Protein AF-0000000084531327 (afdb_homodimer)

Secondary structure (DSSP, 8-state):
--HHHHHHHTTSHHHHHHHSTTHHHHHHHHIIIIIIS---SEEHHHHHHHHHHHHHHHHHHHTSS--S-HHHHHHHHHHTTSEEEE--TT-SS-EEEE-HHHHHHHHHHHT-SPPS----HHHHHHHHHHHHHHHHHT---HHHHHHHHHHHHHHHHHHHHHHHTT---PPPHHHHHHHHHHHHHHHHHHHHHHHHHHHHHHHHHHHHHHHHHHS-THHHHHHHHHHHHTTHHHHSHHHHHHHHHHHHHH-HHHHHHHHHHHHHHHT-GGGTT---GGGGGHHHHHHHHHHHHHHHHHHHHHHHHHHHHHHHHHHHHHHHHHHHHHHHHHHHHTT------------------TT----------------------SS---HHHHSTT----HHHHHHHHHHHHHHSTTSEEEHHHHHHHS--SSTHHHHHHHTT---TTEEEEEEEEEEEEEEEE-SSSSSEEEEEEEEEEEEE--TT---------/--HHHHHHHTTSHHHHHHHSTTHHHHHHHHIIIIIIS---SEEHHHHHHHHHHHHHHHHHHHTSS--S-HHHHHHHHHHTTSEEEE--TT-SS-EEEE-HHHHHHHHHHHT-SPPS----HHHHHHHHHHHHHHHHHT---HHHHHHHHHHHHHHHHHHHHHHHTT---PPPHHHHHHHHHHHHHHHHHHHHHHHHHHHHHHHHHHHHHHHHHHS-THHHHHHHHHHHHTTHHHHSHHHHHHHHHHHHHH-HHHHHHHHHHHHHHHT-GGGTT---GGGGGHHHHHHHHHHHHHHHHHHHHHHHHHHHHHHHHHHHHHHHHHHHHHHHHHHHHTT-TT---------------TT----------------------S----HHHHSTT----HHHHHHHHHHHHHHSTTSEEEHHHHHHHS--SSTHHHHHHHTT---TTEEEEEEEEEEEEEEEE-SSSSSEEEEEEEEEEEEE--TT---------

Nearest PDB structures (foldseek):
  8bfn-assembly1_E  TM=5.600E-01  e=1.030E-15  Escherichia coli
  8q72-assembly1_J  TM=2.441E-01  e=1.029E-10  E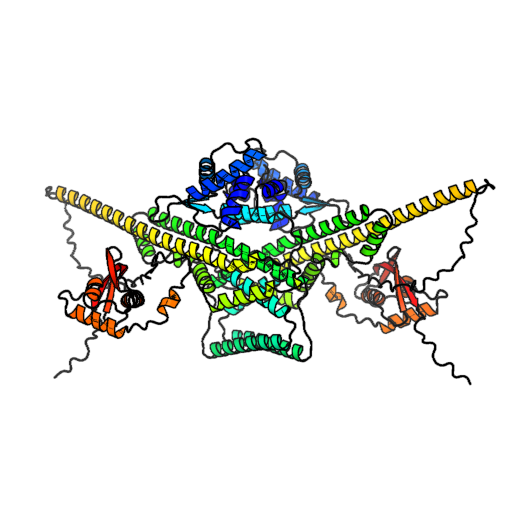scherichia coli
  8f7n-assembly1_A-2  TM=2.019E-01  e=2.346E+00  Sinorhizobium meliloti
  4nqi-assembly2_C  TM=2.384E-01  e=5.103E+00  Dictyostelium discoideum
  8bfn-assembly1_E  TM=5.600E-01  e=4.086E-15  Escherichia coli

Radius of gyration: 39.46 Å; Cα contacts (8 Å, |Δi|>4): 956; chains: 2; bounding box: 82×157×94 Å

pLDDT: mean 77.84, std 19.78, range [22.08, 97.62]

Structure (mmCIF, N/CA/C/O backbone):
data_AF-0000000084531327-model_v1
#
loop_
_entity.id
_entity.type
_entity.pdbx_description
1 polymer 'DUF3375 domain-containing protein'
#
loop_
_atom_site.group_PDB
_atom_site.id
_atom_site.type_symbol
_atom_site.label_atom_id
_atom_site.label_alt_id
_atom_site.label_comp_id
_atom_site.label_asym_id
_atom_site.label_entity_id
_atom_site.label_seq_id
_atom_site.pdbx_PDB_ins_code
_atom_site.Cartn_x
_atom_site.Cartn_y
_atom_site.Cartn_z
_atom_site.occupancy
_atom_site.B_iso_or_equiv
_atom_site.auth_seq_id
_atom_site.auth_comp_id
_atom_site.auth_asym_id
_atom_site.auth_atom_id
_atom_site.pdbx_PDB_model_num
ATOM 1 N N . MET A 1 1 ? 8.891 6.297 -15.859 1 76.38 1 MET A N 1
ATOM 2 C CA . MET A 1 1 ? 9.969 7.07 -15.242 1 76.38 1 MET A CA 1
ATOM 3 C C . MET A 1 1 ? 11.234 7.016 -16.109 1 76.38 1 MET A C 1
ATOM 5 O O . MET A 1 1 ? 11.672 5.938 -16.5 1 76.38 1 MET A O 1
ATOM 9 N N . GLU A 1 2 ? 11.664 8.133 -16.453 1 86 2 GLU A N 1
ATOM 10 C CA . GLU A 1 2 ? 12.82 8.258 -17.344 1 86 2 GLU A CA 1
ATOM 11 C C . GLU A 1 2 ? 14.125 8.25 -16.547 1 86 2 GLU A C 1
ATOM 13 O O . GLU A 1 2 ? 14.125 8.445 -15.336 1 86 2 GLU A O 1
ATOM 18 N N . PHE A 1 3 ? 15.148 8.008 -17.281 1 89.81 3 PHE A N 1
ATOM 19 C CA . PHE A 1 3 ? 16.484 7.902 -16.703 1 89.81 3 PHE A CA 1
ATOM 20 C C . PHE A 1 3 ? 16.797 9.125 -15.852 1 89.81 3 PHE A C 1
ATOM 22 O O . PHE A 1 3 ? 17.25 8.992 -14.711 1 89.81 3 PHE A O 1
ATOM 29 N N . ASP A 1 4 ? 16.469 10.25 -16.297 1 89.19 4 ASP A N 1
ATOM 30 C CA . ASP A 1 4 ? 16.797 11.492 -15.602 1 89.19 4 ASP A CA 1
ATOM 31 C C . ASP A 1 4 ? 15.969 11.648 -14.328 1 89.19 4 ASP A C 1
ATOM 33 O O . ASP A 1 4 ? 16.453 12.18 -13.328 1 89.19 4 ASP A O 1
ATOM 37 N N . ASP A 1 5 ? 14.742 11.242 -14.398 1 90.56 5 ASP A N 1
ATOM 38 C CA . ASP A 1 5 ? 13.883 11.289 -13.219 1 90.56 5 ASP A CA 1
ATOM 39 C C . ASP A 1 5 ? 14.445 10.422 -12.094 1 90.56 5 ASP A C 1
ATOM 41 O O . ASP A 1 5 ? 14.477 10.844 -10.938 1 90.56 5 ASP A O 1
ATOM 45 N N . VAL A 1 6 ? 14.922 9.297 -12.492 1 93.62 6 VAL A N 1
ATOM 46 C CA . VAL A 1 6 ? 15.438 8.352 -11.5 1 93.62 6 VAL A CA 1
ATOM 47 C C . VAL A 1 6 ? 16.75 8.875 -10.93 1 93.62 6 VAL A C 1
ATOM 49 O O . VAL A 1 6 ? 17 8.773 -9.727 1 93.62 6 VAL A O 1
ATOM 52 N N . THR A 1 7 ? 17.578 9.438 -11.797 1 92 7 THR A N 1
ATOM 53 C CA . THR A 1 7 ? 18.859 9.977 -11.367 1 92 7 THR A CA 1
ATOM 54 C C . THR A 1 7 ? 18.656 11.109 -10.359 1 92 7 THR A C 1
ATOM 56 O O . THR A 1 7 ? 19.438 11.25 -9.414 1 92 7 THR A O 1
ATOM 59 N N . GLY A 1 8 ? 17.641 11.852 -10.578 1 91.81 8 GLY A N 1
ATOM 60 C CA . GLY A 1 8 ? 17.328 12.945 -9.672 1 91.81 8 GLY A CA 1
ATOM 61 C C . GLY A 1 8 ? 16.891 12.469 -8.297 1 91.81 8 GLY A C 1
ATOM 62 O O . GLY A 1 8 ? 17 13.211 -7.316 1 91.81 8 GLY A O 1
ATOM 63 N N . LEU A 1 9 ? 16.453 11.242 -8.211 1 94.44 9 LEU A N 1
ATOM 64 C CA . LEU A 1 9 ? 15.93 10.711 -6.961 1 94.44 9 LEU A CA 1
ATOM 65 C C . LEU A 1 9 ? 17.031 10.016 -6.16 1 94.44 9 LEU A C 1
ATOM 67 O O . LEU A 1 9 ? 16.812 9.633 -5.008 1 94.44 9 LEU A O 1
ATOM 71 N N . LEU A 1 10 ? 18.219 9.898 -6.715 1 93.19 10 LEU A N 1
ATOM 72 C CA . LEU A 1 10 ? 19.328 9.203 -6.055 1 93.19 10 LEU A CA 1
ATOM 73 C C . LEU A 1 10 ? 19.719 9.914 -4.758 1 93.19 10 LEU A C 1
ATOM 75 O O . LEU A 1 10 ? 20.156 9.273 -3.807 1 93.19 10 LEU A O 1
ATOM 79 N N . ASP A 1 11 ? 19.422 11.172 -4.758 1 92.75 11 ASP A N 1
ATOM 80 C CA . ASP A 1 11 ? 19.828 11.961 -3.6 1 92.75 11 ASP A CA 1
ATOM 81 C C . ASP A 1 11 ? 18.719 12 -2.545 1 92.75 11 ASP A C 1
ATOM 83 O O . ASP A 1 11 ? 18.906 12.57 -1.468 1 92.75 11 ASP A O 1
ATOM 87 N N . HIS A 1 12 ? 17.672 11.414 -2.867 1 94.88 12 HIS A N 1
ATOM 88 C CA . HIS A 1 12 ? 16.609 11.328 -1.863 1 94.88 12 HIS A CA 1
ATOM 89 C C . HIS A 1 12 ? 17.109 10.625 -0.603 1 94.88 12 HIS A C 1
ATOM 91 O O . HIS A 1 12 ? 17.766 9.586 -0.685 1 94.88 12 HIS A O 1
ATOM 97 N N . PRO A 1 13 ? 16.812 11.148 0.53 1 95.69 13 PRO A N 1
ATOM 98 C CA . PRO A 1 13 ? 17.344 10.594 1.776 1 95.69 13 PRO A CA 1
ATOM 99 C C . PRO A 1 13 ? 17.016 9.109 1.951 1 95.69 13 PRO A C 1
ATOM 101 O O . PRO A 1 13 ? 17.828 8.344 2.469 1 95.69 13 PRO A O 1
ATOM 104 N N . ALA A 1 14 ? 15.828 8.688 1.579 1 96.88 14 ALA A N 1
ATOM 105 C CA . ALA A 1 14 ? 15.461 7.277 1.707 1 96.88 14 ALA A CA 1
ATOM 106 C C . ALA A 1 14 ? 16.359 6.395 0.855 1 96.88 14 ALA A C 1
ATOM 108 O O . ALA A 1 14 ? 16.781 5.312 1.29 1 96.88 14 ALA A O 1
ATOM 109 N N . TRP A 1 15 ? 16.594 6.832 -0.364 1 97.25 15 TRP A N 1
ATOM 110 C CA . TRP A 1 15 ? 17.453 6.059 -1.254 1 97.25 15 TRP A CA 1
ATOM 111 C C . TRP A 1 15 ? 18.891 6.066 -0.76 1 97.25 15 TRP A C 1
ATOM 113 O O . TRP A 1 15 ? 19.578 5.039 -0.796 1 97.25 15 TRP A O 1
ATOM 123 N N . ARG A 1 16 ? 19.406 7.188 -0.309 1 96.88 16 ARG A N 1
ATOM 124 C CA . ARG A 1 16 ? 20.734 7.289 0.263 1 96.88 16 ARG A CA 1
ATOM 125 C C . ARG A 1 16 ? 20.906 6.332 1.439 1 96.88 16 ARG A C 1
ATOM 127 O O . ARG A 1 16 ? 21.984 5.773 1.646 1 96.88 16 ARG A O 1
ATOM 134 N N . LEU A 1 17 ? 19.828 6.18 2.146 1 97.5 17 LEU A N 1
ATOM 135 C CA . LEU A 1 17 ? 19.859 5.266 3.283 1 97.5 17 LEU A CA 1
ATOM 136 C C . LEU A 1 17 ? 20.109 3.834 2.818 1 97.5 17 LEU A C 1
ATOM 138 O O . LEU A 1 17 ? 20.922 3.119 3.395 1 97.5 17 LEU A O 1
ATOM 142 N N . LEU A 1 18 ? 19.391 3.43 1.79 1 96.81 18 LEU A N 1
ATOM 143 C CA . LEU A 1 18 ? 19.5 2.057 1.31 1 96.81 18 LEU A CA 1
ATOM 144 C C . LEU A 1 18 ? 20.859 1.805 0.689 1 96.81 18 LEU A C 1
ATOM 146 O O . LEU A 1 18 ? 21.281 0.655 0.555 1 96.81 18 LEU A O 1
ATOM 150 N N . ARG A 1 19 ? 21.547 2.887 0.298 1 96.12 19 ARG A N 1
ATOM 151 C CA . ARG A 1 19 ? 22.875 2.76 -0.316 1 96.12 19 ARG A CA 1
ATOM 152 C C . ARG A 1 19 ? 23.969 2.949 0.717 1 96.12 19 ARG A C 1
ATOM 154 O O . ARG A 1 19 ? 25.156 2.744 0.418 1 96.12 19 ARG A O 1
ATOM 161 N N . ALA A 1 20 ? 23.625 3.328 1.898 1 95.06 20 ALA A N 1
ATOM 162 C CA . ALA A 1 20 ? 24.609 3.598 2.941 1 95.06 20 ALA A CA 1
ATOM 163 C C . ALA A 1 20 ? 25.297 2.312 3.395 1 95.06 20 ALA A C 1
ATOM 165 O O . ALA A 1 20 ? 24.688 1.242 3.395 1 95.06 20 ALA A O 1
ATOM 166 N N . GLU A 1 21 ? 26.453 2.436 3.789 1 90.62 21 GLU A N 1
ATOM 167 C CA . GLU A 1 21 ? 27.234 1.297 4.262 1 90.62 21 GLU A CA 1
ATOM 168 C C . GLU A 1 21 ? 26.656 0.738 5.562 1 90.62 21 GLU A C 1
ATOM 170 O O . GLU A 1 21 ? 26.641 -0.479 5.762 1 90.62 21 GLU A O 1
ATOM 175 N N . ASN A 1 22 ? 26.219 1.607 6.383 1 92.31 22 ASN A N 1
ATOM 176 C CA . ASN A 1 22 ? 25.688 1.163 7.668 1 92.31 22 ASN A CA 1
ATOM 177 C C . ASN A 1 22 ? 24.172 1.08 7.641 1 92.31 22 ASN A C 1
ATOM 179 O O . ASN A 1 22 ? 23.516 1.268 8.672 1 92.31 22 ASN A O 1
ATOM 183 N N . ALA A 1 23 ? 23.562 0.833 6.469 1 95.5 23 ALA A N 1
ATOM 184 C CA . ALA A 1 23 ? 22.125 0.764 6.289 1 95.5 23 ALA A CA 1
ATOM 185 C C . ALA A 1 23 ? 21.5 -0.25 7.246 1 95.5 23 ALA A C 1
ATOM 187 O O . ALA A 1 23 ? 20.484 0.033 7.883 1 95.5 23 ALA A O 1
ATOM 188 N N . PRO A 1 24 ? 22.156 -1.394 7.457 1 95.12 24 PRO A N 1
ATOM 189 C CA . PRO A 1 24 ? 21.531 -2.379 8.344 1 95.12 24 PRO A CA 1
ATOM 190 C C . PRO A 1 24 ? 21.422 -1.889 9.789 1 95.12 24 PRO A C 1
ATOM 192 O O . PRO A 1 24 ? 20.438 -2.17 10.469 1 95.12 24 PRO A O 1
ATOM 195 N N . LEU A 1 25 ? 22.422 -1.139 10.219 1 95.06 25 LEU A N 1
ATOM 196 C CA . LEU A 1 25 ? 22.406 -0.606 11.57 1 95.06 25 LEU A CA 1
ATOM 197 C C . LEU A 1 25 ? 21.281 0.412 11.734 1 95.06 25 LEU A C 1
ATOM 199 O O . LEU A 1 25 ? 20.5 0.342 12.688 1 95.06 25 LEU A O 1
ATOM 203 N N . VAL A 1 26 ? 21.203 1.354 10.812 1 96.56 26 VAL A N 1
ATOM 204 C CA . VAL A 1 26 ? 20.188 2.406 10.867 1 96.56 26 VAL A CA 1
ATOM 205 C C . VAL A 1 26 ? 18.797 1.787 10.789 1 96.56 26 VAL A C 1
ATOM 207 O O . VAL A 1 26 ? 17.922 2.104 11.602 1 96.56 26 VAL A O 1
ATOM 210 N N . LEU A 1 27 ? 18.562 0.899 9.82 1 97 27 LEU A N 1
ATOM 211 C CA . LEU A 1 27 ? 17.266 0.291 9.586 1 97 27 LEU A CA 1
ATOM 212 C C . LEU A 1 27 ? 16.875 -0.635 10.734 1 97 27 LEU A C 1
ATOM 214 O O . LEU A 1 27 ? 15.711 -0.694 11.133 1 97 27 LEU A O 1
ATOM 218 N N . GLY A 1 28 ? 17.859 -1.334 11.227 1 95.5 28 GLY A N 1
ATOM 219 C CA . GLY A 1 28 ? 17.578 -2.219 12.344 1 95.5 28 GLY A CA 1
ATOM 220 C C . GLY A 1 28 ? 17.219 -1.477 13.617 1 95.5 28 GLY A C 1
ATOM 221 O O . GLY A 1 28 ? 16.219 -1.779 14.266 1 95.5 28 GLY A O 1
ATOM 222 N N . PHE A 1 29 ? 18.031 -0.466 13.992 1 96.19 29 PHE A N 1
ATOM 223 C CA . PHE A 1 29 ? 17.859 0.251 15.25 1 96.19 29 PHE A CA 1
ATOM 224 C C . PHE A 1 29 ? 16.672 1.198 15.18 1 96.19 29 PHE A C 1
ATOM 226 O O . PHE A 1 29 ? 15.75 1.109 15.992 1 96.19 29 PHE A O 1
ATOM 233 N N . CYS A 1 30 ? 16.672 2.117 14.148 1 95.81 30 CYS A N 1
ATOM 234 C CA . CYS A 1 30 ? 15.602 3.104 14.016 1 95.81 30 CYS A CA 1
ATOM 235 C C . CYS A 1 30 ? 14.281 2.436 13.656 1 95.81 30 CYS A C 1
ATOM 237 O O . CYS A 1 30 ? 13.211 2.906 14.055 1 95.81 30 CYS A O 1
ATOM 239 N N . GLY A 1 31 ? 14.352 1.384 12.836 1 93.56 31 GLY A N 1
ATOM 240 C CA . GLY A 1 31 ? 13.148 0.635 12.516 1 93.56 31 GLY A CA 1
ATOM 241 C C . GLY A 1 31 ? 12.477 0.034 13.734 1 93.56 31 GLY A C 1
ATOM 242 O O . GLY A 1 31 ? 11.25 0.073 13.859 1 93.56 31 GLY A O 1
ATOM 243 N N . THR A 1 32 ? 13.258 -0.436 14.602 1 92.94 32 THR A N 1
ATOM 244 C CA . THR A 1 32 ? 12.719 -1.034 15.812 1 92.94 32 THR A CA 1
ATOM 245 C C . THR A 1 32 ? 12.133 0.037 16.734 1 92.94 32 THR A C 1
ATOM 247 O O . THR A 1 32 ? 11.008 -0.101 17.219 1 92.94 32 THR A O 1
ATOM 250 N N . VAL A 1 33 ? 12.844 1.111 16.906 1 93.25 33 VAL A N 1
ATOM 251 C CA . VAL A 1 33 ? 12.469 2.141 17.875 1 93.25 33 VAL A CA 1
ATOM 252 C C . VAL A 1 33 ? 11.289 2.943 17.328 1 93.25 33 VAL A C 1
ATOM 254 O O . VAL A 1 33 ? 10.258 3.062 18 1 93.25 33 VAL A O 1
ATOM 257 N N . PHE A 1 34 ? 11.352 3.406 16.141 1 91.69 34 PHE A N 1
ATOM 258 C CA . PHE A 1 34 ? 10.414 4.414 15.672 1 91.69 34 PHE A CA 1
ATOM 259 C C . PHE A 1 34 ? 9.273 3.771 14.898 1 91.69 34 PHE A C 1
ATOM 261 O O . PHE A 1 34 ? 8.211 4.371 14.734 1 91.69 34 PHE A O 1
ATOM 268 N N . VAL A 1 35 ? 9.422 2.576 14.367 1 86.31 35 VAL A N 1
ATOM 269 C CA . VAL A 1 35 ? 8.383 1.982 13.531 1 86.31 35 VAL A CA 1
ATOM 270 C C . VAL A 1 35 ? 7.711 0.833 14.281 1 86.31 35 VAL A C 1
ATOM 272 O O . VAL A 1 35 ? 6.5 0.854 14.508 1 86.31 35 VAL A O 1
ATOM 275 N N . ASP A 1 36 ? 8.531 -0.085 14.75 1 84.62 36 ASP A N 1
ATOM 276 C CA . ASP A 1 36 ? 7.953 -1.239 15.438 1 84.62 36 ASP A CA 1
ATOM 277 C C . ASP A 1 36 ? 7.332 -0.834 16.766 1 84.62 36 ASP A C 1
ATOM 279 O O . ASP A 1 36 ? 6.195 -1.201 17.078 1 84.62 36 ASP A O 1
ATOM 283 N N . GLU A 1 37 ? 8.102 -0.091 17.5 1 86.69 37 GLU A N 1
ATOM 284 C CA . GLU A 1 37 ? 7.605 0.364 18.797 1 86.69 37 GLU A CA 1
ATOM 285 C C . GLU A 1 37 ? 6.75 1.617 18.641 1 86.69 37 GLU A C 1
ATOM 287 O O . GLU A 1 37 ? 6.004 1.975 19.562 1 86.69 37 GLU A O 1
ATOM 292 N N . ASN A 1 38 ? 6.855 2.268 17.469 1 83.38 38 ASN A N 1
ATOM 293 C CA . ASN A 1 38 ? 6.074 3.443 17.094 1 83.38 38 ASN A CA 1
ATOM 294 C C . ASN A 1 38 ? 6.254 4.574 18.109 1 83.38 38 ASN A C 1
ATOM 296 O O . ASN A 1 38 ? 5.293 5.266 18.438 1 83.38 38 ASN A O 1
ATOM 300 N N . VAL A 1 39 ? 7.445 4.699 18.656 1 86 39 VAL A N 1
ATOM 301 C CA . VAL A 1 39 ? 7.73 5.773 19.594 1 86 39 VAL A CA 1
ATOM 302 C C . VAL A 1 39 ? 7.973 7.078 18.844 1 86 39 VAL A C 1
ATOM 304 O O . VAL A 1 39 ? 8.625 7.078 17.797 1 86 39 VAL A O 1
ATOM 307 N N . ARG A 1 40 ? 7.406 8.109 19.375 1 86.31 40 ARG A N 1
ATOM 308 C CA . ARG A 1 40 ? 7.574 9.43 18.766 1 86.31 40 ARG A CA 1
ATOM 309 C C . ARG A 1 40 ? 8.242 10.391 19.75 1 86.31 40 ARG A C 1
ATOM 311 O O . ARG A 1 40 ? 7.988 10.336 20.953 1 86.31 40 ARG A O 1
ATOM 318 N N . GLY A 1 41 ? 9.133 11.195 19.297 1 88.12 41 GLY A N 1
ATOM 319 C CA . GLY A 1 41 ? 9.797 12.188 20.125 1 88.12 41 GLY A CA 1
ATOM 320 C C . GLY A 1 41 ? 10.617 11.57 21.25 1 88.12 41 GLY A C 1
ATOM 321 O O . GLY A 1 41 ? 10.391 11.859 22.422 1 88.12 41 GLY A O 1
ATOM 322 N N . VAL A 1 42 ? 11.594 10.789 20.906 1 93.38 42 VAL A N 1
ATOM 323 C CA . VAL A 1 42 ? 12.438 10.117 21.891 1 93.38 42 VAL A CA 1
ATOM 324 C C . VAL A 1 42 ? 13.523 11.07 22.391 1 93.38 42 VAL A C 1
ATOM 326 O O . VAL A 1 42 ? 14.281 11.625 21.578 1 93.38 42 VAL A O 1
ATOM 329 N N . PRO A 1 43 ? 13.57 11.242 23.734 1 95.31 43 PRO A N 1
ATOM 330 C CA . PRO A 1 43 ? 14.641 12.094 24.266 1 95.31 43 PRO A CA 1
ATOM 331 C C . PRO A 1 43 ? 16.031 11.602 23.875 1 95.31 43 PRO A C 1
ATOM 333 O O . PRO A 1 43 ? 16.266 10.391 23.828 1 95.31 43 PRO A O 1
ATOM 336 N N . GLU A 1 44 ? 16.93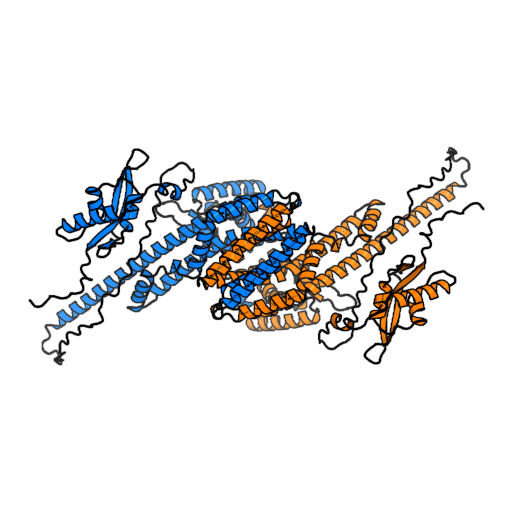8 12.539 23.641 1 96 44 GLU A N 1
ATOM 337 C CA . GLU A 1 44 ? 18.281 12.242 23.156 1 96 44 GLU A CA 1
ATOM 338 C C . GLU A 1 44 ? 19 11.273 24.094 1 96 44 GLU A C 1
ATOM 340 O O . GLU A 1 44 ? 19.625 10.32 23.641 1 96 44 GLU A O 1
ATOM 345 N N . ASN A 1 45 ? 18.922 11.492 25.375 1 95 45 ASN A N 1
ATOM 346 C CA . ASN A 1 45 ? 19.625 10.656 26.328 1 95 45 ASN A CA 1
ATOM 347 C C . ASN A 1 45 ? 19.156 9.203 26.266 1 95 45 ASN A C 1
ATOM 349 O O . ASN A 1 45 ? 19.969 8.281 26.375 1 95 45 ASN A O 1
ATOM 353 N N . VAL A 1 46 ? 17.875 9.047 26.109 1 96.19 46 VAL A N 1
ATOM 354 C CA . VAL A 1 46 ? 17.297 7.711 26.031 1 96.19 46 VAL A CA 1
ATOM 355 C C . VAL A 1 46 ? 17.75 7.02 24.75 1 96.19 46 VAL A C 1
ATOM 357 O O . VAL A 1 46 ? 18.125 5.848 24.766 1 96.19 46 VAL A O 1
ATOM 360 N N . LEU A 1 47 ? 17.719 7.734 23.656 1 96.94 47 LEU A N 1
ATOM 361 C CA . LEU A 1 47 ? 18.078 7.172 22.359 1 96.94 47 LEU A CA 1
ATOM 362 C C . LEU A 1 47 ? 19.562 6.82 22.312 1 96.94 47 LEU A C 1
ATOM 364 O O . LEU A 1 47 ? 19.953 5.785 21.766 1 96.94 47 LEU A O 1
ATOM 368 N N . VAL A 1 48 ? 20.406 7.688 22.891 1 97 48 VAL A N 1
ATOM 369 C CA . VAL A 1 48 ? 21.844 7.449 22.953 1 97 48 VAL A CA 1
ATOM 370 C C . VAL A 1 48 ? 22.125 6.195 23.766 1 97 48 VAL A C 1
ATOM 372 O O . VAL A 1 48 ? 22.953 5.367 23.375 1 97 48 VAL A O 1
ATOM 375 N N . SER A 1 49 ? 21.453 6.086 24.875 1 96.69 49 SER A N 1
ATOM 376 C CA . SER A 1 49 ? 21.656 4.93 25.75 1 96.69 49 SER A CA 1
ATOM 377 C C . SER A 1 49 ? 21.25 3.637 25.047 1 96.69 49 SER A C 1
ATOM 379 O O . SER A 1 49 ? 21.953 2.629 25.141 1 96.69 49 SER A O 1
ATOM 381 N N . ARG A 1 50 ? 20.141 3.688 24.375 1 96.19 50 ARG A N 1
ATOM 382 C CA . ARG A 1 50 ? 19.672 2.506 23.672 1 96.19 50 ARG A CA 1
ATOM 383 C C . ARG A 1 50 ? 20.625 2.125 22.531 1 96.19 50 ARG A C 1
ATOM 385 O O . ARG A 1 50 ? 20.875 0.941 22.312 1 96.19 50 ARG A O 1
ATOM 392 N N . LEU A 1 51 ? 21.047 3.104 21.812 1 96.62 51 LEU A N 1
ATOM 393 C CA . LEU A 1 51 ? 21.969 2.836 20.719 1 96.62 51 LEU A CA 1
ATOM 394 C C . LEU A 1 51 ? 23.312 2.314 21.234 1 96.62 51 LEU A C 1
ATOM 396 O O . LEU A 1 51 ? 23.922 1.441 20.609 1 96.62 51 LEU A O 1
ATOM 400 N N . ASP A 1 52 ? 23.75 2.838 22.359 1 95.88 52 ASP A N 1
ATOM 401 C CA . ASP A 1 52 ? 24.984 2.375 22.984 1 95.88 52 ASP A CA 1
ATOM 402 C C . ASP A 1 52 ? 24.906 0.888 23.328 1 95.88 52 ASP A C 1
ATOM 404 O O . ASP A 1 52 ? 25.875 0.151 23.125 1 95.88 52 ASP A O 1
ATOM 408 N N . ASP A 1 53 ? 23.812 0.532 23.828 1 94.62 53 ASP A N 1
ATOM 409 C CA . ASP A 1 53 ? 23.609 -0.872 24.172 1 94.62 53 ASP A CA 1
ATOM 410 C C . ASP A 1 53 ? 23.688 -1.757 22.938 1 94.62 53 ASP A C 1
ATOM 412 O O . ASP A 1 53 ? 24.312 -2.818 22.969 1 94.62 53 ASP A O 1
ATOM 416 N N . GLN A 1 54 ? 23.047 -1.324 21.891 1 93.19 54 GLN A N 1
ATOM 417 C CA . GLN A 1 54 ? 23.047 -2.105 20.656 1 93.19 54 GLN A CA 1
ATOM 418 C C . GLN A 1 54 ? 24.438 -2.168 20.047 1 93.19 54 GLN A C 1
ATOM 420 O O . GLN A 1 54 ? 24.859 -3.213 19.531 1 93.19 54 GLN A O 1
ATOM 425 N N . LEU A 1 55 ? 25.125 -1.014 20.047 1 94.56 55 LEU A N 1
ATOM 426 C CA . LEU A 1 55 ? 26.469 -0.971 19.5 1 94.56 55 LEU A CA 1
ATOM 427 C C . LEU A 1 55 ? 27.406 -1.885 20.297 1 94.56 55 LEU A C 1
ATOM 429 O O . LEU A 1 55 ? 28.281 -2.535 19.719 1 94.56 55 LEU A O 1
ATOM 433 N N . TYR A 1 56 ? 27.188 -1.893 21.578 1 92.94 56 TYR A N 1
ATOM 434 C CA . TYR A 1 56 ? 28 -2.766 22.422 1 92.94 56 TYR A CA 1
ATOM 435 C C . TYR A 1 56 ? 27.812 -4.227 22.031 1 92.94 56 TYR A C 1
ATOM 437 O O . TYR A 1 56 ? 28.781 -4.961 21.859 1 92.94 56 TYR A O 1
ATOM 445 N N . ASP A 1 57 ? 26.625 -4.625 21.891 1 91.25 57 ASP A N 1
ATOM 446 C CA . ASP A 1 57 ? 26.297 -6 21.516 1 91.25 57 ASP A CA 1
ATOM 447 C C . ASP A 1 57 ? 26.875 -6.355 20.156 1 91.25 57 ASP A C 1
ATOM 449 O O . ASP A 1 57 ? 27.406 -7.453 19.969 1 91.25 57 ASP A O 1
ATOM 453 N N . LEU A 1 58 ? 26.719 -5.488 19.188 1 91.81 58 LEU A N 1
ATOM 454 C CA . LEU A 1 58 ? 27.188 -5.73 17.828 1 91.81 58 LEU A CA 1
ATOM 455 C C . LEU A 1 58 ? 28.719 -5.785 17.781 1 91.81 58 LEU A C 1
ATOM 457 O O . LEU A 1 58 ? 29.297 -6.59 17.047 1 91.81 58 LEU A O 1
ATOM 461 N N . ASN A 1 59 ? 29.344 -4.891 18.578 1 91.31 59 ASN A N 1
ATOM 462 C CA . ASN A 1 59 ? 30.812 -4.84 18.594 1 91.31 59 ASN A CA 1
ATOM 463 C C . ASN A 1 59 ? 31.406 -6.047 19.312 1 91.31 59 ASN A C 1
ATOM 465 O O . ASN A 1 59 ? 32.5 -6.477 19 1 91.31 59 ASN A O 1
ATOM 469 N N . GLU A 1 60 ? 30.719 -6.551 20.203 1 88.56 60 GLU A N 1
ATOM 470 C CA . GLU A 1 60 ? 31.156 -7.77 20.875 1 88.56 60 GLU A CA 1
ATOM 471 C C . GLU A 1 60 ? 31.125 -8.961 19.938 1 88.56 60 GLU A C 1
ATOM 473 O O . GLU A 1 60 ? 32.031 -9.812 19.969 1 88.56 60 GLU A O 1
ATOM 478 N N . ARG A 1 61 ? 30.172 -8.945 19.125 1 86.44 61 ARG A N 1
ATOM 479 C CA . ARG A 1 61 ? 30 -10.062 18.188 1 86.44 61 ARG A CA 1
ATOM 480 C C . ARG A 1 61 ? 30.922 -9.898 16.984 1 86.44 61 ARG A C 1
ATOM 482 O O . ARG A 1 61 ? 31.391 -10.891 16.406 1 86.44 61 ARG A O 1
ATOM 489 N N . GLY A 1 62 ? 31.078 -8.719 16.312 1 76.12 62 GLY A N 1
ATOM 490 C CA . GLY A 1 62 ? 31.688 -8.508 15.016 1 76.12 62 GLY A CA 1
ATOM 491 C C . GLY A 1 62 ? 33 -7.754 15.078 1 76.12 62 GLY A C 1
ATOM 492 O O . GLY A 1 62 ? 33.438 -7.176 14.086 1 76.12 62 GLY A O 1
ATOM 493 N N . MET A 1 63 ? 33.781 -7.77 16.172 1 68.81 63 MET A N 1
ATOM 494 C CA . MET A 1 63 ? 35.125 -7.254 16.281 1 68.81 63 MET A CA 1
ATOM 495 C C . MET A 1 63 ? 35.156 -5.75 16.031 1 68.81 63 MET A C 1
ATOM 497 O O . MET A 1 63 ? 35.969 -5.27 15.227 1 68.81 63 MET A O 1
ATOM 501 N N . GLY A 1 64 ? 34.312 -5.152 16.469 1 75.19 64 GLY A N 1
ATOM 502 C CA . GLY A 1 64 ? 34.438 -3.701 16.438 1 75.19 64 GLY A CA 1
ATOM 503 C C . GLY A 1 64 ? 33.969 -3.086 15.133 1 75.19 64 GLY A C 1
ATOM 504 O O . GLY A 1 64 ? 34.625 -2.172 14.609 1 75.19 64 GLY A O 1
ATOM 505 N N . SER A 1 65 ? 32.969 -3.453 14.477 1 83.5 65 SER A N 1
ATOM 506 C CA . SER A 1 65 ? 32.438 -3.021 13.18 1 83.5 65 SER A CA 1
ATOM 507 C C . SER A 1 65 ? 31.891 -1.604 13.25 1 83.5 65 SER A C 1
ATOM 509 O O . SER A 1 65 ? 31.875 -0.884 12.25 1 83.5 65 SER A O 1
ATOM 511 N N . PHE A 1 66 ? 31.531 -1.189 14.492 1 92 66 PHE A N 1
ATOM 512 C CA . PHE A 1 66 ? 30.953 0.133 14.688 1 92 66 PHE A CA 1
ATOM 513 C C . PHE A 1 66 ? 31.656 0.874 15.812 1 92 66 PHE A C 1
ATOM 515 O O . PHE A 1 66 ? 31.125 0.98 16.922 1 92 66 PHE A O 1
ATOM 522 N N . PRO A 1 67 ? 32.75 1.491 15.5 1 90.56 67 PRO A N 1
ATOM 523 C CA . PRO A 1 67 ? 33.656 2.039 16.531 1 90.56 67 PRO A CA 1
ATOM 524 C C . PRO A 1 67 ? 33.188 3.414 17.016 1 90.56 67 PRO A C 1
ATOM 526 O O . PRO A 1 67 ? 33.625 3.859 18.078 1 90.56 67 PRO A O 1
ATOM 529 N N . ARG A 1 68 ? 32.406 4.113 16.359 1 93.44 68 ARG A N 1
ATOM 530 C CA . ARG A 1 68 ? 32.031 5.469 16.75 1 93.44 68 ARG A CA 1
ATOM 531 C C . ARG A 1 68 ? 31.047 5.457 17.891 1 93.44 68 ARG A C 1
ATOM 533 O O . ARG A 1 68 ? 30.297 4.488 18.078 1 93.44 68 ARG A O 1
ATOM 540 N N . PRO A 1 69 ? 31.109 6.547 18.703 1 94.31 69 PRO A N 1
ATOM 541 C CA . PRO A 1 69 ? 30.094 6.629 19.766 1 94.31 69 PRO A CA 1
ATOM 542 C C . PRO A 1 69 ? 28.688 6.809 19.234 1 94.31 69 PRO A C 1
ATOM 544 O O . PRO A 1 69 ? 28.5 7.293 18.109 1 94.31 69 PRO A O 1
ATOM 547 N N . ALA A 1 70 ? 27.703 6.441 20.016 1 96.5 70 ALA A N 1
ATOM 548 C CA . ALA A 1 70 ? 26.281 6.488 19.641 1 96.5 70 ALA A CA 1
ATOM 549 C C . ALA A 1 70 ? 25.875 7.891 19.203 1 96.5 70 ALA A C 1
ATOM 551 O O . ALA A 1 70 ? 25.156 8.055 18.219 1 96.5 70 ALA A O 1
ATOM 552 N N . ALA A 1 71 ? 26.344 8.875 19.875 1 95.19 71 ALA A N 1
ATOM 553 C CA . ALA A 1 71 ? 25.984 10.266 19.578 1 95.19 71 ALA A CA 1
ATOM 554 C C . ALA A 1 71 ? 26.453 10.664 18.188 1 95.19 71 ALA A C 1
ATOM 556 O O . ALA A 1 71 ? 25.797 11.445 17.5 1 95.19 71 ALA A O 1
ATOM 557 N N . ALA A 1 72 ? 27.531 10.188 17.797 1 95.44 72 ALA A N 1
ATOM 558 C CA . ALA A 1 72 ? 28.078 10.492 16.469 1 95.44 72 ALA A CA 1
ATOM 559 C C . ALA A 1 72 ? 27.203 9.906 15.367 1 95.44 72 ALA A C 1
ATOM 561 O O . ALA A 1 72 ? 27 10.531 14.32 1 95.44 72 ALA A O 1
ATOM 562 N N . TYR A 1 73 ? 26.734 8.734 15.609 1 96.38 73 TYR A N 1
ATOM 563 C CA . TYR A 1 73 ? 25.844 8.117 14.648 1 96.38 73 TYR A CA 1
ATOM 564 C C . TYR A 1 73 ? 24.531 8.891 14.539 1 96.38 73 TYR A C 1
ATOM 566 O O . TYR A 1 73 ? 24.031 9.125 13.43 1 96.38 73 TYR A O 1
ATOM 574 N N . LEU A 1 74 ? 24.031 9.281 15.648 1 96.94 74 LEU A N 1
ATOM 575 C CA . LEU A 1 74 ? 22.781 10.031 15.648 1 96.94 74 LEU A CA 1
ATOM 576 C C . LEU A 1 74 ? 22.922 11.344 14.898 1 96.94 74 LEU A C 1
ATOM 578 O O . LEU A 1 74 ? 22.016 11.766 14.172 1 96.94 74 LEU A O 1
ATOM 582 N N . THR A 1 75 ? 24.062 11.977 15.086 1 95.69 75 THR A N 1
ATOM 583 C CA . THR A 1 75 ? 24.344 13.219 14.367 1 95.69 75 THR A CA 1
ATOM 584 C C . THR A 1 75 ? 24.422 12.961 12.867 1 95.69 75 THR A C 1
ATOM 586 O O . THR A 1 75 ? 23.875 13.727 12.07 1 95.69 75 THR A O 1
ATOM 589 N N . GLU A 1 76 ? 25.047 11.93 12.516 1 95.88 76 GLU A N 1
ATOM 590 C CA . GLU A 1 76 ? 25.156 11.555 11.109 1 95.88 76 GLU A CA 1
ATOM 591 C C . GLU A 1 76 ? 23.797 11.25 10.5 1 95.88 76 GLU A C 1
ATOM 593 O O . GLU A 1 76 ? 23.5 11.68 9.383 1 95.88 76 GLU A O 1
ATOM 598 N N . TRP A 1 77 ? 22.984 10.523 11.219 1 97.62 77 TRP A N 1
ATOM 599 C CA . TRP A 1 77 ? 21.656 10.117 10.734 1 97.62 77 TRP A CA 1
ATOM 600 C C . TRP A 1 77 ? 20.734 11.328 10.609 1 97.62 77 TRP A C 1
ATOM 602 O O . TRP A 1 77 ? 19.891 11.367 9.719 1 97.62 77 TRP A O 1
ATOM 612 N N . THR A 1 78 ? 20.953 12.289 11.492 1 96.44 78 THR A N 1
ATOM 613 C CA . THR A 1 78 ? 20.188 13.531 11.422 1 96.44 78 THR A CA 1
ATOM 614 C C . THR A 1 78 ? 20.609 14.359 10.219 1 96.44 78 THR A C 1
ATOM 616 O O . THR A 1 78 ? 19.766 14.875 9.484 1 96.44 78 THR A O 1
ATOM 619 N N . ASN A 1 79 ? 21.906 14.43 9.984 1 94.94 79 ASN A N 1
ATOM 620 C CA . ASN A 1 79 ? 22.422 15.203 8.867 1 94.94 79 ASN A CA 1
ATOM 621 C C . ASN A 1 79 ? 22.047 14.57 7.527 1 94.94 79 ASN A C 1
ATOM 623 O O . ASN A 1 79 ? 21.922 15.273 6.523 1 94.94 79 ASN A O 1
ATOM 627 N N . SER A 1 80 ? 21.859 13.297 7.582 1 95.56 80 SER A N 1
ATOM 628 C CA . SER A 1 80 ? 21.516 12.578 6.359 1 95.56 80 SER A CA 1
ATOM 629 C C . SER A 1 80 ? 20.016 12.633 6.086 1 95.56 80 SER A C 1
ATOM 631 O O . SER A 1 80 ? 19.547 12.141 5.059 1 95.56 80 SER A O 1
ATOM 633 N N . GLY A 1 81 ? 19.25 13.156 6.984 1 94.38 81 GLY A N 1
ATOM 634 C CA . GLY A 1 81 ? 17.812 13.344 6.777 1 94.38 81 GLY A CA 1
ATOM 635 C C . GLY A 1 81 ? 16.984 12.141 7.195 1 94.38 81 GLY A C 1
ATOM 636 O O . GLY A 1 81 ? 15.836 12.008 6.793 1 94.38 81 GLY A O 1
ATOM 637 N N . TRP A 1 82 ? 17.531 11.258 7.988 1 96.88 82 TRP A N 1
ATOM 638 C CA . TRP A 1 82 ? 16.828 10.055 8.406 1 96.88 82 TRP A CA 1
ATOM 639 C C . TRP A 1 82 ? 16.156 10.258 9.766 1 96.88 82 TRP A C 1
ATOM 641 O O . TRP A 1 82 ? 15.141 9.633 10.07 1 96.88 82 TRP A O 1
ATOM 651 N N . LEU A 1 83 ? 16.734 11.156 10.547 1 96.44 83 LEU A N 1
ATOM 652 C CA . LEU A 1 83 ? 16.188 11.547 11.844 1 96.44 83 LEU A CA 1
ATOM 653 C C . LEU A 1 83 ? 15.984 13.055 11.914 1 96.44 83 LEU A C 1
ATOM 655 O O . LEU A 1 83 ? 16.656 13.812 11.211 1 96.44 83 LEU A O 1
ATOM 659 N N . ARG A 1 84 ? 15.023 13.406 12.625 1 93.44 84 ARG A N 1
ATOM 660 C CA . ARG A 1 84 ? 14.789 14.82 12.922 1 93.44 84 ARG A CA 1
ATOM 661 C C . ARG A 1 84 ? 15.07 15.117 14.391 1 93.44 84 ARG A C 1
ATOM 663 O O . ARG A 1 84 ? 14.586 14.414 15.281 1 93.44 84 ARG A O 1
ATOM 670 N N . LYS A 1 85 ? 15.906 16.062 14.562 1 93.62 85 LYS A N 1
ATOM 671 C CA . LYS A 1 85 ? 16.219 16.562 15.898 1 93.62 85 LYS A CA 1
ATOM 672 C C . LYS A 1 85 ? 15.516 17.875 16.188 1 93.62 85 LYS A C 1
ATOM 674 O O . LYS A 1 85 ? 15.547 18.797 15.359 1 93.62 85 LYS A O 1
ATOM 679 N N . TYR A 1 86 ? 14.82 17.906 17.25 1 87.31 86 TYR A N 1
ATOM 680 C CA . TYR A 1 86 ? 14.117 19.141 17.594 1 87.31 86 TYR A CA 1
ATOM 681 C C . TYR A 1 86 ? 14.016 19.312 19.094 1 87.31 86 TYR A C 1
ATOM 683 O O . TYR A 1 86 ? 14.281 18.375 19.859 1 87.31 86 TYR A O 1
ATOM 691 N N . TYR A 1 87 ? 13.727 20.516 19.5 1 87.38 87 TYR A N 1
ATOM 692 C CA . TYR A 1 87 ? 13.555 20.844 20.906 1 87.38 87 TYR A CA 1
ATOM 693 C C . TYR A 1 87 ? 12.094 21.141 21.219 1 87.38 87 TYR A C 1
ATOM 695 O O . TYR A 1 87 ? 11.555 22.172 20.797 1 87.38 87 TYR A O 1
ATOM 703 N N . PRO A 1 88 ? 11.461 20.125 21.891 1 82.88 88 PRO A N 1
ATOM 704 C CA . PRO A 1 88 ? 10.078 20.438 22.281 1 82.88 88 PRO A CA 1
ATOM 705 C C . PRO A 1 88 ? 9.969 21.703 23.125 1 82.88 88 PRO A C 1
ATOM 707 O O . PRO A 1 88 ? 10.938 22.109 23.75 1 82.88 88 PRO A O 1
ATOM 710 N N . PRO A 1 89 ? 8.734 22.281 23.078 1 76.44 89 PRO A N 1
ATOM 711 C CA . PRO A 1 89 ? 8.586 23.5 23.875 1 76.44 89 PRO A CA 1
ATOM 712 C C . PRO A 1 89 ? 8.867 23.281 25.359 1 76.44 89 PRO A C 1
ATOM 714 O O . PRO A 1 89 ? 8.445 22.266 25.922 1 76.44 89 PRO A O 1
ATOM 717 N N . ASP A 1 90 ? 9.617 24.047 25.953 1 78 90 ASP A N 1
ATOM 718 C CA . ASP A 1 90 ? 9.883 24.141 27.391 1 78 90 ASP A CA 1
ATOM 719 C C . ASP A 1 90 ? 10.82 23.016 27.844 1 78 90 ASP A C 1
ATOM 721 O O . ASP A 1 90 ? 10.812 22.641 29.016 1 78 90 ASP A O 1
ATOM 725 N N . GLU A 1 91 ? 11.328 22.359 26.828 1 81.06 91 GLU A N 1
ATOM 726 C CA . GLU A 1 91 ? 12.297 21.328 27.188 1 81.06 91 GLU A CA 1
ATOM 727 C C . GLU A 1 91 ? 13.703 21.703 26.734 1 81.06 91 GLU A C 1
ATOM 729 O O . GLU A 1 91 ? 13.883 22.25 25.656 1 81.06 91 GLU A O 1
ATOM 734 N N . ASP A 1 92 ? 14.672 21.422 27.594 1 87.19 92 ASP A N 1
ATOM 735 C CA . ASP A 1 92 ? 16.062 21.75 27.281 1 87.19 92 ASP A CA 1
ATOM 736 C C . ASP A 1 92 ? 16.75 20.594 26.562 1 87.19 92 ASP A C 1
ATOM 738 O O . ASP A 1 92 ? 17.828 20.75 26 1 87.19 92 ASP A O 1
ATOM 742 N N . GLU A 1 93 ? 16.031 19.5 26.578 1 91.69 93 GLU A N 1
ATOM 743 C CA . GLU A 1 93 ? 16.625 18.328 25.938 1 91.69 93 GLU A CA 1
ATOM 744 C C . GLU A 1 93 ? 16.062 18.125 24.531 1 91.69 93 GLU A C 1
ATOM 746 O O . GLU A 1 93 ? 14.867 18.297 24.312 1 91.69 93 GLU A O 1
ATOM 751 N N . ALA A 1 94 ? 16.969 17.766 23.641 1 93.31 94 ALA A N 1
ATOM 752 C CA . ALA A 1 94 ? 16.547 17.516 22.25 1 93.31 94 ALA A CA 1
ATOM 753 C C . ALA A 1 94 ? 15.82 16.188 22.125 1 93.31 94 ALA A C 1
ATOM 755 O O . ALA A 1 94 ? 16.109 15.25 22.875 1 93.31 94 ALA A O 1
ATOM 756 N N . HIS A 1 95 ? 14.898 16.125 21.297 1 94.06 95 HIS A N 1
ATOM 757 C CA . HIS A 1 95 ? 14.164 14.906 20.984 1 94.06 95 HIS A CA 1
ATOM 758 C C . HIS A 1 95 ? 14.391 14.484 19.531 1 94.06 95 HIS A C 1
ATOM 760 O O . HIS A 1 95 ? 14.703 15.32 18.688 1 94.06 95 HIS A O 1
ATOM 766 N N . PHE A 1 96 ? 14.352 13.18 19.312 1 95.38 96 PHE A N 1
ATOM 767 C CA . PHE A 1 96 ? 14.539 12.633 17.984 1 95.38 96 PHE A CA 1
ATOM 768 C C . PHE A 1 96 ? 13.266 11.961 17.484 1 95.38 96 PHE A C 1
ATOM 770 O O . PHE A 1 96 ? 12.523 11.367 18.266 1 95.38 96 PHE A O 1
ATOM 777 N N . ASP A 1 97 ? 13.031 12.078 16.203 1 93.06 97 ASP A N 1
ATOM 778 C CA . ASP A 1 97 ? 11.93 11.375 15.547 1 93.06 97 ASP A CA 1
ATOM 779 C C . ASP A 1 97 ? 12.352 10.875 14.164 1 93.06 97 ASP A C 1
ATOM 781 O O . ASP A 1 97 ? 13.289 11.398 13.57 1 93.06 97 ASP A O 1
ATOM 785 N N . ALA A 1 98 ? 11.641 9.891 13.742 1 93.94 98 ALA A N 1
ATOM 786 C CA . ALA A 1 98 ? 11.883 9.367 12.406 1 93.94 98 ALA A CA 1
ATOM 787 C C . ALA A 1 98 ? 11.328 10.305 11.336 1 93.94 98 ALA A C 1
ATOM 789 O O . ALA A 1 98 ? 10.281 10.922 11.531 1 93.94 98 ALA A O 1
ATOM 790 N N . THR A 1 99 ? 12.031 10.453 10.297 1 92.81 99 THR A N 1
ATOM 791 C CA . THR A 1 99 ? 11.523 11.18 9.141 1 92.81 99 THR A CA 1
ATOM 792 C C . THR A 1 99 ? 10.68 10.273 8.258 1 92.81 99 THR A C 1
ATOM 794 O O . THR A 1 99 ? 10.68 9.047 8.43 1 92.81 99 THR A O 1
ATOM 797 N N . SER A 1 100 ? 9.922 10.891 7.309 1 91.25 100 SER A N 1
ATOM 798 C CA . SER A 1 100 ? 9.156 10.117 6.34 1 91.25 100 SER A CA 1
ATOM 799 C C . SER A 1 100 ? 10.07 9.281 5.449 1 91.25 100 SER A C 1
ATOM 801 O O . SER A 1 100 ? 9.695 8.188 5.02 1 91.25 100 SER A O 1
ATOM 803 N N . ALA A 1 101 ? 11.266 9.75 5.211 1 93.81 101 ALA A N 1
ATOM 804 C CA . ALA A 1 101 ? 12.227 9.023 4.391 1 93.81 101 ALA A CA 1
ATOM 805 C C . ALA A 1 101 ? 12.664 7.73 5.07 1 93.81 101 ALA A C 1
ATOM 807 O O . ALA A 1 101 ? 12.734 6.68 4.43 1 93.81 101 ALA A O 1
ATOM 808 N N . LEU A 1 102 ? 12.938 7.84 6.359 1 94.69 102 LEU A N 1
ATOM 809 C CA . LEU A 1 102 ? 13.305 6.648 7.117 1 94.69 102 LEU A CA 1
ATOM 810 C C . LEU A 1 102 ? 12.18 5.629 7.105 1 94.69 102 LEU A C 1
ATOM 812 O O . LEU A 1 102 ? 12.414 4.43 6.926 1 94.69 102 LEU A O 1
ATOM 816 N N . GLU A 1 103 ? 11.023 6.109 7.297 1 91.62 103 GLU A N 1
ATOM 817 C CA . GLU A 1 103 ? 9.852 5.23 7.305 1 91.62 103 GLU A CA 1
ATOM 818 C C . GLU A 1 103 ? 9.688 4.52 5.965 1 91.62 103 GLU A C 1
ATOM 820 O O . GLU A 1 103 ? 9.359 3.332 5.922 1 91.62 103 GLU A O 1
ATOM 825 N N . LYS A 1 104 ? 9.828 5.223 4.895 1 93.25 104 LYS A N 1
ATOM 826 C CA . LYS A 1 104 ? 9.711 4.648 3.559 1 93.25 104 LYS A CA 1
ATOM 827 C C . LYS A 1 104 ? 10.742 3.543 3.344 1 93.25 104 LYS A C 1
ATOM 829 O O . LYS A 1 104 ? 10.43 2.492 2.783 1 93.25 104 LYS A O 1
ATOM 834 N N . ALA A 1 105 ? 11.953 3.787 3.801 1 95.88 105 ALA A N 1
ATOM 835 C CA . ALA A 1 105 ? 13.023 2.811 3.641 1 95.88 105 ALA A CA 1
ATOM 836 C C . ALA A 1 105 ? 12.766 1.564 4.48 1 95.88 105 ALA A C 1
ATOM 838 O O . ALA A 1 105 ? 12.914 0.439 3.998 1 95.88 105 ALA A O 1
ATOM 839 N N . VAL A 1 106 ? 12.336 1.771 5.727 1 94.62 106 VAL A N 1
ATOM 840 C CA . VAL A 1 106 ? 12.078 0.656 6.633 1 94.62 106 VAL A CA 1
ATOM 841 C C . VAL A 1 106 ? 10.93 -0.193 6.09 1 94.62 106 VAL A C 1
ATOM 843 O O . VAL A 1 106 ? 11.016 -1.423 6.07 1 94.62 106 VAL A O 1
ATOM 846 N N . ALA A 1 107 ? 9.906 0.46 5.66 1 92.44 107 ALA A N 1
ATOM 847 C CA . ALA A 1 107 ? 8.734 -0.242 5.141 1 92.44 107 ALA A CA 1
ATOM 848 C C . ALA A 1 107 ? 9.102 -1.075 3.912 1 92.44 107 ALA A C 1
ATOM 850 O O . ALA A 1 107 ? 8.609 -2.195 3.75 1 92.44 107 ALA A O 1
ATOM 851 N N . TRP A 1 108 ? 9.922 -0.518 3.088 1 95.06 108 TRP A N 1
ATOM 852 C CA . TRP A 1 108 ? 10.312 -1.218 1.868 1 95.06 108 TRP A CA 1
ATOM 853 C C . TRP A 1 108 ? 11.125 -2.465 2.191 1 95.06 108 TRP A C 1
ATOM 855 O O . TRP A 1 108 ? 10.867 -3.541 1.648 1 95.06 108 TRP A O 1
ATOM 865 N N . VAL A 1 109 ? 12.055 -2.35 3.09 1 95.56 109 VAL A N 1
ATOM 866 C CA . VAL A 1 109 ? 12.93 -3.465 3.447 1 95.56 109 VAL A CA 1
ATOM 867 C C . VAL A 1 109 ? 12.117 -4.559 4.137 1 95.56 109 VAL A C 1
ATOM 869 O O . VAL A 1 109 ? 12.336 -5.746 3.896 1 95.56 109 VAL A O 1
ATOM 872 N N . ARG A 1 110 ? 11.188 -4.148 4.918 1 90.75 110 ARG A N 1
ATOM 873 C CA . ARG A 1 110 ? 10.32 -5.102 5.605 1 90.75 110 ARG A CA 1
ATOM 874 C C . ARG A 1 110 ? 9.453 -5.867 4.609 1 90.75 110 ARG A C 1
ATOM 876 O O . ARG A 1 110 ? 9.039 -6.996 4.879 1 90.75 110 ARG A O 1
ATOM 883 N N . GLY A 1 111 ? 9.18 -5.25 3.469 1 89.75 111 GLY A N 1
ATOM 884 C CA . GLY A 1 111 ? 8.32 -5.848 2.459 1 89.75 111 GLY A CA 1
ATOM 885 C C . GLY A 1 111 ? 9.078 -6.703 1.463 1 89.75 111 GLY A C 1
ATOM 886 O O . GLY A 1 111 ? 8.484 -7.293 0.561 1 89.75 111 GLY A O 1
ATOM 887 N N . LEU A 1 112 ? 10.398 -6.891 1.613 1 92.06 112 LEU A N 1
ATOM 888 C CA . LEU A 1 112 ? 11.219 -7.602 0.642 1 92.06 112 LEU A CA 1
ATOM 889 C C . LEU A 1 112 ? 10.977 -9.102 0.715 1 92.06 112 LEU A C 1
ATOM 891 O O . LEU A 1 112 ? 10.875 -9.773 -0.316 1 92.06 112 LEU A O 1
ATOM 895 N N . PRO A 1 113 ? 10.852 -9.664 1.909 1 86 113 PRO A N 1
ATOM 896 C CA . PRO A 1 11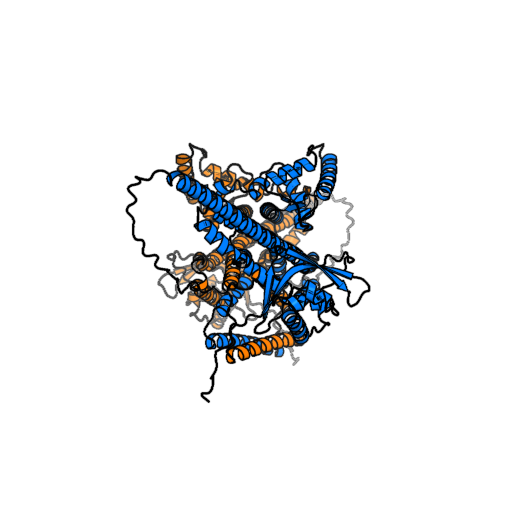3 ? 10.609 -11.109 1.941 1 86 113 PRO A CA 1
ATOM 897 C C . PRO A 1 113 ? 9.32 -11.508 1.22 1 86 113 PRO A C 1
ATOM 899 O O . PRO A 1 113 ? 8.344 -10.758 1.244 1 86 113 PRO A O 1
ATOM 902 N N . ALA A 1 114 ? 9.406 -12.609 0.582 1 78.88 114 ALA A N 1
ATOM 903 C CA . ALA A 1 114 ? 8.273 -13.078 -0.21 1 78.88 114 ALA A CA 1
ATOM 904 C C . ALA A 1 114 ? 7.074 -13.391 0.679 1 78.88 114 ALA A C 1
ATOM 906 O O . ALA A 1 114 ? 7.23 -13.938 1.773 1 78.88 114 ALA A O 1
ATOM 907 N N . ARG A 1 115 ? 5.969 -12.891 0.222 1 80.25 115 ARG A N 1
ATOM 908 C CA . ARG A 1 115 ? 4.715 -13.25 0.873 1 80.25 115 ARG A CA 1
ATOM 909 C C . ARG A 1 115 ? 4.188 -14.578 0.345 1 80.25 115 ARG A C 1
ATOM 911 O O . ARG A 1 115 ? 4.172 -14.812 -0.865 1 80.25 115 ARG A O 1
ATOM 918 N N . SER A 1 116 ? 3.914 -15.398 1.261 1 76.94 116 SER A N 1
ATOM 919 C CA . SER A 1 116 ? 3.471 -16.734 0.868 1 76.94 116 SER A CA 1
ATOM 920 C C . SER A 1 116 ? 2.115 -16.688 0.172 1 76.94 116 SER A C 1
ATOM 922 O O . SER A 1 116 ? 1.762 -17.594 -0.577 1 76.94 116 SER A O 1
ATOM 924 N N . PHE A 1 117 ? 1.423 -15.664 0.439 1 84.5 117 PHE A N 1
ATOM 925 C CA . PHE A 1 117 ? 0.086 -15.539 -0.128 1 84.5 117 PHE A CA 1
ATOM 926 C C . PHE A 1 117 ? -0.237 -14.086 -0.437 1 84.5 117 PHE A C 1
ATOM 928 O O . PHE A 1 117 ? 0.092 -13.188 0.346 1 84.5 117 PHE A O 1
ATOM 935 N N . ILE A 1 118 ? -0.69 -13.867 -1.66 1 86.81 118 ILE A N 1
ATOM 936 C CA . ILE A 1 118 ? -1.113 -12.531 -2.076 1 86.81 118 ILE A CA 1
ATOM 937 C C . ILE A 1 118 ? -2.604 -12.547 -2.404 1 86.81 118 ILE A C 1
ATOM 939 O O . ILE A 1 118 ? -3.043 -13.266 -3.305 1 86.81 118 ILE A O 1
ATOM 943 N N . GLY A 1 119 ? -3.354 -11.75 -1.654 1 84.38 119 GLY A N 1
ATOM 944 C CA . GLY A 1 119 ? -4.773 -11.602 -1.926 1 84.38 119 GLY A CA 1
ATOM 945 C C . GLY A 1 119 ? -5.066 -10.547 -2.98 1 84.38 119 GLY A C 1
ATOM 946 O O . GLY A 1 119 ? -4.621 -9.406 -2.869 1 84.38 119 GLY A O 1
ATOM 947 N N . THR A 1 120 ? -5.797 -10.875 -4.043 1 84.62 120 THR A N 1
ATOM 948 C CA . THR A 1 120 ? -6.055 -9.953 -5.145 1 84.62 120 THR A CA 1
ATOM 949 C C . THR A 1 120 ? -7.539 -9.617 -5.23 1 84.62 120 THR A C 1
ATOM 951 O O . THR A 1 120 ? -7.91 -8.508 -5.641 1 84.62 120 THR A O 1
ATOM 954 N N . GLU A 1 121 ? -8.414 -10.469 -4.793 1 86.94 121 GLU A N 1
ATOM 955 C CA . GLU A 1 121 ? -9.852 -10.273 -4.945 1 86.94 121 GLU A CA 1
ATOM 956 C C . GLU A 1 121 ? -10.352 -9.141 -4.059 1 86.94 121 GLU A C 1
ATOM 958 O O . GLU A 1 121 ? -11.172 -8.328 -4.48 1 86.94 121 GLU A O 1
ATOM 963 N N . SER A 1 122 ? -9.859 -9.148 -2.875 1 88.75 122 SER A N 1
ATOM 964 C CA . SER A 1 122 ? -10.297 -8.141 -1.921 1 88.75 122 SER A CA 1
ATOM 965 C C . SER A 1 122 ? -9.93 -6.734 -2.393 1 88.75 122 SER A C 1
ATOM 967 O O . SER A 1 122 ? -10.68 -5.781 -2.168 1 88.75 122 SER A O 1
ATOM 969 N N . ARG A 1 123 ? -8.789 -6.598 -3.023 1 91.56 123 ARG A N 1
ATOM 970 C CA . ARG A 1 123 ? -8.359 -5.301 -3.529 1 91.56 123 ARG A CA 1
ATOM 971 C C . ARG A 1 123 ? -9.305 -4.797 -4.621 1 91.56 123 ARG A C 1
ATOM 973 O O . ARG A 1 123 ? -9.648 -3.615 -4.652 1 91.56 123 ARG A O 1
ATOM 980 N N . LEU A 1 124 ? -9.656 -5.738 -5.508 1 92.19 124 LEU A N 1
ATOM 981 C CA . LEU A 1 124 ? -10.594 -5.367 -6.559 1 92.19 124 LEU A CA 1
ATOM 982 C C . LEU A 1 124 ? -11.93 -4.938 -5.965 1 92.19 124 LEU A C 1
ATOM 984 O O . LEU A 1 124 ? -12.516 -3.939 -6.391 1 92.19 124 LEU A O 1
ATOM 988 N N . SER A 1 125 ? -12.375 -5.656 -5.016 1 91.88 125 SER A N 1
ATOM 989 C CA . SER A 1 125 ? -13.625 -5.32 -4.344 1 91.88 125 SER A CA 1
ATOM 990 C C . SER A 1 125 ? -13.539 -3.957 -3.668 1 91.88 125 SER A C 1
ATOM 992 O O . SER A 1 125 ? -14.516 -3.203 -3.656 1 91.88 125 SER A O 1
ATOM 994 N N . THR A 1 126 ? -12.422 -3.693 -3.096 1 93.88 126 THR A N 1
ATOM 995 C CA . THR A 1 126 ? -12.195 -2.406 -2.445 1 93.88 126 THR A CA 1
ATOM 996 C C . THR A 1 126 ? -12.258 -1.269 -3.459 1 93.88 126 THR A C 1
ATOM 998 O O . THR A 1 126 ? -12.859 -0.224 -3.189 1 93.88 126 THR A O 1
ATOM 1001 N N . ILE A 1 127 ? -11.648 -1.479 -4.602 1 95.44 127 ILE A N 1
ATOM 1002 C CA . ILE A 1 127 ? -11.656 -0.47 -5.652 1 95.44 127 ILE A CA 1
ATOM 1003 C C . ILE A 1 127 ? -13.094 -0.178 -6.074 1 95.44 127 ILE A C 1
ATOM 1005 O O . ILE A 1 127 ? -13.508 0.982 -6.145 1 95.44 127 ILE A O 1
ATOM 1009 N N . VAL A 1 128 ? -13.867 -1.191 -6.309 1 94.25 128 VAL A N 1
ATOM 1010 C CA . VAL A 1 128 ? -15.25 -1.039 -6.754 1 94.25 128 VAL A CA 1
ATOM 1011 C C . VAL A 1 128 ? -16.062 -0.33 -5.672 1 94.25 128 VAL A C 1
ATOM 1013 O O . VAL A 1 128 ? -16.859 0.562 -5.973 1 94.25 128 VAL A O 1
ATOM 1016 N N . ALA A 1 129 ? -15.844 -0.699 -4.453 1 94 129 ALA A N 1
ATOM 1017 C CA . ALA A 1 129 ? -16.547 -0.085 -3.338 1 94 129 ALA A CA 1
ATOM 1018 C C . ALA A 1 129 ? -16.25 1.408 -3.248 1 94 129 ALA A C 1
ATOM 1020 O O . ALA A 1 129 ? -17.156 2.219 -3.025 1 94 129 ALA A O 1
ATOM 1021 N N . LEU A 1 130 ? -15 1.755 -3.381 1 96.06 130 LEU A N 1
ATOM 1022 C CA . LEU A 1 130 ? -14.594 3.154 -3.32 1 96.06 130 LEU A CA 1
ATOM 1023 C C . LEU A 1 130 ? -15.203 3.947 -4.473 1 96.06 130 LEU A C 1
ATOM 1025 O O . LEU A 1 130 ? -15.656 5.074 -4.285 1 96.06 130 LEU A O 1
ATOM 1029 N N . LEU A 1 131 ? -15.211 3.32 -5.656 1 96.12 131 LEU A N 1
ATOM 1030 C CA . LEU A 1 131 ? -15.805 3.984 -6.809 1 96.12 131 LEU A CA 1
ATOM 1031 C C . LEU A 1 131 ? -17.297 4.203 -6.598 1 96.12 131 LEU A C 1
ATOM 1033 O O . LEU A 1 131 ? -17.828 5.266 -6.938 1 96.12 131 LEU A O 1
ATOM 1037 N N . ARG A 1 132 ? -17.969 3.248 -6.051 1 94.5 132 ARG A N 1
ATOM 1038 C CA . ARG A 1 132 ? -19.375 3.373 -5.742 1 94.5 132 ARG A CA 1
ATOM 1039 C C . ARG A 1 132 ? -19.625 4.512 -4.758 1 94.5 132 ARG A C 1
ATOM 1041 O O . ARG A 1 132 ? -20.578 5.285 -4.918 1 94.5 132 ARG A O 1
ATOM 1048 N N . GLN A 1 133 ? -18.812 4.617 -3.77 1 93.5 133 GLN A N 1
ATOM 1049 C CA . GLN A 1 133 ? -18.922 5.68 -2.777 1 93.5 133 GLN A CA 1
ATOM 1050 C C . GLN A 1 133 ? -18.781 7.055 -3.424 1 93.5 133 GLN A C 1
ATOM 1052 O O . GLN A 1 133 ? -19.516 7.984 -3.092 1 93.5 133 GLN A O 1
ATOM 1057 N N . MET A 1 134 ? -17.844 7.129 -4.297 1 94.62 134 MET A N 1
ATOM 1058 C CA . MET A 1 134 ? -17.578 8.406 -4.953 1 94.62 134 MET A CA 1
ATOM 1059 C C . MET A 1 134 ? -18.75 8.797 -5.848 1 94.62 134 MET A C 1
ATOM 1061 O O . MET A 1 134 ? -19.188 9.953 -5.836 1 94.62 134 MET A O 1
ATOM 1065 N N . THR A 1 135 ? -19.281 7.832 -6.621 1 93.5 135 THR A N 1
ATOM 1066 C CA . THR A 1 135 ? -20.391 8.109 -7.527 1 93.5 135 THR A CA 1
ATOM 1067 C C . THR A 1 135 ? -21.656 8.445 -6.75 1 93.5 135 THR A C 1
ATOM 1069 O O . THR A 1 135 ? -22.375 9.375 -7.105 1 93.5 135 THR A O 1
ATOM 1072 N N . PHE A 1 136 ? -21.859 7.711 -5.703 1 91.88 136 PHE A N 1
ATOM 1073 C CA . PHE A 1 136 ? -23.031 7.969 -4.863 1 91.88 136 PHE A CA 1
ATOM 1074 C C . PHE A 1 136 ? -22.875 9.289 -4.125 1 91.88 136 PHE A C 1
ATOM 1076 O O . PHE A 1 136 ? -23.828 10.078 -4.059 1 91.88 136 PHE A O 1
ATOM 1083 N N . GLY A 1 137 ? -21.75 9.555 -3.594 1 91 137 GLY A N 1
ATOM 1084 C CA . GLY A 1 137 ? -21.5 10.734 -2.777 1 91 137 GLY A CA 1
ATOM 1085 C C . GLY A 1 137 ? -21.5 12.023 -3.574 1 91 137 GLY A C 1
ATOM 1086 O O . GLY A 1 137 ? -21.656 13.109 -3.006 1 91 137 GLY A O 1
ATOM 1087 N N . THR A 1 138 ? -21.344 11.875 -4.863 1 91.31 138 THR A N 1
ATOM 1088 C CA . THR A 1 138 ? -21.297 13.086 -5.684 1 91.31 138 THR A CA 1
ATOM 1089 C C . THR A 1 138 ? -22.578 13.242 -6.488 1 91.31 138 THR A C 1
ATOM 1091 O O . THR A 1 138 ? -22.75 14.219 -7.219 1 91.31 138 THR A O 1
ATOM 1094 N N . GLU A 1 139 ? -23.5 12.289 -6.312 1 90 139 GLU A N 1
ATOM 1095 C CA . GLU A 1 139 ? -24.797 12.383 -6.98 1 90 139 GLU A CA 1
ATOM 1096 C C . GLU A 1 139 ? -25.641 13.5 -6.379 1 90 139 GLU A C 1
ATOM 1098 O O . GLU A 1 139 ? -25.969 13.461 -5.195 1 90 139 GLU A O 1
ATOM 1103 N N . THR A 1 140 ? -26.016 14.445 -7.262 1 87.5 140 THR A N 1
ATOM 1104 C CA . THR A 1 140 ? -26.734 15.617 -6.773 1 87.5 140 THR A CA 1
ATOM 1105 C C . THR A 1 140 ? -28.234 15.438 -6.961 1 87.5 140 THR A C 1
ATOM 1107 O O . THR A 1 140 ? -29.031 16.125 -6.309 1 87.5 140 THR A O 1
ATOM 1110 N N . ASP A 1 141 ? -28.656 14.5 -7.777 1 89.56 141 ASP A N 1
ATOM 1111 C CA . ASP A 1 141 ? -30.078 14.25 -8.016 1 89.56 141 ASP A CA 1
ATOM 1112 C C . ASP A 1 141 ? -30.672 13.344 -6.934 1 89.56 141 ASP A C 1
ATOM 1114 O O . ASP A 1 141 ? -30.312 12.172 -6.84 1 89.56 141 ASP A O 1
ATOM 1118 N N . PRO A 1 142 ? -31.641 13.805 -6.137 1 89.75 142 PRO A N 1
ATOM 1119 C CA . PRO A 1 142 ? -32.219 13.023 -5.039 1 89.75 142 PRO A CA 1
ATOM 1120 C C . PRO A 1 142 ? -32.938 11.766 -5.523 1 89.75 142 PRO A C 1
ATOM 1122 O O . PRO A 1 142 ? -32.875 10.719 -4.871 1 89.75 142 PRO A O 1
ATOM 1125 N N . GLN A 1 143 ? -33.562 11.906 -6.629 1 91.5 143 GLN A N 1
ATOM 1126 C CA . GLN A 1 143 ? -34.312 10.742 -7.129 1 91.5 143 GLN A CA 1
ATOM 1127 C C . GLN A 1 143 ? -33.344 9.633 -7.539 1 91.5 143 GLN A C 1
ATOM 1129 O O . GLN A 1 143 ? -33.594 8.453 -7.305 1 91.5 143 GLN A O 1
ATOM 1134 N N . ALA A 1 144 ? -32.281 10.07 -8.172 1 92.44 144 ALA A N 1
ATOM 1135 C CA . ALA A 1 144 ? -31.266 9.078 -8.547 1 92.44 144 ALA A CA 1
ATOM 1136 C C . ALA A 1 144 ? -30.672 8.414 -7.309 1 92.44 144 ALA A C 1
ATOM 1138 O O . ALA A 1 144 ? -30.391 7.215 -7.324 1 92.44 144 ALA A O 1
ATOM 1139 N N . ARG A 1 145 ? -30.5 9.141 -6.242 1 93 145 ARG A N 1
ATOM 1140 C CA . ARG A 1 145 ? -29.969 8.609 -4.984 1 93 145 ARG A CA 1
ATOM 1141 C C . ARG A 1 145 ? -30.953 7.633 -4.348 1 93 145 ARG A C 1
ATOM 1143 O O . ARG A 1 145 ? -30.562 6.566 -3.873 1 93 145 ARG A O 1
ATOM 1150 N N . ILE A 1 146 ? -32.156 8.023 -4.41 1 94.19 146 ILE A N 1
ATOM 1151 C CA . ILE A 1 146 ? -33.188 7.176 -3.822 1 94.19 146 ILE A CA 1
ATOM 1152 C C . ILE A 1 146 ? -33.281 5.863 -4.598 1 94.19 146 ILE A C 1
ATOM 1154 O O . ILE A 1 146 ? -33.438 4.793 -4 1 94.19 146 ILE A O 1
ATOM 1158 N N . ASP A 1 147 ? -33.219 5.973 -5.883 1 94.19 147 ASP A N 1
ATOM 1159 C CA . ASP A 1 147 ? -33.281 4.777 -6.715 1 94.19 147 ASP A CA 1
ATOM 1160 C C . ASP A 1 147 ? -32.125 3.818 -6.398 1 94.19 147 ASP A C 1
ATOM 1162 O O . ASP A 1 147 ? -32.344 2.604 -6.34 1 94.19 147 ASP A O 1
ATOM 1166 N N . LYS A 1 148 ? -30.969 4.406 -6.254 1 91.94 148 LYS A N 1
ATOM 1167 C CA . LYS A 1 148 ? -29.812 3.582 -5.91 1 91.94 148 LYS A CA 1
ATOM 1168 C C . LYS A 1 148 ? -30 2.916 -4.551 1 91.94 148 LYS A C 1
ATOM 1170 O O . LYS A 1 148 ? -29.656 1.746 -4.375 1 91.94 148 LYS A O 1
ATOM 1175 N N . LEU A 1 149 ? -30.5 3.602 -3.551 1 94.56 149 LEU A N 1
ATOM 1176 C CA . LEU A 1 149 ? -30.734 3.072 -2.211 1 94.56 149 LEU A CA 1
ATOM 1177 C C . LEU A 1 149 ? -31.812 1.994 -2.232 1 94.56 149 LEU A C 1
ATOM 1179 O O . LEU A 1 149 ? -31.703 0.996 -1.515 1 94.56 149 LEU A O 1
ATOM 1183 N N . ARG A 1 150 ? -32.781 2.176 -3.088 1 94.94 150 ARG A N 1
ATOM 1184 C CA . ARG A 1 150 ? -33.844 1.184 -3.207 1 94.94 150 ARG A CA 1
ATOM 1185 C C . ARG A 1 150 ? -33.312 -0.108 -3.826 1 94.94 150 ARG A C 1
ATOM 1187 O O . ARG A 1 150 ? -33.719 -1.202 -3.436 1 94.94 150 ARG A O 1
ATOM 1194 N N . ARG A 1 151 ? -32.469 0.113 -4.801 1 93.5 151 ARG A N 1
ATOM 1195 C CA . ARG A 1 151 ? -31.844 -1.076 -5.387 1 93.5 151 ARG A CA 1
ATOM 1196 C C . ARG A 1 151 ? -31.047 -1.845 -4.344 1 93.5 151 ARG A C 1
ATOM 1198 O O . ARG A 1 151 ? -31.062 -3.078 -4.328 1 93.5 151 ARG A O 1
ATOM 1205 N N . GLU A 1 152 ? -30.375 -1.106 -3.545 1 92.94 152 GLU A N 1
ATOM 1206 C CA . GLU A 1 152 ? -29.609 -1.737 -2.477 1 92.94 152 GLU A CA 1
ATOM 1207 C C . GLU A 1 152 ? -30.531 -2.43 -1.473 1 92.94 152 GLU A C 1
ATOM 1209 O O . GLU A 1 152 ? -30.219 -3.521 -0.99 1 92.94 152 GLU A O 1
ATOM 1214 N N . ARG A 1 153 ? -31.609 -1.79 -1.173 1 95 153 ARG A N 1
ATOM 1215 C CA . ARG A 1 153 ? -32.594 -2.369 -0.274 1 95 153 ARG A CA 1
ATOM 1216 C C . ARG A 1 153 ? -33.156 -3.668 -0.841 1 95 153 ARG A C 1
ATOM 1218 O O . ARG A 1 153 ? -33.312 -4.652 -0.115 1 95 153 ARG A O 1
ATOM 1225 N N . ASP A 1 154 ? -33.406 -3.68 -2.104 1 94.88 154 ASP A N 1
ATOM 1226 C CA . ASP A 1 154 ? -33.938 -4.863 -2.771 1 94.88 154 ASP A CA 1
ATOM 1227 C C . ASP A 1 154 ? -32.938 -6.016 -2.727 1 94.88 154 ASP A C 1
ATOM 1229 O O . ASP A 1 154 ? -33.344 -7.172 -2.555 1 94.88 154 ASP A O 1
ATOM 1233 N N . ARG A 1 155 ? -31.734 -5.648 -2.949 1 92.5 155 ARG A N 1
ATOM 1234 C CA . ARG A 1 155 ? -30.688 -6.664 -2.875 1 92.5 155 ARG A CA 1
ATOM 1235 C C . ARG A 1 155 ? -30.625 -7.289 -1.485 1 92.5 155 ARG A C 1
ATOM 1237 O O . ARG A 1 155 ? -30.469 -8.5 -1.352 1 92.5 155 ARG A O 1
ATOM 1244 N N . ILE A 1 156 ? -30.734 -6.48 -0.444 1 94.81 156 ILE A N 1
ATOM 1245 C CA . ILE A 1 156 ? -30.734 -6.965 0.933 1 94.81 156 ILE A CA 1
ATOM 1246 C C . ILE A 1 156 ? -31.938 -7.879 1.164 1 94.81 156 ILE A C 1
ATOM 1248 O O . ILE A 1 156 ? -31.797 -8.938 1.776 1 94.81 156 ILE A O 1
ATOM 1252 N N . ASP A 1 157 ? -33.062 -7.512 0.599 1 94.12 157 ASP A N 1
ATOM 1253 C CA . ASP A 1 157 ? -34.281 -8.32 0.736 1 94.12 157 ASP A CA 1
ATOM 1254 C C . ASP A 1 157 ? -34.125 -9.664 0.033 1 94.12 157 ASP A C 1
ATOM 1256 O O . ASP A 1 157 ? -34.625 -10.688 0.527 1 94.12 157 ASP A O 1
ATOM 1260 N N . GLU A 1 158 ? -33.5 -9.609 -1.021 1 93.81 158 GLU A N 1
ATOM 1261 C CA . GLU A 1 158 ? -33.219 -10.859 -1.727 1 93.81 158 GLU A CA 1
ATOM 1262 C C . GLU A 1 158 ? -32.312 -11.773 -0.91 1 93.81 158 GLU A C 1
ATOM 1264 O O . GLU A 1 158 ? -32.531 -12.992 -0.874 1 93.81 158 GLU A O 1
ATOM 1269 N N . GLN A 1 159 ? -31.344 -11.18 -0.335 1 92.25 159 GLN A N 1
ATOM 1270 C CA . GLN A 1 159 ? -30.438 -11.953 0.498 1 92.25 159 GLN A CA 1
ATOM 1271 C C . GLN A 1 159 ? -31.156 -12.547 1.703 1 92.25 159 GLN A C 1
ATOM 1273 O O . GLN A 1 159 ? -30.891 -13.688 2.092 1 92.25 159 GLN A O 1
ATOM 1278 N N . ILE A 1 160 ? -32.031 -11.797 2.305 1 93.81 160 ILE A N 1
ATOM 1279 C CA . ILE A 1 160 ? -32.812 -12.273 3.451 1 93.81 160 ILE A CA 1
ATOM 1280 C C . ILE A 1 160 ? -33.688 -13.438 3.029 1 93.81 160 ILE A C 1
ATOM 1282 O O . ILE A 1 160 ? -33.812 -14.438 3.744 1 93.81 160 ILE A O 1
ATOM 1286 N N . ALA A 1 161 ? -34.25 -13.352 1.861 1 94 161 ALA A N 1
ATOM 1287 C CA . ALA A 1 161 ? -35.094 -14.422 1.333 1 94 161 ALA A CA 1
ATOM 1288 C C . ALA A 1 161 ? -34.281 -15.695 1.105 1 94 161 ALA A C 1
ATOM 1290 O O . ALA A 1 161 ? -34.781 -16.797 1.38 1 94 161 ALA A O 1
ATOM 1291 N N . GLN A 1 162 ? -33.125 -15.492 0.585 1 92.25 162 GLN A N 1
ATOM 1292 C CA . GLN A 1 162 ? -32.281 -16.641 0.348 1 92.25 162 GLN A CA 1
ATOM 1293 C C . GLN A 1 162 ? -31.875 -17.328 1.659 1 92.25 162 GLN A C 1
ATOM 1295 O O . GLN A 1 162 ? -31.844 -18.562 1.74 1 92.25 162 GLN A O 1
ATOM 1300 N N . LEU A 1 163 ? -31.594 -16.531 2.662 1 91.5 163 LEU A N 1
ATOM 1301 C CA . LEU A 1 163 ? -31.234 -17.078 3.973 1 91.5 163 LEU A CA 1
ATOM 1302 C C . LEU A 1 163 ? -32.406 -17.812 4.594 1 91.5 163 LEU A C 1
ATOM 1304 O O . LEU A 1 163 ? -32.219 -18.859 5.211 1 91.5 163 LEU A O 1
ATOM 1308 N N . LEU A 1 164 ? -33.562 -17.281 4.41 1 92.19 164 LEU A N 1
ATOM 1309 C CA . LEU A 1 164 ? -34.75 -17.906 4.941 1 92.19 164 LEU A CA 1
ATOM 1310 C C . LEU A 1 164 ? -35.062 -19.203 4.207 1 92.19 164 LEU A C 1
ATOM 1312 O O . LEU A 1 164 ? -35.656 -20.125 4.781 1 92.19 164 LEU A O 1
ATOM 1316 N N . ALA A 1 165 ? -34.594 -19.344 2.992 1 92.19 165 ALA A N 1
ATOM 1317 C CA . ALA A 1 165 ? -34.75 -20.562 2.205 1 92.19 165 ALA A CA 1
ATOM 1318 C C . ALA A 1 165 ? -33.656 -21.562 2.537 1 92.19 165 ALA A C 1
ATOM 1320 O O . ALA A 1 165 ? -33.688 -22.703 2.039 1 92.19 165 ALA A O 1
ATOM 1321 N N . GLY A 1 166 ? -32.688 -21.156 3.334 1 87.31 166 GLY A N 1
ATOM 1322 C CA . GLY A 1 166 ? -31.672 -22.062 3.82 1 87.31 166 GLY A CA 1
ATOM 1323 C C . GLY A 1 166 ? -30.359 -21.953 3.045 1 87.31 166 GLY A C 1
ATOM 1324 O O . GLY A 1 166 ? -29.438 -22.75 3.256 1 87.31 166 GLY A O 1
ATOM 1325 N N . GLU A 1 167 ? -30.328 -21.031 2.178 1 87.56 167 GLU A N 1
ATOM 1326 C CA . GLU A 1 167 ? -29.109 -20.828 1.406 1 87.56 167 GLU A CA 1
ATOM 1327 C C . GLU A 1 167 ? -28.141 -19.891 2.123 1 87.56 167 GLU A C 1
ATOM 1329 O O . GLU A 1 167 ? -28.438 -18.703 2.283 1 87.56 167 GLU A O 1
ATOM 1334 N N . VAL A 1 168 ? -27.031 -20.531 2.67 1 83.19 168 VAL A N 1
ATOM 1335 C CA . VAL A 1 168 ? -26.047 -19.703 3.365 1 83.19 168 VAL A CA 1
ATOM 1336 C C . VAL A 1 168 ? -24.734 -19.672 2.576 1 83.19 168 VAL A C 1
ATOM 1338 O O . VAL A 1 168 ? -24.172 -20.719 2.273 1 83.19 168 VAL A O 1
ATOM 1341 N N . ASP A 1 169 ? -24.391 -18.531 2.146 1 84.81 169 ASP A N 1
ATOM 1342 C CA . ASP A 1 169 ? -23.125 -18.344 1.433 1 84.81 169 ASP A CA 1
ATOM 1343 C C . ASP A 1 169 ? -22.031 -17.859 2.377 1 84.81 169 ASP A C 1
ATOM 1345 O O . ASP A 1 169 ? -22 -16.688 2.762 1 84.81 169 ASP A O 1
ATOM 1349 N N . LEU A 1 170 ? -21.078 -18.797 2.699 1 87.94 170 LEU A N 1
ATOM 1350 C CA . LEU A 1 170 ? -20 -18.453 3.617 1 87.94 170 LEU A CA 1
ATOM 1351 C C . LEU A 1 170 ? -18.734 -18.078 2.85 1 87.94 170 LEU A C 1
ATOM 1353 O O . LEU A 1 170 ? -18.531 -18.531 1.724 1 87.94 170 LEU A O 1
ATOM 1357 N N . LEU A 1 171 ? -18 -17.234 3.455 1 89.69 171 LEU A N 1
ATOM 1358 C CA . LEU A 1 171 ? -16.703 -16.859 2.9 1 89.69 171 LEU A CA 1
ATOM 1359 C C . LEU A 1 171 ? -15.742 -18.047 2.947 1 89.69 171 LEU A C 1
ATOM 1361 O O . LEU A 1 171 ? -15.617 -18.703 3.977 1 89.69 171 LEU A O 1
ATOM 1365 N N . SER A 1 172 ? -15.141 -18.297 1.84 1 89.25 172 SER A N 1
ATOM 1366 C CA . SER A 1 172 ? -14.141 -19.359 1.824 1 89.25 172 SER A CA 1
ATOM 1367 C C . SER A 1 172 ? -12.938 -19 2.68 1 89.25 172 SER A C 1
ATOM 1369 O O . SER A 1 172 ? -12.664 -17.812 2.908 1 89.25 172 SER A O 1
ATOM 1371 N N . PRO A 1 173 ? -12.266 -19.984 3.18 1 87.5 173 PRO A N 1
ATOM 1372 C CA . PRO A 1 173 ? -11.07 -19.703 3.971 1 87.5 173 PRO A CA 1
ATOM 1373 C C . PRO A 1 173 ? -10.055 -18.844 3.221 1 87.5 173 PRO A C 1
ATOM 1375 O O . PRO A 1 173 ? -9.406 -17.984 3.818 1 87.5 173 PRO A O 1
ATOM 1378 N N . VAL A 1 174 ? -9.938 -19.031 1.952 1 88.56 174 VAL A N 1
ATOM 1379 C CA . VAL A 1 174 ? -8.992 -18.281 1.139 1 88.56 174 VAL A CA 1
ATOM 1380 C C . VAL A 1 174 ? -9.461 -16.828 1.018 1 88.56 174 VAL A C 1
ATOM 1382 O O . VAL A 1 174 ? -8.648 -15.898 1.072 1 88.56 174 VAL A O 1
ATOM 1385 N N . ALA A 1 175 ? -10.734 -16.703 0.855 1 91.69 175 ALA A N 1
ATOM 1386 C CA . ALA A 1 175 ? -11.289 -15.359 0.779 1 91.69 175 ALA A CA 1
ATOM 1387 C C . ALA A 1 175 ? -11.109 -14.617 2.102 1 91.69 175 ALA A C 1
ATOM 1389 O O . ALA A 1 175 ? -10.875 -13.406 2.117 1 91.69 175 ALA A O 1
ATOM 1390 N N . LEU A 1 176 ? -11.297 -15.359 3.16 1 92.62 176 LEU A N 1
ATOM 1391 C CA . LEU A 1 176 ? -11.102 -14.781 4.484 1 92.62 176 LEU A CA 1
ATOM 1392 C C . LEU A 1 176 ? -9.648 -14.352 4.68 1 92.62 176 LEU A C 1
ATOM 1394 O O . LEU A 1 176 ? -9.391 -13.25 5.172 1 92.62 176 LEU A O 1
ATOM 1398 N N . LEU A 1 177 ? -8.773 -15.227 4.266 1 90.31 177 LEU A N 1
ATOM 1399 C CA . LEU A 1 177 ? -7.352 -14.922 4.375 1 90.31 177 LEU A CA 1
ATOM 1400 C C . LEU A 1 177 ? -6.988 -13.703 3.537 1 90.31 177 LEU A C 1
ATOM 1402 O O . LEU A 1 177 ? -6.184 -12.867 3.961 1 90.31 177 LEU A O 1
ATOM 1406 N N . ASP A 1 178 ? -7.539 -13.602 2.43 1 91.94 178 ASP A N 1
ATOM 1407 C CA . ASP A 1 178 ? -7.324 -12.484 1.516 1 91.94 178 ASP A CA 1
ATOM 1408 C C . ASP A 1 178 ? -7.727 -11.156 2.166 1 91.94 178 ASP A C 1
ATOM 1410 O O . ASP A 1 178 ? -6.957 -10.195 2.146 1 91.94 178 ASP A O 1
ATOM 1414 N N . ARG A 1 179 ? -8.852 -11.156 2.699 1 94 179 ARG A N 1
ATOM 1415 C CA . ARG A 1 179 ? -9.367 -9.945 3.33 1 94 179 ARG A CA 1
ATOM 1416 C C . ARG A 1 179 ? -8.562 -9.594 4.574 1 94 179 ARG A C 1
ATOM 1418 O O . ARG A 1 179 ? -8.281 -8.422 4.828 1 94 179 ARG A O 1
ATOM 1425 N N . TYR A 1 180 ? -8.219 -10.633 5.312 1 93.75 180 TYR A N 1
ATOM 1426 C CA . TYR A 1 180 ? -7.434 -10.414 6.527 1 93.75 180 TYR A CA 1
ATOM 1427 C C . TYR A 1 180 ? -6.086 -9.789 6.203 1 93.75 180 TYR A C 1
ATOM 1429 O O . TYR A 1 180 ? -5.656 -8.844 6.875 1 93.75 180 TYR A O 1
ATOM 1437 N N . GLN A 1 181 ? -5.465 -10.25 5.219 1 90.81 181 GLN A N 1
ATOM 1438 C CA . GLN A 1 181 ? -4.176 -9.711 4.801 1 90.81 181 GLN A CA 1
ATOM 1439 C C . GLN A 1 181 ? -4.309 -8.266 4.332 1 90.81 181 GLN A C 1
ATOM 1441 O O . GLN A 1 181 ? -3.434 -7.441 4.594 1 90.81 181 GLN A O 1
ATOM 1446 N N . GLN A 1 182 ? -5.344 -7.992 3.633 1 92.88 182 GLN A N 1
ATOM 1447 C CA . GLN A 1 182 ? -5.566 -6.621 3.182 1 92.88 182 GLN A CA 1
ATOM 1448 C C . GLN A 1 182 ? -5.777 -5.68 4.363 1 92.88 182 GLN A C 1
ATOM 1450 O O . GLN A 1 182 ? -5.289 -4.547 4.352 1 92.88 182 GLN A O 1
ATOM 1455 N N . VAL A 1 183 ? -6.492 -6.145 5.352 1 94.69 183 VAL A N 1
ATOM 1456 C CA . VAL A 1 183 ? -6.703 -5.348 6.555 1 94.69 183 VAL A CA 1
ATOM 1457 C C . VAL A 1 183 ? -5.363 -5.059 7.227 1 94.69 183 VAL A C 1
ATOM 1459 O O . VAL A 1 183 ? -5.078 -3.914 7.586 1 94.69 183 VAL A O 1
ATOM 1462 N N . GLU A 1 184 ? -4.566 -6.066 7.344 1 91.88 184 GLU A N 1
ATOM 1463 C CA . GLU A 1 184 ? -3.27 -5.926 8 1 91.88 184 GLU A CA 1
ATOM 1464 C C . GLU A 1 184 ? -2.379 -4.938 7.254 1 91.88 184 GLU A C 1
ATOM 1466 O O . GLU A 1 184 ? -1.787 -4.043 7.867 1 91.88 184 GLU A O 1
ATOM 1471 N N . ASN A 1 185 ? -2.314 -5.059 5.961 1 90.44 185 ASN A N 1
ATOM 1472 C CA . ASN A 1 185 ? -1.477 -4.184 5.148 1 90.44 185 ASN A CA 1
ATOM 1473 C C . ASN A 1 185 ? -1.955 -2.736 5.199 1 90.44 185 ASN A C 1
ATOM 1475 O O . ASN A 1 185 ? -1.149 -1.817 5.355 1 90.44 185 ASN A O 1
ATOM 1479 N N . THR A 1 186 ? -3.23 -2.574 5.07 1 93.5 186 THR A N 1
ATOM 1480 C CA . THR A 1 186 ? -3.799 -1.231 5.078 1 93.5 186 THR A CA 1
ATOM 1481 C C . THR A 1 186 ? -3.613 -0.573 6.441 1 93.5 186 THR A C 1
ATOM 1483 O O . THR A 1 186 ? -3.385 0.635 6.527 1 93.5 186 THR A O 1
ATOM 1486 N N . ALA A 1 187 ? -3.729 -1.375 7.461 1 93.38 187 ALA A N 1
ATOM 1487 C CA . ALA A 1 187 ? -3.576 -0.856 8.82 1 93.38 187 ALA A CA 1
ATOM 1488 C C . ALA A 1 187 ? -2.156 -0.351 9.055 1 93.38 187 ALA A C 1
ATOM 1490 O O . ALA A 1 187 ? -1.962 0.724 9.633 1 93.38 187 ALA A O 1
ATOM 1491 N N . VAL A 1 188 ? -1.214 -1.065 8.641 1 88.19 188 VAL A N 1
ATOM 1492 C CA . VAL A 1 188 ? 0.184 -0.682 8.805 1 88.19 188 VAL A CA 1
ATOM 1493 C C . VAL A 1 188 ? 0.493 0.534 7.938 1 88.19 188 VAL A C 1
ATOM 1495 O O . VAL A 1 188 ? 1.227 1.434 8.352 1 88.19 188 VAL A O 1
ATOM 1498 N N . GLU A 1 189 ? -0.064 0.552 6.773 1 89 189 GLU A N 1
ATOM 1499 C CA . GLU A 1 189 ? 0.122 1.688 5.875 1 89 189 GLU A CA 1
ATOM 1500 C C . GLU A 1 189 ? -0.438 2.971 6.48 1 89 189 GLU A C 1
ATOM 1502 O O . GLU A 1 189 ? 0.143 4.047 6.32 1 89 189 GLU A O 1
ATOM 1507 N N . LEU A 1 190 ? -1.55 2.807 7.113 1 91.31 190 LEU A N 1
ATOM 1508 C CA . LEU A 1 190 ? -2.172 3.965 7.746 1 91.31 190 LEU A CA 1
ATOM 1509 C C . LEU A 1 190 ? -1.263 4.551 8.82 1 91.31 190 LEU A C 1
ATOM 1511 O O . LEU A 1 190 ? -1.184 5.773 8.977 1 91.31 190 LEU A O 1
ATOM 1515 N N . LEU A 1 191 ? -0.603 3.723 9.539 1 87.62 191 LEU A N 1
ATOM 1516 C CA . LEU A 1 191 ? 0.335 4.184 10.555 1 87.62 191 LEU A CA 1
ATOM 1517 C C . LEU A 1 191 ? 1.472 4.98 9.922 1 87.62 191 LEU A C 1
ATOM 1519 O O . LEU A 1 191 ? 1.919 5.984 10.484 1 87.62 191 LEU A O 1
ATOM 1523 N N . ARG A 1 192 ? 1.906 4.586 8.797 1 86.62 192 ARG A N 1
ATOM 1524 C CA . ARG A 1 192 ? 2.98 5.262 8.078 1 86.62 192 ARG A CA 1
ATOM 1525 C C . ARG A 1 192 ? 2.52 6.617 7.547 1 86.62 192 ARG A C 1
ATOM 1527 O O . ARG A 1 192 ? 3.305 7.562 7.484 1 86.62 192 ARG A O 1
ATOM 1534 N N . ASP A 1 193 ? 1.316 6.711 7.223 1 88.69 193 ASP A N 1
ATOM 1535 C CA . ASP A 1 193 ? 0.755 7.914 6.625 1 88.69 193 ASP A CA 1
ATOM 1536 C C . ASP A 1 193 ? 0.834 9.094 7.586 1 88.69 193 ASP A C 1
ATOM 1538 O O . ASP A 1 193 ? 0.981 10.242 7.16 1 88.69 193 ASP A O 1
ATOM 1542 N N . PHE A 1 194 ? 0.812 8.844 8.859 1 90.5 194 PHE A N 1
ATOM 1543 C CA . PHE A 1 194 ? 0.845 9.93 9.828 1 90.5 194 PHE A CA 1
ATOM 1544 C C . PHE A 1 194 ? 2.139 10.727 9.711 1 90.5 194 PHE A C 1
ATOM 1546 O O . PHE A 1 194 ? 2.121 11.961 9.742 1 90.5 194 PHE A O 1
ATOM 1553 N N . ARG A 1 195 ? 3.217 10.008 9.57 1 87.94 195 ARG A N 1
ATOM 1554 C CA . ARG A 1 195 ? 4.5 10.688 9.445 1 87.94 195 ARG A CA 1
ATOM 1555 C C . ARG A 1 195 ? 4.59 11.461 8.133 1 87.94 195 ARG A C 1
ATOM 1557 O O . ARG A 1 195 ? 5.199 12.531 8.07 1 87.94 195 ARG A O 1
ATOM 1564 N N . GLU A 1 196 ? 4.016 10.891 7.16 1 89.75 196 GLU A N 1
ATOM 1565 C CA . GLU A 1 196 ? 4.008 11.578 5.871 1 89.75 196 GLU A CA 1
ATOM 1566 C C . GLU A 1 196 ? 3.117 12.82 5.914 1 89.75 196 GLU A C 1
ATOM 1568 O O . GLU A 1 196 ? 3.438 13.836 5.301 1 89.75 196 GLU A O 1
ATOM 1573 N N . VAL A 1 197 ? 1.979 12.719 6.559 1 90.81 197 VAL A N 1
ATOM 1574 C CA . VAL A 1 197 ? 1.091 13.867 6.73 1 90.81 197 VAL A CA 1
ATOM 1575 C C . VAL A 1 197 ? 1.818 14.977 7.484 1 90.81 197 VAL A C 1
ATOM 1577 O O . VAL A 1 197 ? 1.752 16.141 7.094 1 90.81 197 VAL A O 1
ATOM 1580 N N . GLU A 1 198 ? 2.533 14.625 8.523 1 89.19 198 GLU A N 1
ATOM 1581 C CA . GLU A 1 198 ? 3.303 15.609 9.273 1 89.19 198 GLU A CA 1
ATOM 1582 C C . GLU A 1 198 ? 4.344 16.297 8.391 1 89.19 198 GLU A C 1
ATOM 1584 O O . GLU A 1 198 ? 4.527 17.516 8.461 1 89.19 198 GLU A O 1
ATOM 1589 N N . ALA A 1 199 ? 4.969 15.492 7.621 1 87.88 199 ALA A N 1
ATOM 1590 C CA . ALA A 1 199 ? 5.977 16.031 6.715 1 87.88 199 ALA A CA 1
ATOM 1591 C C . ALA A 1 199 ? 5.355 17.016 5.723 1 87.88 199 ALA A C 1
ATOM 1593 O O . ALA A 1 199 ? 5.945 18.062 5.422 1 87.88 199 ALA A O 1
ATOM 1594 N N . ASN A 1 200 ? 4.219 16.688 5.219 1 89 200 ASN A N 1
ATOM 1595 C CA . ASN A 1 200 ? 3.51 17.562 4.285 1 89 200 ASN A CA 1
ATOM 1596 C C . ASN A 1 200 ? 3.123 18.891 4.938 1 89 200 ASN A C 1
ATOM 1598 O O . ASN A 1 200 ? 3.229 19.938 4.316 1 89 200 ASN A O 1
ATOM 1602 N N . LEU A 1 201 ? 2.678 18.781 6.109 1 88.88 201 LEU A N 1
ATOM 1603 C CA . LEU A 1 201 ? 2.254 19.984 6.82 1 88.88 201 LEU A CA 1
ATOM 1604 C C . LEU A 1 201 ? 3.451 20.859 7.148 1 88.88 201 LEU A C 1
ATOM 1606 O O . LEU A 1 201 ? 3.355 22.094 7.078 1 88.88 201 LEU A O 1
ATOM 1610 N N . ARG A 1 202 ? 4.555 20.266 7.48 1 88.19 202 ARG A N 1
ATOM 1611 C CA . ARG A 1 202 ? 5.777 21.031 7.719 1 88.19 202 ARG A CA 1
ATOM 1612 C C . ARG A 1 202 ? 6.254 21.703 6.441 1 88.19 202 ARG A C 1
ATOM 1614 O O . ARG A 1 202 ? 6.719 22.844 6.477 1 88.19 202 ARG A O 1
ATOM 1621 N N . GLU A 1 203 ? 6.156 20.953 5.41 1 87.5 203 GLU A N 1
ATOM 1622 C CA . GLU A 1 203 ? 6.527 21.531 4.125 1 87.5 203 GLU A CA 1
ATOM 1623 C C . GLU A 1 203 ? 5.617 22.703 3.76 1 87.5 203 GLU A C 1
ATOM 1625 O O . GLU A 1 203 ? 6.07 23.703 3.199 1 87.5 203 GLU A O 1
ATOM 1630 N N . LEU A 1 204 ? 4.371 22.547 3.986 1 86.88 204 LEU A N 1
ATOM 1631 C CA . LEU A 1 204 ? 3.42 23.625 3.754 1 86.88 204 LEU A CA 1
ATOM 1632 C C . LEU A 1 204 ? 3.775 24.859 4.59 1 86.88 204 LEU A C 1
ATOM 1634 O O . LEU A 1 204 ? 3.758 25.984 4.09 1 86.88 204 LEU A O 1
ATOM 1638 N N . ASP A 1 205 ? 4.078 24.625 5.812 1 86.81 205 ASP A N 1
ATOM 1639 C CA . ASP A 1 205 ? 4.504 25.703 6.699 1 86.81 205 ASP A CA 1
ATOM 1640 C C . ASP A 1 205 ? 5.727 26.438 6.137 1 86.81 205 ASP A C 1
ATOM 1642 O O . ASP A 1 205 ? 5.77 27.672 6.113 1 86.81 205 ASP A O 1
ATOM 1646 N N . ARG A 1 206 ? 6.711 25.688 5.699 1 86.38 206 ARG A N 1
ATOM 1647 C CA . ARG A 1 206 ? 7.93 26.266 5.133 1 86.38 206 ARG A CA 1
ATOM 1648 C C . ARG A 1 206 ? 7.621 27.094 3.893 1 86.38 206 ARG A C 1
ATOM 1650 O O . ARG A 1 206 ? 8.164 28.188 3.725 1 86.38 206 ARG A O 1
ATOM 1657 N N . ARG A 1 207 ? 6.801 26.578 3.078 1 84.81 207 ARG A N 1
ATOM 1658 C CA . ARG A 1 207 ? 6.441 27.281 1.851 1 84.81 207 ARG A CA 1
ATOM 1659 C C . ARG A 1 207 ? 5.707 28.578 2.158 1 84.81 207 ARG A C 1
ATOM 1661 O O . ARG A 1 207 ? 5.953 29.609 1.519 1 84.81 207 ARG A O 1
ATOM 1668 N N . LEU A 1 208 ? 4.82 28.531 3.035 1 84.5 208 LEU A N 1
ATOM 1669 C CA . LEU A 1 208 ? 4.066 29.719 3.418 1 84.5 208 LEU A CA 1
ATOM 1670 C C . LEU A 1 208 ? 4.988 30.781 3.994 1 84.5 208 LEU A C 1
ATOM 1672 O O . LEU A 1 208 ? 4.855 31.969 3.674 1 84.5 208 LEU A O 1
ATOM 1676 N N . ARG A 1 209 ? 5.934 30.359 4.758 1 83.06 209 ARG A N 1
ATOM 1677 C CA . ARG A 1 209 ? 6.895 31.297 5.332 1 83.06 209 ARG A CA 1
ATOM 1678 C C . ARG A 1 209 ? 7.777 31.906 4.25 1 83.06 209 ARG A C 1
ATOM 1680 O O . ARG A 1 209 ? 8.062 33.125 4.277 1 83.06 209 ARG A O 1
ATOM 1687 N N . GLN A 1 210 ? 8.148 31.047 3.391 1 83.38 210 GLN A N 1
ATOM 1688 C CA . GLN A 1 210 ? 8.984 31.531 2.291 1 83.38 210 GLN A CA 1
ATOM 1689 C C . GLN A 1 210 ? 8.227 32.5 1.411 1 83.38 210 GLN A C 1
ATOM 1691 O O . GLN A 1 210 ? 8.789 33.5 0.952 1 83.38 210 GLN A O 1
ATOM 1696 N N . ASP A 1 211 ? 7.02 32.219 1.155 1 81.94 211 ASP A N 1
ATOM 1697 C CA . ASP A 1 211 ? 6.191 33.094 0.34 1 81.94 211 ASP A CA 1
ATOM 1698 C C . ASP A 1 211 ? 6.047 34.469 0.991 1 81.94 211 ASP A C 1
ATOM 1700 O O . ASP A 1 211 ? 6.09 35.469 0.307 1 81.94 211 ASP A O 1
ATOM 1704 N N . VAL A 1 212 ? 5.926 34.531 2.232 1 80.19 212 VAL A N 1
ATOM 1705 C CA . VAL A 1 212 ? 5.773 35.781 2.967 1 80.19 212 VAL A CA 1
ATOM 1706 C C . VAL A 1 212 ? 7.109 36.5 3.014 1 80.19 212 VAL A C 1
ATOM 1708 O O . VAL A 1 212 ? 7.156 37.75 2.861 1 80.19 212 VAL A O 1
ATOM 1711 N N . ALA A 1 213 ? 8.172 35.75 3.182 1 79.25 213 ALA A N 1
ATOM 1712 C CA . ALA A 1 213 ? 9.5 36.344 3.299 1 79.25 213 ALA A CA 1
ATOM 1713 C C . ALA A 1 213 ? 9.969 36.906 1.959 1 79.25 213 ALA A C 1
ATOM 1715 O O . ALA A 1 213 ? 10.688 37.906 1.916 1 79.25 213 ALA A O 1
ATOM 1716 N N . THR A 1 214 ? 9.578 36.219 0.923 1 78.06 214 THR A N 1
ATOM 1717 C CA . THR A 1 214 ? 10.055 36.625 -0.393 1 78.06 214 THR A CA 1
ATOM 1718 C C . THR A 1 214 ? 9.164 37.719 -0.983 1 78.06 214 THR A C 1
ATOM 1720 O O . THR A 1 214 ? 9.562 38.406 -1.921 1 78.06 214 THR A O 1
ATOM 1723 N N . ALA A 1 215 ? 7.953 37.688 -0.506 1 71.25 215 ALA A N 1
ATOM 1724 C CA . ALA A 1 215 ? 7.047 38.719 -1.016 1 71.25 215 ALA A CA 1
ATOM 1725 C C . ALA A 1 215 ? 7.547 40.125 -0.675 1 71.25 215 ALA A C 1
ATOM 1727 O O . ALA A 1 215 ? 7.977 40.375 0.452 1 71.25 215 ALA A O 1
ATOM 1728 N N . GLU A 1 216 ? 7.906 40.906 -1.638 1 63.84 216 GLU A N 1
ATOM 1729 C CA . GLU A 1 216 ? 8.477 42.25 -1.513 1 63.84 216 GLU A CA 1
ATOM 1730 C C . GLU A 1 216 ? 7.418 43.281 -1.095 1 63.84 216 GLU A C 1
ATOM 1732 O O . GLU A 1 216 ? 6.285 43.219 -1.579 1 63.84 216 GLU A O 1
ATOM 1737 N N . GLY A 1 217 ? 7.809 44.188 -0.214 1 59.44 217 GLY A N 1
ATOM 1738 C CA . GLY A 1 217 ? 7.078 45.375 0.163 1 59.44 217 GLY A CA 1
ATOM 1739 C C . GLY A 1 217 ? 5.727 45.094 0.788 1 59.44 217 GLY A C 1
ATOM 1740 O O . GLY A 1 217 ? 5.621 44.25 1.688 1 59.44 217 GLY A O 1
ATOM 1741 N N . SER A 1 218 ? 4.621 45.688 0.183 1 61.03 218 SER A N 1
ATOM 1742 C CA . SER A 1 218 ? 3.242 45.688 0.661 1 61.03 218 SER A CA 1
ATOM 1743 C C . SER A 1 218 ? 2.574 44.344 0.395 1 61.03 218 SER A C 1
ATOM 1745 O O . SER A 1 218 ? 1.673 43.938 1.13 1 61.03 218 SER A O 1
ATOM 1747 N N . LYS A 1 219 ? 3.148 43.562 -0.472 1 63.31 219 LYS A N 1
ATOM 1748 C CA . LYS A 1 219 ? 2.525 42.312 -0.829 1 63.31 219 LYS A CA 1
ATOM 1749 C C . LYS A 1 219 ? 2.766 41.25 0.249 1 63.31 219 LYS A C 1
ATOM 1751 O O . LYS A 1 219 ? 1.884 40.438 0.539 1 63.31 219 LYS A O 1
ATOM 1756 N N . GLY A 1 220 ? 3.906 41.312 0.797 1 63.19 220 GLY A N 1
ATOM 1757 C CA . GLY A 1 220 ? 4.199 40.375 1.872 1 63.19 220 GLY A CA 1
ATOM 1758 C C . GLY A 1 220 ? 3.33 40.594 3.098 1 63.19 220 GLY A C 1
ATOM 1759 O O . GLY A 1 220 ? 2.904 39.625 3.734 1 63.19 220 GLY A O 1
ATOM 1760 N N . GLU A 1 221 ? 3.01 41.812 3.229 1 65.12 221 GLU A N 1
ATOM 1761 C CA . GLU A 1 221 ? 2.156 42.156 4.359 1 65.12 221 GLU A CA 1
ATOM 1762 C C . GLU A 1 221 ? 0.724 41.688 4.141 1 65.12 221 GLU A C 1
ATOM 1764 O O . GLU A 1 221 ? 0.088 41.188 5.059 1 65.12 221 GLU A O 1
ATOM 1769 N N . LEU A 1 222 ? 0.406 41.875 2.922 1 62.56 222 LEU A N 1
ATOM 1770 C CA . LEU A 1 222 ? -0.946 41.438 2.576 1 62.56 222 LEU A CA 1
ATOM 1771 C C . LEU A 1 222 ? -1.079 39.938 2.678 1 62.56 222 LEU A C 1
ATOM 1773 O O . LEU A 1 222 ? -2.082 39.438 3.184 1 62.56 222 LEU A O 1
ATOM 1777 N N . LEU A 1 223 ? -0.002 39.406 2.344 1 69.69 223 LEU A N 1
ATOM 1778 C CA . LEU A 1 223 ? -0.029 37.938 2.395 1 69.69 223 LEU A CA 1
ATOM 1779 C C . LEU A 1 223 ? 0.011 37.438 3.836 1 69.69 223 LEU A C 1
ATOM 1781 O O . LEU A 1 223 ? -0.701 36.5 4.191 1 69.69 223 LEU A O 1
ATOM 1785 N N . ALA A 1 224 ? 0.775 38.125 4.543 1 69.75 224 ALA A N 1
ATOM 1786 C CA . ALA A 1 224 ? 0.877 37.75 5.953 1 69.75 224 ALA A CA 1
ATOM 1787 C C . ALA A 1 224 ? -0.451 37.969 6.672 1 69.75 224 ALA A C 1
ATOM 1789 O O . ALA A 1 224 ? -0.884 37.125 7.449 1 69.75 224 ALA A O 1
ATOM 1790 N N . SER A 1 225 ? -1.065 39.094 6.297 1 64.94 225 SER A N 1
ATOM 1791 C CA . SER A 1 225 ? -2.359 39.375 6.898 1 64.94 225 SER A CA 1
ATOM 1792 C C . SER A 1 225 ? -3.42 38.375 6.457 1 64.94 225 SER A C 1
ATOM 1794 O O . SER A 1 225 ? -4.238 37.938 7.266 1 64.94 225 SER A O 1
ATOM 1796 N N . PHE A 1 226 ? -3.242 38.062 5.246 1 66.88 226 PHE A N 1
ATOM 1797 C CA . PHE A 1 226 ? -4.176 37.094 4.688 1 66.88 226 PHE A CA 1
ATOM 1798 C C . PHE A 1 226 ? -4.008 35.719 5.359 1 66.88 226 PHE A C 1
ATOM 1800 O O . PHE A 1 226 ? -4.996 35.062 5.68 1 66.88 226 PHE A O 1
ATOM 1807 N N . LEU A 1 227 ? -2.854 35.438 5.613 1 72.69 227 LEU A N 1
ATOM 1808 C CA . LEU A 1 227 ? -2.537 34.125 6.164 1 72.69 227 LEU A CA 1
ATOM 1809 C C . LEU A 1 227 ? -2.855 34.062 7.652 1 72.69 227 LEU A C 1
ATOM 1811 O O . LEU A 1 227 ? -3.203 33.031 8.18 1 72.69 227 LEU A O 1
ATOM 1815 N N . MET A 1 228 ? -2.756 35.219 8.266 1 66.12 228 MET A N 1
ATOM 1816 C CA . MET A 1 228 ? -3.008 35.312 9.703 1 66.12 228 MET A CA 1
ATOM 1817 C C . MET A 1 228 ? -4.48 35.062 10.008 1 66.12 228 MET A C 1
ATOM 1819 O O . MET A 1 228 ? -4.805 34.438 11.031 1 66.12 228 MET A O 1
ATOM 1823 N N . ASP A 1 229 ? -5.211 35.438 9.102 1 59.72 229 ASP A N 1
ATOM 1824 C CA . ASP A 1 229 ? -6.652 35.344 9.312 1 59.72 229 ASP A CA 1
ATOM 1825 C C . ASP A 1 229 ? -7.164 33.938 8.992 1 59.72 229 ASP A C 1
ATOM 1827 O O . ASP A 1 229 ? -8.258 33.531 9.414 1 59.72 229 ASP A O 1
ATOM 1831 N N . ARG A 1 230 ? -6.238 33.312 8.398 1 65.56 230 ARG A N 1
ATOM 1832 C CA . ARG A 1 230 ? -6.723 32 7.93 1 65.56 230 ARG A CA 1
ATOM 1833 C C . ARG A 1 230 ? -5.938 30.875 8.57 1 65.56 230 ARG A C 1
ATOM 1835 O O . ARG A 1 230 ? -4.777 31.047 8.945 1 65.56 230 ARG A O 1
ATOM 1842 N N . GLU A 1 231 ? -6.633 29.906 9.109 1 75.69 231 GLU A N 1
ATOM 1843 C CA . GLU A 1 231 ? -5.984 28.672 9.547 1 75.69 231 GLU A CA 1
ATOM 1844 C C . GLU A 1 231 ? -5.492 27.859 8.359 1 75.69 231 GLU A C 1
ATOM 1846 O O . GLU A 1 231 ? -5.988 26.75 8.109 1 75.69 231 GLU A O 1
ATOM 1851 N N . MET A 1 232 ? -4.453 28.484 7.68 1 77.25 232 MET A N 1
ATOM 1852 C CA . MET A 1 232 ? -4.047 27.984 6.367 1 77.25 232 MET A CA 1
ATOM 1853 C C . MET A 1 232 ? -3.621 26.531 6.449 1 77.25 232 MET A C 1
ATOM 1855 O O . MET A 1 232 ? -3.863 25.75 5.52 1 77.25 232 MET A O 1
ATOM 1859 N N . ILE A 1 233 ? -3.033 26.219 7.508 1 81.69 233 ILE A N 1
ATOM 1860 C CA . ILE A 1 233 ? -2.574 24.844 7.641 1 81.69 233 ILE A CA 1
ATOM 1861 C C . ILE A 1 233 ? -3.773 23.922 7.832 1 81.69 233 ILE A C 1
ATOM 1863 O O . ILE A 1 233 ? -3.928 22.938 7.109 1 81.69 233 ILE A O 1
ATOM 1867 N N . ALA A 1 234 ? -4.68 24.328 8.703 1 81.19 234 ALA A N 1
ATOM 1868 C CA . ALA A 1 234 ? -5.855 23.516 8.992 1 81.19 234 ALA A CA 1
ATOM 1869 C C . ALA A 1 234 ? -6.812 23.5 7.805 1 81.19 234 ALA A C 1
ATOM 1871 O O . ALA A 1 234 ? -7.496 22.5 7.57 1 81.19 234 ALA A O 1
ATOM 1872 N N . GLU A 1 235 ? -6.738 24.516 7.031 1 83.38 235 GLU A N 1
ATOM 1873 C CA . GLU A 1 235 ? -7.695 24.656 5.938 1 83.38 235 GLU A CA 1
ATOM 1874 C C . GLU A 1 235 ? -7.129 24.094 4.637 1 83.38 235 GLU A C 1
ATOM 1876 O O . GLU A 1 235 ? -7.84 24 3.631 1 83.38 235 GLU A O 1
ATOM 1881 N N . SER A 1 236 ? -5.898 23.766 4.73 1 86.56 236 SER A N 1
ATOM 1882 C CA . SER A 1 236 ? -5.344 23.094 3.561 1 86.56 236 SER A CA 1
ATOM 1883 C C . SER A 1 236 ? -6.043 21.75 3.303 1 86.56 236 SER A C 1
ATOM 1885 O O . SER A 1 236 ? -6.723 21.219 4.184 1 86.56 236 SER A O 1
ATOM 1887 N N . ASP A 1 237 ? -5.969 21.219 2.129 1 85 237 ASP A N 1
ATOM 1888 C CA . ASP A 1 237 ? -6.559 19.922 1.817 1 85 237 ASP A CA 1
ATOM 1889 C C . ASP A 1 237 ? -6.074 18.844 2.791 1 85 237 ASP A C 1
ATOM 1891 O O . ASP A 1 237 ? -6.871 18.047 3.301 1 85 237 ASP A O 1
ATOM 1895 N N . GLN A 1 238 ? -4.77 18.922 3.041 1 88.44 238 GLN A N 1
ATOM 1896 C CA . GLN A 1 238 ? -4.184 17.938 3.953 1 88.44 238 GLN A CA 1
ATOM 1897 C C . GLN A 1 238 ? -4.723 18.125 5.371 1 88.44 238 GLN A C 1
ATOM 1899 O O . GLN A 1 238 ? -5.051 17.141 6.043 1 88.44 238 GLN A O 1
ATOM 1904 N N . GLY A 1 239 ? -4.754 19.344 5.785 1 87.81 239 GLY A N 1
ATOM 1905 C CA . GLY A 1 239 ? -5.27 19.609 7.117 1 87.81 239 GLY A CA 1
ATOM 1906 C C . GLY A 1 239 ? -6.719 19.203 7.293 1 87.81 239 GLY A C 1
ATOM 1907 O O . GLY A 1 239 ? -7.07 18.562 8.281 1 87.81 239 GLY A O 1
ATOM 1908 N N . ARG A 1 240 ? -7.543 19.438 6.328 1 88.12 240 ARG A N 1
ATOM 1909 C CA . ARG A 1 240 ? -8.961 19.094 6.371 1 88.12 240 ARG A CA 1
ATOM 1910 C C . ARG A 1 240 ? -9.156 17.594 6.34 1 88.12 240 ARG A C 1
ATOM 1912 O O . ARG A 1 240 ? -10.016 17.047 7.055 1 88.12 240 ARG A O 1
ATOM 1919 N N . SER A 1 241 ? -8.453 17 5.484 1 88.5 241 SER A N 1
ATOM 1920 C CA . SER A 1 241 ? -8.539 15.547 5.402 1 88.5 241 SER A CA 1
ATOM 1921 C C . SER A 1 241 ? -8.133 14.891 6.723 1 88.5 241 SER A C 1
ATOM 1923 O O . SER A 1 241 ? -8.797 13.961 7.184 1 88.5 241 SER A O 1
ATOM 1925 N N . PHE A 1 242 ? -7.051 15.391 7.281 1 91.12 242 PHE A N 1
ATOM 1926 C CA . PHE A 1 242 ? -6.578 14.82 8.539 1 91.12 242 PHE A CA 1
ATOM 1927 C C . PHE A 1 242 ? -7.586 15.062 9.656 1 91.12 242 PHE A C 1
ATOM 1929 O O . PHE A 1 242 ? -7.828 14.18 10.484 1 91.12 242 PHE A O 1
ATOM 1936 N N . GLN A 1 243 ? -8.141 16.234 9.68 1 89.12 243 GLN A N 1
ATOM 1937 C CA . GLN A 1 243 ? -9.133 16.547 10.703 1 89.12 243 GLN A CA 1
ATOM 1938 C C . GLN A 1 243 ? -10.344 15.625 10.594 1 89.12 243 GLN A C 1
ATOM 1940 O O . GLN A 1 243 ? -10.875 15.164 11.609 1 89.12 243 GLN A O 1
ATOM 1945 N N . ALA A 1 244 ? -10.766 15.367 9.391 1 88.44 244 ALA A N 1
ATOM 1946 C CA . ALA A 1 244 ? -11.883 14.453 9.172 1 88.44 244 ALA A CA 1
ATOM 1947 C C . ALA A 1 244 ? -11.547 13.047 9.664 1 88.44 244 ALA A C 1
ATOM 1949 O O . ALA A 1 244 ? -12.375 12.398 10.305 1 88.44 244 ALA A O 1
ATOM 1950 N N . PHE A 1 245 ? -10.383 12.68 9.359 1 92.44 245 PHE A N 1
ATOM 1951 C CA . PHE A 1 245 ? -9.898 11.383 9.828 1 92.44 245 PHE A CA 1
ATOM 1952 C C . PHE A 1 245 ? -9.852 11.344 11.352 1 92.44 245 PHE A C 1
ATOM 1954 O O . PHE A 1 245 ? -10.273 10.367 11.969 1 92.44 245 PHE A O 1
ATOM 1961 N N . PHE A 1 246 ? -9.258 12.406 11.867 1 89.88 246 PHE A N 1
ATOM 1962 C CA . PHE A 1 246 ? -9.109 12.484 13.312 1 89.88 246 PHE A CA 1
ATOM 1963 C C . PHE A 1 246 ? -10.461 12.422 14.008 1 89.88 246 PHE A C 1
ATOM 1965 O O . PHE A 1 246 ? -10.633 11.695 14.984 1 89.88 246 PHE A O 1
ATOM 1972 N N . ASP A 1 247 ? -11.414 13.055 13.461 1 88.38 247 ASP A N 1
ATOM 1973 C CA . ASP A 1 247 ? -12.773 13.047 13.992 1 88.38 247 ASP A CA 1
ATOM 1974 C C . ASP A 1 247 ? -13.391 11.648 13.898 1 88.38 247 ASP A C 1
ATOM 1976 O O . ASP A 1 247 ? -14.094 11.211 14.805 1 88.38 247 ASP A O 1
ATOM 1980 N N . HIS A 1 248 ? -13.102 11.062 12.828 1 86.94 248 HIS A N 1
ATOM 1981 C CA . HIS A 1 248 ? -13.586 9.703 12.609 1 86.94 248 HIS A CA 1
ATOM 1982 C C . HIS A 1 248 ? -12.977 8.734 13.617 1 86.94 248 HIS A C 1
ATOM 1984 O O . HIS A 1 248 ? -13.672 7.867 14.148 1 86.94 248 HIS A O 1
ATOM 1990 N N . LEU A 1 249 ? -11.742 8.883 13.867 1 89.38 249 LEU A N 1
ATOM 1991 C CA . LEU A 1 249 ? -11 7.992 14.758 1 89.38 249 LEU A CA 1
ATOM 1992 C C . LEU A 1 249 ? -11.438 8.188 16.203 1 89.38 249 LEU A C 1
ATOM 1994 O O . LEU A 1 249 ? -11.453 7.238 16.984 1 89.38 249 LEU A O 1
ATOM 1998 N N . LEU A 1 250 ? -11.82 9.398 16.578 1 87.31 250 LEU A N 1
ATOM 1999 C CA . LEU A 1 250 ? -12.133 9.727 17.953 1 87.31 250 LEU A CA 1
ATOM 2000 C C . LEU A 1 250 ? -13.602 9.453 18.266 1 87.31 250 LEU A C 1
ATOM 2002 O O . LEU A 1 250 ? -14.008 9.445 19.422 1 87.31 250 LEU A O 1
ATOM 2006 N N . SER A 1 251 ? -14.383 9.125 17.266 1 89.12 251 SER A N 1
ATOM 2007 C CA . SER A 1 251 ? -15.789 8.812 17.5 1 89.12 251 SER A CA 1
ATOM 2008 C C . SER A 1 251 ? -15.945 7.566 18.359 1 89.12 251 SER A C 1
ATOM 2010 O O . SER A 1 251 ? -15.492 6.484 17.984 1 89.12 251 SER A O 1
ATOM 2012 N N . PRO A 1 252 ? -16.609 7.668 19.516 1 88.81 252 PRO A N 1
ATOM 2013 C CA . PRO A 1 252 ? -16.734 6.516 20.406 1 88.81 252 PRO A CA 1
ATOM 2014 C C . PRO A 1 252 ? -17.453 5.336 19.75 1 88.81 252 PRO A C 1
ATOM 2016 O O . PRO A 1 252 ? -17.047 4.188 19.938 1 88.81 252 PRO A O 1
ATOM 2019 N N . GLN A 1 253 ? -18.516 5.637 19.031 1 89.38 253 GLN A N 1
ATOM 2020 C CA . GLN A 1 253 ? -19.25 4.582 18.344 1 89.38 253 GLN A CA 1
ATOM 2021 C C . GLN A 1 253 ? -18.359 3.834 17.359 1 89.38 253 GLN A C 1
ATOM 2023 O O . GLN A 1 253 ? -18.406 2.605 17.266 1 89.38 253 GLN A O 1
ATOM 2028 N N . ARG A 1 254 ? -17.578 4.574 16.688 1 87.69 254 ARG A N 1
ATOM 2029 C CA . ARG A 1 254 ? -16.703 3.973 15.68 1 87.69 254 ARG A CA 1
ATOM 2030 C C . ARG A 1 254 ? -15.578 3.182 16.328 1 87.69 254 ARG A C 1
ATOM 2032 O O . ARG A 1 254 ? -15.195 2.121 15.844 1 87.69 254 ARG A O 1
ATOM 2039 N N . GLN A 1 255 ? -15.086 3.67 17.438 1 89.81 255 GLN A N 1
ATOM 2040 C CA . GLN A 1 255 ? -14.039 2.965 18.172 1 89.81 255 GLN A CA 1
ATOM 2041 C C . GLN A 1 255 ? -14.555 1.643 18.734 1 89.81 255 GLN A C 1
ATOM 2043 O O . GLN A 1 255 ? -13.859 0.626 18.688 1 89.81 255 GLN A O 1
ATOM 2048 N N . GLU A 1 256 ? -15.727 1.741 19.234 1 91.31 256 GLU A N 1
ATOM 2049 C CA . GLU A 1 256 ? -16.328 0.529 19.797 1 91.31 256 GLU A CA 1
ATOM 2050 C C . GLU A 1 256 ? -16.578 -0.503 18.703 1 91.31 256 GLU A C 1
ATOM 2052 O O . GLU A 1 256 ? -16.344 -1.697 18.891 1 91.31 256 GLU A O 1
ATOM 2057 N N . GLU A 1 257 ? -17.047 -0.04 17.625 1 92.12 257 GLU A N 1
ATOM 2058 C CA . GLU A 1 257 ? -17.297 -0.942 16.5 1 92.12 257 GLU A CA 1
ATOM 2059 C C . GLU A 1 257 ? -15.992 -1.585 16.016 1 92.12 257 GLU A C 1
ATOM 2061 O O . GLU A 1 257 ? -15.945 -2.795 15.781 1 92.12 257 GLU A O 1
ATOM 2066 N N . LEU A 1 258 ? -15 -0.786 15.844 1 93.69 258 LEU A N 1
ATOM 2067 C CA . LEU A 1 258 ? -13.711 -1.277 15.367 1 93.69 258 LEU A CA 1
ATOM 2068 C C . LEU A 1 258 ? -13.133 -2.312 16.328 1 93.69 258 LEU A C 1
ATOM 2070 O O . LEU A 1 258 ? -12.664 -3.367 15.898 1 93.69 258 LEU A O 1
ATOM 2074 N N . ARG A 1 259 ? -13.188 -2.012 17.609 1 91.75 259 ARG A N 1
ATOM 2075 C CA . ARG A 1 259 ? -12.688 -2.938 18.609 1 91.75 259 ARG A CA 1
ATOM 2076 C C . ARG A 1 259 ? -13.453 -4.258 18.578 1 91.75 259 ARG A C 1
ATOM 2078 O O . ARG A 1 259 ? -12.852 -5.332 18.656 1 91.75 259 ARG A O 1
ATOM 2085 N N . GLY A 1 260 ? -14.75 -4.141 18.516 1 94.06 260 GLY A N 1
ATOM 2086 C CA . GLY A 1 260 ? -15.578 -5.336 18.438 1 94.06 260 GLY A CA 1
ATOM 2087 C C . GLY A 1 260 ? -15.281 -6.18 17.203 1 94.06 260 GLY A C 1
ATOM 2088 O O . GLY A 1 260 ? -15.18 -7.406 17.297 1 94.06 260 GLY A O 1
ATOM 2089 N N . LEU A 1 261 ? -15.133 -5.539 16.078 1 95.19 261 LEU A N 1
ATOM 2090 C CA . LEU A 1 261 ? -14.852 -6.234 14.836 1 95.19 261 LEU A CA 1
ATOM 2091 C C . LEU A 1 261 ? -13.492 -6.922 14.891 1 95.19 261 LEU A C 1
ATOM 2093 O O . LEU A 1 261 ? -13.352 -8.07 14.469 1 95.19 261 LEU A O 1
ATOM 2097 N N . LEU A 1 262 ? -12.5 -6.254 15.406 1 94.62 262 LEU A N 1
ATOM 2098 C CA . LEU A 1 262 ? -11.156 -6.809 15.5 1 94.62 262 LEU A CA 1
ATOM 2099 C C . LEU A 1 262 ? -11.133 -8.016 16.438 1 94.62 262 LEU A C 1
ATOM 2101 O O . LEU A 1 262 ? -10.484 -9.023 16.125 1 94.62 262 LEU A O 1
ATOM 2105 N N . GLU A 1 263 ? -11.844 -7.93 17.5 1 92.62 263 GLU A N 1
ATOM 2106 C CA . GLU A 1 263 ? -11.906 -9.039 18.453 1 92.62 263 GLU A CA 1
ATOM 2107 C C . GLU A 1 263 ? -12.586 -10.258 17.812 1 92.62 263 GLU A C 1
ATOM 2109 O O . GLU A 1 263 ? -12.141 -11.391 18 1 92.62 263 GLU A O 1
ATOM 2114 N N . GLN A 1 264 ? -13.641 -10.016 17.156 1 92.88 264 GLN A N 1
ATOM 2115 C CA . GLN A 1 264 ? -14.367 -11.102 16.5 1 92.88 264 GLN A CA 1
ATOM 2116 C C . GLN A 1 264 ? -13.5 -11.797 15.461 1 92.88 264 GLN A C 1
ATOM 2118 O O . GLN A 1 264 ? -13.477 -13.031 15.383 1 92.88 264 GLN A O 1
ATOM 2123 N N . VAL A 1 265 ? -12.797 -11.031 14.68 1 92.88 265 VAL A N 1
ATOM 2124 C CA . VAL A 1 265 ? -11.961 -11.578 13.617 1 92.88 265 VAL A CA 1
ATOM 2125 C C . VAL A 1 265 ? -10.789 -12.352 14.227 1 92.88 265 VAL A C 1
ATOM 2127 O O . VAL A 1 265 ? -10.367 -13.383 13.703 1 92.88 265 VAL A O 1
ATOM 2130 N N . HIS A 1 266 ? -10.266 -11.805 15.305 1 90.06 266 HIS A N 1
ATOM 2131 C CA . HIS A 1 266 ? -9.133 -12.453 15.969 1 90.06 266 HIS A CA 1
ATOM 2132 C C . HIS A 1 266 ? -9.516 -13.828 16.5 1 90.06 266 HIS A C 1
ATOM 2134 O O . HIS A 1 266 ? -8.664 -14.711 16.609 1 90.06 266 HIS A O 1
ATOM 2140 N N . GLN A 1 267 ? -10.75 -14.047 16.734 1 87.94 267 GLN A N 1
ATOM 2141 C CA . GLN A 1 267 ? -11.211 -15.289 17.344 1 87.94 267 GLN A CA 1
ATOM 2142 C C . GLN A 1 267 ? -11.648 -16.297 16.281 1 87.94 267 GLN A C 1
ATOM 2144 O O . GLN A 1 267 ? -11.984 -17.438 16.594 1 87.94 267 GLN A O 1
ATOM 2149 N N . LEU A 1 268 ? -11.531 -15.898 15.07 1 90.44 268 LEU A N 1
ATOM 2150 C CA . LEU A 1 268 ? -11.961 -16.812 14.008 1 90.44 268 LEU A CA 1
ATOM 2151 C C . LEU A 1 268 ? -11 -17.984 13.891 1 90.44 268 LEU A C 1
ATOM 2153 O O . LEU A 1 268 ? -9.812 -17.797 13.625 1 90.44 268 LEU A O 1
ATOM 2157 N N . PRO A 1 269 ? -11.461 -19.156 14.055 1 84.12 269 PRO A N 1
ATOM 2158 C CA . PRO A 1 269 ? -10.609 -20.344 13.977 1 84.12 269 PRO A CA 1
ATOM 2159 C C . PRO A 1 269 ? -10.055 -20.578 12.578 1 84.12 269 PRO A C 1
ATOM 2161 O O . PRO A 1 269 ? -8.984 -21.188 12.43 1 84.12 269 PRO A O 1
ATOM 2164 N N . GLN A 1 270 ? -10.812 -20.094 11.602 1 84.06 270 GLN A N 1
ATOM 2165 C CA . GLN A 1 270 ? -10.406 -20.297 10.219 1 84.06 270 GLN A CA 1
ATOM 2166 C C . GLN A 1 270 ? -9.055 -19.656 9.938 1 84.06 270 GLN A C 1
ATOM 2168 O O . GLN A 1 270 ? -8.383 -20 8.953 1 84.06 270 GLN A O 1
ATOM 2173 N N . LEU A 1 271 ? -8.633 -18.781 10.695 1 86.06 271 LEU A N 1
ATOM 2174 C CA . LEU A 1 271 ? -7.352 -18.094 10.484 1 86.06 271 LEU A CA 1
ATOM 2175 C C . LEU A 1 271 ? -6.219 -18.875 11.156 1 86.06 271 LEU A C 1
ATOM 2177 O O . LEU A 1 271 ? -5.043 -18.609 10.883 1 86.06 271 LEU A O 1
ATOM 2181 N N . GLY A 1 272 ? -6.527 -20.047 11.672 1 68.88 272 GLY A N 1
ATOM 2182 C CA . GLY A 1 272 ? -5.621 -21.094 12.117 1 68.88 272 GLY A CA 1
ATOM 2183 C C . GLY A 1 272 ? -4.332 -20.547 12.711 1 68.88 272 GLY A C 1
ATOM 2184 O O . GLY A 1 272 ? -3.252 -21.078 12.445 1 68.88 272 GLY A O 1
ATOM 2185 N N . GLY A 1 273 ? -4.305 -19.625 13.336 1 72.56 273 GLY A N 1
ATOM 2186 C CA . GLY A 1 273 ? -3.049 -19.172 13.914 1 72.56 273 GLY A CA 1
ATOM 2187 C C . GLY A 1 273 ? -2.375 -18.078 13.102 1 72.56 273 GLY A C 1
ATOM 2188 O O . GLY A 1 273 ? -1.351 -17.531 13.516 1 72.56 273 GLY A O 1
ATOM 2189 N N . ARG A 1 274 ? -2.852 -17.797 12.031 1 76.94 274 ARG A N 1
ATOM 2190 C CA . ARG A 1 274 ? -2.266 -16.781 11.172 1 76.94 274 ARG A CA 1
ATOM 2191 C C . ARG A 1 274 ? -2.666 -15.383 11.633 1 76.94 274 ARG A C 1
ATOM 2193 O O . ARG A 1 274 ? -2.164 -14.383 11.109 1 76.94 274 ARG A O 1
ATOM 2200 N N . ALA A 1 275 ? -3.449 -15.383 12.617 1 78.69 275 ALA A N 1
ATOM 2201 C CA . ALA A 1 275 ? -3.908 -14.078 13.078 1 78.69 275 ALA A CA 1
ATOM 2202 C C . ALA A 1 275 ? -2.805 -13.344 13.836 1 78.69 275 ALA A C 1
ATOM 2204 O O . ALA A 1 275 ? -2.107 -13.945 14.664 1 78.69 275 ALA A O 1
ATOM 2205 N N . ASN A 1 276 ? -2.51 -12.156 13.453 1 82.12 276 ASN A N 1
ATOM 2206 C CA . ASN A 1 276 ? -1.523 -11.273 14.07 1 82.12 276 ASN A CA 1
ATOM 2207 C C . ASN A 1 276 ? -2.102 -10.547 15.281 1 82.12 276 ASN A C 1
ATOM 2209 O O . ASN A 1 276 ? -2.92 -9.641 15.133 1 82.12 276 ASN A O 1
ATOM 2213 N N . ARG A 1 277 ? -1.718 -10.898 16.453 1 81.38 277 ARG A N 1
ATOM 2214 C CA . ARG A 1 277 ? -2.229 -10.305 17.688 1 81.38 277 ARG A CA 1
ATOM 2215 C C . ARG A 1 277 ? -1.919 -8.812 17.75 1 81.38 277 ARG A C 1
ATOM 2217 O O . ARG A 1 277 ? -2.615 -8.062 18.438 1 81.38 277 ARG A O 1
ATOM 2224 N N . ASN A 1 278 ? -0.953 -8.414 17.031 1 84.5 278 ASN A N 1
ATOM 2225 C CA . ASN A 1 278 ? -0.584 -7 17.031 1 84.5 278 ASN A CA 1
ATOM 2226 C C . ASN A 1 278 ? -1.674 -6.141 16.391 1 84.5 278 ASN A C 1
ATOM 2228 O O . ASN A 1 278 ? -1.729 -4.93 16.625 1 84.5 278 ASN A O 1
ATOM 2232 N N . LEU A 1 279 ? -2.523 -6.766 15.602 1 89.19 279 LEU A N 1
ATOM 2233 C CA . LEU A 1 279 ? -3.596 -6.027 14.945 1 89.19 279 LEU A CA 1
ATOM 2234 C C . LEU A 1 279 ? -4.613 -5.523 15.961 1 89.19 279 LEU A C 1
ATOM 2236 O O . LEU A 1 279 ? -5.305 -4.531 15.719 1 89.19 279 LEU A O 1
ATOM 2240 N N . LEU A 1 280 ? -4.691 -6.191 17.109 1 89.25 280 LEU A N 1
ATOM 2241 C CA . LEU A 1 280 ? -5.637 -5.797 18.156 1 89.25 280 LEU A CA 1
ATOM 2242 C C . LEU A 1 280 ? -5.199 -4.492 18.812 1 89.25 280 LEU A C 1
ATOM 2244 O O . LEU A 1 280 ? -6.031 -3.754 19.344 1 89.25 280 LEU A O 1
ATOM 2248 N N . LYS A 1 281 ? -3.936 -4.148 18.703 1 88.62 281 LYS A N 1
ATOM 2249 C CA . LYS A 1 281 ? -3.393 -2.967 19.359 1 88.62 281 LYS A CA 1
ATOM 2250 C C . LYS A 1 281 ? -3.236 -1.808 18.375 1 88.62 281 LYS A C 1
ATOM 2252 O O . LYS A 1 281 ? -2.896 -0.691 18.781 1 88.62 281 LYS A O 1
ATOM 2257 N N . ILE A 1 282 ? -3.57 -2.004 17.172 1 89.5 282 ILE A N 1
ATOM 2258 C CA . ILE A 1 282 ? -3.24 -1.044 16.125 1 89.5 282 ILE A CA 1
ATOM 2259 C C . ILE A 1 282 ? -4.113 0.2 16.281 1 89.5 282 ILE A C 1
ATOM 2261 O O . ILE A 1 282 ? -3.678 1.312 15.977 1 89.5 282 ILE A O 1
ATOM 2265 N N . PRO A 1 283 ? -5.395 0.046 16.781 1 90.44 283 PRO A N 1
ATOM 2266 C CA . PRO A 1 283 ? -6.195 1.257 16.969 1 90.44 283 PRO A CA 1
ATOM 2267 C C . PRO A 1 283 ? -5.578 2.213 17.984 1 90.44 283 PRO A C 1
ATOM 2269 O O . PRO A 1 283 ? -5.637 3.432 17.812 1 90.44 283 PRO A O 1
ATOM 2272 N N . PHE A 1 284 ? -4.969 1.654 18.938 1 88 284 PHE A N 1
ATOM 2273 C CA . PHE A 1 284 ? -4.297 2.48 19.938 1 88 284 PHE A CA 1
ATOM 2274 C C . PHE A 1 284 ? -3.08 3.176 19.328 1 88 284 PHE A C 1
ATOM 2276 O O . PHE A 1 284 ? -2.816 4.34 19.625 1 88 284 PHE A O 1
ATOM 2283 N N . ALA A 1 285 ? -2.383 2.43 18.516 1 88.5 285 ALA A N 1
ATOM 2284 C CA . ALA A 1 285 ? -1.231 3.012 17.844 1 88.5 285 ALA A CA 1
ATOM 2285 C C . ALA A 1 285 ? -1.658 4.148 16.906 1 88.5 285 ALA A C 1
ATOM 2287 O O . ALA A 1 285 ? -0.967 5.164 16.812 1 88.5 285 ALA A O 1
ATOM 2288 N N . TRP A 1 286 ? -2.822 3.982 16.266 1 92.12 286 TRP A N 1
ATOM 2289 C CA . TRP A 1 286 ? -3.357 5.035 15.406 1 92.12 286 TRP A CA 1
ATOM 2290 C C . TRP A 1 286 ? -3.684 6.285 16.219 1 92.12 286 TRP A C 1
ATOM 2292 O O . TRP A 1 286 ? -3.393 7.406 15.789 1 92.12 286 TRP A O 1
ATOM 2302 N N . LEU A 1 287 ? -4.254 6.066 17.359 1 89.75 287 LEU A N 1
ATOM 2303 C CA . LEU A 1 287 ? -4.652 7.184 18.203 1 89.75 287 LEU A CA 1
ATOM 2304 C C . LEU A 1 287 ? -3.436 7.965 18.688 1 89.75 287 LEU A C 1
ATOM 2306 O O . LEU A 1 287 ? -3.441 9.195 18.688 1 89.75 287 LEU A O 1
ATOM 2310 N N . GLU A 1 288 ? -2.443 7.23 19.031 1 87.81 288 GLU A N 1
ATOM 2311 C CA . GLU A 1 288 ? -1.208 7.867 19.469 1 87.81 288 GLU A CA 1
ATOM 2312 C C . GLU A 1 288 ? -0.562 8.664 18.344 1 87.81 288 GLU A C 1
ATOM 2314 O O . GLU A 1 288 ? -0.119 9.797 18.547 1 87.81 288 GLU A O 1
ATOM 2319 N N . ALA A 1 289 ? -0.504 8.07 17.234 1 89.44 289 ALA A N 1
ATOM 2320 C CA . ALA A 1 289 ? 0.076 8.742 16.078 1 89.44 289 ALA A CA 1
ATOM 2321 C C . ALA A 1 289 ? -0.756 9.953 15.672 1 89.44 289 ALA A C 1
ATOM 2323 O O . ALA A 1 289 ? -0.209 11 15.312 1 89.44 289 ALA A O 1
ATOM 2324 N N . ALA A 1 290 ? -2.066 9.812 15.734 1 91.25 290 ALA A N 1
ATOM 2325 C CA . ALA A 1 290 ? -2.971 10.898 15.375 1 91.25 290 ALA A CA 1
ATOM 2326 C C . ALA A 1 290 ? -2.828 12.07 16.344 1 91.25 290 ALA A C 1
ATOM 2328 O O . ALA A 1 290 ? -2.855 13.234 15.922 1 91.25 290 ALA A O 1
ATOM 2329 N N . GLU A 1 291 ? -2.664 11.742 17.562 1 88.75 291 GLU A N 1
ATOM 2330 C CA . GLU A 1 291 ? -2.479 12.781 18.562 1 88.75 291 GLU A CA 1
ATOM 2331 C C . GLU A 1 291 ? -1.164 13.523 18.359 1 88.75 291 GLU A C 1
ATOM 2333 O O . GLU A 1 291 ? -1.11 14.75 18.5 1 88.75 291 GLU A O 1
ATOM 2338 N N . SER A 1 292 ? -0.205 12.797 18.078 1 86.75 292 SER A N 1
ATOM 2339 C CA . SER A 1 292 ? 1.089 13.406 17.797 1 86.75 292 SER A CA 1
ATOM 2340 C C . SER A 1 292 ? 1.005 14.328 16.594 1 86.75 292 SER A C 1
ATOM 2342 O O . SER A 1 292 ? 1.577 15.422 16.594 1 86.75 292 SER A O 1
ATOM 2344 N N . THR A 1 293 ? 0.35 13.906 15.594 1 89.38 293 THR A N 1
ATOM 2345 C CA . THR A 1 293 ? 0.182 14.727 14.398 1 89.38 293 THR A CA 1
ATOM 2346 C C . THR A 1 293 ? -0.643 15.969 14.703 1 89.38 293 THR A C 1
ATOM 2348 O O . THR A 1 293 ? -0.338 17.062 14.211 1 89.38 293 THR A O 1
ATOM 2351 N N . GLN A 1 294 ? -1.676 15.781 15.492 1 88.81 294 GLN A N 1
ATOM 2352 C CA . GLN A 1 294 ? -2.494 16.922 15.898 1 88.81 294 GLN A CA 1
ATOM 2353 C C . GLN A 1 294 ? -1.673 17.938 16.672 1 88.81 294 GLN A C 1
ATOM 2355 O O . GLN A 1 294 ? -1.856 19.141 16.516 1 88.81 294 GLN A O 1
ATOM 2360 N N . ASP A 1 295 ? -0.807 17.453 17.484 1 87.12 295 ASP A N 1
ATOM 2361 C CA . ASP A 1 295 ? 0.091 18.328 18.234 1 87.12 295 ASP A CA 1
ATOM 2362 C C . ASP A 1 295 ? 1.029 19.094 17.297 1 87.12 295 ASP A C 1
ATOM 2364 O O . ASP A 1 295 ? 1.314 20.266 17.516 1 87.12 295 ASP A O 1
ATOM 2368 N N . THR A 1 296 ? 1.464 18.406 16.375 1 86.06 296 THR A N 1
ATOM 2369 C CA . THR A 1 296 ? 2.326 19.047 15.391 1 86.06 296 THR A CA 1
ATOM 2370 C C . THR A 1 296 ? 1.573 20.141 14.641 1 86.06 296 THR A C 1
ATOM 2372 O O . THR A 1 296 ? 2.113 21.234 14.406 1 86.06 296 THR A O 1
ATOM 2375 N N . VAL A 1 297 ? 0.355 19.875 14.242 1 86.12 297 VAL A N 1
ATOM 2376 C CA . VAL A 1 297 ? -0.463 20.859 13.555 1 86.12 297 VAL A CA 1
ATOM 2377 C C . VAL A 1 297 ? -0.627 22.094 14.438 1 86.12 297 VAL A C 1
ATOM 2379 O O . VAL A 1 297 ? -0.49 23.234 13.961 1 86.12 297 VAL A O 1
ATOM 2382 N N . ARG A 1 298 ? -0.877 21.891 15.672 1 84.81 298 ARG A N 1
ATOM 2383 C CA . ARG A 1 298 ? -1.044 22.984 16.625 1 84.81 298 ARG A CA 1
ATOM 2384 C C . ARG A 1 298 ? 0.237 23.797 16.75 1 84.81 298 ARG A C 1
ATOM 2386 O O . ARG A 1 298 ? 0.196 25.031 16.734 1 84.81 298 ARG A O 1
ATOM 2393 N N . GLN A 1 299 ? 1.305 23.125 16.844 1 85.44 299 GLN A N 1
ATOM 2394 C CA . GLN A 1 299 ? 2.6 23.781 16.984 1 85.44 299 GLN A CA 1
ATOM 2395 C C . GLN A 1 299 ? 2.939 24.578 15.727 1 85.44 299 GLN A C 1
ATOM 2397 O O . GLN A 1 299 ? 3.418 25.719 15.82 1 85.44 299 GLN A O 1
ATOM 2402 N N . LEU A 1 300 ? 2.73 24 14.594 1 86.56 300 LEU A N 1
ATOM 2403 C CA . LEU A 1 300 ? 3.027 24.688 13.336 1 86.56 300 LEU A CA 1
ATOM 2404 C C . LEU A 1 300 ? 2.139 25.906 13.156 1 86.56 300 LEU A C 1
ATOM 2406 O O . LEU A 1 300 ? 2.594 26.938 12.664 1 86.56 300 LEU A O 1
ATOM 2410 N N . THR A 1 301 ? 0.915 25.75 13.555 1 84.44 301 THR A N 1
ATOM 2411 C CA . THR A 1 301 ? -0.019 26.859 13.445 1 84.44 301 THR A CA 1
ATOM 2412 C C . THR A 1 301 ? 0.411 28.016 14.344 1 84.44 301 THR A C 1
ATOM 2414 O O . THR A 1 301 ? 0.389 29.172 13.93 1 84.44 301 THR A O 1
ATOM 2417 N N . GLU A 1 302 ? 0.827 27.672 15.508 1 83.12 302 GLU A N 1
ATOM 2418 C CA . GLU A 1 302 ? 1.293 28.688 16.453 1 83.12 302 GLU A CA 1
ATOM 2419 C C . GLU A 1 302 ? 2.58 29.344 15.961 1 83.12 302 GLU A C 1
ATOM 2421 O O . GLU A 1 302 ? 2.738 30.562 16.062 1 83.12 302 GLU A O 1
ATOM 2426 N N . GLN A 1 303 ? 3.447 28.578 15.484 1 83.19 303 GLN A N 1
ATOM 2427 C CA . GLN A 1 303 ? 4.715 29.078 14.977 1 83.19 303 GLN A CA 1
ATOM 2428 C C . GLN A 1 303 ? 4.496 30 13.773 1 83.19 303 GLN A C 1
ATOM 2430 O O . GLN A 1 303 ? 5.164 31.031 13.641 1 83.19 303 GLN A O 1
ATOM 2435 N N . LEU A 1 304 ? 3.648 29.625 12.93 1 85.25 304 LEU A N 1
ATOM 2436 C CA . LEU A 1 304 ? 3.357 30.453 11.766 1 85.25 304 LEU A CA 1
ATOM 2437 C C . LEU A 1 304 ? 2.73 31.781 12.188 1 85.25 304 LEU A C 1
ATOM 2439 O O . LEU A 1 304 ? 3.068 32.812 11.641 1 85.25 304 LEU A O 1
ATOM 2443 N N . ARG A 1 305 ? 1.86 31.672 13.102 1 81.56 305 ARG A N 1
ATOM 2444 C CA . ARG A 1 305 ? 1.235 32.875 13.609 1 81.56 305 ARG A CA 1
ATOM 2445 C C . ARG A 1 305 ? 2.275 33.812 14.219 1 81.56 305 ARG A C 1
ATOM 2447 O O . ARG A 1 305 ? 2.23 35.031 13.992 1 81.56 305 ARG A O 1
ATOM 2454 N N . ARG A 1 306 ? 3.154 33.312 14.961 1 82.12 306 ARG A N 1
ATOM 2455 C CA . ARG A 1 306 ? 4.219 34.094 15.562 1 82.12 306 ARG A CA 1
ATOM 2456 C C . ARG A 1 306 ? 5.117 34.719 14.5 1 82.12 306 ARG A C 1
ATOM 2458 O O . ARG A 1 306 ? 5.508 35.875 14.602 1 82.12 306 ARG A O 1
ATOM 2465 N N . PHE A 1 307 ? 5.461 34.031 13.555 1 84 307 PHE A N 1
ATOM 2466 C CA . PHE A 1 307 ? 6.289 34.5 12.453 1 84 307 PHE A CA 1
ATOM 2467 C C . PHE A 1 307 ? 5.609 35.656 11.719 1 84 307 PHE A C 1
ATOM 2469 O O . PHE A 1 307 ? 6.246 36.656 11.391 1 84 307 PHE A O 1
ATOM 2476 N N . LEU A 1 308 ? 4.344 35.406 11.461 1 80.62 308 LEU A N 1
ATOM 2477 C CA . LEU A 1 308 ? 3.598 36.406 10.734 1 80.62 308 LEU A CA 1
ATOM 2478 C C . LEU A 1 308 ? 3.459 37.688 11.562 1 80.62 308 LEU A C 1
ATOM 2480 O O . LEU A 1 308 ? 3.549 38.812 11.031 1 80.62 308 LEU A O 1
ATOM 2484 N N . ALA A 1 309 ? 3.295 37.531 12.836 1 77.12 309 ALA A N 1
ATOM 2485 C CA . ALA A 1 309 ? 3.223 38.656 13.734 1 77.12 309 ALA A CA 1
ATOM 2486 C C . ALA A 1 309 ? 4.559 39.406 13.789 1 77.12 309 ALA A C 1
ATOM 2488 O O . ALA A 1 309 ? 4.594 40.625 13.758 1 77.12 309 ALA A O 1
ATOM 2489 N N . ASP A 1 310 ? 5.605 38.656 13.859 1 77.75 310 ASP A N 1
ATOM 2490 C CA . ASP A 1 310 ? 6.938 39.219 13.914 1 77.75 310 ASP A CA 1
ATOM 2491 C C . ASP A 1 310 ? 7.289 39.906 12.594 1 77.75 310 ASP A C 1
ATOM 2493 O O . ASP A 1 310 ? 7.926 40.969 12.594 1 77.75 310 ASP A O 1
ATOM 2497 N N . HIS A 1 311 ? 6.922 39.312 11.609 1 74.44 311 HIS A N 1
ATOM 2498 C CA . HIS A 1 311 ? 7.16 39.875 10.297 1 74.44 311 HIS A CA 1
ATOM 2499 C C . HIS A 1 311 ? 6.391 41.188 10.125 1 74.44 311 HIS A C 1
ATOM 2501 O O . HIS A 1 311 ? 6.898 42.156 9.523 1 74.44 311 HIS A O 1
ATOM 2507 N N . GLY A 1 312 ? 5.211 41.188 10.555 1 70.44 312 GLY A N 1
ATOM 2508 C CA . GLY A 1 312 ? 4.43 42.406 10.523 1 70.44 312 GLY A CA 1
ATOM 2509 C C . GLY A 1 312 ? 5.031 43.531 11.359 1 70.44 312 GLY A C 1
ATOM 2510 O O . GLY A 1 312 ? 5.043 44.688 10.938 1 70.44 312 GLY A O 1
ATOM 2511 N N . ARG A 1 313 ? 5.668 43.219 12.414 1 67.94 313 ARG A N 1
ATOM 2512 C CA . ARG A 1 313 ? 6.289 44.219 13.297 1 67.94 313 ARG A CA 1
ATOM 2513 C C . ARG A 1 313 ? 7.566 44.75 12.672 1 67.94 313 ARG A C 1
ATOM 2515 O O . ARG A 1 313 ? 7.836 45.969 12.766 1 67.94 313 ARG A O 1
ATOM 2522 N N . GLU A 1 314 ? 8.25 43.906 12.117 1 68.44 314 GLU A N 1
ATOM 2523 C CA . GLU A 1 314 ? 9.492 44.344 11.477 1 68.44 314 GLU A CA 1
ATOM 2524 C C . GLU A 1 314 ? 9.211 45.281 10.305 1 68.44 314 GLU A C 1
ATOM 2526 O O . GLU A 1 314 ? 9.922 46.281 10.109 1 68.44 314 GLU A O 1
ATOM 2531 N N . GLU A 1 315 ? 8.203 44.906 9.68 1 65.88 315 GLU A N 1
ATOM 2532 C CA . GLU A 1 315 ? 7.824 45.781 8.57 1 65.88 315 GLU A CA 1
ATOM 2533 C C . GLU A 1 315 ? 7.293 47.125 9.07 1 65.88 315 GLU A C 1
ATOM 2535 O O . GLU A 1 315 ? 7.59 48.156 8.492 1 65.88 315 GLU A O 1
ATOM 2540 N N . ASP A 1 316 ? 6.531 47 10.109 1 61.75 316 ASP A N 1
ATOM 2541 C CA . ASP A 1 316 ? 6.039 48.219 10.719 1 61.75 316 ASP A CA 1
ATOM 2542 C C . ASP A 1 316 ? 7.195 49.094 11.188 1 61.75 316 ASP A C 1
ATOM 2544 O O . ASP A 1 316 ? 7.172 50.312 10.984 1 61.75 316 ASP A O 1
ATOM 2548 N N . ARG A 1 317 ? 8.156 48.5 11.688 1 64.5 317 ARG A N 1
ATOM 2549 C CA . ARG A 1 317 ? 9.32 49.25 12.141 1 64.5 317 ARG A CA 1
ATOM 2550 C C . ARG A 1 317 ? 10.078 49.844 10.961 1 64.5 317 ARG A C 1
ATOM 2552 O O . ARG A 1 317 ? 10.539 51 11.039 1 64.5 317 ARG A O 1
ATOM 2559 N N . ARG A 1 318 ? 10.094 49.125 9.945 1 64.62 318 ARG A N 1
ATOM 2560 C CA . ARG A 1 318 ? 10.766 49.625 8.75 1 64.62 318 ARG A CA 1
ATOM 2561 C C . ARG A 1 318 ? 10 50.812 8.156 1 64.62 318 ARG A C 1
ATOM 2563 O O . ARG A 1 318 ? 10.609 51.781 7.734 1 64.62 318 ARG A O 1
ATOM 2570 N N . VAL A 1 319 ? 8.781 50.688 8.125 1 62.91 319 VAL A N 1
ATOM 2571 C CA . VAL A 1 319 ? 7.949 51.781 7.617 1 62.91 319 VAL A CA 1
ATOM 2572 C C . VAL A 1 319 ? 8.109 53 8.508 1 62.91 319 VAL A C 1
ATOM 2574 O O . VAL A 1 319 ? 8.25 54.125 8 1 62.91 319 VAL A O 1
ATOM 2577 N N . VAL A 1 320 ? 8.164 52.781 9.797 1 59.28 320 VAL A N 1
ATOM 2578 C CA . VAL A 1 320 ? 8.336 53.906 10.727 1 59.28 320 VAL A CA 1
ATOM 2579 C C . VAL A 1 320 ? 9.711 54.531 10.531 1 59.28 320 VAL A C 1
ATOM 2581 O O . VAL A 1 320 ? 9.836 55.75 10.516 1 59.28 320 VAL A O 1
ATOM 2584 N N . ALA A 1 321 ? 10.625 53.688 10.273 1 63.59 321 ALA A N 1
ATOM 2585 C CA . ALA A 1 321 ? 11.977 54.188 10.055 1 63.59 321 ALA A CA 1
ATOM 2586 C C . ALA A 1 321 ? 12.055 54.969 8.734 1 63.59 321 ALA A C 1
ATOM 2588 O O . ALA A 1 321 ? 12.695 56.031 8.656 1 63.59 321 ALA A O 1
ATOM 2589 N N . LEU A 1 322 ? 11.375 54.469 7.785 1 63.94 322 LEU A N 1
ATOM 2590 C CA . LEU A 1 322 ? 11.344 55.156 6.496 1 63.94 322 LEU A CA 1
ATOM 2591 C C . LEU A 1 322 ? 10.594 56.469 6.598 1 63.94 322 LEU A C 1
ATOM 2593 O O . LEU A 1 322 ? 11.031 57.469 6.039 1 63.94 322 LEU A O 1
ATOM 2597 N N . VAL A 1 323 ? 9.523 56.531 7.305 1 61.34 323 VAL A N 1
ATOM 2598 C CA . VAL A 1 323 ? 8.75 57.75 7.52 1 61.34 323 VAL A CA 1
ATOM 2599 C C . VAL A 1 323 ? 9.594 58.75 8.297 1 61.34 323 VAL A C 1
ATOM 2601 O O . VAL A 1 323 ? 9.625 59.938 7.953 1 61.34 323 VAL A O 1
ATOM 2604 N N . ARG A 1 324 ? 10.344 58.312 9.188 1 62.22 324 ARG A N 1
ATOM 2605 C CA . ARG A 1 324 ? 11.219 59.188 9.961 1 62.22 324 ARG A CA 1
ATOM 2606 C C . ARG A 1 324 ? 12.344 59.75 9.094 1 62.22 324 ARG A C 1
ATOM 2608 O O . ARG A 1 324 ? 12.711 60.906 9.211 1 62.22 324 ARG A O 1
ATOM 2615 N N . SER A 1 325 ? 12.742 58.906 8.258 1 67.38 325 SER A N 1
ATOM 2616 C CA . SER A 1 325 ? 13.781 59.344 7.344 1 67.38 325 SER A CA 1
ATOM 2617 C C . SER A 1 325 ? 13.258 60.406 6.379 1 67.38 325 SER A C 1
ATOM 2619 O O . SER A 1 325 ? 13.93 61.406 6.121 1 67.38 325 SER A O 1
ATOM 2621 N N . VAL A 1 326 ? 12.102 60.188 5.891 1 63.69 326 VAL A N 1
ATOM 2622 C CA . VAL A 1 326 ? 11.477 61.156 4.996 1 63.69 326 VAL A CA 1
ATOM 2623 C C . VAL A 1 326 ? 11.188 62.469 5.754 1 63.69 326 VAL A C 1
ATOM 2625 O O . VAL A 1 326 ? 11.445 63.562 5.246 1 63.69 326 VAL A O 1
ATOM 2628 N N . GLN A 1 327 ? 10.727 62.281 6.934 1 61.72 327 GLN A N 1
ATOM 2629 C CA . GLN A 1 327 ? 10.422 63.469 7.75 1 61.72 327 GLN A CA 1
ATOM 2630 C C . GLN A 1 327 ? 11.688 64.25 8.078 1 61.72 327 GLN A C 1
ATOM 2632 O O . GLN A 1 327 ? 11.68 65.5 8.07 1 61.72 327 GLN A O 1
ATOM 2637 N N . ARG A 1 328 ? 12.703 63.594 8.234 1 64.62 328 ARG A N 1
ATOM 2638 C CA . ARG A 1 328 ? 13.992 64.25 8.477 1 64.62 328 ARG A CA 1
ATOM 2639 C C . ARG A 1 328 ? 14.469 65 7.234 1 64.62 328 ARG A C 1
ATOM 2641 O O . ARG A 1 328 ? 14.977 66.125 7.336 1 64.62 328 ARG A O 1
ATOM 2648 N N . HIS A 1 329 ? 14.195 64.438 6.137 1 68.12 329 HIS A N 1
ATOM 2649 C CA . HIS A 1 329 ? 14.586 65.125 4.895 1 68.12 329 HIS A CA 1
ATOM 2650 C C . HIS A 1 329 ? 13.719 66.312 4.613 1 68.12 329 HIS A C 1
ATOM 2652 O O . HIS A 1 329 ? 14.219 67.375 4.176 1 68.12 329 HIS A O 1
ATOM 2658 N N . VAL A 1 330 ? 12.523 66.188 4.887 1 63.12 330 VAL A N 1
ATOM 2659 C CA . VAL A 1 330 ? 11.594 67.25 4.684 1 63.12 330 VAL A CA 1
ATOM 2660 C C . VAL A 1 330 ? 11.906 68.375 5.66 1 63.12 330 VAL A C 1
ATOM 2662 O O . VAL A 1 330 ? 11.898 69.562 5.285 1 63.12 330 VAL A O 1
ATOM 2665 N N . ALA A 1 331 ? 12.234 68.125 6.773 1 62.34 331 ALA A N 1
ATOM 2666 C CA . ALA A 1 331 ? 12.594 69.125 7.789 1 62.34 331 ALA A CA 1
ATOM 2667 C C . ALA A 1 331 ? 13.891 69.812 7.43 1 62.34 331 ALA A C 1
ATOM 2669 O O . ALA A 1 331 ? 14.031 71 7.664 1 62.34 331 ALA A O 1
ATOM 2670 N N . ALA A 1 332 ? 14.719 69.188 6.793 1 64.75 332 ALA A N 1
ATOM 2671 C CA . ALA A 1 332 ? 15.984 69.75 6.371 1 64.75 332 ALA A CA 1
ATOM 2672 C C . ALA A 1 332 ? 15.781 70.688 5.207 1 64.75 332 ALA A C 1
ATOM 2674 O O . ALA A 1 332 ? 16.531 71.688 5.051 1 64.75 332 ALA A O 1
ATOM 2675 N N . LEU A 1 333 ? 14.781 70.5 4.43 1 57.41 333 LEU A N 1
ATOM 2676 C CA . LEU A 1 333 ? 14.484 71.375 3.295 1 57.41 333 LEU A CA 1
ATOM 2677 C C . LEU A 1 333 ? 13.688 72.562 3.738 1 57.41 333 LEU A C 1
ATOM 2679 O O . LEU A 1 333 ? 13.555 73.562 2.986 1 57.41 333 LEU A O 1
ATOM 2683 N N . ASP A 1 334 ? 13.062 72.625 4.777 1 56.69 334 ASP A N 1
ATOM 2684 C CA . ASP A 1 334 ? 12.234 73.688 5.234 1 56.69 334 ASP A CA 1
ATOM 2685 C C . ASP A 1 334 ? 13.047 75 5.316 1 56.69 334 ASP A C 1
ATOM 2687 O O . ASP A 1 334 ? 12.484 76.125 5.328 1 56.69 334 ASP A O 1
ATOM 2691 N N . GLY A 1 335 ? 14.391 75.062 5.449 1 52.19 335 GLY A N 1
ATOM 2692 C CA . GLY A 1 335 ? 15.109 76.312 5.379 1 52.19 335 GLY A CA 1
ATOM 2693 C C . GLY A 1 335 ? 15.242 76.875 3.965 1 52.19 335 GLY A C 1
ATOM 2694 O O . GLY A 1 335 ? 15.766 77.938 3.758 1 52.19 335 GLY A O 1
ATOM 2695 N N . ARG A 1 336 ? 15.289 76 2.904 1 52.12 336 ARG A N 1
ATOM 2696 C CA . ARG A 1 336 ? 15.523 76.625 1.582 1 52.12 336 ARG A CA 1
ATOM 2697 C C . ARG A 1 336 ? 14.227 77.125 0.977 1 52.12 336 ARG A C 1
ATOM 2699 O O . ARG A 1 336 ? 13.25 76.375 0.845 1 52.12 336 ARG A O 1
ATOM 2706 N N . SER A 1 337 ? 13.883 78.438 1.181 1 48.69 337 SER A N 1
ATOM 2707 C CA . SER A 1 337 ? 12.766 79.25 0.695 1 48.69 337 SER A CA 1
ATOM 2708 C C . SER A 1 337 ? 12.469 79 -0.771 1 48.69 337 SER A C 1
ATOM 2710 O O . SER A 1 337 ? 11.336 79.125 -1.227 1 48.69 337 SER A O 1
ATOM 2712 N N . ASP A 1 338 ? 13.555 79.188 -1.696 1 46.56 338 ASP A N 1
ATOM 2713 C CA . ASP A 1 338 ? 13.344 79.312 -3.135 1 46.56 338 ASP A CA 1
ATOM 2714 C C . ASP A 1 338 ? 12.898 78 -3.742 1 46.56 338 ASP A C 1
ATOM 2716 O O . ASP A 1 338 ? 13.258 77.625 -4.879 1 46.56 338 ASP A O 1
ATOM 2720 N N . LEU A 1 339 ? 12.5 77.062 -2.957 1 45.94 339 LEU A N 1
ATOM 2721 C CA . LEU A 1 339 ? 12.18 75.812 -3.609 1 45.94 339 LEU A CA 1
ATOM 2722 C C . LEU A 1 339 ? 10.992 75.938 -4.547 1 45.94 339 LEU A C 1
ATOM 2724 O O . LEU A 1 339 ? 10.008 76.625 -4.199 1 45.94 339 LEU A O 1
ATOM 2728 N N . PRO A 1 340 ? 11.219 76.125 -5.941 1 47.44 340 PRO A N 1
ATOM 2729 C CA . PRO A 1 340 ? 10.102 76.375 -6.867 1 47.44 340 PRO A CA 1
ATOM 2730 C C . PRO A 1 340 ? 8.867 75.562 -6.488 1 47.44 340 PRO A C 1
ATOM 2732 O O . PRO A 1 340 ? 8.906 74.312 -6.473 1 47.44 340 PRO A O 1
ATOM 2735 N N . GLY A 1 341 ? 8.43 75.562 -5.289 1 42.28 341 GLY A N 1
ATOM 2736 C CA . GLY A 1 341 ? 7.348 74.688 -4.895 1 42.28 341 GLY A CA 1
ATOM 2737 C C . GLY A 1 341 ? 6.039 75 -5.598 1 42.28 341 GLY A C 1
ATOM 2738 O O . GLY A 1 341 ? 5.734 76.188 -5.867 1 42.28 341 GLY A O 1
ATOM 2739 N N . ILE A 1 342 ? 5.848 74.438 -6.844 1 39.38 342 ILE A N 1
ATOM 2740 C CA . ILE A 1 342 ? 4.496 74.625 -7.379 1 39.38 342 ILE A CA 1
ATOM 2741 C C . ILE A 1 342 ? 3.477 74.375 -6.266 1 39.38 342 ILE A C 1
ATOM 2743 O O . ILE A 1 342 ? 3.596 73.375 -5.512 1 39.38 342 ILE A O 1
ATOM 2747 N N . GLU A 1 343 ? 3.02 75.438 -5.691 1 39.09 343 GLU A N 1
ATOM 2748 C CA . GLU A 1 343 ? 1.888 75.375 -4.773 1 39.09 343 GLU A CA 1
ATOM 2749 C C . GLU A 1 343 ? 0.764 74.5 -5.379 1 39.09 343 GLU A C 1
ATOM 2751 O O . GLU A 1 343 ? 0.249 74.812 -6.449 1 39.09 343 GLU A O 1
ATOM 2756 N N . LEU A 1 344 ? 0.949 73.25 -5.539 1 36.59 344 LEU A N 1
ATOM 2757 C CA . LEU A 1 344 ? -0.225 72.5 -5.934 1 36.59 344 LEU A CA 1
ATOM 2758 C C . LEU A 1 344 ? -1.36 72.688 -4.934 1 36.59 344 LEU A C 1
ATOM 2760 O O . LEU A 1 344 ? -1.158 72.5 -3.727 1 36.59 344 LEU A O 1
ATOM 2764 N N . GLU A 1 345 ? -2.211 73.625 -5.109 1 35.81 345 GLU A N 1
ATOM 2765 C CA . GLU A 1 345 ? -3.469 73.688 -4.375 1 35.81 345 GLU A CA 1
ATOM 2766 C C . GLU A 1 345 ? -4.094 72.312 -4.191 1 35.81 345 GLU A C 1
ATOM 2768 O O . GLU A 1 345 ? -4.629 71.75 -5.141 1 35.81 345 GLU A O 1
ATOM 2773 N N . VAL A 1 346 ? -3.395 71.5 -3.666 1 36.88 346 VAL A N 1
ATOM 2774 C CA . VAL A 1 346 ? -4.039 70.188 -3.49 1 36.88 346 VAL A CA 1
ATOM 2775 C C . VAL A 1 346 ? -5.352 70.375 -2.73 1 36.88 346 VAL A C 1
ATOM 2777 O O . VAL A 1 346 ? -5.359 70.875 -1.597 1 36.88 346 VAL A O 1
ATOM 2780 N N . PRO A 1 347 ? -6.438 70.688 -3.369 1 33.41 347 PRO A N 1
ATOM 2781 C CA . PRO A 1 347 ? -7.691 70.625 -2.613 1 33.41 347 PRO A CA 1
ATOM 2782 C C . PRO A 1 347 ? -7.742 69.438 -1.63 1 33.41 347 PRO A C 1
ATOM 2784 O O . PRO A 1 347 ? -7.184 68.375 -1.901 1 33.41 347 PRO A O 1
ATOM 2787 N N . GLN A 1 348 ? -7.523 69.688 -0.388 1 35.09 348 GLN A N 1
ATOM 2788 C CA . GLN A 1 348 ? -7.727 68.688 0.691 1 35.09 348 GLN A CA 1
ATOM 2789 C C . GLN A 1 348 ? -9.031 67.938 0.506 1 35.09 348 GLN A C 1
ATOM 2791 O O . GLN A 1 348 ? -10.109 68.438 0.786 1 35.09 348 GLN A O 1
ATOM 2796 N N . VAL A 1 349 ? -9.32 67.375 -0.653 1 33.09 349 VAL A N 1
ATOM 2797 C CA . VAL A 1 349 ? -10.523 66.562 -0.635 1 33.09 349 VAL A CA 1
ATOM 2798 C C . VAL A 1 349 ? -10.43 65.5 0.491 1 33.09 349 VAL A C 1
ATOM 2800 O O . VAL A 1 349 ? -9.453 64.75 0.581 1 33.09 349 VAL A O 1
ATOM 2803 N N . GLU A 1 350 ? -11 65.812 1.684 1 34.38 350 GLU A N 1
ATOM 2804 C CA . GLU A 1 350 ? -11.281 64.812 2.711 1 34.38 350 GLU A CA 1
ATOM 2805 C C . GLU A 1 350 ? -11.836 63.5 2.096 1 34.38 350 GLU A C 1
ATOM 2807 O O . GLU A 1 350 ? -12.977 63.469 1.643 1 34.38 350 GLU A O 1
ATOM 2812 N N . LEU A 1 351 ? -11.117 62.844 1.276 1 32.19 351 LEU A N 1
ATOM 2813 C CA . LEU A 1 351 ? -11.625 61.562 0.74 1 32.19 351 LEU A CA 1
ATOM 2814 C C . LEU A 1 351 ? -12.047 60.625 1.865 1 32.19 351 LEU A C 1
ATOM 2816 O O . LEU A 1 351 ? -11.211 60.156 2.639 1 32.19 351 LEU A O 1
ATOM 2820 N N . ALA A 1 352 ? -13.141 60.938 2.553 1 32.09 352 ALA A N 1
ATOM 2821 C CA . ALA A 1 352 ? -13.859 59.938 3.342 1 32.09 352 ALA A CA 1
ATOM 2822 C C . ALA A 1 352 ? -14.164 58.688 2.51 1 32.09 352 ALA A C 1
ATOM 2824 O O . ALA A 1 352 ? -14.906 58.75 1.531 1 32.09 352 ALA A O 1
ATOM 2825 N N . LEU A 1 353 ? -13.203 57.906 2.322 1 32.62 353 LEU A N 1
ATOM 2826 C CA . LEU A 1 353 ? -13.594 56.719 1.586 1 32.62 353 LEU A CA 1
ATOM 2827 C C . LEU A 1 353 ? -14.766 56 2.27 1 32.62 353 LEU A C 1
ATOM 2829 O O . LEU A 1 353 ? -14.727 55.75 3.479 1 32.62 353 LEU A O 1
ATOM 2833 N N . PRO A 1 354 ? -15.961 56.156 1.849 1 32.88 354 PRO A N 1
ATOM 2834 C CA . PRO A 1 354 ? -17.141 55.531 2.475 1 32.88 354 PRO A CA 1
ATOM 2835 C C . PRO A 1 354 ? -16.906 54.094 2.873 1 32.88 354 PRO A C 1
ATOM 2837 O O . PRO A 1 354 ? -17.578 53.562 3.771 1 32.88 354 PRO A O 1
ATOM 2840 N N . MET A 1 355 ? -16.281 53.344 1.953 1 32.69 355 MET A N 1
ATOM 2841 C CA . MET A 1 355 ? -16.188 51.906 2.154 1 32.69 355 MET A CA 1
ATOM 2842 C C . MET A 1 355 ? -15.203 51.562 3.279 1 32.69 355 MET A C 1
ATOM 2844 O O . MET A 1 355 ? -14.805 50.406 3.441 1 32.69 355 MET A O 1
ATOM 2848 N N . GLU A 1 356 ? -14.594 52.469 3.918 1 32.84 356 GLU A N 1
ATOM 2849 C CA . GLU A 1 356 ? -13.789 52.125 5.082 1 32.84 356 GLU A CA 1
ATOM 2850 C C . GLU A 1 356 ? -14.625 51.438 6.152 1 32.84 356 GLU A C 1
ATOM 2852 O O . GLU A 1 356 ? -14.719 51.906 7.285 1 32.84 356 GLU A O 1
ATOM 2857 N N . ARG A 1 357 ? -15.82 50.969 5.762 1 29.12 357 ARG A N 1
ATOM 2858 C CA . ARG A 1 357 ? -16.5 50.219 6.809 1 29.12 357 ARG A CA 1
ATOM 2859 C C . ARG A 1 357 ? -15.617 49.125 7.371 1 29.12 357 ARG A C 1
ATOM 2861 O O . ARG A 1 357 ? -14.82 48.5 6.641 1 29.12 357 ARG A O 1
ATOM 2868 N N . ARG A 1 358 ? -15.406 49.125 8.641 1 30.47 358 ARG A N 1
ATOM 2869 C CA . ARG A 1 358 ? -14.688 48.125 9.438 1 30.47 358 ARG A CA 1
ATOM 2870 C C . ARG A 1 358 ? -15.062 46.719 9.016 1 30.47 358 ARG A C 1
ATOM 2872 O O . ARG A 1 358 ? -16.234 46.344 9 1 30.47 358 ARG A O 1
ATOM 2879 N N . LEU A 1 359 ? -14.508 46.25 7.965 1 30.06 359 LEU A N 1
ATOM 2880 C CA . LEU A 1 359 ? -14.727 44.844 7.688 1 30.06 359 LEU A CA 1
ATOM 2881 C C . LEU A 1 359 ? -14.75 44.031 8.977 1 30.06 359 LEU A C 1
ATOM 2883 O O . LEU A 1 359 ? -14.055 44.375 9.945 1 30.06 359 LEU A O 1
ATOM 2887 N N . TYR A 1 360 ? -15.859 43.375 9.266 1 29.73 360 TYR A N 1
ATOM 2888 C CA . TYR A 1 360 ? -16.094 42.375 10.312 1 29.73 360 TYR A CA 1
ATOM 2889 C C . TYR A 1 360 ? -14.867 41.469 10.5 1 29.73 360 TYR A C 1
ATOM 2891 O O . TYR A 1 360 ? -14.398 40.844 9.555 1 29.73 360 TYR A O 1
ATOM 2899 N N . MET A 1 361 ? -13.914 41.906 11.289 1 29.47 361 MET A N 1
ATOM 2900 C CA . MET A 1 361 ? -12.875 40.938 11.664 1 29.47 361 MET A CA 1
ATOM 2901 C C . MET A 1 361 ? -13.484 39.688 12.289 1 29.47 361 MET A C 1
ATOM 2903 O O . MET A 1 361 ? -14.25 39.781 13.25 1 29.47 361 MET A O 1
ATOM 2907 N N . PRO A 1 362 ? -13.617 38.625 11.547 1 28.5 362 PRO A N 1
ATOM 2908 C CA . PRO A 1 362 ? -14.141 37.438 12.211 1 28.5 362 PRO A CA 1
ATOM 2909 C C . PRO A 1 362 ? -13.461 37.156 13.555 1 28.5 362 PRO A C 1
ATOM 2911 O O . PRO A 1 362 ? -12.289 37.5 13.734 1 28.5 362 PRO A O 1
ATOM 2914 N N . VAL A 1 363 ? -14.141 37.125 14.664 1 27.97 363 VAL A N 1
ATOM 2915 C CA . VAL A 1 363 ? -13.781 36.688 16 1 27.97 363 VAL A CA 1
ATOM 2916 C C . VAL A 1 363 ? -13.094 35.312 15.922 1 27.97 363 VAL A C 1
ATOM 2918 O O . VAL A 1 363 ? -13.656 34.375 15.391 1 27.97 363 VAL A O 1
ATOM 2921 N N . GLU A 1 364 ? -11.844 35.344 15.703 1 28.73 364 GLU A N 1
ATOM 2922 C CA . GLU A 1 364 ? -11.094 34.094 15.812 1 28.73 364 GLU A CA 1
ATOM 2923 C C . GLU A 1 364 ? -11.461 33.312 17.078 1 28.73 364 GLU A C 1
ATOM 2925 O O . GLU A 1 364 ? -11.414 33.875 18.188 1 28.73 364 GLU A O 1
ATOM 2930 N N . ARG A 1 365 ? -12.352 32.375 17 1 29.58 365 ARG A N 1
ATOM 2931 C CA . ARG A 1 365 ? -12.656 31.453 18.094 1 29.58 365 ARG A CA 1
ATOM 2932 C C . ARG A 1 365 ? -11.383 30.844 18.672 1 29.58 365 ARG A C 1
ATOM 2934 O O . ARG A 1 365 ? -10.602 30.234 17.938 1 29.58 365 ARG A O 1
ATOM 2941 N N . VAL A 1 366 ? -10.805 31.391 19.594 1 28.48 366 VAL A N 1
ATOM 2942 C CA . VAL A 1 366 ? -9.719 30.812 20.375 1 28.48 366 VAL A CA 1
ATOM 2943 C C . VAL A 1 366 ? -10.18 29.5 21.016 1 28.48 366 VAL A C 1
ATOM 2945 O O . VAL A 1 366 ? -11.141 29.484 21.781 1 28.48 366 VAL A O 1
ATOM 2948 N N . GLU A 1 367 ? -9.992 28.438 20.312 1 28.77 367 GLU A N 1
ATOM 2949 C CA . GLU A 1 367 ? -10.164 27.156 21 1 28.77 367 GLU A CA 1
ATOM 2950 C C . GLU A 1 367 ? -9.164 27.016 22.141 1 28.77 367 GLU A C 1
ATOM 2952 O O . GLU A 1 367 ? -7.961 27.234 21.953 1 28.77 367 GLU A O 1
ATOM 2957 N N . LEU A 1 368 ? -9.594 27.281 23.344 1 26.72 368 LEU A N 1
ATOM 2958 C CA . LEU A 1 368 ? -8.883 27.047 24.594 1 26.72 368 LEU A CA 1
ATOM 2959 C C . LEU A 1 368 ? -8.336 25.625 24.641 1 26.72 368 LEU A C 1
ATOM 2961 O O . LEU A 1 368 ? -9.086 24.672 24.484 1 26.72 368 LEU A O 1
ATOM 2965 N N . ASP A 1 369 ? -7.211 25.422 24.125 1 28.17 369 ASP A N 1
ATOM 2966 C CA . ASP A 1 369 ? -6.559 24.141 24.375 1 28.17 369 ASP A CA 1
ATOM 2967 C C . ASP A 1 369 ? -6.328 23.922 25.859 1 28.17 369 ASP A C 1
ATOM 2969 O O . ASP A 1 369 ? -5.566 24.672 26.5 1 28.17 369 ASP A O 1
ATOM 2973 N N . SER A 1 370 ? -7.289 23.578 26.672 1 28.75 370 SER A N 1
ATOM 2974 C CA . SER A 1 370 ? -7.203 23.203 28.062 1 28.75 370 SER A CA 1
ATOM 2975 C C . SER A 1 370 ? -6.242 22.031 28.266 1 28.75 370 SER A C 1
ATOM 2977 O O . SER A 1 370 ? -6.648 20.875 28.188 1 28.75 370 SER A O 1
ATOM 2979 N N . THR A 1 371 ? -5.156 22 27.672 1 28.41 371 THR A N 1
ATOM 2980 C CA . THR A 1 371 ? -4.336 20.891 28.141 1 28.41 371 THR A CA 1
ATOM 2981 C C . THR A 1 371 ? -3.947 21.078 29.609 1 28.41 371 THR A C 1
ATOM 2983 O O . THR A 1 371 ? -3.135 21.953 29.922 1 28.41 371 THR A O 1
ATOM 2986 N N . ALA A 1 372 ? -4.859 20.984 30.562 1 27.98 372 ALA A N 1
ATOM 2987 C CA . ALA A 1 372 ? -4.473 20.797 31.969 1 27.98 372 ALA A CA 1
ATOM 2988 C C . ALA A 1 372 ? -3.406 19.703 32.094 1 27.98 372 ALA A C 1
ATOM 2990 O O . ALA A 1 372 ? -3.598 18.578 31.641 1 27.98 372 ALA A O 1
ATOM 2991 N N . VAL A 1 373 ? -2.244 20.031 32.156 1 29.91 373 VAL A N 1
ATOM 2992 C CA . VAL A 1 373 ? -1.153 19.141 32.531 1 29.91 373 VAL A CA 1
ATOM 2993 C C . VAL A 1 373 ? -1.424 18.547 33.906 1 29.91 373 VAL A C 1
ATOM 2995 O O . VAL A 1 373 ? -1.277 19.219 34.938 1 29.91 373 VAL A O 1
ATOM 2998 N N . GLU A 1 374 ? -2.604 18.062 34.281 1 29.14 374 GLU A N 1
ATOM 2999 C CA . GLU A 1 374 ? -2.533 17.438 35.625 1 29.14 374 GLU A CA 1
ATOM 3000 C C . GLU A 1 374 ? -1.529 16.297 35.625 1 29.14 374 GLU A C 1
ATOM 3002 O O . GLU A 1 374 ? -1.396 15.562 34.625 1 29.14 374 GLU A O 1
ATOM 3007 N N . ALA A 1 375 ? -0.49 16.422 36.438 1 30.7 375 ALA A N 1
ATOM 3008 C CA . ALA A 1 375 ? 0.416 15.344 36.812 1 30.7 375 ALA A CA 1
ATOM 3009 C C . ALA A 1 375 ? -0.351 14.047 37.094 1 30.7 375 ALA A C 1
ATOM 3011 O O . ALA A 1 375 ? 0.097 13.203 37.875 1 30.7 375 ALA A O 1
ATOM 3012 N N . PHE A 1 376 ? -1.683 13.938 36.531 1 27.56 376 PHE A N 1
ATOM 3013 C CA . PHE A 1 376 ? -2.352 12.75 37.031 1 27.56 376 PHE A CA 1
ATOM 3014 C C . PHE A 1 376 ? -1.609 11.484 36.625 1 27.56 376 PHE A C 1
ATOM 3016 O O . PHE A 1 376 ? -0.862 11.5 35.625 1 27.56 376 PHE A O 1
ATOM 3023 N N . ASP A 1 377 ? -1.513 10.445 37.5 1 30.34 377 ASP A N 1
ATOM 3024 C CA . ASP A 1 377 ? -1.344 9.016 37.25 1 30.34 377 ASP A CA 1
ATOM 3025 C C . ASP A 1 377 ? -1.984 8.594 35.938 1 30.34 377 ASP A C 1
ATOM 3027 O O . ASP A 1 377 ? -2.924 9.234 35.469 1 30.34 377 ASP A O 1
ATOM 3031 N N . ASP A 1 378 ? -1.218 7.766 35.125 1 31.69 378 ASP A N 1
ATOM 3032 C CA . ASP A 1 378 ? -1.289 7.359 33.75 1 31.69 378 ASP A CA 1
ATOM 3033 C C . ASP A 1 378 ? -2.73 7.086 33.312 1 31.69 378 ASP A C 1
ATOM 3035 O O . ASP A 1 378 ? -2.975 6.457 32.281 1 31.69 378 ASP A O 1
ATOM 3039 N N . SER A 1 379 ? -3.66 6.973 34.312 1 31.78 379 SER A N 1
ATOM 3040 C CA . SER A 1 379 ? -4.965 6.555 33.781 1 31.78 379 SER A CA 1
ATOM 3041 C C . SER A 1 379 ? -5.566 7.617 32.875 1 31.78 379 SER A C 1
ATOM 3043 O O . SER A 1 379 ? -5.617 8.797 33.25 1 31.78 379 SER A O 1
ATOM 3045 N N . GLU A 1 380 ? -5.371 7.504 31.672 1 32.66 380 GLU A N 1
ATOM 3046 C CA . GLU A 1 380 ? -5.895 8.305 30.562 1 32.66 380 GLU A CA 1
ATOM 3047 C C . GLU A 1 380 ? -7.305 8.805 30.859 1 32.66 380 GLU A C 1
ATOM 3049 O O . GLU A 1 380 ? -8.281 8.062 30.688 1 32.66 380 GLU A O 1
ATOM 3054 N N . VAL A 1 381 ? -7.484 9.547 32.031 1 32.41 381 VAL A N 1
ATOM 3055 C CA . VAL A 1 381 ? -8.797 10.102 32.344 1 32.41 381 VAL A CA 1
ATOM 3056 C C . VAL A 1 381 ? -9.297 10.953 31.188 1 32.41 381 VAL A C 1
ATOM 3058 O O . VAL A 1 381 ? -8.594 11.852 30.719 1 32.41 381 VAL A O 1
ATOM 3061 N N . ASP A 1 382 ? -10.164 10.398 30.391 1 32.97 382 ASP A N 1
ATOM 3062 C CA . ASP A 1 382 ? -10.977 11.062 29.375 1 32.97 382 ASP A CA 1
ATOM 3063 C C . ASP A 1 382 ? -11.562 12.367 29.906 1 32.97 382 ASP A C 1
ATOM 3065 O O . ASP A 1 382 ? -12.422 12.352 30.797 1 32.97 382 ASP A O 1
ATOM 3069 N N . VAL A 1 383 ? -10.945 13.375 29.891 1 37.78 383 VAL A N 1
ATOM 3070 C CA . VAL A 1 383 ? -11.344 14.703 30.359 1 37.78 383 VAL A CA 1
ATOM 3071 C C . VAL A 1 383 ? -12.727 15.047 29.797 1 37.78 383 VAL A C 1
ATOM 3073 O O . VAL A 1 383 ? -13.477 15.812 30.406 1 37.78 383 VAL A O 1
ATOM 3076 N N . SER A 1 384 ? -12.992 14.484 28.688 1 37.91 384 SER A N 1
ATOM 3077 C CA . SER A 1 384 ? -14.289 14.836 28.125 1 37.91 384 SER A CA 1
ATOM 3078 C C . SER A 1 384 ? -15.43 14.336 29.016 1 37.91 384 SER A C 1
ATOM 3080 O O . SER A 1 384 ? -16.484 14.961 29.078 1 37.91 384 SER A O 1
ATOM 3082 N N . GLU A 1 385 ? -15.242 13.188 29.625 1 40.41 385 GLU A N 1
ATOM 3083 C CA . GLU A 1 385 ? -16.203 12.633 30.578 1 40.41 385 GLU A CA 1
ATOM 3084 C C . GLU A 1 385 ? -16.266 13.484 31.844 1 40.41 385 GLU A C 1
ATOM 3086 O O . GLU A 1 385 ? -17.25 13.422 32.594 1 40.41 385 GLU A O 1
ATOM 3091 N N . LEU A 1 386 ? -15.289 14.18 32.062 1 39.91 386 LEU A N 1
ATOM 3092 C CA . LEU A 1 386 ? -15.242 14.961 33.312 1 39.91 386 LEU A CA 1
ATOM 3093 C C . LEU A 1 386 ? -16.25 16.109 33.25 1 39.91 386 LEU A C 1
ATOM 3095 O O . LEU A 1 386 ? -16.719 16.562 34.312 1 39.91 386 LEU A O 1
ATOM 3099 N N . PHE A 1 387 ? -16.641 16.469 32 1 42.94 387 PHE A N 1
ATOM 3100 C CA . PHE A 1 387 ? -17.531 17.625 31.938 1 42.94 387 PHE A CA 1
ATOM 3101 C C . PHE A 1 387 ? -18.953 17.203 31.609 1 42.94 387 PHE A C 1
ATOM 3103 O O . PHE A 1 387 ? -19.859 18.047 31.516 1 42.94 387 PHE A O 1
ATOM 3110 N N . ALA A 1 388 ? -19.234 16.047 31.312 1 46.16 388 ALA A N 1
ATOM 3111 C CA . ALA A 1 388 ? -20.547 15.578 30.859 1 46.16 388 ALA A CA 1
ATOM 3112 C C . ALA A 1 388 ? -21.594 15.797 31.953 1 46.16 388 ALA A C 1
ATOM 3114 O O . ALA A 1 388 ? -22.797 15.836 31.656 1 46.16 388 ALA A O 1
ATOM 3115 N N . GLY A 1 389 ? -21.203 16.219 33.188 1 51.91 389 GLY A N 1
ATOM 3116 C CA . GLY A 1 389 ? -22.203 16.359 34.219 1 51.91 389 GLY A CA 1
ATOM 3117 C C . GLY A 1 389 ? -22.375 17.781 34.719 1 51.91 389 GLY A C 1
ATOM 3118 O O . GLY A 1 389 ? -23.25 18.062 35.531 1 51.91 389 GLY A O 1
ATOM 3119 N N . VAL A 1 390 ? -21.594 18.672 34.406 1 54.62 390 VAL A N 1
ATOM 3120 C CA . VAL A 1 390 ? -21.719 19.984 35 1 54.62 390 VAL A CA 1
ATOM 3121 C C . VAL A 1 390 ? -22.469 20.922 34.062 1 54.62 390 VAL A C 1
ATOM 3123 O O . VAL A 1 390 ? -22.031 21.156 32.906 1 54.62 390 VAL A O 1
ATOM 3126 N N . HIS A 1 391 ? -23.75 21.203 34.281 1 67.75 391 HIS A N 1
ATOM 3127 C CA . HIS A 1 391 ? -24.562 22.172 33.562 1 67.75 391 HIS A CA 1
ATOM 3128 C C . HIS A 1 391 ? -24.188 23.609 33.938 1 67.75 391 HIS A C 1
ATOM 3130 O O . HIS A 1 391 ? -24.281 23.984 35.094 1 67.75 391 HIS A O 1
ATOM 3136 N N . VAL A 1 392 ? -23.547 24.297 32.969 1 73.5 392 VAL A N 1
ATOM 3137 C CA . VAL A 1 392 ? -23.234 25.703 33.219 1 73.5 392 VAL A CA 1
ATOM 3138 C C . VAL A 1 392 ? -24.344 26.594 32.688 1 73.5 392 VAL A C 1
ATOM 3140 O O . VAL A 1 392 ? -24.734 26.469 31.516 1 73.5 392 VAL A O 1
ATOM 3143 N N . ASP A 1 393 ? -24.969 27.359 33.438 1 78.94 393 ASP A N 1
ATOM 3144 C CA . ASP A 1 393 ? -26 28.328 33.062 1 78.94 393 ASP A CA 1
ATOM 3145 C C . ASP A 1 393 ? -25.391 29.547 32.344 1 78.94 393 ASP A C 1
ATOM 3147 O O . ASP A 1 393 ? -24.906 30.469 33 1 78.94 393 ASP A O 1
ATOM 3151 N N . HIS A 1 394 ? -25.469 29.594 31.125 1 81 394 HIS A N 1
ATOM 3152 C CA . HIS A 1 394 ? -24.891 30.672 30.328 1 81 394 HIS A CA 1
ATOM 3153 C C . HIS A 1 394 ? -25.625 31.984 30.562 1 81 394 HIS A C 1
ATOM 3155 O O . HIS A 1 394 ? -25 33.062 30.562 1 81 394 HIS A O 1
ATOM 3161 N N . GLU A 1 395 ? -26.859 31.891 30.812 1 81.56 395 GLU A N 1
ATOM 3162 C CA . GLU A 1 395 ? -27.641 33.094 31.016 1 81.56 395 GLU A CA 1
ATOM 3163 C C . GLU A 1 395 ? -27.219 33.812 32.312 1 81.56 395 GLU A C 1
ATOM 3165 O O . GLU A 1 395 ? -27.156 35.031 32.344 1 81.56 395 GLU A O 1
ATOM 3170 N N . ALA A 1 396 ? -26.906 33.031 33.25 1 83.94 396 ALA A N 1
ATOM 3171 C CA . ALA A 1 396 ? -26.438 33.625 34.5 1 83.94 396 ALA A CA 1
ATOM 3172 C C . ALA A 1 396 ? -25.062 34.25 34.344 1 83.94 396 ALA A C 1
ATOM 3174 O O . ALA A 1 396 ? -24.781 35.312 34.906 1 83.94 396 ALA A O 1
ATOM 3175 N N . LEU A 1 397 ? -24.281 33.688 33.5 1 84.94 397 LEU A N 1
ATOM 3176 C CA . LEU A 1 397 ? -22.953 34.219 33.25 1 84.94 397 LEU A CA 1
ATOM 3177 C C . LEU A 1 397 ? -23.016 35.531 32.469 1 84.94 397 LEU A C 1
ATOM 3179 O O . LEU A 1 397 ? -22.281 36.469 32.75 1 84.94 397 LEU A O 1
ATOM 3183 N N . VAL A 1 398 ? -23.922 35.531 31.609 1 84.81 398 VAL A N 1
ATOM 3184 C CA . VAL A 1 398 ? -24.125 36.75 30.844 1 84.81 398 VAL A CA 1
ATOM 3185 C C . VAL A 1 398 ? -24.609 37.875 31.75 1 84.81 398 VAL A C 1
ATOM 3187 O O . VAL A 1 398 ? -24.141 39.031 31.656 1 84.81 398 VAL A O 1
ATOM 3190 N N . ALA A 1 399 ? -25.469 37.594 32.562 1 83.19 399 ALA A N 1
ATOM 3191 C CA . ALA A 1 399 ? -26 38.562 33.5 1 83.19 399 ALA A CA 1
ATOM 3192 C C . ALA A 1 399 ? -24.906 39.125 34.406 1 83.19 399 ALA A C 1
ATOM 3194 O O . ALA A 1 399 ? -24.859 40.312 34.688 1 83.19 399 ALA A O 1
ATOM 3195 N N . GLN A 1 400 ? -23.984 38.281 34.75 1 83.94 400 GLN A N 1
ATOM 3196 C CA . GLN A 1 400 ? -22.875 38.688 35.594 1 83.94 400 GLN A CA 1
ATOM 3197 C C . GLN A 1 400 ? -21.906 39.594 34.875 1 83.94 400 GLN A C 1
ATOM 3199 O O . GLN A 1 400 ? -21.469 40.625 35.438 1 83.94 400 GLN A O 1
ATOM 3204 N N . VAL A 1 401 ? -21.719 39.281 33.688 1 86.44 401 VAL A N 1
ATOM 3205 C CA . VAL A 1 401 ? -20.812 40.094 32.875 1 86.44 401 VAL A CA 1
ATOM 3206 C C . VAL A 1 401 ? -21.438 41.438 32.562 1 86.44 401 VAL A C 1
ATOM 3208 O O . VAL A 1 401 ? -20.781 42.469 32.688 1 86.44 401 VAL A O 1
ATOM 3211 N N . LEU A 1 402 ? -22.641 41.375 32.312 1 83.69 402 LEU A N 1
ATOM 3212 C CA . LEU A 1 402 ? -23.359 42.625 32 1 83.69 402 LEU A CA 1
ATOM 3213 C C . LEU A 1 402 ? -23.438 43.531 33.25 1 83.69 402 LEU A C 1
ATOM 3215 O O . LEU A 1 402 ? -23.312 44.75 33.125 1 83.69 402 LEU A O 1
ATOM 3219 N N . GLU A 1 403 ? -23.609 42.969 34.312 1 84.88 403 GLU A N 1
ATOM 3220 C CA . GLU A 1 403 ? -23.625 43.75 35.562 1 84.88 403 GLU A CA 1
ATOM 3221 C C . GLU A 1 403 ? -22.297 44.438 35.812 1 84.88 403 GLU A C 1
ATOM 3223 O O . GLU A 1 403 ? -22.25 45.594 36.219 1 84.88 403 GLU A O 1
ATOM 3228 N N . LEU A 1 404 ? -21.234 43.688 35.406 1 84.25 404 LEU A N 1
ATOM 3229 C CA . LEU A 1 404 ? -19.906 44.281 35.656 1 84.25 404 LEU A CA 1
ATOM 3230 C C . LEU A 1 404 ? -19.578 45.312 34.594 1 84.25 404 LEU A C 1
ATOM 3232 O O . LEU A 1 404 ? -18.922 46.312 34.906 1 84.25 404 LEU A O 1
ATOM 3236 N N . ILE A 1 405 ? -20.062 45.156 33.5 1 83.25 405 ILE A N 1
ATOM 3237 C CA . ILE A 1 405 ? -19.844 46.156 32.438 1 83.25 405 ILE A CA 1
ATOM 3238 C C . ILE A 1 405 ? -20.578 47.438 32.781 1 83.25 405 ILE A C 1
ATOM 3240 O O . ILE A 1 405 ? -20.031 48.531 32.594 1 83.25 405 ILE A O 1
ATOM 3244 N N . GLN A 1 406 ? -21.672 47.25 33.281 1 80.62 406 GLN A N 1
ATOM 3245 C CA . GLN A 1 406 ? -22.484 48.406 33.625 1 80.62 406 GLN A CA 1
ATOM 3246 C C . GLN A 1 406 ? -21.906 49.125 34.844 1 80.62 406 GLN A C 1
ATOM 3248 O O . GLN A 1 406 ? -22.031 50.344 34.938 1 80.62 406 GLN A O 1
ATOM 3253 N N . ALA A 1 407 ? -21.203 48.438 35.625 1 78.88 407 ALA A N 1
ATOM 3254 C CA . ALA A 1 407 ? -20.625 49 36.812 1 78.88 407 ALA A CA 1
ATOM 3255 C C . ALA A 1 407 ? -19.234 49.594 36.531 1 78.88 407 ALA A C 1
ATOM 3257 O O . ALA A 1 407 ? -18.719 50.375 37.344 1 78.88 407 ALA A O 1
ATOM 3258 N N . SER A 1 408 ? -18.672 49.188 35.5 1 76.69 408 SER A N 1
ATOM 3259 C CA . SER A 1 408 ? -17.328 49.656 35.156 1 76.69 408 SER A CA 1
ATOM 3260 C C . SER A 1 408 ? -17.391 50.969 34.406 1 76.69 408 SER A C 1
ATOM 3262 O O . SER A 1 408 ? -18.234 51.156 33.5 1 76.69 408 SER A O 1
ATOM 3264 N N . PRO A 1 409 ? -16.719 51.938 34.75 1 76.06 409 PRO A N 1
ATOM 3265 C CA . PRO A 1 409 ? -16.688 53.219 34.062 1 76.06 409 PRO A CA 1
ATOM 3266 C C . PRO A 1 409 ? -16.219 53.125 32.625 1 76.06 409 PRO A C 1
ATOM 3268 O O . PRO A 1 409 ? -16.578 53.938 31.781 1 76.06 409 PRO A O 1
ATOM 3271 N N . SER A 1 410 ? -15.539 52.125 32.281 1 74.12 410 SER A N 1
ATOM 3272 C CA . SER A 1 410 ? -14.953 51.969 30.969 1 74.12 410 SER A CA 1
ATOM 3273 C C . SER A 1 410 ? -15.875 51.156 30.047 1 74.12 410 SER A C 1
ATOM 3275 O O . SER A 1 410 ? -15.602 51.031 28.844 1 74.12 410 SER A O 1
ATOM 3277 N N . GLY A 1 411 ? -16.906 50.75 30.5 1 75 411 GLY A N 1
ATOM 3278 C CA . GLY A 1 411 ? -17.844 49.938 29.719 1 75 411 GLY A CA 1
ATOM 3279 C C . GLY A 1 411 ? -17.281 48.594 29.281 1 75 411 GLY A C 1
ATOM 3280 O O . GLY A 1 411 ? -17.766 48 28.328 1 75 411 GLY A O 1
ATOM 3281 N N . GLN A 1 412 ? -16.234 48.281 29.859 1 81.75 412 GLN A N 1
ATOM 3282 C CA . GLN A 1 412 ? -15.609 47 29.562 1 81.75 412 GLN A CA 1
ATOM 3283 C C . GLN A 1 412 ? -15.312 46.219 30.828 1 81.75 412 GLN A C 1
ATOM 3285 O O . GLN A 1 412 ? -15.141 46.812 31.906 1 81.75 412 GLN A O 1
ATOM 3290 N N . ALA A 1 413 ? -15.383 44.906 30.734 1 85.19 413 ALA A N 1
ATOM 3291 C CA . ALA A 1 413 ? -15.008 44.062 31.859 1 85.19 413 ALA A CA 1
ATOM 3292 C C . ALA A 1 413 ? -14.008 43 31.422 1 85.19 413 ALA A C 1
ATOM 3294 O O . ALA A 1 413 ? -14.148 42.406 30.344 1 85.19 413 ALA A O 1
ATOM 3295 N N . ASN A 1 414 ? -13.023 42.812 32.25 1 84.5 414 ASN A N 1
ATOM 3296 C CA . ASN A 1 414 ? -12.039 41.781 32 1 84.5 414 ASN A CA 1
ATOM 3297 C C . ASN A 1 414 ? -12.375 40.5 32.781 1 84.5 414 ASN A C 1
ATOM 3299 O O . ASN A 1 414 ? -12.961 40.531 33.844 1 84.5 414 ASN A O 1
ATOM 3303 N N . LEU A 1 415 ? -11.945 39.406 32.219 1 86.25 415 LEU A N 1
ATOM 3304 C CA . LEU A 1 415 ? -12.281 38.125 32.781 1 86.25 415 LEU A CA 1
ATOM 3305 C C . LEU A 1 415 ? -11.734 37.969 34.188 1 86.25 415 LEU A C 1
ATOM 3307 O O . LEU A 1 415 ? -12.438 37.5 35.094 1 86.25 415 LEU A O 1
ATOM 3311 N N . PRO A 1 416 ? -10.57 38.344 34.469 1 81.12 416 PRO A N 1
ATOM 3312 C CA . PRO A 1 416 ? -10.094 38.25 35.844 1 81.12 416 PRO A CA 1
ATOM 3313 C C . PRO A 1 416 ? -10.938 39.031 36.844 1 81.12 416 PRO A C 1
ATOM 3315 O O . PRO A 1 416 ? -11.18 38.594 37.938 1 81.12 416 PRO A O 1
ATOM 3318 N N . THR A 1 417 ? -11.43 40.125 36.312 1 83.69 417 THR A N 1
ATOM 3319 C CA . THR A 1 417 ? -12.289 40.938 37.156 1 83.69 417 THR A CA 1
ATOM 3320 C C . THR A 1 417 ? -13.633 40.25 37.375 1 83.69 417 THR A C 1
ATOM 3322 O O . THR A 1 417 ? -14.188 40.312 38.5 1 83.69 417 THR A O 1
ATOM 3325 N N . VAL A 1 418 ? -14.078 39.594 36.406 1 86.06 418 VAL A N 1
ATOM 3326 C CA . VAL A 1 418 ? -15.352 38.906 36.531 1 86.06 418 VAL A CA 1
ATOM 3327 C C . VAL A 1 418 ? -15.219 37.75 37.5 1 86.06 418 VAL A C 1
ATOM 3329 O O . VAL A 1 418 ? -16.078 37.531 38.344 1 86.06 418 VAL A O 1
ATOM 3332 N N . VAL A 1 419 ? -14.148 37.125 37.469 1 84.94 419 VAL A N 1
ATOM 3333 C CA . VAL A 1 419 ? -13.93 35.938 38.281 1 84.94 419 VAL A CA 1
ATOM 3334 C C . VAL A 1 419 ? -13.625 36.312 39.719 1 84.94 419 VAL A C 1
ATOM 3336 O O . VAL A 1 419 ? -13.945 35.594 40.656 1 84.94 419 VAL A O 1
ATO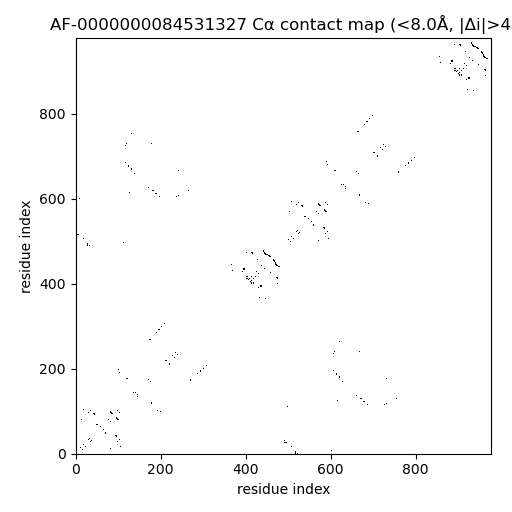M 3339 N N . GLU A 1 420 ? -13.055 37.406 39.812 1 82.5 420 GLU A N 1
ATOM 3340 C CA . GLU A 1 420 ? -12.797 37.938 41.156 1 82.5 420 GLU A CA 1
ATOM 3341 C C . GLU A 1 420 ? -14.102 38.312 41.875 1 82.5 420 GLU A C 1
ATOM 3343 O O . GLU A 1 420 ? -14.25 38.062 43.062 1 82.5 420 GLU A O 1
ATOM 3348 N N . LYS A 1 421 ? -14.945 38.875 41.094 1 84.56 421 LYS A N 1
ATOM 3349 C CA . LYS A 1 421 ? -16.234 39.25 41.688 1 84.56 421 LYS A CA 1
ATOM 3350 C C . LYS A 1 421 ? -17.172 38.062 41.812 1 84.56 421 LYS A C 1
ATOM 3352 O O . LYS A 1 421 ? -17.906 37.938 42.781 1 84.56 421 LYS A O 1
ATOM 3357 N N . TYR A 1 422 ? -17.125 37.25 40.812 1 84.5 422 TYR A N 1
ATOM 3358 C CA . TYR A 1 422 ? -17.922 36.031 40.781 1 84.5 422 TYR A CA 1
ATOM 3359 C C . TYR A 1 422 ? -17.047 34.812 40.625 1 84.5 422 TYR A C 1
ATOM 3361 O O . TYR A 1 422 ? -16.719 34.406 39.5 1 84.5 422 TYR A O 1
ATOM 3369 N N . PRO A 1 423 ? -16.594 34.25 41.688 1 83.81 423 PRO A N 1
ATOM 3370 C CA . PRO A 1 423 ? -15.695 33.094 41.594 1 83.81 423 PRO A CA 1
ATOM 3371 C C . PRO A 1 423 ? -16.328 31.891 40.906 1 83.81 423 PRO A C 1
ATOM 3373 O O . PRO A 1 423 ? -17.547 31.703 40.969 1 83.81 423 PRO A O 1
ATOM 3376 N N . LEU A 1 424 ? -15.523 31.172 40.219 1 82.19 424 LEU A N 1
ATOM 3377 C CA . LEU A 1 424 ? -15.961 30.016 39.438 1 82.19 424 LEU A CA 1
ATOM 3378 C C . LEU A 1 424 ? -16.422 28.891 40.375 1 82.19 424 LEU A C 1
ATOM 3380 O O . LEU A 1 424 ? -15.625 28.344 41.156 1 82.19 424 LEU A O 1
ATOM 3384 N N . THR A 1 425 ? -17.641 28.594 40.281 1 80.38 425 THR A N 1
ATOM 3385 C CA . THR A 1 425 ? -18.203 27.562 41.156 1 80.38 425 THR A CA 1
ATOM 3386 C C . THR A 1 425 ? -18.156 26.203 40.469 1 80.38 425 THR A C 1
ATOM 3388 O O . THR A 1 425 ? -18.125 25.172 41.125 1 80.38 425 THR A O 1
ATOM 3391 N N . LEU A 1 426 ? -18.141 26.297 39.219 1 77.75 426 LEU A N 1
ATOM 3392 C CA . LEU A 1 426 ? -18.141 25.047 38.469 1 77.75 426 LEU A CA 1
ATOM 3393 C C . LEU A 1 426 ? -16.797 24.797 37.812 1 77.75 426 LEU A C 1
ATOM 3395 O O . LEU A 1 426 ? -16.688 23.984 36.875 1 77.75 426 LEU A O 1
ATOM 3399 N N . GLY A 1 427 ? -15.82 25.547 38.312 1 75.69 427 GLY A N 1
ATOM 3400 C CA . GLY A 1 427 ? -14.438 25.344 37.938 1 75.69 427 GLY A CA 1
ATOM 3401 C C . GLY A 1 427 ? -14.172 25.641 36.469 1 75.69 427 GLY A C 1
ATOM 3402 O O . GLY A 1 427 ? -14.664 26.641 35.938 1 75.69 427 GLY A O 1
ATOM 3403 N N . LEU A 1 428 ? -13.531 24.672 35.812 1 75.62 428 LEU A N 1
ATOM 3404 C CA . LEU A 1 428 ? -13.07 24.844 34.438 1 75.62 428 LEU A CA 1
ATOM 3405 C C . LEU A 1 428 ? -14.242 24.906 33.469 1 75.62 428 LEU A C 1
ATOM 3407 O O . LEU A 1 428 ? -14.203 25.656 32.5 1 75.62 428 LEU A O 1
ATOM 3411 N N . ALA A 1 429 ? -15.227 24.219 33.781 1 76.69 429 ALA A N 1
ATOM 3412 C CA . ALA A 1 429 ? -16.391 24.219 32.906 1 76.69 429 ALA A CA 1
ATOM 3413 C C . ALA A 1 429 ? -16.984 25.625 32.781 1 76.69 429 ALA A C 1
ATOM 3415 O O . ALA A 1 429 ? -17.359 26.062 31.703 1 76.69 429 ALA A O 1
ATOM 3416 N N . GLU A 1 430 ? -17 26.297 33.844 1 80.19 430 GLU A N 1
ATOM 3417 C CA . GLU A 1 430 ? -17.516 27.672 33.906 1 80.19 430 GLU A CA 1
ATOM 3418 C C . GLU A 1 430 ? -16.578 28.641 33.219 1 80.19 430 GLU A C 1
ATOM 3420 O O . GLU A 1 430 ? -17.016 29.547 32.5 1 80.19 430 GLU A O 1
ATOM 3425 N N . LEU A 1 431 ? -15.352 28.359 33.375 1 80.25 431 LEU A N 1
ATOM 3426 C CA . LEU A 1 431 ? -14.352 29.203 32.719 1 80.25 431 LEU A CA 1
ATOM 3427 C C . LEU A 1 431 ? -14.469 29.094 31.203 1 80.25 431 LEU A C 1
ATOM 3429 O O . LEU A 1 431 ? -14.453 30.109 30.5 1 80.25 431 LEU A O 1
ATOM 3433 N N . 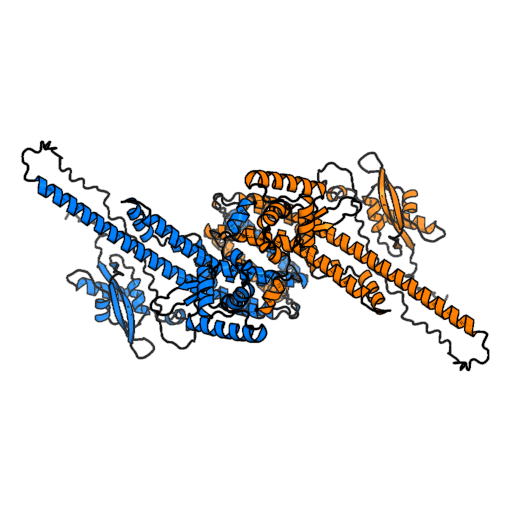LEU A 1 432 ? -14.641 27.953 30.812 1 79.31 432 LEU A N 1
ATOM 3434 C CA . LEU A 1 432 ? -14.766 27.719 29.391 1 79.31 432 LEU A CA 1
ATOM 3435 C C . LEU A 1 432 ? -16.062 28.328 28.844 1 79.31 432 LEU A C 1
ATOM 3437 O O . LEU A 1 432 ? -16.094 28.844 27.719 1 79.31 432 LEU A O 1
ATOM 3441 N N . ALA A 1 433 ? -17.016 28.328 29.625 1 79.62 433 ALA A N 1
ATOM 3442 C CA . ALA A 1 433 ? -18.312 28.906 29.234 1 79.62 433 ALA A CA 1
ATOM 3443 C C . ALA A 1 433 ? -18.203 30.406 29.031 1 79.62 433 ALA A C 1
ATOM 3445 O O . ALA A 1 433 ? -18.844 30.969 28.125 1 79.62 433 ALA A O 1
ATOM 3446 N N . TYR A 1 434 ? -17.375 31.094 29.734 1 81.69 434 TYR A N 1
ATOM 3447 C CA . TYR A 1 434 ? -17.172 32.531 29.594 1 81.69 434 TYR A CA 1
ATOM 3448 C C . TYR A 1 434 ? -16.625 32.875 28.203 1 81.69 434 TYR A C 1
ATOM 3450 O O . TYR A 1 434 ? -16.969 33.906 27.641 1 81.69 434 TYR A O 1
ATOM 3458 N N . PHE A 1 435 ? -15.891 31.891 27.703 1 75.81 435 PHE A N 1
ATOM 3459 C CA . PHE A 1 435 ? -15.258 32.125 26.406 1 75.81 435 PHE A CA 1
ATOM 3460 C C . PHE A 1 435 ? -16.25 31.875 25.266 1 75.81 435 PHE A C 1
ATOM 3462 O O . PHE A 1 435 ? -15.984 32.219 24.109 1 75.81 435 PHE A O 1
ATOM 3469 N N . GLN A 1 436 ? -17.375 31.422 25.703 1 74.25 436 GLN A N 1
ATOM 3470 C CA . GLN A 1 436 ? -18.359 31.031 24.703 1 74.25 436 GLN A CA 1
ATOM 3471 C C . GLN A 1 436 ? -19.641 31.828 24.859 1 74.25 436 GLN A C 1
ATOM 3473 O O . GLN A 1 436 ? -20.688 31.453 24.312 1 74.25 436 GLN A O 1
ATOM 3478 N N . LEU A 1 437 ? -19.562 32.781 25.469 1 77 437 LEU A N 1
ATOM 3479 C CA . LEU A 1 437 ? -20.766 33.594 25.672 1 77 437 LEU A CA 1
ATOM 3480 C C . LEU A 1 437 ? -21.188 34.25 24.375 1 77 437 LEU A C 1
ATOM 3482 O O . LEU A 1 437 ? -20.359 34.844 23.672 1 77 437 LEU A O 1
ATOM 3486 N N . ASP A 1 438 ? -22.422 33.969 23.969 1 71.88 438 ASP A N 1
ATOM 3487 C CA . ASP A 1 438 ? -23 34.531 22.766 1 71.88 438 ASP A CA 1
ATOM 3488 C C . ASP A 1 438 ? -24.281 35.312 23.094 1 71.88 438 ASP A C 1
ATOM 3490 O O . ASP A 1 438 ? -25.344 34.688 23.297 1 71.88 438 ASP A O 1
ATOM 3494 N N . GLN A 1 439 ? -24.094 36.5 23.484 1 71.19 439 GLN A N 1
ATOM 3495 C CA . GLN A 1 439 ? -25.234 37.375 23.719 1 71.19 439 GLN A CA 1
ATOM 3496 C C . GLN A 1 439 ? -25.234 38.562 22.781 1 71.19 439 GLN A C 1
ATOM 3498 O O . GLN A 1 439 ? -24.188 39.156 22.516 1 71.19 439 GLN A O 1
ATOM 3503 N N . VAL A 1 440 ? -26.438 38.781 22.297 1 73.75 440 VAL A N 1
ATOM 3504 C CA . VAL A 1 440 ? -26.641 39.906 21.391 1 73.75 440 VAL A CA 1
ATOM 3505 C C . VAL A 1 440 ? -26.234 41.219 22.094 1 73.75 440 VAL A C 1
ATOM 3507 O O . VAL A 1 440 ? -26.672 41.469 23.219 1 73.75 440 VAL A O 1
ATOM 3510 N N . GLY A 1 441 ? -25.281 41.969 21.609 1 71.56 441 GLY A N 1
ATOM 3511 C CA . GLY A 1 441 ? -24.844 43.219 22.156 1 71.56 441 GLY A CA 1
ATOM 3512 C C . GLY A 1 441 ? -23.594 43.094 23.016 1 71.56 441 GLY A C 1
ATOM 3513 O O . GLY A 1 441 ? -23.031 44.094 23.453 1 71.56 441 GLY A O 1
ATOM 3514 N N . LEU A 1 442 ? -23.156 41.844 23.219 1 77.94 442 LEU A N 1
ATOM 3515 C CA . LEU A 1 442 ? -21.938 41.594 23.984 1 77.94 442 LEU A CA 1
ATOM 3516 C C . LEU A 1 442 ? -20.844 41 23.109 1 77.94 442 LEU A C 1
ATOM 3518 O O . LEU A 1 442 ? -21.031 39.969 22.484 1 77.94 442 LEU A O 1
ATOM 3522 N N . ASP A 1 443 ? -19.828 41.812 23.062 1 77.62 443 ASP A N 1
ATOM 3523 C CA . ASP A 1 443 ? -18.672 41.312 22.297 1 77.62 443 ASP A CA 1
ATOM 3524 C C . ASP A 1 443 ? -17.547 40.844 23.219 1 77.62 443 ASP A C 1
ATOM 3526 O O . ASP A 1 443 ? -17.281 41.469 24.25 1 77.62 443 ASP A O 1
ATOM 3530 N N . ILE A 1 444 ? -16.938 39.781 22.891 1 77.88 444 ILE A N 1
ATOM 3531 C CA . ILE A 1 444 ? -15.789 39.25 23.609 1 77.88 444 ILE A CA 1
ATOM 3532 C C . ILE A 1 444 ? -14.516 39.531 22.812 1 77.88 444 ILE A C 1
ATOM 3534 O O . ILE A 1 444 ? -14.391 39.094 21.656 1 77.88 444 ILE A O 1
ATOM 3538 N N . VAL A 1 445 ? -13.703 40.281 23.344 1 75.19 445 VAL A N 1
ATOM 3539 C CA . VAL A 1 445 ? -12.406 40.594 22.75 1 75.19 445 VAL A CA 1
ATOM 3540 C C . VAL A 1 445 ? -11.305 39.812 23.453 1 75.19 445 VAL A C 1
ATOM 3542 O O . VAL A 1 445 ? -11.117 39.938 24.656 1 75.19 445 VAL A O 1
ATOM 3545 N N . ILE A 1 446 ? -10.656 39 22.734 1 69.88 446 ILE A N 1
ATOM 3546 C CA . ILE A 1 446 ? -9.586 38.156 23.281 1 69.88 446 ILE A CA 1
ATOM 3547 C C . ILE A 1 446 ? -8.234 38.688 22.797 1 69.88 446 ILE A C 1
ATOM 3549 O O . ILE A 1 446 ? -8.008 38.812 21.594 1 69.88 446 ILE A O 1
ATOM 3553 N N . ASP A 1 447 ? -7.359 39.062 23.594 1 66.19 447 ASP A N 1
ATOM 3554 C CA . ASP A 1 447 ? -5.984 39.469 23.344 1 66.19 447 ASP A CA 1
ATOM 3555 C C . ASP A 1 447 ? -4.992 38.406 23.797 1 66.19 447 ASP A C 1
ATOM 3557 O O . ASP A 1 447 ? -4.719 38.281 25 1 66.19 447 ASP A O 1
ATOM 3561 N N . PRO A 1 448 ? -4.512 37.719 22.938 1 62.84 448 PRO A N 1
ATOM 3562 C CA . PRO A 1 448 ? -3.619 36.625 23.328 1 62.84 448 PRO A CA 1
ATOM 3563 C C . PRO A 1 448 ? -2.24 37.094 23.766 1 62.84 448 PRO A C 1
ATOM 3565 O O . PRO A 1 448 ? -1.482 36.344 24.391 1 62.84 448 PRO A O 1
ATOM 3568 N N . SER A 1 449 ? -1.945 38.188 23.516 1 65.94 449 SER A N 1
ATOM 3569 C CA . SER A 1 449 ? -0.628 38.719 23.844 1 65.94 449 SER A CA 1
ATOM 3570 C C . SER A 1 449 ? -0.472 38.906 25.344 1 65.94 449 SER A C 1
ATOM 3572 O O . SER A 1 449 ? 0.648 38.969 25.859 1 65.94 449 SER A O 1
ATOM 3574 N N . HIS A 1 450 ? -1.543 38.938 25.969 1 68.56 450 HIS A N 1
ATOM 3575 C CA . HIS A 1 450 ? -1.517 39.094 27.422 1 68.56 450 HIS A CA 1
ATOM 3576 C C . HIS A 1 450 ? -2.256 37.938 28.109 1 68.56 450 HIS A C 1
ATOM 3578 O O . HIS A 1 450 ? -3.369 37.594 27.719 1 68.56 450 HIS A O 1
ATOM 3584 N N . THR A 1 451 ? -1.521 37.281 28.812 1 72.25 451 THR A N 1
ATOM 3585 C CA . THR A 1 451 ? -2.121 36.156 29.516 1 72.25 451 THR A CA 1
ATOM 3586 C C . THR A 1 451 ? -2.287 36.469 31 1 72.25 451 THR A C 1
ATOM 3588 O O . THR A 1 451 ? -1.548 37.312 31.547 1 72.25 451 THR A O 1
ATOM 3591 N N . HIS A 1 452 ? -3.402 35.875 31.516 1 74.12 452 HIS A N 1
ATOM 3592 C CA . HIS A 1 452 ? -3.656 35.969 32.938 1 74.12 452 HIS A CA 1
ATOM 3593 C C . HIS A 1 452 ? -3.824 34.594 33.594 1 74.12 452 HIS A C 1
ATOM 3595 O O . HIS A 1 452 ? -4.391 33.688 33 1 74.12 452 HIS A O 1
ATOM 3601 N N . ASP A 1 453 ? -3.217 34.531 34.719 1 73.94 453 ASP A N 1
ATOM 3602 C CA . ASP A 1 453 ? -3.4 33.312 35.5 1 73.94 453 ASP A CA 1
ATOM 3603 C C . ASP A 1 453 ? -4.645 33.438 36.406 1 73.94 453 ASP A C 1
ATOM 3605 O O . ASP A 1 453 ? -4.797 34.375 37.156 1 73.94 453 ASP A O 1
ATOM 3609 N N . LEU A 1 454 ? -5.512 32.562 36.156 1 75.19 454 LEU A N 1
ATOM 3610 C CA . LEU A 1 454 ? -6.723 32.5 36.969 1 75.19 454 LEU A CA 1
ATOM 3611 C C . LEU A 1 454 ? -6.711 31.297 37.875 1 75.19 454 LEU A C 1
ATOM 3613 O O . LEU A 1 454 ? -6.508 30.172 37.438 1 75.19 454 LEU A O 1
ATOM 3617 N N . VAL A 1 455 ? -6.758 31.547 39.125 1 72.69 455 VAL A N 1
ATOM 3618 C CA . VAL A 1 455 ? -6.82 30.484 40.125 1 72.69 455 VAL A CA 1
ATOM 3619 C C . VAL A 1 455 ? -8.281 30.172 40.469 1 72.69 455 VAL A C 1
ATOM 3621 O O . VAL A 1 455 ? -9.062 31.094 40.75 1 72.69 455 VAL A O 1
ATOM 3624 N N . TYR A 1 456 ? -8.641 28.938 40.188 1 72.81 456 TYR A N 1
ATOM 3625 C CA . TYR A 1 456 ? -10.023 28.609 40.531 1 72.81 456 TYR A CA 1
ATOM 3626 C C . TYR A 1 456 ? -10.07 27.359 41.406 1 72.81 456 TYR A C 1
ATOM 3628 O O . TYR A 1 456 ? -9.125 26.562 41.438 1 72.81 456 TYR A O 1
ATOM 3636 N N . GLU A 1 457 ? -11.164 27.25 42.094 1 71.88 457 GLU A N 1
ATOM 3637 C CA . GLU A 1 457 ? -11.375 26.109 42.969 1 71.88 457 GLU A CA 1
ATOM 3638 C C . GLU A 1 457 ? -11.844 24.875 42.219 1 71.88 457 GLU A C 1
ATOM 3640 O O . GLU A 1 457 ? -12.664 24.984 41.281 1 71.88 457 GLU A O 1
ATOM 3645 N N . ARG A 1 458 ? -11.289 23.812 42.5 1 66.38 458 ARG A N 1
ATOM 3646 C CA . ARG A 1 458 ? -11.688 22.547 41.906 1 66.38 458 ARG A CA 1
ATOM 3647 C C . ARG A 1 458 ? -13.055 22.094 42.406 1 66.38 458 ARG A C 1
ATOM 3649 O O . ARG A 1 458 ? -13.391 22.297 43.562 1 66.38 458 ARG A O 1
ATOM 3656 N N . VAL A 1 459 ? -13.844 21.656 41.562 1 63.62 459 VAL A N 1
ATOM 3657 C CA . VAL A 1 459 ? -15.203 21.281 41.938 1 63.62 459 VAL A CA 1
ATOM 3658 C C . VAL A 1 459 ? -15.172 19.969 42.719 1 63.62 459 VAL A C 1
ATOM 3660 O O . VAL A 1 459 ? -15.906 19.797 43.688 1 63.62 459 VAL A O 1
ATOM 3663 N N . HIS A 1 460 ? -14.555 18.922 42.438 1 58.16 460 HIS A N 1
ATOM 3664 C CA . HIS A 1 460 ? -14.688 17.609 43.062 1 58.16 460 HIS A CA 1
ATOM 3665 C C . HIS A 1 460 ? -13.453 17.266 43.906 1 58.16 460 HIS A C 1
ATOM 3667 O O . HIS A 1 460 ? -13.383 16.188 44.5 1 58.16 460 HIS A O 1
ATOM 3673 N N . SER A 1 461 ? -12.508 18.031 44.031 1 62.59 461 SER A N 1
ATOM 3674 C CA . SER A 1 461 ? -11.328 17.797 44.844 1 62.59 461 SER A CA 1
ATOM 3675 C C . SER A 1 461 ? -10.867 19.078 45.531 1 62.59 461 SER A C 1
ATOM 3677 O O . SER A 1 461 ? -11 20.172 44.969 1 62.59 461 SER A O 1
ATOM 3679 N N . PRO A 1 462 ? -10.555 18.984 46.75 1 66.88 462 PRO A N 1
ATOM 3680 C CA . PRO A 1 462 ? -10.016 20.156 47.438 1 66.88 462 PRO A CA 1
ATOM 3681 C C . PRO A 1 462 ? -8.719 20.672 46.844 1 66.88 462 PRO A C 1
ATOM 3683 O O . PRO A 1 462 ? -7.922 19.875 46.312 1 66.88 462 PRO A O 1
ATOM 3686 N N . GLY A 1 463 ? -8.555 21.953 46.5 1 66.5 463 GLY A N 1
ATOM 3687 C CA . GLY A 1 463 ? -7.367 22.578 45.969 1 66.5 463 GLY A CA 1
ATOM 3688 C C . GLY A 1 463 ? -7.676 23.562 44.844 1 66.5 463 GLY A C 1
ATOM 3689 O O . GLY A 1 463 ? -8.836 23.75 44.469 1 66.5 463 GLY A O 1
ATOM 3690 N N . HIS A 1 464 ? -6.734 24.328 44.5 1 68.06 464 HIS A N 1
ATOM 3691 C CA . HIS A 1 464 ? -6.879 25.344 43.469 1 68.06 464 HIS A CA 1
ATOM 3692 C C . HIS A 1 464 ? -6.133 24.938 42.219 1 68.06 464 HIS A C 1
ATOM 3694 O O . HIS A 1 464 ? -5.125 24.234 42.281 1 68.06 464 HIS A O 1
ATOM 3700 N N . SER A 1 465 ? -6.863 25.094 41.219 1 70.62 465 SER A N 1
ATOM 3701 C CA . SER A 1 465 ? -6.211 24.953 39.906 1 70.62 465 SER A CA 1
ATOM 3702 C C . SER A 1 465 ? -5.977 26.312 39.281 1 70.62 465 SER A C 1
ATOM 3704 O O . SER A 1 465 ? -6.688 27.281 39.562 1 70.62 465 SER A O 1
ATOM 3706 N N . MET A 1 466 ? -4.926 26.438 38.562 1 68.5 466 MET A N 1
ATOM 3707 C CA . MET A 1 466 ? -4.594 27.672 37.875 1 68.5 466 MET A CA 1
ATOM 3708 C C . MET A 1 466 ? -4.691 27.484 36.344 1 68.5 466 MET A C 1
ATOM 3710 O O . MET A 1 466 ? -4.238 26.469 35.812 1 68.5 466 MET A O 1
ATOM 3714 N N . ALA A 1 467 ? -5.371 28.359 35.75 1 73.25 467 ALA A N 1
ATOM 3715 C CA . ALA A 1 467 ? -5.453 28.391 34.281 1 73.25 467 ALA A CA 1
ATOM 3716 C C . ALA A 1 467 ? -4.848 29.672 33.719 1 73.25 467 ALA A C 1
ATOM 3718 O O . ALA A 1 467 ? -5.113 30.766 34.25 1 73.25 467 ALA A O 1
ATOM 3719 N N . THR A 1 468 ? -4.008 29.5 32.781 1 73.94 468 THR A N 1
ATOM 3720 C CA . THR A 1 468 ? -3.51 30.656 32.062 1 73.94 468 THR A CA 1
ATOM 3721 C C . THR A 1 468 ? -4.402 30.969 30.875 1 73.94 468 THR A C 1
ATOM 3723 O O . THR A 1 468 ? -4.555 30.156 29.969 1 73.94 468 THR A O 1
ATOM 3726 N N . VAL A 1 469 ? -4.957 32.094 30.953 1 75.56 469 VAL A N 1
ATOM 3727 C CA . VAL A 1 469 ? -5.93 32.469 29.938 1 75.56 469 VAL A CA 1
ATOM 3728 C C . VAL A 1 469 ? -5.504 33.781 29.266 1 75.56 469 VAL A C 1
ATOM 3730 O O . VAL A 1 469 ? -4.891 34.656 29.906 1 75.56 469 VAL A O 1
ATOM 3733 N N . PRO A 1 470 ? -5.793 33.906 28.016 1 72.94 470 PRO A N 1
ATOM 3734 C CA . PRO A 1 470 ? -5.562 35.188 27.391 1 72.94 470 PRO A CA 1
ATOM 3735 C C . PRO A 1 470 ? -6.449 36.281 27.953 1 72.94 470 PRO A C 1
ATOM 3737 O O . PRO A 1 470 ? -7.453 36 28.609 1 72.94 470 PRO A O 1
ATOM 3740 N N . GLN A 1 471 ? -6.02 37.406 27.719 1 75.94 471 GLN A N 1
ATOM 3741 C CA . GLN A 1 471 ? -6.828 38.531 28.172 1 75.94 471 GLN A CA 1
ATOM 3742 C C . GLN A 1 471 ? -8.156 38.594 27.422 1 75.94 471 GLN A C 1
ATOM 3744 O O . GLN A 1 471 ? -8.172 38.656 26.203 1 75.94 471 GLN A O 1
ATOM 3749 N N . VAL A 1 472 ? -9.188 38.469 28.203 1 81.44 472 VAL A N 1
ATOM 3750 C CA . VAL A 1 472 ? -10.539 38.531 27.656 1 81.44 472 VAL A CA 1
ATOM 3751 C C . VAL A 1 472 ? -11.258 39.75 28.188 1 81.44 472 VAL A C 1
ATOM 3753 O O . VAL A 1 472 ? -11.312 39.969 29.406 1 81.44 472 VAL A O 1
ATOM 3756 N N . THR A 1 473 ? -11.742 40.594 27.234 1 81.12 473 THR A N 1
ATOM 3757 C CA . THR A 1 473 ? -12.508 41.781 27.578 1 81.12 473 THR A CA 1
ATOM 3758 C C . THR A 1 473 ? -13.922 41.688 27 1 81.12 473 THR A C 1
ATOM 3760 O O . THR A 1 473 ? -14.109 41.312 25.844 1 81.12 473 THR A O 1
ATOM 3763 N N . PHE A 1 474 ? -14.797 41.906 27.766 1 85.88 474 PHE A N 1
ATOM 3764 C CA . PHE A 1 474 ? -16.203 41.969 27.375 1 85.88 474 PHE A CA 1
ATOM 3765 C C . PHE A 1 474 ? -16.641 43.406 27.141 1 85.88 474 PHE A C 1
ATOM 3767 O O . PHE A 1 474 ? -16.406 44.281 27.969 1 85.88 474 PHE A O 1
ATOM 3774 N N . VAL A 1 475 ? -17.172 43.656 25.906 1 80.38 475 VAL A N 1
ATOM 3775 C CA . VAL A 1 475 ? -17.562 45 25.547 1 80.38 475 VAL A CA 1
ATOM 3776 C C . VAL A 1 475 ? -19.016 45.031 25.078 1 80.38 475 VAL A C 1
ATOM 3778 O O . VAL A 1 475 ? -19.469 44.094 24.438 1 80.38 475 VAL A O 1
ATOM 3781 N N . LEU A 1 476 ? -19.734 45.969 25.453 1 75.44 476 LEU A N 1
ATOM 3782 C CA . LEU A 1 476 ? -21.094 46.188 24.969 1 75.44 476 LEU A CA 1
ATOM 3783 C C . LEU A 1 476 ? -21.094 46.906 23.641 1 75.44 476 LEU A C 1
ATOM 3785 O O . LEU A 1 476 ? -20.422 47.938 23.469 1 75.44 476 LEU A O 1
ATOM 3789 N N . ASN A 1 477 ? -21.516 46.25 22.469 1 66.31 477 ASN A N 1
ATOM 3790 C CA . ASN A 1 477 ? -21.656 46.906 21.172 1 66.31 477 ASN A CA 1
ATOM 3791 C C . ASN A 1 477 ? -23.031 47.562 21.031 1 66.31 477 ASN A C 1
ATOM 3793 O O . ASN A 1 477 ? -24.062 46.906 21.156 1 66.31 477 ASN A O 1
ATOM 3797 N N . GLU A 1 478 ? -23.234 48.656 21.172 1 52.38 478 GLU A N 1
ATOM 3798 C CA . GLU A 1 478 ? -24.469 49.438 21.016 1 52.38 478 GLU A CA 1
ATOM 3799 C C . GLU A 1 478 ? -24.938 49.438 19.578 1 52.38 478 GLU A C 1
ATOM 3801 O O . GLU A 1 478 ? -25.891 50.125 19.219 1 52.38 478 GLU A O 1
ATOM 3806 N N . GLY A 1 479 ? -24.406 48.781 18.547 1 42.56 479 GLY A N 1
ATOM 3807 C CA . GLY A 1 479 ? -24.875 49.188 17.219 1 42.56 479 GLY A CA 1
ATOM 3808 C C . GLY A 1 479 ? -26.359 48.938 17.016 1 42.56 479 GLY A C 1
ATOM 3809 O O . GLY A 1 479 ? -26.938 49.406 16.031 1 42.56 479 GLY A O 1
ATOM 3810 N N . GLY A 1 480 ? -26.922 47.812 17.25 1 38.12 480 GLY A N 1
ATOM 3811 C CA . GLY A 1 480 ? -28.109 47.531 16.469 1 38.12 480 GLY A CA 1
ATOM 3812 C C . GLY A 1 480 ? -29.297 48.406 16.812 1 38.12 480 GLY A C 1
ATOM 3813 O O . GLY A 1 480 ? -30.438 48.062 16.547 1 38.12 480 GLY A O 1
ATOM 3814 N N . VAL A 1 481 ? -29.109 49.375 17.656 1 33.09 481 VAL A N 1
ATOM 3815 C CA . VAL A 1 481 ? -30.422 49.938 17.922 1 33.09 481 VAL A CA 1
ATOM 3816 C C . VAL A 1 481 ? -30.906 50.688 16.672 1 33.09 481 VAL A C 1
ATOM 3818 O O . VAL A 1 481 ? -30.25 51.594 16.188 1 33.09 481 VAL A O 1
ATOM 3821 N N . THR A 1 482 ? -31.516 49.906 15.734 1 31.78 482 THR A N 1
ATOM 3822 C CA . THR A 1 482 ? -32.375 50.562 14.773 1 31.78 482 THR A CA 1
ATOM 3823 C C . THR A 1 482 ? -33.219 51.656 15.461 1 31.78 482 THR A C 1
ATOM 3825 O O . THR A 1 482 ? -33.75 51.406 16.547 1 31.78 482 THR A O 1
ATOM 3828 N N . ALA A 1 483 ? -32.938 52.969 15.117 1 31.77 483 ALA A N 1
ATOM 3829 C CA . ALA A 1 483 ? -33.75 54.156 15.359 1 31.77 483 ALA A CA 1
ATOM 3830 C C . ALA A 1 483 ? -35.219 53.906 15.07 1 31.77 483 ALA A C 1
ATOM 3832 O O . ALA A 1 483 ? -35.625 53.781 13.914 1 31.77 483 ALA A O 1
ATOM 3833 N N . GLY A 1 484 ? -35.906 53 15.742 1 27.16 484 GLY A N 1
ATOM 3834 C CA . GLY A 1 484 ? -37.344 53.031 15.625 1 27.16 484 GLY A CA 1
ATOM 3835 C C . GLY A 1 484 ? -37.938 54.406 15.719 1 27.16 484 GLY A C 1
ATOM 3836 O O . GLY A 1 484 ? -37.25 55.375 16.078 1 27.16 484 GLY A O 1
ATOM 3837 N N . GLU A 1 485 ? -39.312 54.5 15.719 1 29.69 485 GLU A N 1
ATOM 3838 C CA . GLU A 1 485 ? -40.469 55.344 15.484 1 29.69 485 GLU A CA 1
ATOM 3839 C C . GLU A 1 485 ? -40.625 56.406 16.562 1 29.69 485 GLU A C 1
ATOM 3841 O O . GLU A 1 485 ? -40.906 56.094 17.719 1 29.69 485 GLU A O 1
ATOM 3846 N N . VAL A 1 486 ? -39.656 57.375 16.719 1 26.22 486 VAL A N 1
ATOM 3847 C CA . VAL A 1 486 ? -40.125 58.531 17.5 1 26.22 486 VAL A CA 1
ATOM 3848 C C . VAL A 1 486 ? -41.469 59 16.969 1 26.22 486 VAL A C 1
ATOM 3850 O O . VAL A 1 486 ? -41.594 59.375 15.797 1 26.22 486 VAL A O 1
ATOM 3853 N N . GLU A 1 487 ? -42.625 58.469 17.453 1 24.59 487 GLU A N 1
ATOM 3854 C CA . GLU A 1 487 ? -44 58.938 17.406 1 24.59 487 GLU A CA 1
ATOM 3855 C C . GLU A 1 487 ? -44.094 60.438 17.656 1 24.59 487 GLU A C 1
ATOM 3857 O O . GLU A 1 487 ? -43.5 60.938 18.609 1 24.59 487 GLU A O 1
ATOM 3862 N N . GLN A 1 488 ? -44.25 61.281 16.594 1 24.88 488 GLN A N 1
ATOM 3863 C CA . GLN A 1 488 ? -44.844 62.625 16.578 1 24.88 488 GLN A CA 1
ATOM 3864 C C . GLN A 1 488 ? -46 62.719 17.578 1 24.88 488 GLN A C 1
ATOM 3866 O O . GLN A 1 488 ? -47.031 62.062 17.438 1 24.88 488 GLN A O 1
ATOM 3871 N N . ALA A 1 489 ? -45.625 62.938 18.828 1 22.08 489 ALA A N 1
ATOM 3872 C CA . ALA A 1 489 ? -46.531 63.781 19.578 1 22.08 489 ALA A CA 1
ATOM 3873 C C . ALA A 1 489 ? -46.312 65.25 19.234 1 22.08 489 ALA A C 1
ATOM 3875 O O . ALA A 1 489 ? -45.188 65.75 19.078 1 22.08 489 ALA A O 1
ATOM 3876 N N . MET B 1 1 ? 12.344 -5.371 13.227 1 76.88 1 MET B N 1
ATOM 3877 C CA . MET B 1 1 ? 13.383 -6.012 12.422 1 76.88 1 MET B CA 1
ATOM 3878 C C . MET B 1 1 ? 14.758 -5.789 13.031 1 76.88 1 MET B C 1
ATOM 3880 O O . MET B 1 1 ? 15.125 -4.656 13.352 1 76.88 1 MET B O 1
ATOM 3884 N N . GLU B 1 2 ? 15.391 -6.836 13.289 1 86.12 2 GLU B N 1
ATOM 3885 C CA . GLU B 1 2 ? 16.688 -6.805 13.945 1 86.12 2 GLU B CA 1
ATOM 3886 C C . GLU B 1 2 ? 17.812 -6.645 12.938 1 86.12 2 GLU B C 1
ATOM 3888 O O . GLU B 1 2 ? 17.625 -6.848 11.734 1 86.12 2 GLU B O 1
ATOM 3893 N N . PHE B 1 3 ? 18.922 -6.266 13.461 1 89.88 3 PHE B N 1
ATOM 3894 C CA . PHE B 1 3 ? 20.094 -6 12.648 1 89.88 3 PHE B CA 1
ATOM 3895 C C . PHE B 1 3 ? 20.406 -7.184 11.742 1 89.88 3 PHE B C 1
ATOM 3897 O O . PHE B 1 3 ? 20.625 -7.008 10.539 1 89.88 3 PHE B O 1
ATOM 3904 N N . ASP B 1 4 ? 20.312 -8.328 12.219 1 89.38 4 ASP B N 1
ATOM 3905 C CA . ASP B 1 4 ? 20.656 -9.531 11.469 1 89.38 4 ASP B CA 1
ATOM 3906 C C . ASP B 1 4 ? 19.641 -9.805 10.367 1 89.38 4 ASP B C 1
ATOM 3908 O O . ASP B 1 4 ? 20 -10.289 9.289 1 89.38 4 ASP B O 1
ATOM 3912 N N . ASP B 1 5 ? 18.406 -9.555 10.656 1 90.75 5 ASP B N 1
ATOM 3913 C CA . ASP B 1 5 ? 17.359 -9.727 9.656 1 90.75 5 ASP B CA 1
ATOM 3914 C C . ASP B 1 5 ? 17.594 -8.812 8.461 1 90.75 5 ASP B C 1
ATOM 3916 O O . ASP B 1 5 ? 17.469 -9.242 7.309 1 90.75 5 ASP B O 1
ATOM 3920 N N . VAL B 1 6 ? 17.984 -7.621 8.781 1 93.75 6 VAL B N 1
ATOM 3921 C CA . VAL B 1 6 ? 18.188 -6.633 7.727 1 93.75 6 VAL B CA 1
ATOM 3922 C C . VAL B 1 6 ? 19.438 -6.988 6.914 1 93.75 6 VAL B C 1
ATOM 3924 O O . VAL B 1 6 ? 19.438 -6.875 5.688 1 93.75 6 VAL B O 1
ATOM 3927 N N . THR B 1 7 ? 20.469 -7.438 7.609 1 92.19 7 THR B N 1
ATOM 3928 C CA . THR B 1 7 ? 21.703 -7.812 6.941 1 92.19 7 THR B CA 1
ATOM 3929 C C . THR B 1 7 ? 21.469 -8.977 5.977 1 92.19 7 THR B C 1
ATOM 3931 O O . THR B 1 7 ? 22.078 -9.023 4.902 1 92.19 7 THR B O 1
ATOM 3934 N N . GLY B 1 8 ? 20.609 -9.844 6.367 1 92.06 8 GLY B N 1
ATOM 3935 C CA . GLY B 1 8 ? 20.281 -10.977 5.516 1 92.06 8 GLY B CA 1
ATOM 3936 C C . GLY B 1 8 ? 19.531 -10.578 4.254 1 92.06 8 GLY B C 1
ATOM 3937 O O . GLY B 1 8 ? 19.547 -11.312 3.264 1 92.06 8 GLY B O 1
ATOM 3938 N N . LEU B 1 9 ? 18.953 -9.414 4.27 1 94.56 9 LEU B N 1
ATOM 3939 C CA . LEU B 1 9 ? 18.141 -8.969 3.141 1 94.56 9 LEU B CA 1
ATOM 3940 C C . LEU B 1 9 ? 18.969 -8.148 2.162 1 94.56 9 LEU B C 1
ATOM 3942 O O . LEU B 1 9 ? 18.5 -7.809 1.072 1 94.56 9 LEU B O 1
ATOM 3946 N N . LEU B 1 10 ? 20.219 -7.871 2.482 1 93.31 10 LEU B N 1
ATOM 3947 C CA . LEU B 1 10 ? 21.078 -7.051 1.641 1 93.31 10 LEU B CA 1
ATOM 3948 C C . LEU B 1 10 ? 21.312 -7.723 0.29 1 93.31 10 LEU B C 1
ATOM 3950 O O . LEU B 1 10 ? 21.5 -7.043 -0.721 1 93.31 10 LEU B O 1
ATOM 3954 N N . ASP B 1 11 ? 21.188 -9.008 0.328 1 92.81 11 ASP B N 1
ATOM 3955 C CA . ASP B 1 11 ? 21.484 -9.75 -0.895 1 92.81 11 ASP B CA 1
ATOM 3956 C C . ASP B 1 11 ? 20.219 -9.945 -1.73 1 92.81 11 ASP B C 1
ATOM 3958 O O . ASP B 1 11 ? 20.266 -10.508 -2.828 1 92.81 11 ASP B O 1
ATOM 3962 N N . HIS B 1 12 ? 19.156 -9.5 -1.216 1 94.94 12 HIS B N 1
ATOM 3963 C CA . HIS B 1 12 ? 17.938 -9.562 -2.01 1 94.94 12 HIS B CA 1
ATOM 3964 C C . HIS B 1 12 ? 18.094 -8.82 -3.33 1 94.94 12 HIS B C 1
ATOM 3966 O O . HIS B 1 12 ? 18.625 -7.699 -3.357 1 94.94 12 HIS B O 1
ATOM 3972 N N . PRO B 1 13 ? 17.672 -9.375 -4.395 1 95.75 13 PRO B N 1
ATOM 3973 C CA . PRO B 1 13 ? 17.891 -8.773 -5.711 1 95.75 13 PRO B CA 1
ATOM 3974 C C . PRO B 1 13 ? 17.344 -7.348 -5.801 1 95.75 13 PRO B C 1
ATOM 3976 O O . PRO B 1 13 ? 17.953 -6.488 -6.449 1 95.75 13 PRO B O 1
ATOM 3979 N N . ALA B 1 14 ? 16.203 -7.07 -5.215 1 96.94 14 ALA B N 1
ATOM 3980 C CA . ALA B 1 14 ? 15.648 -5.727 -5.258 1 96.94 14 ALA B CA 1
ATOM 3981 C C . ALA B 1 14 ? 16.578 -4.723 -4.578 1 96.94 14 ALA B C 1
ATOM 3983 O O . ALA B 1 14 ? 16.766 -3.605 -5.066 1 96.94 14 ALA B O 1
ATOM 3984 N N . TRP B 1 15 ? 17.094 -5.117 -3.424 1 97.25 15 TRP B N 1
ATOM 3985 C CA . TRP B 1 15 ? 17.984 -4.23 -2.695 1 97.25 15 TRP B CA 1
ATOM 3986 C C . TRP B 1 15 ? 19.312 -4.059 -3.445 1 97.25 15 TRP B C 1
ATOM 3988 O O . TRP B 1 15 ? 19.844 -2.955 -3.521 1 97.25 15 TRP B O 1
ATOM 3998 N N . ARG B 1 16 ? 19.844 -5.109 -3.996 1 96.94 16 ARG B N 1
ATOM 3999 C CA . ARG B 1 16 ? 21.062 -5.047 -4.805 1 96.94 16 ARG B CA 1
ATOM 4000 C C . ARG B 1 16 ? 20.891 -4.09 -5.98 1 96.94 16 ARG B C 1
ATOM 4002 O O . ARG B 1 16 ? 21.828 -3.404 -6.375 1 96.94 16 ARG B O 1
ATOM 4009 N N . LEU B 1 17 ? 19.688 -4.086 -6.477 1 97.5 17 LEU B N 1
ATOM 4010 C CA . LEU B 1 17 ? 19.406 -3.188 -7.59 1 97.5 17 LEU B CA 1
ATOM 4011 C C . LEU B 1 17 ? 19.547 -1.73 -7.164 1 97.5 17 LEU B C 1
ATOM 4013 O O . LEU B 1 17 ? 20.156 -0.927 -7.875 1 97.5 17 LEU B O 1
ATOM 4017 N N . LEU B 1 18 ? 18.984 -1.408 -6.012 1 96.81 18 LEU B N 1
ATOM 4018 C CA . LEU B 1 18 ? 19 -0.027 -5.543 1 96.81 18 LEU B CA 1
ATOM 4019 C C . LEU B 1 18 ? 20.422 0.404 -5.188 1 96.81 18 LEU B C 1
ATOM 4021 O O . LEU B 1 18 ? 20.719 1.6 -5.129 1 96.81 18 LEU B O 1
ATOM 4025 N N . ARG B 1 19 ? 21.297 -0.578 -4.938 1 96.12 19 ARG B N 1
ATOM 4026 C CA . ARG B 1 19 ? 22.672 -0.279 -4.574 1 96.12 19 ARG B CA 1
ATOM 4027 C C . ARG B 1 19 ? 23.594 -0.344 -5.797 1 96.12 19 ARG B C 1
ATOM 4029 O O . ARG B 1 19 ? 24.766 0.004 -5.715 1 96.12 19 ARG B O 1
ATOM 4036 N N . ALA B 1 20 ? 23.078 -0.776 -6.906 1 95.12 20 ALA B N 1
ATOM 4037 C CA . ALA B 1 20 ? 23.891 -0.935 -8.117 1 95.12 20 ALA B CA 1
ATOM 4038 C C . ALA B 1 20 ? 24.312 0.421 -8.672 1 95.12 20 ALA B C 1
ATOM 4040 O O . ALA B 1 20 ? 23.578 1.407 -8.547 1 95.12 20 ALA B O 1
ATOM 4041 N N . GLU B 1 21 ? 25.375 0.439 -9.273 1 90.56 21 GLU B N 1
ATOM 4042 C CA . GLU B 1 21 ? 25.906 1.659 -9.875 1 90.56 21 GLU B CA 1
ATOM 4043 C C . GLU B 1 21 ? 25.031 2.129 -11.039 1 90.56 21 GLU B C 1
ATOM 4045 O O . GLU B 1 21 ? 24.828 3.33 -11.211 1 90.56 21 GLU B O 1
ATOM 4050 N N . ASN B 1 22 ? 24.562 1.199 -11.773 1 92.31 22 ASN B N 1
ATOM 4051 C CA . ASN B 1 22 ? 23.75 1.558 -12.93 1 92.31 22 ASN B CA 1
ATOM 4052 C C . ASN B 1 22 ? 22.25 1.447 -12.617 1 92.31 22 ASN B C 1
ATOM 4054 O O . ASN B 1 22 ? 21.453 1.173 -13.508 1 92.31 22 ASN B O 1
ATOM 4058 N N . ALA B 1 23 ? 21.859 1.636 -11.344 1 95.5 23 ALA B N 1
ATOM 4059 C CA . ALA B 1 23 ? 20.484 1.522 -10.906 1 95.5 23 ALA B CA 1
ATOM 4060 C C . ALA B 1 23 ? 19.562 2.438 -11.719 1 95.5 23 ALA B C 1
ATOM 4062 O O . ALA B 1 23 ? 18.484 2.02 -12.156 1 95.5 23 ALA B O 1
ATOM 4063 N N . PRO B 1 24 ? 20.016 3.662 -12.039 1 95.12 24 PRO B N 1
ATOM 4064 C CA . PRO B 1 24 ? 19.125 4.547 -12.789 1 95.12 24 PRO B CA 1
ATOM 4065 C C . PRO B 1 24 ? 18.812 4.035 -14.188 1 95.12 24 PRO B C 1
ATOM 4067 O O . PRO B 1 24 ? 17.688 4.176 -14.672 1 95.12 24 PRO B O 1
ATOM 4070 N N . LEU B 1 25 ? 19.812 3.41 -14.805 1 95.06 25 LEU B N 1
ATOM 4071 C CA . LEU B 1 25 ? 19.594 2.863 -16.141 1 95.06 25 LEU B CA 1
ATOM 4072 C C . LEU B 1 25 ? 18.609 1.709 -16.109 1 95.06 25 LEU B C 1
ATOM 4074 O O . LEU B 1 25 ? 17.672 1.67 -16.906 1 95.06 25 LEU B O 1
ATOM 4078 N N . VAL B 1 26 ? 18.828 0.774 -15.203 1 96.62 26 VAL B N 1
ATOM 4079 C CA . VAL B 1 26 ? 17.969 -0.397 -15.086 1 96.62 26 VAL B CA 1
ATOM 4080 C C . VAL B 1 26 ? 16.547 0.039 -14.742 1 96.62 26 VAL B C 1
ATOM 4082 O O . VAL B 1 26 ? 15.586 -0.395 -15.383 1 96.62 26 VAL B O 1
ATOM 4085 N N . LEU B 1 27 ? 16.375 0.902 -13.727 1 96.94 27 LEU B N 1
ATOM 4086 C CA . LEU B 1 27 ? 15.078 1.344 -13.25 1 96.94 27 LEU B CA 1
ATOM 4087 C C . LEU B 1 27 ? 14.375 2.199 -14.305 1 96.94 27 LEU B C 1
ATOM 4089 O O . LEU B 1 27 ? 13.156 2.105 -14.477 1 96.94 27 LEU B O 1
ATOM 4093 N N . GLY B 1 28 ? 15.141 3.012 -14.961 1 95.5 28 GLY B N 1
ATOM 4094 C CA . GLY B 1 28 ? 14.555 3.842 -16 1 95.5 28 GLY B CA 1
ATOM 4095 C C . GLY B 1 28 ? 14.07 3.047 -17.203 1 95.5 28 GLY B C 1
ATOM 4096 O O . GLY B 1 28 ? 12.938 3.213 -17.641 1 95.5 28 GLY B O 1
ATOM 4097 N N . PHE B 1 29 ? 14.938 2.141 -17.719 1 96.31 29 PHE B N 1
ATOM 4098 C CA . PHE B 1 29 ? 14.625 1.393 -18.922 1 96.31 29 PHE B CA 1
ATOM 4099 C C . PHE B 1 29 ? 13.602 0.303 -18.641 1 96.31 29 PHE B C 1
ATOM 4101 O O . PHE B 1 29 ? 12.539 0.265 -19.281 1 96.31 29 PHE B O 1
ATOM 4108 N N . CYS B 1 30 ? 13.891 -0.602 -17.656 1 95.88 30 CYS B N 1
ATOM 4109 C CA . CYS B 1 30 ? 13 -1.715 -17.344 1 95.88 30 CYS B CA 1
ATOM 4110 C C . CYS B 1 30 ? 11.688 -1.217 -16.734 1 95.88 30 CYS B C 1
ATOM 4112 O O . CYS B 1 30 ? 10.633 -1.821 -16.938 1 95.88 30 CYS B O 1
ATOM 4114 N N . GLY B 1 31 ? 11.773 -0.151 -15.93 1 93.5 31 GLY B N 1
ATOM 4115 C CA . GLY B 1 31 ? 10.562 0.442 -15.383 1 93.5 31 GLY B CA 1
ATOM 4116 C C . GLY B 1 31 ? 9.609 0.938 -16.453 1 93.5 31 GLY B C 1
ATOM 4117 O O . GLY B 1 31 ? 8.391 0.742 -16.344 1 93.5 31 GLY B O 1
ATOM 4118 N N . THR B 1 32 ? 10.156 1.504 -17.438 1 92.94 32 THR B N 1
ATOM 4119 C CA . THR B 1 32 ? 9.328 2.014 -18.531 1 92.94 32 THR B CA 1
ATOM 4120 C C . THR B 1 32 ? 8.727 0.865 -19.328 1 92.94 32 THR B C 1
ATOM 4122 O O . THR B 1 32 ? 7.523 0.851 -19.594 1 92.94 32 THR B O 1
ATOM 4125 N N . VAL B 1 33 ? 9.531 -0.111 -19.641 1 93.12 33 VAL B N 1
ATOM 4126 C CA . VAL B 1 33 ? 9.125 -1.192 -20.531 1 93.12 33 VAL B CA 1
ATOM 4127 C C . VAL B 1 33 ? 8.164 -2.133 -19.797 1 93.12 33 VAL B C 1
ATOM 4129 O O . VAL B 1 33 ? 7.059 -2.395 -20.281 1 93.12 33 VAL B O 1
ATOM 4132 N N . PHE B 1 34 ? 8.5 -2.572 -18.656 1 91.69 34 PHE B N 1
ATOM 4133 C CA . PHE B 1 34 ? 7.801 -3.689 -18.031 1 91.69 34 PHE B CA 1
ATOM 4134 C C . PHE B 1 34 ? 6.75 -3.188 -17.047 1 91.69 34 PHE B C 1
ATOM 4136 O O . PHE B 1 34 ? 5.82 -3.918 -16.703 1 91.69 34 PHE B O 1
ATOM 4143 N N . VAL B 1 35 ? 6.836 -1.97 -16.547 1 86.19 35 VAL B N 1
ATOM 4144 C CA . VAL B 1 35 ? 5.898 -1.503 -15.523 1 86.19 35 VAL B CA 1
ATOM 4145 C C . VAL B 1 35 ? 4.965 -0.455 -16.125 1 86.19 35 VAL B C 1
ATOM 4147 O O . VAL B 1 35 ? 3.744 -0.63 -16.125 1 86.19 35 VAL B O 1
ATOM 4150 N N . ASP B 1 36 ? 5.562 0.553 -16.734 1 84.44 36 ASP B N 1
ATOM 4151 C CA . ASP B 1 36 ? 4.73 1.617 -17.281 1 84.44 36 ASP B CA 1
ATOM 4152 C C . ASP B 1 36 ? 3.934 1.122 -18.5 1 84.44 36 ASP B C 1
ATOM 4154 O O . ASP B 1 36 ? 2.723 1.341 -18.578 1 84.44 36 ASP B O 1
ATOM 4158 N N . GLU B 1 37 ? 4.641 0.468 -19.344 1 86.62 37 GLU B N 1
ATOM 4159 C CA . GLU B 1 37 ? 3.982 -0.062 -20.531 1 86.62 37 GLU B CA 1
ATOM 4160 C C . GLU B 1 37 ? 3.33 -1.411 -20.25 1 86.62 37 GLU B C 1
ATOM 4162 O O . GLU B 1 37 ? 2.477 -1.867 -21.016 1 86.62 37 GLU B O 1
ATOM 4167 N N . ASN B 1 38 ? 3.74 -2.025 -19.109 1 83.19 38 ASN B N 1
ATOM 4168 C CA . ASN B 1 38 ? 3.197 -3.285 -18.609 1 83.19 38 ASN B CA 1
ATOM 4169 C C . ASN B 1 38 ? 3.322 -4.395 -19.656 1 83.19 38 ASN B C 1
ATOM 4171 O O . ASN B 1 38 ? 2.406 -5.203 -19.828 1 83.19 38 ASN B O 1
ATOM 4175 N N . VAL B 1 39 ? 4.398 -4.375 -20.406 1 85.75 39 VAL B N 1
ATOM 4176 C CA . VAL B 1 39 ? 4.633 -5.418 -21.406 1 85.75 39 VAL B CA 1
ATOM 4177 C C . VAL B 1 39 ? 5.176 -6.672 -20.719 1 85.75 39 VAL B C 1
ATOM 4179 O O . VAL B 1 39 ? 6 -6.582 -19.797 1 85.75 39 VAL B O 1
ATOM 4182 N N . ARG B 1 40 ? 4.664 -7.785 -21.156 1 86.19 40 ARG B N 1
ATOM 4183 C CA . ARG B 1 40 ? 5.105 -9.07 -20.609 1 86.19 40 ARG B CA 1
ATOM 4184 C C . ARG B 1 40 ? 5.703 -9.945 -21.703 1 86.19 40 ARG B C 1
ATOM 4186 O O . ARG B 1 40 ? 5.234 -9.93 -22.844 1 86.19 40 ARG B O 1
ATOM 4193 N N . GLY B 1 41 ? 6.754 -10.625 -21.438 1 88.06 41 GLY B N 1
ATOM 4194 C CA . GLY B 1 41 ? 7.379 -11.531 -22.375 1 88.06 41 GLY B CA 1
ATOM 4195 C C . GLY B 1 41 ? 7.891 -10.836 -23.625 1 88.06 41 GLY B C 1
ATOM 4196 O O . GLY B 1 41 ? 7.496 -11.172 -24.75 1 88.06 41 GLY B O 1
ATOM 4197 N N . VAL B 1 42 ? 8.797 -9.93 -23.469 1 93.31 42 VAL B N 1
ATOM 4198 C CA . VAL B 1 42 ? 9.352 -9.164 -24.578 1 93.31 42 VAL B CA 1
ATOM 4199 C C . VAL B 1 42 ? 10.438 -9.977 -25.281 1 93.31 42 VAL B C 1
ATOM 4201 O O . VAL B 1 42 ? 11.391 -10.422 -24.641 1 93.31 42 VAL B O 1
ATOM 4204 N N . PRO B 1 43 ? 10.266 -10.156 -26.609 1 95.38 43 PRO B N 1
ATOM 4205 C CA . PRO B 1 43 ? 11.32 -10.875 -27.328 1 95.38 43 PRO B CA 1
ATOM 4206 C C . PRO B 1 43 ? 12.68 -10.203 -27.203 1 95.38 43 PRO B C 1
ATOM 4208 O O . PRO B 1 43 ? 12.766 -8.969 -27.172 1 95.38 43 PRO B O 1
ATOM 4211 N N . GLU B 1 44 ? 13.719 -11.023 -27.156 1 96.06 44 GLU B N 1
ATOM 4212 C CA . GLU B 1 44 ? 15.078 -10.547 -26.922 1 96.06 44 GLU B CA 1
ATOM 4213 C C . GLU B 1 44 ? 15.484 -9.508 -27.969 1 96.06 44 GLU B C 1
ATOM 4215 O O . GLU B 1 44 ? 16.062 -8.477 -27.625 1 96.06 44 GLU B O 1
ATOM 4220 N N . ASN B 1 45 ? 15.203 -9.727 -29.203 1 95.06 45 ASN B N 1
ATOM 4221 C CA . ASN B 1 45 ? 15.602 -8.82 -30.266 1 95.06 45 ASN B CA 1
ATOM 4222 C C . ASN B 1 45 ? 14.977 -7.441 -30.094 1 95.06 45 ASN B C 1
ATOM 4224 O O . ASN B 1 45 ? 15.625 -6.422 -30.344 1 95.06 45 ASN B O 1
ATOM 4228 N N . VAL B 1 46 ? 13.734 -7.449 -29.703 1 96.19 46 VAL B N 1
ATOM 4229 C CA . VAL B 1 46 ? 13.016 -6.195 -29.5 1 96.19 46 VAL B CA 1
ATOM 4230 C C . VAL B 1 46 ? 13.609 -5.441 -28.312 1 96.19 46 VAL B C 1
ATOM 4232 O O . VAL B 1 46 ? 13.828 -4.23 -28.391 1 96.19 46 VAL B O 1
ATOM 4235 N N . LEU B 1 47 ? 13.875 -6.137 -27.234 1 96.94 47 LEU B N 1
ATOM 4236 C CA . LEU B 1 47 ? 14.398 -5.52 -26.031 1 96.94 47 LEU B CA 1
ATOM 4237 C C . LEU B 1 47 ? 15.812 -4.984 -26.25 1 96.94 47 LEU B C 1
ATOM 4239 O O . LEU B 1 47 ? 16.156 -3.904 -25.766 1 96.94 47 LEU B O 1
ATOM 4243 N N . VAL B 1 48 ? 16.625 -5.742 -27 1 97.06 48 VAL B N 1
ATOM 4244 C CA . VAL B 1 48 ? 17.984 -5.328 -27.312 1 97.06 48 VAL B CA 1
ATOM 4245 C C . VAL B 1 48 ? 17.953 -4.059 -28.156 1 97.06 48 VAL B C 1
ATOM 4247 O O . VAL B 1 48 ? 18.734 -3.127 -27.906 1 97.06 48 VAL B O 1
ATOM 4250 N N . SER B 1 49 ? 17.094 -4.043 -29.125 1 96.69 49 SER B N 1
ATOM 4251 C CA . SER B 1 49 ? 16.969 -2.881 -30 1 96.69 49 SER B CA 1
ATOM 4252 C C . SER B 1 49 ? 16.547 -1.642 -29.219 1 96.69 49 SER B C 1
ATOM 4254 O O . SER B 1 49 ? 17.094 -0.554 -29.422 1 96.69 49 SER B O 1
ATOM 4256 N N . ARG B 1 50 ? 15.594 -1.826 -28.359 1 96.19 50 ARG B N 1
ATOM 4257 C CA . ARG B 1 50 ? 15.109 -0.708 -27.562 1 96.19 50 ARG B CA 1
ATOM 4258 C C . ARG B 1 50 ? 16.203 -0.198 -26.609 1 96.19 50 ARG B C 1
ATOM 4260 O O . ARG B 1 50 ? 16.344 1.011 -26.422 1 96.19 50 ARG B O 1
ATOM 4267 N N . LEU B 1 51 ? 16.891 -1.105 -26 1 96.69 51 LEU B N 1
ATOM 4268 C CA . LEU B 1 51 ? 17.953 -0.711 -25.094 1 96.69 51 LEU B CA 1
ATOM 4269 C C . LEU B 1 51 ? 19.094 -0.03 -25.844 1 96.69 51 LEU B C 1
ATOM 4271 O O . LEU B 1 51 ? 19.688 0.921 -25.344 1 96.69 51 LEU B O 1
ATOM 4275 N N . ASP B 1 52 ? 19.375 -0.51 -27.031 1 95.88 52 ASP B N 1
ATOM 4276 C CA . ASP B 1 52 ? 20.406 0.101 -27.859 1 95.88 52 ASP B CA 1
ATOM 4277 C C . ASP B 1 52 ? 20.078 1.562 -28.156 1 95.88 52 ASP B C 1
ATOM 4279 O O . ASP B 1 52 ? 20.969 2.418 -28.141 1 95.88 52 ASP B O 1
ATOM 4283 N N . ASP B 1 53 ? 18.875 1.771 -28.453 1 94.62 53 ASP B N 1
ATOM 4284 C CA . ASP B 1 53 ? 18.438 3.133 -28.734 1 94.62 53 ASP B CA 1
ATOM 4285 C C . ASP B 1 53 ? 18.625 4.035 -27.516 1 94.62 53 ASP B C 1
ATOM 4287 O O . ASP B 1 53 ? 19.094 5.168 -27.656 1 94.62 53 ASP B O 1
ATOM 4291 N N . GLN B 1 54 ? 18.25 3.537 -26.375 1 93.19 54 GLN B N 1
ATOM 4292 C CA . GLN B 1 54 ? 18.375 4.324 -25.156 1 93.19 54 GLN B CA 1
ATOM 4293 C C . GLN B 1 54 ? 19.844 4.57 -24.812 1 93.19 54 GLN B C 1
ATOM 4295 O O . GLN B 1 54 ? 20.203 5.668 -24.375 1 93.19 54 GLN B O 1
ATOM 4300 N N . LEU B 1 55 ? 20.641 3.52 -24.969 1 94.62 55 LEU B N 1
ATOM 4301 C CA . LEU B 1 55 ? 22.062 3.654 -24.672 1 94.62 55 LEU B CA 1
ATOM 4302 C C . LEU B 1 55 ? 22.719 4.668 -25.609 1 94.62 55 LEU B C 1
ATOM 4304 O O . LEU B 1 55 ? 23.594 5.434 -25.203 1 94.62 55 LEU B O 1
ATOM 4308 N N . TYR B 1 56 ? 22.281 4.637 -26.828 1 92.94 56 TYR B N 1
ATOM 4309 C CA . TYR B 1 56 ? 22.797 5.594 -27.797 1 92.94 56 TYR B CA 1
ATOM 4310 C C . TYR B 1 56 ? 22.5 7.023 -27.375 1 92.94 56 TYR B C 1
ATOM 4312 O O . TYR B 1 56 ? 23.391 7.879 -27.375 1 92.94 56 TYR B O 1
ATOM 4320 N N . ASP B 1 57 ? 21.312 7.27 -27 1 91.12 57 ASP B N 1
ATOM 4321 C CA . ASP B 1 57 ? 20.891 8.594 -26.562 1 91.12 57 ASP B CA 1
ATOM 4322 C C . ASP B 1 57 ? 21.656 9.039 -25.328 1 91.12 57 ASP B C 1
ATOM 4324 O O . ASP B 1 57 ? 22.078 10.195 -25.234 1 91.12 57 ASP B O 1
ATOM 4328 N N . LEU B 1 58 ? 21.812 8.172 -24.359 1 91.75 58 LEU B N 1
ATOM 4329 C CA . LEU B 1 58 ? 22.484 8.492 -23.109 1 91.75 58 LEU B CA 1
ATOM 4330 C C . LEU B 1 58 ? 23.984 8.734 -23.359 1 91.75 58 LEU B C 1
ATOM 4332 O O . LEU B 1 58 ? 24.578 9.617 -22.734 1 91.75 58 LEU B O 1
ATOM 4336 N N . ASN B 1 59 ? 24.562 7.918 -24.25 1 91.31 59 ASN B N 1
ATOM 4337 C CA . ASN B 1 59 ? 25.984 8.055 -24.531 1 91.31 59 ASN B CA 1
ATOM 4338 C C . ASN B 1 59 ? 26.281 9.312 -25.344 1 91.31 59 ASN B C 1
ATOM 4340 O O . ASN B 1 59 ? 27.359 9.875 -25.234 1 91.31 59 ASN B O 1
ATOM 4344 N N . GLU B 1 60 ? 25.375 9.703 -26.078 1 88.44 60 GLU B N 1
ATOM 4345 C CA . GLU B 1 60 ? 25.516 10.961 -26.812 1 88.44 60 GLU B CA 1
ATOM 4346 C C . GLU B 1 60 ? 25.516 12.156 -25.859 1 88.44 60 GLU B C 1
ATOM 4348 O O . GLU B 1 60 ? 26.266 13.117 -26.047 1 88.44 60 GLU B O 1
ATOM 4353 N N . ARG B 1 61 ? 24.734 12.031 -24.875 1 86.12 61 ARG B N 1
ATOM 4354 C CA . ARG B 1 61 ? 24.609 13.125 -23.906 1 86.12 61 ARG B CA 1
ATOM 4355 C C . ARG B 1 61 ? 25.75 13.102 -22.891 1 86.12 61 ARG B C 1
ATOM 4357 O O . ARG B 1 61 ? 26.172 14.156 -22.422 1 86.12 61 ARG B O 1
ATOM 4364 N N . GLY B 1 62 ? 26.141 11.961 -22.266 1 75.19 62 GLY B N 1
ATOM 4365 C CA . GLY B 1 62 ? 27 11.867 -21.094 1 75.19 62 GLY B CA 1
ATOM 4366 C C . GLY B 1 62 ? 28.359 11.25 -21.391 1 75.19 62 GLY B C 1
ATOM 4367 O O . GLY B 1 62 ? 29.016 10.742 -20.484 1 75.19 62 GLY B O 1
ATOM 4368 N N . MET B 1 63 ? 28.938 11.352 -22.562 1 67.62 63 MET B N 1
ATOM 4369 C CA . MET B 1 63 ? 30.312 11.008 -22.906 1 67.62 63 MET B CA 1
ATOM 4370 C C . MET B 1 63 ? 30.578 9.516 -22.719 1 67.62 63 MET B C 1
ATOM 4372 O O . MET B 1 63 ? 31.547 9.125 -22.062 1 67.62 63 MET B O 1
ATOM 4376 N N . GLY B 1 64 ? 29.75 8.812 -23.047 1 75.31 64 GLY B N 1
ATOM 4377 C CA . GLY B 1 64 ? 30.062 7.395 -23.078 1 75.31 64 GLY B CA 1
ATOM 4378 C C . GLY B 1 64 ? 29.922 6.727 -21.719 1 75.31 64 GLY B C 1
ATOM 4379 O O . GLY B 1 64 ? 30.766 5.902 -21.344 1 75.31 64 GLY B O 1
ATOM 4380 N N . SER B 1 65 ? 29.016 6.977 -20.875 1 83.62 65 SER B N 1
ATOM 4381 C CA . SER B 1 65 ? 28.797 6.492 -19.516 1 83.62 65 SER B CA 1
ATOM 4382 C C . SER B 1 65 ? 28.422 5.016 -19.516 1 83.62 65 SER B C 1
ATOM 4384 O O . SER B 1 65 ? 28.688 4.309 -18.531 1 83.62 65 SER B O 1
ATOM 4386 N N . PHE B 1 66 ? 27.891 4.555 -20.672 1 92.12 66 PHE B N 1
ATOM 4387 C CA . PHE B 1 66 ? 27.453 3.17 -20.781 1 92.12 66 PHE B CA 1
ATOM 4388 C C . PHE B 1 66 ? 28.031 2.514 -22.016 1 92.12 66 PHE B C 1
ATOM 4390 O O . PHE B 1 66 ? 27.328 2.332 -23.016 1 92.12 66 PHE B O 1
ATOM 4397 N N . PRO B 1 67 ? 29.219 2.037 -21.922 1 90.56 67 PRO B N 1
ATOM 4398 C CA . PRO B 1 67 ? 29.969 1.595 -23.094 1 90.56 67 PRO B CA 1
ATOM 4399 C C . PRO B 1 67 ? 29.625 0.169 -23.516 1 90.56 67 PRO B C 1
ATOM 4401 O O . PRO B 1 67 ? 29.906 -0.231 -24.656 1 90.56 67 PRO B O 1
ATOM 4404 N N . ARG B 1 68 ? 29.078 -0.619 -22.75 1 93.5 68 ARG B N 1
ATOM 4405 C CA . ARG B 1 68 ? 28.812 -2.018 -23.062 1 93.5 68 ARG B CA 1
ATOM 4406 C C . ARG B 1 68 ? 27.625 -2.145 -24.016 1 93.5 68 ARG B C 1
ATOM 4408 O O . ARG B 1 68 ? 26.75 -1.276 -24.031 1 93.5 68 ARG B O 1
ATOM 4415 N N . PRO B 1 69 ? 27.672 -3.221 -24.828 1 94.31 69 PRO B N 1
ATOM 4416 C CA . PRO B 1 69 ? 26.516 -3.441 -25.688 1 94.31 69 PRO B CA 1
ATOM 4417 C C . PRO B 1 69 ? 25.25 -3.791 -24.906 1 94.31 69 PRO B C 1
ATOM 4419 O O . PRO B 1 69 ? 25.344 -4.277 -23.781 1 94.31 69 PRO B O 1
ATOM 4422 N N . ALA B 1 70 ? 24.109 -3.562 -25.5 1 96.56 70 ALA B N 1
ATOM 4423 C CA . ALA B 1 70 ? 22.812 -3.785 -24.875 1 96.56 70 ALA B CA 1
ATOM 4424 C C . ALA B 1 70 ? 22.672 -5.223 -24.391 1 96.56 70 ALA B C 1
ATOM 4426 O O . ALA B 1 70 ? 22.172 -5.469 -23.281 1 96.56 70 ALA B O 1
ATOM 4427 N N . ALA B 1 71 ? 23.125 -6.156 -25.141 1 95.25 71 ALA B N 1
ATOM 4428 C CA . ALA B 1 71 ? 23.016 -7.57 -24.797 1 95.25 71 ALA B CA 1
ATOM 4429 C C . ALA B 1 71 ? 23.766 -7.891 -23.516 1 95.25 71 ALA B C 1
ATOM 4431 O O . ALA B 1 71 ? 23.344 -8.742 -22.734 1 95.25 71 ALA B O 1
ATOM 4432 N N . ALA B 1 72 ? 24.828 -7.273 -23.312 1 95.44 72 ALA B N 1
ATOM 4433 C CA . ALA B 1 72 ? 25.641 -7.488 -22.125 1 95.44 72 ALA B CA 1
ATOM 4434 C C . ALA B 1 72 ? 24.922 -7.004 -20.875 1 95.44 72 ALA B C 1
ATOM 4436 O O . ALA B 1 72 ? 25 -7.641 -19.812 1 95.44 72 ALA B O 1
ATOM 4437 N N . TYR B 1 73 ? 24.281 -5.906 -21.016 1 96.38 73 TYR B N 1
ATOM 4438 C CA . TYR B 1 73 ? 23.5 -5.391 -19.906 1 96.38 73 TYR B CA 1
ATOM 4439 C C . TYR B 1 73 ? 22.344 -6.328 -19.562 1 96.38 73 TYR B C 1
ATOM 4441 O O . TYR B 1 73 ? 22.094 -6.609 -18.391 1 96.38 73 TYR B O 1
ATOM 4449 N N . LEU B 1 74 ? 21.688 -6.793 -20.562 1 96.94 74 LEU B N 1
ATOM 4450 C CA . LEU B 1 74 ? 20.562 -7.691 -20.328 1 96.94 74 LEU B CA 1
ATOM 4451 C C . LEU B 1 74 ? 21.016 -8.969 -19.641 1 96.94 74 LEU B C 1
ATOM 4453 O O . LEU B 1 74 ? 20.312 -9.492 -18.766 1 96.94 74 LEU B O 1
ATOM 4457 N N . THR B 1 75 ? 22.172 -9.453 -20.047 1 95.75 75 THR B N 1
ATOM 4458 C CA . THR B 1 75 ? 22.734 -10.641 -19.406 1 95.75 75 THR B CA 1
ATOM 4459 C C . THR B 1 75 ? 23.062 -10.352 -17.938 1 95.75 75 THR B C 1
ATOM 4461 O O . THR B 1 75 ? 22.766 -11.172 -17.062 1 95.75 75 THR B O 1
ATOM 4464 N N . GLU B 1 76 ? 23.594 -9.242 -17.703 1 95.88 76 GLU B N 1
ATOM 4465 C CA . GLU B 1 76 ? 23.922 -8.836 -16.344 1 95.88 76 GLU B CA 1
ATOM 4466 C C . GLU B 1 76 ? 22.672 -8.703 -15.492 1 95.88 76 GLU B C 1
ATOM 4468 O O . GLU B 1 76 ? 22.641 -9.148 -14.344 1 95.88 76 GLU B O 1
ATOM 4473 N N . TRP B 1 77 ? 21.641 -8.094 -16.031 1 97.56 77 TRP B N 1
ATOM 4474 C CA . TRP B 1 77 ? 20.391 -7.859 -15.312 1 97.56 77 TRP B CA 1
ATOM 4475 C C . TRP B 1 77 ? 19.672 -9.172 -15.031 1 97.56 77 TRP B C 1
ATOM 4477 O O . TRP B 1 77 ? 19.016 -9.312 -14 1 97.56 77 TRP B O 1
ATOM 4487 N N . THR B 1 78 ? 19.844 -10.117 -15.938 1 96.5 78 THR B N 1
ATOM 4488 C CA . THR B 1 78 ? 19.266 -11.438 -15.75 1 96.5 78 THR B CA 1
ATOM 4489 C C . THR B 1 78 ? 20.016 -12.195 -14.648 1 96.5 78 THR B C 1
ATOM 4491 O O . THR B 1 78 ? 19.391 -12.805 -13.773 1 96.5 78 THR B O 1
ATOM 4494 N N . ASN B 1 79 ? 21.312 -12.102 -14.664 1 95.06 79 ASN B N 1
ATOM 4495 C CA . ASN B 1 79 ? 22.141 -12.781 -13.672 1 95.06 79 ASN B CA 1
ATOM 4496 C C . ASN B 1 79 ? 21.938 -12.188 -12.273 1 95.06 79 ASN B C 1
ATOM 4498 O O . ASN B 1 79 ? 22.078 -12.891 -11.273 1 95.06 79 ASN B O 1
ATOM 4502 N N . SER B 1 80 ? 21.578 -10.945 -12.273 1 95.56 80 SER B N 1
ATOM 4503 C CA . SER B 1 80 ? 21.375 -10.258 -11 1 95.56 80 SER B CA 1
ATOM 4504 C C . SER B 1 80 ? 19.969 -10.5 -10.461 1 95.56 80 SER B C 1
ATOM 4506 O O . SER B 1 80 ? 19.641 -10.062 -9.359 1 95.56 80 SER B O 1
ATOM 4508 N N . GLY B 1 81 ? 19.125 -11.133 -11.211 1 94.38 81 GLY B N 1
ATOM 4509 C CA . GLY B 1 81 ? 17.797 -11.5 -10.75 1 94.38 81 GLY B CA 1
ATOM 4510 C C . GLY B 1 81 ? 16.766 -10.414 -10.992 1 94.38 81 GLY B C 1
ATOM 4511 O O . GLY B 1 81 ? 15.688 -10.422 -10.383 1 94.38 81 GLY B O 1
ATOM 4512 N N . TRP B 1 82 ? 17.031 -9.477 -11.867 1 96.88 82 TRP B N 1
ATOM 4513 C CA . TRP B 1 82 ? 16.109 -8.383 -12.133 1 96.88 82 TRP B CA 1
ATOM 4514 C C . TRP B 1 82 ? 15.234 -8.688 -13.352 1 96.88 82 TRP B C 1
ATOM 4516 O O . TRP B 1 82 ? 14.109 -8.188 -13.453 1 96.88 82 TRP B O 1
ATOM 4526 N N . LEU B 1 83 ? 15.766 -9.508 -14.227 1 96.44 83 LEU B N 1
ATOM 4527 C CA . LEU B 1 83 ? 15.039 -9.984 -15.398 1 96.44 83 LEU B CA 1
ATOM 4528 C C . LEU B 1 83 ? 15.023 -11.508 -15.453 1 96.44 83 LEU B C 1
ATOM 4530 O O . LEU B 1 83 ? 15.898 -12.164 -14.891 1 96.44 83 LEU B O 1
ATOM 4534 N N . ARG B 1 84 ? 14.008 -11.984 -15.984 1 93.5 84 ARG B N 1
ATOM 4535 C CA . ARG B 1 84 ? 13.906 -13.414 -16.25 1 93.5 84 ARG B CA 1
ATOM 4536 C C . ARG B 1 84 ? 13.938 -13.695 -17.75 1 93.5 84 ARG B C 1
ATOM 4538 O O . ARG B 1 84 ? 13.219 -13.062 -18.531 1 93.5 84 ARG B O 1
ATOM 4545 N N . LYS B 1 85 ? 14.844 -14.539 -18.078 1 93.62 85 LYS B N 1
ATOM 4546 C CA . LYS B 1 85 ? 14.969 -15 -19.469 1 93.62 85 LYS B CA 1
ATOM 4547 C C . LYS B 1 85 ? 14.398 -16.406 -19.641 1 93.62 85 LYS B C 1
ATOM 4549 O O . LYS B 1 85 ? 14.695 -17.297 -18.844 1 93.62 85 LYS B O 1
ATOM 4554 N N . TYR B 1 86 ? 13.523 -16.531 -20.562 1 87.38 86 TYR B N 1
ATOM 4555 C CA . TYR B 1 86 ? 12.938 -17.844 -20.781 1 87.38 86 TYR B CA 1
ATOM 4556 C C . TYR B 1 86 ? 12.586 -18.047 -22.25 1 87.38 86 TYR B C 1
ATOM 4558 O O . TYR B 1 86 ? 12.586 -17.078 -23.031 1 87.38 86 TYR B O 1
ATOM 4566 N N . TYR B 1 87 ? 12.375 -19.297 -22.594 1 87.5 87 TYR B N 1
ATOM 4567 C CA . TYR B 1 87 ? 11.984 -19.656 -23.953 1 87.5 87 TYR B CA 1
ATOM 4568 C C . TYR B 1 87 ? 10.539 -20.141 -24 1 87.5 87 TYR B C 1
ATOM 4570 O O . TYR B 1 87 ? 10.227 -21.219 -23.5 1 87.5 87 TYR B O 1
ATOM 4578 N N . PRO B 1 88 ? 9.672 -19.219 -24.531 1 83 88 PRO B N 1
ATOM 4579 C CA . PRO B 1 88 ? 8.297 -19.703 -24.656 1 83 88 PRO B CA 1
ATOM 4580 C C . PRO B 1 88 ? 8.195 -20.984 -25.484 1 83 88 PRO B C 1
ATOM 4582 O O . PRO B 1 88 ? 9.07 -21.281 -26.297 1 83 88 PRO B O 1
ATOM 4585 N N . PRO B 1 89 ? 7.082 -21.719 -25.219 1 76.5 89 PRO B N 1
ATOM 4586 C CA . PRO B 1 89 ? 6.941 -22.953 -25.984 1 76.5 89 PRO B CA 1
ATOM 4587 C C . PRO B 1 89 ? 6.91 -22.703 -27.5 1 76.5 89 PRO B C 1
ATOM 4589 O O . PRO B 1 89 ? 6.258 -21.766 -27.953 1 76.5 89 PRO B O 1
ATOM 4592 N N . ASP B 1 90 ? 7.629 -23.375 -28.234 1 78.06 90 ASP B N 1
ATOM 4593 C CA . ASP B 1 90 ? 7.637 -23.438 -29.688 1 78.06 90 ASP B CA 1
ATOM 4594 C C . ASP B 1 90 ? 8.312 -22.219 -30.297 1 78.06 90 ASP B C 1
ATOM 4596 O O . ASP B 1 90 ? 8.047 -21.844 -31.438 1 78.06 90 ASP B O 1
ATOM 4600 N N . GLU B 1 91 ? 8.914 -21.484 -29.391 1 81.38 91 GLU B N 1
ATOM 4601 C CA . GLU B 1 91 ? 9.656 -20.344 -29.906 1 81.38 91 GLU B CA 1
ATOM 4602 C C . GLU B 1 91 ? 11.164 -20.531 -29.719 1 81.38 91 GLU B C 1
ATOM 4604 O O . GLU B 1 91 ? 11.602 -21.031 -28.688 1 81.38 91 GLU B O 1
ATOM 4609 N N . ASP B 1 92 ? 11.914 -20.141 -30.734 1 87.12 92 ASP B N 1
ATOM 4610 C CA . ASP B 1 92 ? 13.367 -20.281 -30.672 1 87.12 92 ASP B CA 1
ATOM 4611 C C . ASP B 1 92 ? 14.016 -19.031 -30.078 1 87.12 92 ASP B C 1
ATOM 4613 O O . ASP B 1 92 ? 15.188 -19.047 -29.719 1 87.12 92 ASP B O 1
ATOM 4617 N N . GLU B 1 93 ? 13.188 -18.047 -29.969 1 91.62 93 GLU B N 1
ATOM 4618 C CA . GLU B 1 93 ? 13.734 -16.797 -29.438 1 91.62 93 GLU B CA 1
ATOM 4619 C C . GLU B 1 93 ? 13.422 -16.656 -27.953 1 91.62 93 GLU B C 1
ATOM 4621 O O . GLU B 1 93 ? 12.312 -16.984 -27.516 1 91.62 93 GLU B O 1
ATOM 4626 N N . ALA B 1 94 ? 14.43 -16.172 -27.219 1 93.25 94 ALA B N 1
ATOM 4627 C CA . ALA B 1 94 ? 14.242 -15.977 -25.797 1 93.25 94 ALA B CA 1
ATOM 4628 C C . ALA B 1 94 ? 13.383 -14.742 -25.516 1 93.25 94 ALA B C 1
ATOM 4630 O O . ALA B 1 94 ? 13.398 -13.781 -26.297 1 93.25 94 ALA B O 1
ATOM 4631 N N . HIS B 1 95 ? 12.625 -14.797 -24.531 1 94.12 95 HIS B N 1
ATOM 4632 C CA . HIS B 1 95 ? 11.812 -13.68 -24.062 1 94.12 95 HIS B CA 1
ATOM 4633 C C . HIS B 1 95 ? 12.25 -13.219 -22.672 1 94.12 95 HIS B C 1
ATOM 4635 O O . HIS B 1 95 ? 12.812 -14 -21.906 1 94.12 95 HIS B O 1
ATOM 4641 N N . PHE B 1 96 ? 12.086 -11.922 -22.453 1 95.38 96 PHE B N 1
ATOM 4642 C CA . PHE B 1 96 ? 12.445 -11.344 -21.156 1 95.38 96 PHE B CA 1
ATOM 4643 C C . PHE B 1 96 ? 11.211 -10.836 -20.438 1 95.38 96 PHE B C 1
ATOM 4645 O O . PHE B 1 96 ? 10.266 -10.359 -21.062 1 95.38 96 PHE B O 1
ATOM 4652 N N . ASP B 1 97 ? 11.227 -10.969 -19.125 1 93.06 97 ASP B N 1
ATOM 4653 C CA . ASP B 1 97 ? 10.188 -10.406 -18.266 1 93.06 97 ASP B CA 1
ATOM 4654 C C . ASP B 1 97 ? 10.789 -9.844 -16.984 1 93.06 97 ASP B C 1
ATOM 4656 O O . ASP B 1 97 ? 11.883 -10.234 -16.578 1 93.06 97 ASP B O 1
ATOM 4660 N N . ALA B 1 98 ? 10.039 -8.945 -16.422 1 93.94 98 ALA B N 1
ATOM 4661 C CA . ALA B 1 98 ? 10.461 -8.375 -15.148 1 93.94 98 ALA B CA 1
ATOM 4662 C C . ALA B 1 98 ? 10.242 -9.367 -14.008 1 93.94 98 ALA B C 1
ATOM 4664 O O . ALA B 1 98 ? 9.258 -10.109 -14.008 1 93.94 98 ALA B O 1
ATOM 4665 N N . THR B 1 99 ? 11.133 -9.398 -13.117 1 92.88 99 THR B N 1
ATOM 4666 C CA . THR B 1 99 ? 10.945 -10.18 -11.891 1 92.88 99 THR B CA 1
ATOM 4667 C C . THR B 1 99 ? 10.172 -9.375 -10.859 1 92.88 99 THR B C 1
ATOM 4669 O O . THR B 1 99 ? 9.984 -8.164 -11.016 1 92.88 99 THR B O 1
ATOM 4672 N N . SER B 1 100 ? 9.695 -10.086 -9.797 1 91.25 100 SER B N 1
ATOM 4673 C CA . SER B 1 100 ? 9.023 -9.398 -8.695 1 91.25 100 SER B CA 1
ATOM 4674 C C . SER B 1 100 ? 9.969 -8.445 -7.977 1 91.25 100 SER B C 1
ATOM 4676 O O . SER B 1 100 ? 9.539 -7.406 -7.473 1 91.25 100 SER B O 1
ATOM 4678 N N . ALA B 1 101 ? 11.234 -8.75 -7.965 1 93.75 101 ALA B N 1
ATOM 4679 C CA . ALA B 1 101 ? 12.234 -7.898 -7.328 1 93.75 101 ALA B CA 1
ATOM 4680 C C . ALA B 1 101 ? 12.367 -6.566 -8.062 1 93.75 101 ALA B C 1
ATOM 4682 O O . ALA B 1 101 ? 12.422 -5.508 -7.43 1 93.75 101 ALA B O 1
ATOM 4683 N N . LEU B 1 102 ? 12.414 -6.652 -9.375 1 94.69 102 LEU B N 1
ATOM 4684 C CA . LEU B 1 102 ? 12.484 -5.434 -10.172 1 94.69 102 LEU B CA 1
ATOM 4685 C C . LEU B 1 102 ? 11.25 -4.562 -9.945 1 94.69 102 LEU B C 1
ATOM 4687 O O . LEU B 1 102 ? 11.367 -3.344 -9.797 1 94.69 102 LEU B O 1
ATOM 4691 N N . GLU B 1 103 ? 10.148 -5.191 -9.922 1 91.69 103 GLU B N 1
ATOM 4692 C CA . GLU B 1 103 ? 8.906 -4.469 -9.703 1 91.69 103 GLU B CA 1
ATOM 4693 C C . GLU B 1 103 ? 8.891 -3.773 -8.352 1 91.69 103 GLU B C 1
ATOM 4695 O O . GLU B 1 103 ? 8.438 -2.635 -8.234 1 91.69 103 GLU B O 1
ATOM 4700 N N . LYS B 1 104 ? 9.32 -4.453 -7.332 1 93.25 104 LYS B N 1
ATOM 4701 C CA . LYS B 1 104 ? 9.375 -3.881 -5.988 1 93.25 104 LYS B CA 1
ATOM 4702 C C . LYS B 1 104 ? 10.281 -2.65 -5.953 1 93.25 104 LYS B C 1
ATOM 4704 O O . LYS B 1 104 ? 9.945 -1.642 -5.332 1 93.25 104 LYS B O 1
ATOM 4709 N N . ALA B 1 105 ? 11.406 -2.732 -6.625 1 95.88 105 ALA B N 1
ATOM 4710 C CA . ALA B 1 105 ? 12.359 -1.627 -6.656 1 95.88 105 ALA B CA 1
ATOM 4711 C C . ALA B 1 105 ? 11.789 -0.433 -7.418 1 95.88 105 ALA B C 1
ATOM 4713 O O . ALA B 1 105 ? 11.891 0.708 -6.957 1 95.88 105 ALA B O 1
ATOM 4714 N N . VAL B 1 106 ? 11.172 -0.709 -8.57 1 94.62 106 VAL B N 1
ATOM 4715 C CA . VAL B 1 106 ? 10.609 0.352 -9.398 1 94.62 106 VAL B CA 1
ATOM 4716 C C . VAL B 1 106 ? 9.484 1.055 -8.641 1 94.62 106 VAL B C 1
ATOM 4718 O O . VAL B 1 106 ? 9.414 2.285 -8.617 1 94.62 106 VAL B O 1
ATOM 4721 N N . ALA B 1 107 ? 8.648 0.275 -8.031 1 92.5 107 ALA B N 1
ATOM 4722 C CA . ALA B 1 107 ? 7.516 0.827 -7.297 1 92.5 107 ALA B CA 1
ATOM 4723 C C . ALA B 1 107 ? 7.988 1.714 -6.148 1 92.5 107 ALA B C 1
ATOM 4725 O O . ALA B 1 107 ? 7.402 2.768 -5.887 1 92.5 107 ALA B O 1
ATOM 4726 N N . TRP B 1 108 ? 9 1.279 -5.496 1 94.88 108 TRP B N 1
ATOM 4727 C CA . TRP B 1 108 ? 9.508 2.039 -4.359 1 94.88 108 TRP B CA 1
ATOM 4728 C C . TRP B 1 108 ? 10.094 3.375 -4.812 1 94.88 108 TRP B C 1
ATOM 4730 O O . TRP B 1 108 ? 9.805 4.418 -4.219 1 94.88 108 TRP B O 1
ATOM 4740 N N . VAL B 1 109 ? 10.852 3.379 -5.867 1 95.56 109 VAL B N 1
ATOM 4741 C CA . VAL B 1 109 ? 11.5 4.59 -6.367 1 95.56 109 VAL B CA 1
ATOM 4742 C C . VAL B 1 109 ? 10.438 5.562 -6.879 1 95.56 109 VAL B C 1
ATOM 4744 O O . VAL B 1 109 ? 10.547 6.773 -6.672 1 95.56 109 VAL B O 1
ATOM 4747 N N . ARG B 1 110 ? 9.445 5.02 -7.48 1 90.75 110 ARG B N 1
ATOM 4748 C CA . ARG B 1 110 ? 8.359 5.852 -7.984 1 90.75 110 ARG B CA 1
ATOM 4749 C C . ARG B 1 110 ? 7.598 6.512 -6.836 1 90.75 110 ARG B C 1
ATOM 4751 O O . ARG B 1 110 ? 7 7.574 -7.012 1 90.75 110 ARG B O 1
ATOM 4758 N N . GLY B 1 111 ? 7.617 5.879 -5.684 1 89.69 111 GLY B N 1
ATOM 4759 C CA . GLY B 1 111 ? 6.891 6.371 -4.523 1 89.69 111 GLY B CA 1
ATOM 4760 C C . GLY B 1 111 ? 7.699 7.336 -3.68 1 89.69 111 GLY B C 1
ATOM 4761 O O . GLY B 1 111 ? 7.207 7.863 -2.68 1 89.69 111 GLY B O 1
ATOM 4762 N N . LEU B 1 112 ? 8.93 7.688 -4.066 1 92.19 112 LEU B N 1
ATOM 4763 C CA . LEU B 1 112 ? 9.82 8.508 -3.258 1 92.19 112 LEU B CA 1
ATOM 4764 C C . LEU B 1 112 ? 9.375 9.969 -3.271 1 92.19 112 LEU B C 1
ATOM 4766 O O . LEU B 1 112 ? 9.375 10.633 -2.232 1 92.19 112 LEU B O 1
ATOM 4770 N N . PRO B 1 113 ? 8.961 10.492 -4.418 1 86 113 PRO B N 1
ATOM 4771 C CA . PRO B 1 113 ? 8.531 11.891 -4.391 1 86 113 PRO B CA 1
ATOM 4772 C C . PRO B 1 113 ? 7.359 12.133 -3.441 1 86 113 PRO B C 1
ATOM 4774 O O . PRO B 1 113 ? 6.496 11.266 -3.289 1 86 113 PRO B O 1
ATOM 4777 N N . ALA B 1 114 ? 7.414 13.242 -2.814 1 78.88 114 ALA B N 1
ATOM 4778 C CA . ALA B 1 114 ? 6.398 13.578 -1.822 1 78.88 114 ALA B CA 1
ATOM 4779 C C . ALA B 1 114 ? 5.023 13.719 -2.471 1 78.88 114 ALA B C 1
ATOM 4781 O O . ALA B 1 114 ? 4.902 14.266 -3.57 1 78.88 114 ALA B O 1
ATOM 4782 N N . ARG B 1 115 ? 4.098 13.086 -1.83 1 80.44 115 ARG B N 1
ATOM 4783 C CA . ARG B 1 115 ? 2.709 13.273 -2.232 1 80.44 115 ARG B CA 1
ATOM 4784 C C . ARG B 1 115 ? 2.125 14.531 -1.601 1 80.44 115 ARG B C 1
ATOM 4786 O O . ARG B 1 115 ? 2.305 14.773 -0.405 1 80.44 115 ARG B O 1
ATOM 4793 N N . SER B 1 116 ? 1.591 15.312 -2.436 1 76.94 116 SER B N 1
ATOM 4794 C CA . SER B 1 116 ? 1.063 16.578 -1.95 1 76.94 116 SER B CA 1
ATOM 4795 C C . SER B 1 116 ? -0.125 16.375 -1.019 1 76.94 116 SER B C 1
ATOM 4797 O O . SER B 1 116 ? -0.445 17.234 -0.204 1 76.94 116 SER B O 1
ATOM 4799 N N . PHE B 1 117 ? -0.723 15.273 -1.174 1 84.69 117 PHE B N 1
ATOM 4800 C CA . PHE B 1 117 ? -1.906 14.984 -0.374 1 84.69 117 PHE B CA 1
ATOM 4801 C C . PHE B 1 117 ? -1.976 13.5 -0.031 1 84.69 117 PHE B C 1
ATOM 4803 O O . PHE B 1 117 ? -1.683 12.648 -0.874 1 84.69 117 PHE B O 1
ATOM 4810 N N . ILE B 1 118 ? -2.172 13.234 1.259 1 87.12 118 ILE B N 1
ATOM 4811 C CA . ILE B 1 118 ? -2.336 11.859 1.726 1 87.12 118 ILE B CA 1
ATOM 4812 C C . ILE B 1 118 ? -3.729 11.688 2.326 1 87.12 118 ILE B C 1
ATOM 4814 O O . ILE B 1 118 ? -4.078 12.352 3.305 1 87.12 118 ILE B O 1
ATOM 4818 N N . GLY B 1 119 ? -4.5 10.797 1.715 1 84.62 119 GLY B N 1
ATOM 4819 C CA . GLY B 1 119 ? -5.812 10.461 2.246 1 84.62 119 GLY B CA 1
ATOM 4820 C C . GLY B 1 119 ? -5.766 9.398 3.326 1 84.62 119 GLY B C 1
ATOM 4821 O O . GLY B 1 119 ? -5.191 8.328 3.127 1 84.62 119 GLY B O 1
ATOM 4822 N N . THR B 1 120 ? -6.328 9.641 4.516 1 84.94 120 THR B N 1
ATOM 4823 C CA . THR B 1 120 ? -6.254 8.703 5.633 1 84.94 120 THR B CA 1
ATOM 4824 C C . THR B 1 120 ? -7.641 8.18 5.988 1 84.94 120 THR B C 1
ATOM 4826 O O . THR B 1 120 ? -7.781 7.043 6.449 1 84.94 120 THR B O 1
ATOM 4829 N N . GLU B 1 121 ? -8.688 8.914 5.73 1 87.12 121 GLU B N 1
ATOM 4830 C CA . GLU B 1 121 ? -10.031 8.531 6.145 1 87.12 121 GLU B CA 1
ATOM 4831 C C . GLU B 1 121 ? -10.539 7.336 5.352 1 87.12 121 GLU B C 1
ATOM 4833 O O . GLU B 1 121 ? -11.156 6.426 5.91 1 87.12 121 GLU B O 1
ATOM 4838 N N . SER B 1 122 ? -10.281 7.395 4.102 1 88.94 122 SER B N 1
ATOM 4839 C CA . SER B 1 122 ? -10.758 6.32 3.236 1 88.94 122 SER B CA 1
ATOM 4840 C C . SER B 1 122 ? -10.133 4.984 3.617 1 88.94 122 SER B C 1
ATOM 4842 O O . SER B 1 122 ? -10.781 3.941 3.529 1 88.94 122 SER B O 1
ATOM 4844 N N . ARG B 1 123 ? -8.883 4.988 4.016 1 91.69 123 ARG B N 1
ATOM 4845 C CA . ARG B 1 123 ? -8.203 3.764 4.418 1 91.69 123 ARG B CA 1
ATOM 4846 C C . ARG B 1 123 ? -8.859 3.158 5.656 1 91.69 123 ARG B C 1
ATOM 4848 O O . ARG B 1 123 ? -9.039 1.943 5.738 1 91.69 123 ARG B O 1
ATOM 4855 N N . LEU B 1 124 ? -9.148 4.066 6.621 1 92.38 124 LEU B N 1
ATOM 4856 C CA . LEU B 1 124 ? -9.828 3.588 7.82 1 92.38 124 LEU B CA 1
ATOM 4857 C C . LEU B 1 124 ? -11.188 2.988 7.48 1 92.38 124 LEU B C 1
ATOM 4859 O O . LEU B 1 124 ? -11.547 1.929 7.996 1 92.38 124 LEU B O 1
ATOM 4863 N N . SER B 1 125 ? -11.891 3.631 6.637 1 91.94 125 SER B N 1
ATOM 4864 C CA . SER B 1 125 ? -13.188 3.131 6.207 1 91.94 125 SER B CA 1
ATOM 4865 C C . SER B 1 125 ? -13.055 1.779 5.512 1 91.94 125 SER B C 1
ATOM 4867 O O . SER B 1 125 ? -13.914 0.908 5.668 1 91.94 125 SER B O 1
ATOM 4869 N N . THR B 1 126 ? -12.039 1.646 4.73 1 94 126 THR B N 1
ATOM 4870 C CA . THR B 1 126 ? -11.781 0.39 4.035 1 94 126 THR B CA 1
ATOM 4871 C C . THR B 1 126 ? -11.516 -0.734 5.031 1 94 126 THR B C 1
ATOM 4873 O O . THR B 1 126 ? -12.008 -1.851 4.863 1 94 126 THR B O 1
ATOM 4876 N N . ILE B 1 127 ? -10.727 -0.425 6.039 1 95.5 127 ILE B N 1
ATOM 4877 C CA . ILE B 1 127 ? -10.414 -1.416 7.062 1 95.5 127 ILE B CA 1
ATOM 4878 C C . ILE B 1 127 ? -11.703 -1.883 7.738 1 95.5 127 ILE B C 1
ATOM 4880 O O . ILE B 1 127 ? -11.945 -3.086 7.863 1 95.5 127 ILE B O 1
ATOM 4884 N N . VAL B 1 128 ? -12.531 -0.972 8.125 1 94.31 128 VAL B N 1
ATOM 4885 C CA . VAL B 1 128 ? -13.781 -1.296 8.812 1 94.31 128 VAL B CA 1
ATOM 4886 C C . VAL B 1 128 ? -14.68 -2.115 7.895 1 94.31 128 VAL B C 1
ATOM 4888 O O . VAL B 1 128 ? -15.289 -3.1 8.328 1 94.31 128 VAL B O 1
ATOM 4891 N N . ALA B 1 129 ? -14.742 -1.741 6.664 1 94 129 ALA B N 1
ATOM 4892 C CA . ALA B 1 129 ? -15.57 -2.455 5.691 1 94 129 ALA B CA 1
ATOM 4893 C C . ALA B 1 129 ? -15.102 -3.898 5.527 1 94 129 ALA B C 1
ATOM 4895 O O . ALA B 1 129 ? -15.914 -4.82 5.465 1 94 129 ALA B O 1
ATOM 4896 N N . LEU B 1 130 ? -13.805 -4.082 5.426 1 96.06 130 LEU B N 1
ATOM 4897 C CA . LEU B 1 130 ? -13.242 -5.418 5.277 1 96.06 130 LEU B CA 1
ATOM 4898 C C . LEU B 1 130 ? -13.523 -6.27 6.512 1 96.06 130 LEU B C 1
ATOM 4900 O O . LEU B 1 130 ? -13.859 -7.449 6.395 1 96.06 130 LEU B O 1
ATOM 4904 N N . LEU B 1 131 ? -13.383 -5.629 7.676 1 96.19 131 LEU B N 1
ATOM 4905 C CA . LEU B 1 131 ? -13.672 -6.352 8.914 1 96.19 131 LEU B CA 1
ATOM 4906 C C . LEU B 1 131 ? -15.133 -6.766 8.977 1 96.19 131 LEU B C 1
ATOM 4908 O O . LEU B 1 131 ? -15.453 -7.879 9.398 1 96.19 131 LEU B O 1
ATOM 4912 N N . ARG B 1 132 ? -16.016 -5.902 8.586 1 94.56 132 ARG B N 1
ATOM 4913 C CA . ARG B 1 132 ? -17.438 -6.215 8.539 1 94.56 132 ARG B CA 1
ATOM 4914 C C . ARG B 1 132 ? -17.703 -7.387 7.602 1 94.56 132 ARG B C 1
ATOM 4916 O O . ARG B 1 132 ? -18.5 -8.273 7.926 1 94.56 132 ARG B O 1
ATOM 4923 N N . GLN B 1 133 ? -17.078 -7.398 6.473 1 93.5 133 GLN B N 1
ATOM 4924 C CA . GLN B 1 133 ? -17.234 -8.484 5.508 1 93.5 133 GLN B CA 1
ATOM 4925 C C . GLN B 1 133 ? -16.797 -9.82 6.098 1 93.5 133 GLN B C 1
ATOM 4927 O O . GLN B 1 133 ? -17.469 -10.836 5.898 1 93.5 133 GLN B O 1
ATOM 4932 N N . MET B 1 134 ? -15.703 -9.758 6.785 1 94.69 134 MET B N 1
ATOM 4933 C CA . MET B 1 134 ? -15.172 -10.984 7.367 1 94.69 134 MET B CA 1
ATOM 4934 C C . MET B 1 134 ? -16.094 -11.508 8.461 1 94.69 134 MET B C 1
ATOM 4936 O O . MET B 1 134 ? -16.375 -12.711 8.516 1 94.69 134 MET B O 1
ATOM 4940 N N . THR B 1 135 ? -16.594 -10.609 9.328 1 93.62 135 THR B N 1
ATOM 4941 C CA . THR B 1 135 ? -17.469 -11.016 10.422 1 93.62 135 THR B CA 1
ATOM 4942 C C . THR B 1 135 ? -18.797 -11.523 9.891 1 93.62 135 THR B C 1
ATOM 4944 O O . THR B 1 135 ? -19.328 -12.539 10.359 1 93.62 135 THR B O 1
ATOM 4947 N N . PHE B 1 136 ? -19.297 -10.844 8.906 1 92.06 136 PHE B N 1
ATOM 4948 C CA . PHE B 1 136 ? -20.547 -11.258 8.289 1 92.06 136 PHE B CA 1
ATOM 4949 C C . PHE B 1 136 ? -20.375 -12.562 7.523 1 92.06 136 PHE B C 1
ATOM 4951 O O . PHE B 1 136 ? -21.203 -13.469 7.621 1 92.06 136 PHE B O 1
ATOM 4958 N N . GLY B 1 137 ? -19.328 -12.68 6.789 1 91.19 137 GLY B N 1
ATOM 4959 C CA . GLY B 1 137 ? -19.078 -13.82 5.926 1 91.19 137 GLY B CA 1
ATOM 4960 C C . GLY B 1 137 ? -18.781 -15.094 6.695 1 91.19 137 GLY B C 1
ATOM 4961 O O . GLY B 1 137 ? -18.891 -16.203 6.152 1 91.19 137 GLY B O 1
ATOM 4962 N N . THR B 1 138 ? -18.406 -14.914 7.93 1 91.5 138 THR B N 1
ATOM 4963 C CA . THR B 1 138 ? -18.047 -16.094 8.711 1 91.5 138 THR B CA 1
ATOM 4964 C C . THR B 1 138 ? -19.141 -16.406 9.734 1 91.5 138 THR B C 1
ATOM 4966 O O . THR B 1 138 ? -19.031 -17.375 10.477 1 91.5 138 THR B O 1
ATOM 4969 N N . GLU B 1 139 ? -20.172 -15.578 9.75 1 90.25 139 GLU B N 1
ATOM 4970 C CA . GLU B 1 139 ? -21.312 -15.828 10.648 1 90.25 139 GLU B CA 1
ATOM 4971 C C . GLU B 1 139 ? -22.094 -17.047 10.203 1 90.25 139 GLU B C 1
ATOM 4973 O O . GLU B 1 139 ? -22.641 -17.078 9.102 1 90.25 139 GLU B O 1
ATOM 4978 N N . THR B 1 140 ? -22.188 -18.031 11.117 1 87.69 140 THR B N 1
ATOM 4979 C CA . THR B 1 140 ? -22.828 -19.281 10.758 1 87.69 140 THR B CA 1
ATOM 4980 C C . THR B 1 140 ? -24.281 -19.312 11.219 1 87.69 140 THR B C 1
ATOM 4982 O O . THR B 1 140 ? -25.078 -20.094 10.719 1 87.69 140 THR B O 1
ATOM 4985 N N . ASP B 1 141 ? -24.656 -18.422 12.117 1 89.62 141 ASP B N 1
ATOM 4986 C CA . ASP B 1 141 ? -26.031 -18.344 12.617 1 89.62 141 ASP B CA 1
ATOM 4987 C C . ASP B 1 141 ? -26.922 -17.547 11.672 1 89.62 141 ASP B C 1
ATOM 4989 O O . ASP B 1 141 ? -26.75 -16.328 11.539 1 89.62 141 ASP B O 1
ATOM 4993 N N . PRO B 1 142 ? -27.953 -18.141 11.055 1 90 142 PRO B N 1
ATOM 4994 C CA . PRO B 1 142 ? -28.812 -17.453 10.094 1 90 142 PRO B CA 1
ATOM 4995 C C . PRO B 1 142 ? -29.594 -16.297 10.719 1 90 142 PRO B C 1
ATOM 4997 O O . PRO B 1 142 ? -29.781 -15.258 10.078 1 90 142 PRO B O 1
ATOM 5000 N N . GLN B 1 143 ? -30 -16.5 11.922 1 91.62 143 GLN B N 1
ATOM 5001 C CA . GLN B 1 143 ? -30.75 -15.43 12.562 1 91.62 143 GLN B CA 1
ATOM 5002 C C . GLN B 1 143 ? -29.875 -14.195 12.797 1 91.62 143 GLN B C 1
ATOM 5004 O O . GLN B 1 143 ? -30.328 -13.062 12.633 1 91.62 143 GLN B O 1
ATOM 5009 N N . ALA B 1 144 ? -28.688 -14.484 13.211 1 92.56 144 ALA B N 1
ATOM 5010 C CA . ALA B 1 144 ? -27.766 -13.375 13.406 1 92.56 144 ALA B CA 1
ATOM 5011 C C . ALA B 1 144 ? -27.5 -12.648 12.094 1 92.56 144 ALA B C 1
ATOM 5013 O O . ALA B 1 144 ? -27.359 -11.422 12.07 1 92.56 144 ALA B O 1
ATOM 5014 N N . ARG B 1 145 ? -27.422 -13.359 11.016 1 93.19 145 ARG B N 1
ATOM 5015 C CA . ARG B 1 145 ? -27.219 -12.781 9.688 1 93.19 145 ARG B CA 1
ATOM 5016 C C . ARG B 1 145 ? -28.422 -11.945 9.258 1 93.19 145 ARG B C 1
ATOM 5018 O O . ARG B 1 145 ? -28.25 -10.844 8.734 1 93.19 145 ARG B O 1
ATOM 5025 N N . ILE B 1 146 ? -29.531 -12.484 9.523 1 94.31 146 ILE B N 1
ATOM 5026 C CA . ILE B 1 146 ? -30.766 -11.781 9.148 1 94.31 146 ILE B CA 1
ATOM 5027 C C . ILE B 1 146 ? -30.875 -10.484 9.945 1 94.31 146 ILE B C 1
ATOM 5029 O O . ILE B 1 146 ? -31.25 -9.445 9.398 1 94.31 146 ILE B O 1
ATOM 5033 N N . ASP B 1 147 ? -30.547 -10.562 11.211 1 94.19 147 ASP B N 1
ATOM 5034 C CA . ASP B 1 147 ? -30.609 -9.375 12.055 1 94.19 147 ASP B CA 1
ATOM 5035 C C . ASP B 1 147 ? -29.672 -8.281 11.547 1 94.19 147 ASP B C 1
ATOM 5037 O O . ASP B 1 147 ? -30.031 -7.105 11.539 1 94.19 147 ASP B O 1
ATOM 5041 N N . LYS B 1 148 ? -28.5 -8.727 11.172 1 92.06 148 LYS B N 1
ATOM 5042 C CA . LYS B 1 148 ? -27.531 -7.766 10.633 1 92.06 148 LYS B CA 1
ATOM 5043 C C . LYS B 1 148 ? -28.047 -7.141 9.336 1 92.06 148 LYS B C 1
ATOM 5045 O O . LYS B 1 148 ? -27.906 -5.938 9.117 1 92.06 148 LYS B O 1
ATOM 5050 N N . LEU B 1 149 ? -28.641 -7.887 8.438 1 94.69 149 LEU B N 1
ATOM 5051 C CA . LEU B 1 149 ? -29.172 -7.41 7.172 1 94.69 149 LEU B CA 1
ATOM 5052 C C . LEU B 1 149 ? -30.359 -6.48 7.406 1 94.69 149 LEU B C 1
ATOM 5054 O O . LEU B 1 149 ? -30.531 -5.484 6.695 1 94.69 149 LEU B O 1
ATOM 5058 N N . ARG B 1 150 ? -31.125 -6.777 8.422 1 94.94 150 ARG B N 1
ATOM 5059 C CA . ARG B 1 150 ? -32.25 -5.93 8.742 1 94.94 150 ARG B CA 1
ATOM 5060 C C . ARG B 1 150 ? -31.812 -4.574 9.273 1 94.94 150 ARG B C 1
ATOM 5062 O O . ARG B 1 150 ? -32.406 -3.549 8.977 1 94.94 150 ARG B O 1
ATOM 5069 N N . ARG B 1 151 ? -30.766 -4.668 10.078 1 93.62 151 ARG B N 1
ATOM 5070 C CA . ARG B 1 151 ? -30.219 -3.402 10.555 1 93.62 151 ARG B CA 1
ATOM 5071 C C . ARG B 1 151 ? -29.719 -2.549 9.391 1 93.62 151 ARG B C 1
ATOM 5073 O O . ARG B 1 151 ? -29.891 -1.328 9.391 1 93.62 151 ARG B O 1
ATOM 5080 N N . GLU B 1 152 ? -29.125 -3.213 8.477 1 92.94 152 GLU B N 1
ATOM 5081 C CA . GLU B 1 152 ? -28.656 -2.502 7.289 1 92.94 152 GLU B CA 1
ATOM 5082 C C . GLU B 1 152 ? -29.828 -1.945 6.48 1 92.94 152 GLU B C 1
ATOM 5084 O O . GLU B 1 152 ? -29.75 -0.83 5.961 1 92.94 152 GLU B O 1
ATOM 5089 N N . ARG B 1 153 ? -30.844 -2.717 6.383 1 95.12 153 ARG B N 1
ATOM 5090 C CA . ARG B 1 153 ? -32.062 -2.283 5.691 1 95.12 153 ARG B CA 1
ATOM 5091 C C . ARG B 1 153 ? -32.656 -1.06 6.367 1 95.12 153 ARG B C 1
ATOM 5093 O O . ARG B 1 153 ? -33.094 -0.113 5.695 1 95.12 153 ARG B O 1
ATOM 5100 N N . ASP B 1 154 ? -32.688 -1.069 7.652 1 94.88 154 ASP B N 1
ATOM 5101 C CA . ASP B 1 154 ? -33.219 0.046 8.422 1 94.88 154 ASP B CA 1
ATOM 5102 C C . ASP B 1 154 ? -32.406 1.314 8.203 1 94.88 154 ASP B C 1
ATOM 5104 O O . ASP B 1 154 ? -32.969 2.412 8.117 1 94.88 154 ASP B O 1
ATOM 5108 N N . ARG B 1 155 ? -31.141 1.113 8.195 1 92.56 155 ARG B N 1
ATOM 5109 C CA . ARG B 1 155 ? -30.266 2.254 7.941 1 92.56 155 ARG B CA 1
ATOM 5110 C C . ARG B 1 155 ? -30.547 2.865 6.574 1 92.56 155 ARG B C 1
ATOM 5112 O O . ARG B 1 155 ? -30.547 4.09 6.426 1 92.56 155 ARG B O 1
ATOM 5119 N N . ILE B 1 156 ? -30.734 2.039 5.555 1 94.81 156 ILE B N 1
ATOM 5120 C CA . ILE B 1 156 ? -31.047 2.504 4.207 1 94.81 156 ILE B CA 1
ATOM 5121 C C . ILE B 1 156 ? -32.375 3.252 4.219 1 94.81 156 ILE B C 1
ATOM 5123 O O . ILE B 1 156 ? -32.5 4.316 3.604 1 94.81 156 ILE B O 1
ATOM 5127 N N . ASP B 1 157 ? -33.344 2.752 4.977 1 94.06 157 ASP B N 1
ATOM 5128 C CA . ASP B 1 157 ? -34.656 3.393 5.074 1 94.06 157 ASP B CA 1
ATOM 5129 C C . ASP B 1 157 ? -34.531 4.758 5.754 1 94.06 157 ASP B C 1
ATOM 5131 O O . ASP B 1 157 ? -35.219 5.703 5.367 1 94.06 157 ASP B O 1
ATOM 5135 N N . GLU B 1 158 ? -33.719 4.797 6.676 1 93.88 158 GLU B N 1
ATOM 5136 C CA . GLU B 1 158 ? -33.5 6.082 7.336 1 93.88 158 GLU B CA 1
ATOM 5137 C C . GLU B 1 158 ? -32.875 7.09 6.375 1 93.88 158 GLU B C 1
ATOM 5139 O O . GLU B 1 158 ? -33.219 8.273 6.387 1 93.88 158 GLU B O 1
ATOM 5144 N N . GLN B 1 159 ? -31.938 6.613 5.621 1 92.25 159 GLN B N 1
ATOM 5145 C CA . GLN B 1 159 ? -31.312 7.488 4.641 1 92.25 159 GLN B CA 1
ATOM 5146 C C . GLN B 1 159 ? -32.312 7.969 3.594 1 92.25 159 GLN B C 1
ATOM 5148 O O . GLN B 1 159 ? -32.281 9.125 3.176 1 92.25 159 GLN B O 1
ATOM 5153 N N . ILE B 1 160 ? -33.188 7.121 3.156 1 93.81 160 ILE B N 1
ATOM 5154 C CA . ILE B 1 160 ? -34.219 7.473 2.178 1 93.81 160 ILE B CA 1
ATOM 5155 C C . ILE B 1 160 ? -35.156 8.523 2.77 1 93.81 160 ILE B C 1
ATOM 5157 O O . ILE B 1 160 ? -35.5 9.492 2.096 1 93.81 160 ILE B O 1
ATOM 5161 N N . ALA B 1 161 ? -35.438 8.383 4.016 1 94 161 ALA B N 1
ATOM 5162 C CA . ALA B 1 161 ? -36.312 9.328 4.703 1 94 161 ALA B CA 1
ATOM 5163 C C . ALA B 1 161 ? -35.656 10.703 4.797 1 94 161 ALA B C 1
ATOM 5165 O O . ALA B 1 161 ? -36.312 11.734 4.629 1 94 161 ALA B O 1
ATOM 5166 N N . GLN B 1 162 ? -34.406 10.648 5.094 1 92.19 162 GLN B N 1
ATOM 5167 C CA . GLN B 1 162 ? -33.656 11.906 5.184 1 92.19 162 GLN B CA 1
ATOM 5168 C C . GLN B 1 162 ? -33.625 12.609 3.83 1 92.19 162 GLN B C 1
ATOM 5170 O O . GLN B 1 162 ? -33.75 13.836 3.758 1 92.19 162 GLN B O 1
ATOM 5175 N N . LEU B 1 163 ? -33.438 11.859 2.785 1 91.44 163 LEU B N 1
ATOM 5176 C CA . LEU B 1 163 ? -33.406 12.422 1.438 1 91.44 163 LEU B CA 1
ATOM 5177 C C . LEU B 1 163 ? -34.75 12.992 1.053 1 91.44 163 LEU B C 1
ATOM 5179 O O . LEU B 1 163 ? -34.844 14.055 0.424 1 91.44 163 LEU B O 1
ATOM 5183 N N . LEU B 1 164 ? -35.75 12.328 1.436 1 92.25 164 LEU B N 1
ATOM 5184 C CA . LEU B 1 164 ? -37.125 12.789 1.144 1 92.25 164 LEU B CA 1
ATOM 5185 C C . LEU B 1 164 ? -37.438 14.047 1.934 1 92.25 164 LEU B C 1
ATOM 5187 O O . LEU B 1 164 ? -38.25 14.875 1.489 1 92.25 164 LEU B O 1
ATOM 5191 N N . ALA B 1 165 ? -36.781 14.242 3.039 1 92.19 165 ALA B N 1
ATOM 5192 C CA . ALA B 1 165 ? -36.938 15.445 3.855 1 92.19 165 ALA B CA 1
ATOM 5193 C C . ALA B 1 165 ? -36.062 16.578 3.342 1 92.19 165 ALA B C 1
ATOM 5195 O O . ALA B 1 165 ? -36.156 17.703 3.846 1 92.19 165 ALA B O 1
ATOM 5196 N N . GLY B 1 166 ? -35.219 16.281 2.375 1 87.38 166 GLY B N 1
ATOM 5197 C CA . GLY B 1 166 ? -34.438 17.312 1.721 1 87.38 166 GLY B CA 1
ATOM 5198 C C . GLY B 1 166 ? -33 17.391 2.244 1 87.38 166 GLY B C 1
ATOM 5199 O O . GLY B 1 166 ? -32.25 18.297 1.879 1 87.38 166 GLY B O 1
ATOM 5200 N N . GLU B 1 167 ? -32.688 16.484 3.074 1 87.56 167 GLU B N 1
ATOM 5201 C CA . GLU B 1 167 ? -31.328 16.453 3.607 1 87.56 167 GLU B CA 1
ATOM 5202 C C . GLU B 1 167 ? -30.406 15.625 2.715 1 87.56 167 GLU B C 1
ATOM 5204 O O . GLU B 1 167 ? -30.578 14.406 2.598 1 87.56 167 GLU B O 1
ATOM 5209 N N . VAL B 1 168 ? -29.5 16.391 1.98 1 83.12 168 VAL B N 1
ATOM 5210 C CA . VAL B 1 168 ? -28.562 15.695 1.105 1 83.12 168 VAL B CA 1
ATOM 5211 C C . VAL B 1 168 ? -27.141 15.844 1.642 1 83.12 168 VAL B C 1
ATOM 5213 O O . VAL B 1 168 ? -26.656 16.969 1.852 1 83.12 168 VAL B O 1
ATOM 5216 N N . ASP B 1 169 ? -26.562 14.766 1.983 1 84.69 169 ASP B N 1
ATOM 5217 C CA . ASP B 1 169 ? -25.188 14.75 2.447 1 84.69 169 ASP B CA 1
ATOM 5218 C C . ASP B 1 169 ? -24.219 14.406 1.31 1 84.69 169 ASP B C 1
ATOM 5220 O O . ASP B 1 169 ? -24.109 13.242 0.915 1 84.69 169 ASP B O 1
ATOM 5224 N N . LEU B 1 170 ? -23.484 15.445 0.824 1 87.75 170 LEU B N 1
ATOM 5225 C CA . LEU B 1 170 ? -22.562 15.242 -0.282 1 87.75 170 LEU B CA 1
ATOM 5226 C C . LEU B 1 170 ? -21.141 15.039 0.232 1 87.75 170 LEU B C 1
ATOM 5228 O O . LEU B 1 170 ? -20.781 15.531 1.306 1 87.75 170 LEU B O 1
ATOM 5232 N N . LEU B 1 171 ? -20.438 14.281 -0.507 1 89.62 171 LEU B N 1
ATOM 5233 C CA . LEU B 1 171 ? -19.016 14.094 -0.208 1 89.62 171 LEU B CA 1
ATOM 5234 C C . LEU B 1 171 ? -18.234 15.383 -0.417 1 89.62 171 LEU B C 1
ATOM 5236 O O . LEU B 1 171 ? -18.391 16.047 -1.444 1 89.62 171 LEU B O 1
ATOM 5240 N N . SER B 1 172 ? -17.469 15.734 0.566 1 89.19 172 SER B N 1
ATOM 5241 C CA . SER B 1 172 ? -16.625 16.922 0.409 1 89.19 172 SER B CA 1
ATOM 5242 C C . SER B 1 172 ? -15.555 16.703 -0.66 1 89.19 172 SER B C 1
ATOM 5244 O O . SER B 1 172 ? -15.188 15.555 -0.949 1 89.19 172 SER B O 1
ATOM 5246 N N . PRO B 1 173 ? -15.133 17.75 -1.265 1 87.44 173 PRO B N 1
ATOM 5247 C CA . PRO B 1 173 ? -14.07 17.625 -2.268 1 87.44 173 PRO B CA 1
ATOM 5248 C C . PRO B 1 173 ? -12.828 16.906 -1.728 1 87.44 173 PRO B C 1
ATOM 5250 O O . PRO B 1 173 ? -12.203 16.125 -2.445 1 87.44 173 PRO B O 1
ATOM 5253 N N . VAL B 1 174 ? -12.523 17.125 -0.505 1 88.56 174 VAL B N 1
ATOM 5254 C CA . VAL B 1 174 ? -11.352 16.516 0.108 1 88.56 174 VAL B CA 1
ATOM 5255 C C . VAL B 1 174 ? -11.594 15.016 0.297 1 88.56 174 VAL B C 1
ATOM 5257 O O . VAL B 1 174 ? -10.695 14.203 0.08 1 88.56 174 VAL B O 1
ATOM 5260 N N . ALA B 1 175 ? -12.789 14.734 0.692 1 91.69 175 ALA B N 1
ATOM 5261 C CA . ALA B 1 175 ? -13.141 13.328 0.851 1 91.69 175 ALA B CA 1
ATOM 5262 C C . ALA B 1 175 ? -13.117 12.602 -0.491 1 91.69 175 ALA B C 1
ATOM 5264 O O . ALA B 1 175 ? -12.734 11.43 -0.565 1 91.69 175 ALA B O 1
ATOM 5265 N N . LEU B 1 176 ? -13.594 13.297 -1.483 1 92.62 176 LEU B N 1
ATOM 5266 C CA . LEU B 1 176 ? -13.57 12.742 -2.832 1 92.62 176 LEU B CA 1
ATOM 5267 C C . LEU B 1 176 ? -12.141 12.492 -3.293 1 92.62 176 LEU B C 1
ATOM 5269 O O . LEU B 1 176 ? -11.836 11.43 -3.836 1 92.62 176 LEU B O 1
ATOM 5273 N N . LEU B 1 177 ? -11.312 13.477 -3.045 1 90.31 177 LEU B N 1
ATOM 5274 C CA . LEU B 1 177 ? -9.906 13.359 -3.418 1 90.31 177 LEU B CA 1
ATOM 5275 C C . LEU B 1 177 ? -9.242 12.211 -2.674 1 90.31 177 LEU B C 1
ATOM 5277 O O . LEU B 1 177 ? -8.438 11.477 -3.248 1 90.31 177 LEU B O 1
ATOM 5281 N N . ASP B 1 178 ? -9.562 12.055 -1.482 1 92 178 ASP B N 1
ATOM 5282 C CA . ASP B 1 178 ? -9.047 10.984 -0.639 1 92 178 ASP B CA 1
ATOM 5283 C C . ASP B 1 178 ? -9.383 9.609 -1.221 1 92 178 ASP B C 1
ATOM 5285 O O . ASP B 1 178 ? -8.508 8.758 -1.358 1 92 178 ASP B O 1
ATOM 5289 N N . ARG B 1 179 ? -10.57 9.453 -1.538 1 94.12 179 ARG B N 1
ATOM 5290 C CA . ARG B 1 179 ? -11.039 8.18 -2.076 1 94.12 179 ARG B CA 1
ATOM 5291 C C . ARG B 1 179 ? -10.438 7.918 -3.453 1 94.12 179 ARG B C 1
ATOM 5293 O O . ARG B 1 179 ? -10.055 6.789 -3.766 1 94.12 179 ARG B O 1
ATOM 5300 N N . TYR B 1 180 ? -10.391 8.984 -4.23 1 93.62 180 TYR B N 1
ATOM 5301 C CA . TYR B 1 180 ? -9.82 8.859 -5.57 1 93.62 180 TYR B CA 1
ATOM 5302 C C . TYR B 1 180 ? -8.367 8.406 -5.512 1 93.62 180 TYR B C 1
ATOM 5304 O O . TYR B 1 180 ? -7.953 7.523 -6.262 1 93.62 180 TYR B O 1
ATOM 5312 N N . GLN B 1 181 ? -7.637 8.961 -4.648 1 90.88 181 GLN B N 1
ATOM 5313 C CA . GLN B 1 181 ? -6.23 8.594 -4.48 1 90.88 181 GLN B CA 1
ATOM 5314 C C . GLN B 1 181 ? -6.09 7.148 -4.016 1 90.88 181 GLN B C 1
ATOM 5316 O O . GLN B 1 181 ? -5.18 6.441 -4.445 1 90.88 181 GLN B O 1
ATOM 5321 N N . GLN B 1 182 ? -6.93 6.75 -3.139 1 92.94 182 GLN B N 1
ATOM 5322 C CA . GLN B 1 182 ? -6.883 5.367 -2.672 1 92.94 182 GLN B CA 1
ATOM 5323 C C . GLN B 1 182 ? -7.184 4.391 -3.807 1 92.94 182 GLN B C 1
ATOM 5325 O O . GLN B 1 182 ? -6.562 3.332 -3.902 1 92.94 182 GLN B O 1
ATOM 5330 N N . VAL B 1 183 ? -8.125 4.75 -4.633 1 94.69 183 VAL B N 1
ATOM 5331 C CA . VAL B 1 183 ? -8.453 3.914 -5.785 1 94.69 183 VAL B CA 1
ATOM 5332 C C . VAL B 1 183 ? -7.234 3.791 -6.695 1 94.69 183 VAL B C 1
ATOM 5334 O O . VAL B 1 183 ? -6.875 2.689 -7.117 1 94.69 183 VAL B O 1
ATOM 5337 N N . GLU B 1 184 ? -6.613 4.898 -6.957 1 91.88 184 GLU B N 1
ATOM 5338 C CA . GLU B 1 184 ? -5.453 4.914 -7.844 1 91.88 184 GLU B CA 1
ATOM 5339 C C . GLU B 1 184 ? -4.32 4.055 -7.285 1 91.88 184 GLU B C 1
ATOM 5341 O O . GLU B 1 184 ? -3.742 3.24 -8.008 1 91.88 184 GLU B O 1
ATOM 5346 N N . ASN B 1 185 ? -4.027 4.203 -6.023 1 90.38 185 ASN B N 1
ATOM 5347 C CA . ASN B 1 185 ? -2.949 3.457 -5.387 1 90.38 185 ASN B CA 1
ATOM 5348 C C . ASN B 1 185 ? -3.238 1.959 -5.367 1 90.38 185 ASN B C 1
ATOM 5350 O O . ASN B 1 185 ? -2.363 1.149 -5.684 1 90.38 185 ASN B O 1
ATOM 5354 N N . THR B 1 186 ? -4.438 1.632 -5.008 1 93.5 186 THR B N 1
ATOM 5355 C CA . THR B 1 186 ? -4.816 0.226 -4.922 1 93.5 186 THR B CA 1
ATOM 5356 C C . THR B 1 186 ? -4.805 -0.421 -6.305 1 93.5 186 THR B C 1
ATOM 5358 O O . THR B 1 186 ? -4.441 -1.591 -6.445 1 93.5 186 THR B O 1
ATOM 5361 N N . ALA B 1 187 ? -5.215 0.347 -7.273 1 93.31 187 ALA B N 1
ATOM 5362 C CA . ALA B 1 187 ? -5.25 -0.165 -8.641 1 93.31 187 ALA B CA 1
ATOM 5363 C C . ALA B 1 187 ? -3.846 -0.487 -9.141 1 93.31 187 ALA B C 1
ATOM 5365 O O . ALA B 1 187 ? -3.623 -1.535 -9.75 1 93.31 187 ALA B O 1
ATOM 5366 N N . VAL B 1 188 ? -2.939 0.354 -8.906 1 88.19 188 VAL B N 1
ATOM 5367 C CA . VAL B 1 188 ? -1.559 0.151 -9.328 1 88.19 188 VAL B CA 1
ATOM 5368 C C . VAL B 1 188 ? -0.941 -1.005 -8.547 1 88.19 188 VAL B C 1
ATOM 5370 O O . VAL B 1 188 ? -0.189 -1.809 -9.102 1 88.19 188 VAL B O 1
ATOM 5373 N N . GLU B 1 189 ? -1.261 -1.085 -7.301 1 88.94 189 GLU B N 1
ATOM 5374 C CA . GLU B 1 189 ? -0.767 -2.176 -6.469 1 88.94 189 GLU B CA 1
ATOM 5375 C C . GLU B 1 189 ? -1.263 -3.527 -6.977 1 88.94 189 GLU B C 1
ATOM 5377 O O . GLU B 1 189 ? -0.529 -4.516 -6.941 1 88.94 189 GLU B O 1
ATOM 5382 N N . LEU B 1 190 ? -2.488 -3.521 -7.383 1 91.38 190 LEU B N 1
ATOM 5383 C CA . LEU B 1 190 ? -3.062 -4.758 -7.902 1 91.38 190 LEU B CA 1
ATOM 5384 C C . LEU B 1 190 ? -2.301 -5.234 -9.133 1 91.38 190 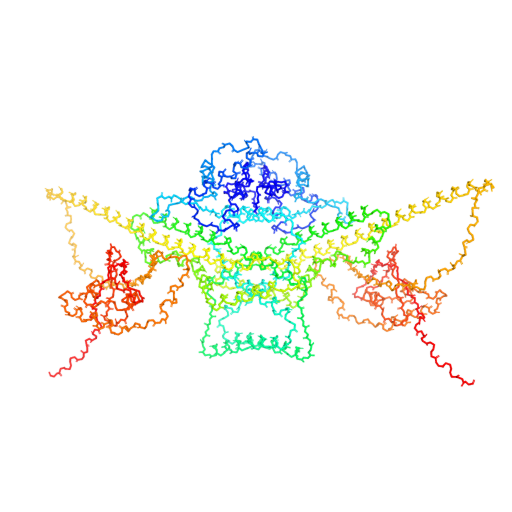LEU B C 1
ATOM 5386 O O . LEU B 1 190 ? -2.092 -6.438 -9.312 1 91.38 190 LEU B O 1
ATOM 5390 N N . LEU B 1 191 ? -1.914 -4.34 -9.953 1 87.56 191 LEU B N 1
ATOM 5391 C CA . LEU B 1 191 ? -1.134 -4.688 -11.133 1 87.56 191 LEU B CA 1
ATOM 5392 C C . LEU B 1 191 ? 0.195 -5.324 -10.742 1 87.56 191 LEU B C 1
ATOM 5394 O O . LEU B 1 191 ? 0.653 -6.27 -11.391 1 87.56 191 LEU B O 1
ATOM 5398 N N . ARG B 1 192 ? 0.783 -4.855 -9.703 1 86.5 192 ARG B N 1
ATOM 5399 C CA . ARG B 1 192 ? 2.053 -5.379 -9.211 1 86.5 192 ARG B CA 1
ATOM 5400 C C . ARG B 1 192 ? 1.878 -6.773 -8.617 1 86.5 192 ARG B C 1
ATOM 5402 O O . ARG B 1 192 ? 2.779 -7.609 -8.719 1 86.5 192 ARG B O 1
ATOM 5409 N N . ASP B 1 193 ? 0.784 -7.031 -8.078 1 88.62 193 ASP B N 1
ATOM 5410 C CA . ASP B 1 193 ? 0.507 -8.289 -7.395 1 88.62 193 ASP B CA 1
ATOM 5411 C C . ASP B 1 193 ? 0.56 -9.469 -8.367 1 88.62 193 ASP B C 1
ATOM 5413 O O . ASP B 1 193 ? 0.931 -10.578 -7.992 1 88.62 193 ASP B O 1
ATOM 5417 N N . PHE B 1 194 ? 0.27 -9.227 -9.617 1 90.44 194 PHE B N 1
ATOM 5418 C CA . PHE B 1 194 ? 0.261 -10.32 -10.586 1 90.44 194 PHE B CA 1
ATOM 5419 C C . PHE B 1 194 ? 1.646 -10.938 -10.719 1 90.44 194 PHE B C 1
ATOM 5421 O O . PHE B 1 194 ? 1.779 -12.164 -10.758 1 90.44 194 PHE B O 1
ATOM 5428 N N . ARG B 1 195 ? 2.631 -10.086 -10.781 1 87.94 195 ARG B N 1
ATOM 5429 C CA . ARG B 1 195 ? 3.99 -10.602 -10.906 1 87.94 195 ARG B CA 1
ATOM 5430 C C . ARG B 1 195 ? 4.418 -11.336 -9.641 1 87.94 195 ARG B C 1
ATOM 5432 O O . ARG B 1 195 ? 5.156 -12.32 -9.703 1 87.94 195 ARG B O 1
ATOM 5439 N N . GLU B 1 196 ? 3.965 -10.836 -8.57 1 89.69 196 GLU B N 1
ATOM 5440 C CA . GLU B 1 196 ? 4.285 -11.5 -7.309 1 89.69 196 GLU B CA 1
ATOM 5441 C C . GLU B 1 196 ? 3.566 -12.844 -7.199 1 89.69 196 GLU B C 1
ATOM 5443 O O . GLU B 1 196 ? 4.121 -13.812 -6.672 1 89.69 196 GLU B O 1
ATOM 5448 N N . VAL B 1 197 ? 2.33 -12.898 -7.617 1 90.88 197 VAL B N 1
ATOM 5449 C CA . VAL B 1 197 ? 1.581 -14.148 -7.633 1 90.88 197 VAL B CA 1
ATOM 5450 C C . VAL B 1 197 ? 2.293 -15.164 -8.523 1 90.88 197 VAL B C 1
ATOM 5452 O O . VAL B 1 197 ? 2.451 -16.328 -8.141 1 90.88 197 VAL B O 1
ATOM 5455 N N . GLU B 1 198 ? 2.744 -14.742 -9.672 1 89.31 198 GLU B N 1
ATOM 5456 C CA . GLU B 1 198 ? 3.479 -15.633 -10.57 1 89.31 198 GLU B CA 1
ATOM 5457 C C . GLU B 1 198 ? 4.746 -16.156 -9.898 1 89.31 198 GLU B C 1
ATOM 5459 O O . GLU B 1 198 ? 5.062 -17.344 -10.016 1 89.31 198 GLU B O 1
ATOM 5464 N N . ALA B 1 199 ? 5.395 -15.289 -9.25 1 87.88 199 ALA B N 1
ATOM 5465 C CA . ALA B 1 199 ? 6.613 -15.688 -8.547 1 87.88 199 ALA B CA 1
ATOM 5466 C C . ALA B 1 199 ? 6.316 -16.719 -7.477 1 87.88 199 ALA B C 1
ATOM 5468 O O . ALA B 1 199 ? 7.074 -17.688 -7.301 1 87.88 199 ALA B O 1
ATOM 5469 N N . ASN B 1 200 ? 5.262 -16.531 -6.758 1 89.06 200 ASN B N 1
ATOM 5470 C CA . ASN B 1 200 ? 4.855 -17.484 -5.723 1 89.06 200 ASN B CA 1
ATOM 5471 C C . ASN B 1 200 ? 4.523 -18.844 -6.309 1 89.06 200 ASN B C 1
ATOM 5473 O O . ASN B 1 200 ? 4.875 -19.875 -5.73 1 89.06 200 ASN B O 1
ATOM 5477 N N . LEU B 1 201 ? 3.854 -18.828 -7.367 1 88.94 201 LEU B N 1
ATOM 5478 C CA . LEU B 1 201 ? 3.465 -20.078 -8.008 1 88.94 201 LEU B CA 1
ATOM 5479 C C . LEU B 1 201 ? 4.684 -20.812 -8.555 1 88.94 201 LEU B C 1
ATOM 5481 O O . LEU B 1 201 ? 4.758 -22.031 -8.484 1 88.94 201 LEU B O 1
ATOM 5485 N N . ARG B 1 202 ? 5.617 -20.078 -9.086 1 88.25 202 ARG B N 1
ATOM 5486 C CA . ARG B 1 202 ? 6.859 -20.672 -9.555 1 88.25 202 ARG B CA 1
ATOM 5487 C C . ARG B 1 202 ? 7.648 -21.281 -8.391 1 88.25 202 ARG B C 1
ATOM 5489 O O . ARG B 1 202 ? 8.242 -22.344 -8.523 1 88.25 202 ARG B O 1
ATOM 5496 N N . GLU B 1 203 ? 7.652 -20.531 -7.355 1 87.56 203 GLU B N 1
ATOM 5497 C CA . GLU B 1 203 ? 8.32 -21.047 -6.164 1 87.56 203 GLU B CA 1
ATOM 5498 C C . GLU B 1 203 ? 7.652 -22.312 -5.652 1 87.56 203 GLU B C 1
ATOM 5500 O O . GLU B 1 203 ? 8.328 -23.234 -5.199 1 87.56 203 GLU B O 1
ATOM 5505 N N . LEU B 1 204 ? 6.375 -22.328 -5.645 1 87 204 LEU B N 1
ATOM 5506 C CA . LEU B 1 204 ? 5.633 -23.516 -5.254 1 87 204 LEU B CA 1
ATOM 5507 C C . LEU B 1 204 ? 5.98 -24.688 -6.16 1 87 204 LEU B C 1
ATOM 5509 O O . LEU B 1 204 ? 6.199 -25.812 -5.676 1 87 204 LEU B O 1
ATOM 5513 N N . ASP B 1 205 ? 6.02 -24.453 -7.414 1 86.94 205 ASP B N 1
ATOM 5514 C CA . ASP B 1 205 ? 6.41 -25.484 -8.375 1 86.94 205 ASP B CA 1
ATOM 5515 C C . ASP B 1 205 ? 7.797 -26.031 -8.055 1 86.94 205 ASP B C 1
ATOM 5517 O O . ASP B 1 205 ? 8 -27.25 -8.062 1 86.94 205 ASP B O 1
ATOM 5521 N N . ARG B 1 206 ? 8.734 -25.172 -7.797 1 86.5 206 ARG B N 1
ATOM 5522 C CA . ARG B 1 206 ? 10.102 -25.562 -7.477 1 86.5 206 ARG B CA 1
ATOM 5523 C C . ARG B 1 206 ? 10.141 -26.422 -6.211 1 86.5 206 ARG B C 1
ATOM 5525 O O . ARG B 1 206 ? 10.836 -27.438 -6.16 1 86.5 206 ARG B O 1
ATOM 5532 N N . ARG B 1 207 ? 9.43 -26 -5.254 1 85.06 207 ARG B N 1
ATOM 5533 C CA . ARG B 1 207 ? 9.398 -26.719 -3.988 1 85.06 207 ARG B CA 1
ATOM 5534 C C . ARG B 1 207 ? 8.797 -28.109 -4.168 1 85.06 207 ARG B C 1
ATOM 5536 O O . ARG B 1 207 ? 9.289 -29.094 -3.6 1 85.06 207 ARG B O 1
ATOM 5543 N N . LEU B 1 208 ? 7.754 -28.188 -4.855 1 84.88 208 LEU B N 1
ATOM 5544 C CA . LEU B 1 208 ? 7.102 -29.469 -5.105 1 84.88 208 LEU B CA 1
ATOM 5545 C C . LEU B 1 208 ? 8.031 -30.406 -5.859 1 84.88 208 LEU B C 1
ATOM 5547 O O . LEU B 1 208 ? 8.117 -31.594 -5.531 1 84.88 208 LEU B O 1
ATOM 5551 N N . ARG B 1 209 ? 8.758 -29.891 -6.777 1 83.38 209 ARG B N 1
ATOM 5552 C CA . ARG B 1 209 ? 9.711 -30.703 -7.531 1 83.38 209 ARG B CA 1
ATOM 5553 C C . ARG B 1 209 ? 10.852 -31.172 -6.641 1 83.38 209 ARG B C 1
ATOM 5555 O O . ARG B 1 209 ? 11.273 -32.344 -6.734 1 83.38 209 ARG B O 1
ATOM 5562 N N . GLN B 1 210 ? 11.266 -30.266 -5.863 1 83.56 210 GLN B N 1
ATOM 5563 C CA . GLN B 1 210 ? 12.344 -30.609 -4.941 1 83.56 210 GLN B CA 1
ATOM 5564 C C . GLN B 1 210 ? 11.898 -31.688 -3.947 1 83.56 210 GLN B C 1
ATOM 5566 O O . GLN B 1 210 ? 12.664 -32.594 -3.611 1 83.56 210 GLN B O 1
ATOM 5571 N N . ASP B 1 211 ? 10.734 -31.531 -3.455 1 82.19 211 ASP B N 1
ATOM 5572 C CA . ASP B 1 211 ? 10.188 -32.5 -2.51 1 82.19 211 ASP B CA 1
ATOM 5573 C C . ASP B 1 211 ? 10.102 -33.906 -3.141 1 82.19 211 ASP B C 1
ATOM 5575 O O . ASP B 1 211 ? 10.406 -34.906 -2.49 1 82.19 211 ASP B O 1
ATOM 5579 N N . VAL B 1 212 ? 9.758 -33.969 -4.332 1 80.38 212 VAL B N 1
ATOM 5580 C CA . VAL B 1 212 ? 9.641 -35.25 -5.047 1 80.38 212 VAL B CA 1
ATOM 5581 C C . VAL B 1 212 ? 11.031 -35.812 -5.344 1 80.38 212 VAL B C 1
ATOM 5583 O O . VAL B 1 212 ? 11.266 -37 -5.219 1 80.38 212 VAL B O 1
ATOM 5586 N N . ALA B 1 213 ? 11.938 -34.906 -5.703 1 79.62 213 ALA B N 1
ATOM 5587 C CA . ALA B 1 213 ? 13.289 -35.344 -6.07 1 79.62 213 ALA B CA 1
ATOM 5588 C C . ALA B 1 213 ? 14.062 -35.812 -4.848 1 79.62 213 ALA B C 1
ATOM 5590 O O . ALA B 1 213 ? 14.906 -36.719 -4.949 1 79.62 213 ALA B O 1
ATOM 5591 N N . THR B 1 214 ? 13.781 -35.156 -3.748 1 78.38 214 THR B N 1
ATOM 5592 C CA . THR B 1 214 ? 14.539 -35.469 -2.549 1 78.38 214 THR B CA 1
ATOM 5593 C C . THR B 1 214 ? 13.922 -36.656 -1.818 1 78.38 214 THR B C 1
ATOM 5595 O O . THR B 1 214 ? 14.578 -37.312 -0.981 1 78.38 214 THR B O 1
ATOM 5598 N N . ALA B 1 215 ? 12.648 -36.812 -2.043 1 72.06 215 ALA B N 1
ATOM 5599 C CA . ALA B 1 215 ? 11.992 -37.938 -1.387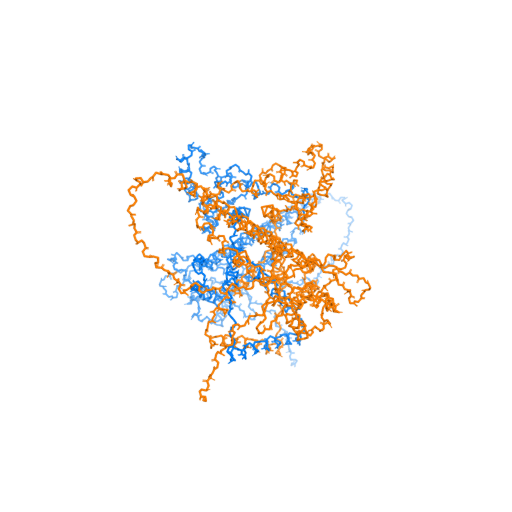 1 72.06 215 ALA B CA 1
ATOM 5600 C C . ALA B 1 215 ? 12.602 -39.25 -1.837 1 72.06 215 ALA B C 1
ATOM 5602 O O . ALA B 1 215 ? 12.836 -39.469 -3.029 1 72.06 215 ALA B O 1
ATOM 5603 N N . GLU B 1 216 ? 13.242 -40 -0.975 1 64.12 216 GLU B N 1
ATOM 5604 C CA . GLU B 1 216 ? 13.945 -41.25 -1.225 1 64.12 216 GLU B CA 1
ATOM 5605 C C . GLU B 1 216 ? 12.969 -42.406 -1.442 1 64.12 216 GLU B C 1
ATOM 5607 O O . GLU B 1 216 ? 11.953 -42.5 -0.751 1 64.12 216 GLU B O 1
ATOM 5612 N N . GLY B 1 217 ? 13.305 -43.25 -2.393 1 59.41 217 GLY B N 1
ATOM 5613 C CA . GLY B 1 217 ? 12.68 -44.562 -2.635 1 59.41 217 GLY B CA 1
ATOM 5614 C C . GLY B 1 217 ? 11.211 -44.438 -2.992 1 59.41 217 GLY B C 1
ATOM 5615 O O . GLY B 1 217 ? 10.828 -43.656 -3.848 1 59.41 217 GLY B O 1
ATOM 5616 N N . SER B 1 218 ? 10.328 -45.188 -2.219 1 61.47 218 SER B N 1
ATOM 5617 C CA . SER B 1 218 ? 8.898 -45.375 -2.432 1 61.47 218 SER B CA 1
ATOM 5618 C C . SER B 1 218 ? 8.117 -44.125 -2.029 1 61.47 218 SER B C 1
ATOM 5620 O O . SER B 1 218 ? 7.055 -43.844 -2.586 1 61.47 218 SER B O 1
ATOM 5622 N N . LYS B 1 219 ? 8.734 -43.281 -1.27 1 63.75 219 LYS B N 1
ATOM 5623 C CA . LYS B 1 219 ? 8.031 -42.094 -0.786 1 63.75 219 LYS B CA 1
ATOM 5624 C C . LYS B 1 219 ? 7.926 -41.031 -1.875 1 63.75 219 LYS B C 1
ATOM 5626 O O . LYS B 1 219 ? 6.906 -40.344 -1.986 1 63.75 219 LYS B O 1
ATOM 5631 N N . GLY B 1 220 ? 8.945 -40.938 -2.633 1 63.34 220 GLY B N 1
ATOM 5632 C CA . GLY B 1 220 ? 8.914 -40 -3.732 1 63.34 220 GLY B CA 1
ATOM 5633 C C . GLY B 1 220 ? 7.871 -40.344 -4.781 1 63.34 220 GLY B C 1
ATOM 5634 O O . GLY B 1 220 ? 7.211 -39.438 -5.316 1 63.34 220 GLY B O 1
ATOM 5635 N N . GLU B 1 221 ? 7.68 -41.594 -4.863 1 65.38 221 GLU B N 1
ATOM 5636 C CA . GLU B 1 221 ? 6.684 -42.062 -5.824 1 65.38 221 GLU B CA 1
ATOM 5637 C C . GLU B 1 221 ? 5.27 -41.781 -5.336 1 65.38 221 GLU B C 1
ATOM 5639 O O . GLU B 1 221 ? 4.41 -41.375 -6.117 1 65.38 221 GLU B O 1
ATOM 5644 N N . LEU B 1 222 ? 5.219 -41.969 -4.09 1 62.91 222 LEU B N 1
ATOM 5645 C CA . LEU B 1 222 ? 3.91 -41.719 -3.496 1 62.91 222 LEU B CA 1
ATOM 5646 C C . LEU B 1 222 ? 3.566 -40.25 -3.547 1 62.91 222 LEU B C 1
ATOM 5648 O O . LEU B 1 222 ? 2.428 -39.875 -3.85 1 62.91 222 LEU B O 1
ATOM 5652 N N . LEU B 1 223 ? 4.598 -39.594 -3.404 1 69.75 223 LEU B N 1
ATOM 5653 C CA . LEU B 1 223 ? 4.371 -38.125 -3.43 1 69.75 223 LEU B CA 1
ATOM 5654 C C . LEU B 1 223 ? 4.078 -37.656 -4.848 1 69.75 223 LEU B C 1
ATOM 5656 O O . LEU B 1 223 ? 3.197 -36.812 -5.051 1 69.75 223 LEU B O 1
ATOM 5660 N N . ALA B 1 224 ? 4.773 -38.25 -5.699 1 70 224 ALA B N 1
ATOM 5661 C CA . ALA B 1 224 ? 4.559 -37.875 -7.098 1 70 224 ALA B CA 1
ATOM 5662 C C . ALA B 1 224 ? 3.158 -38.281 -7.559 1 70 224 ALA B C 1
ATOM 5664 O O . ALA B 1 224 ? 2.48 -37.5 -8.227 1 70 224 ALA B O 1
ATOM 5665 N N . SER B 1 225 ? 2.779 -39.438 -7.086 1 65.31 225 SER B N 1
ATOM 5666 C CA . SER B 1 225 ? 1.443 -39.906 -7.445 1 65.31 225 SER B CA 1
ATOM 5667 C C . SER B 1 225 ? 0.365 -39.031 -6.797 1 65.31 225 SER B C 1
ATOM 5669 O O . SER B 1 225 ? -0.638 -38.719 -7.434 1 65.31 225 SER B O 1
ATOM 5671 N N . PHE B 1 226 ? 0.719 -38.688 -5.633 1 67.06 226 PHE B N 1
ATOM 5672 C CA . PHE B 1 226 ? -0.21 -37.844 -4.898 1 67.06 226 PHE B CA 1
ATOM 5673 C C . PHE B 1 226 ? -0.347 -36.5 -5.574 1 67.06 226 PHE B C 1
ATOM 5675 O O . PHE B 1 226 ? -1.454 -35.969 -5.695 1 67.06 226 PHE B O 1
ATOM 5682 N N . LEU B 1 227 ? 0.706 -36.062 -6.035 1 73.06 227 LEU B N 1
ATOM 5683 C CA . LEU B 1 227 ? 0.739 -34.719 -6.617 1 73.06 227 LEU B CA 1
ATOM 5684 C C . LEU B 1 227 ? 0.143 -34.719 -8.023 1 73.06 227 LEU B C 1
ATOM 5686 O O . LEU B 1 227 ? -0.433 -33.719 -8.461 1 73.06 227 LEU B O 1
ATOM 5690 N N . MET B 1 228 ? 0.26 -35.875 -8.672 1 66.62 228 MET B N 1
ATOM 5691 C CA . MET B 1 228 ? -0.245 -36 -10.031 1 66.62 228 MET B CA 1
ATOM 5692 C C . MET B 1 228 ? -1.769 -35.938 -10.055 1 66.62 228 MET B C 1
ATOM 5694 O O . MET B 1 228 ? -2.357 -35.375 -10.992 1 66.62 228 MET B O 1
ATOM 5698 N N . ASP B 1 229 ? -2.246 -36.375 -9.031 1 60.28 229 ASP B N 1
ATOM 5699 C CA . ASP B 1 229 ? -3.701 -36.469 -8.977 1 60.28 229 ASP B CA 1
ATOM 5700 C C . ASP B 1 229 ? -4.32 -35.156 -8.539 1 60.28 229 ASP B C 1
ATOM 5702 O O . ASP B 1 229 ? -5.516 -34.906 -8.75 1 60.28 229 ASP B O 1
ATOM 5706 N N . ARG B 1 230 ? -3.396 -34.406 -8.109 1 66 230 ARG B N 1
ATOM 5707 C CA . ARG B 1 230 ? -3.947 -33.188 -7.547 1 66 230 ARG B CA 1
ATOM 5708 C C . ARG B 1 230 ? -3.451 -31.953 -8.312 1 66 230 ARG B C 1
ATOM 5710 O O . ARG B 1 230 ? -2.369 -31.984 -8.906 1 66 230 ARG B O 1
ATOM 5717 N N . GLU B 1 231 ? -4.352 -31.109 -8.719 1 76.12 231 GLU B N 1
ATOM 5718 C CA . GLU B 1 231 ? -3.963 -29.812 -9.266 1 76.12 231 GLU B CA 1
ATOM 5719 C C . GLU B 1 231 ? -3.367 -28.906 -8.18 1 76.12 231 GLU B C 1
ATOM 5721 O O . GLU B 1 231 ? -3.945 -27.875 -7.832 1 76.12 231 GLU B O 1
ATOM 5726 N N . MET B 1 232 ? -2.148 -29.391 -7.707 1 77.31 232 MET B N 1
ATOM 5727 C CA . MET B 1 232 ? -1.568 -28.828 -6.492 1 77.31 232 MET B CA 1
ATOM 5728 C C . MET B 1 232 ? -1.355 -27.328 -6.633 1 77.31 232 MET B C 1
ATOM 5730 O O . MET B 1 232 ? -1.521 -26.578 -5.668 1 77.31 232 MET B O 1
ATOM 5734 N N . ILE B 1 233 ? -1.013 -26.953 -7.781 1 81.94 233 ILE B N 1
ATOM 5735 C CA . ILE B 1 233 ? -0.769 -25.531 -7.977 1 81.94 233 ILE B CA 1
ATOM 5736 C C . ILE B 1 233 ? -2.092 -24.766 -7.938 1 81.94 233 ILE B C 1
ATOM 5738 O O . ILE B 1 233 ? -2.232 -23.797 -7.188 1 81.94 233 ILE B O 1
ATOM 5742 N N . ALA B 1 234 ? -3.088 -25.312 -8.625 1 81.44 234 ALA B N 1
ATOM 5743 C CA . ALA B 1 234 ? -4.395 -24.656 -8.688 1 81.44 234 ALA B CA 1
ATOM 5744 C C . ALA B 1 234 ? -5.109 -24.75 -7.34 1 81.44 234 ALA B C 1
ATOM 5746 O O . ALA B 1 234 ? -5.859 -23.828 -6.969 1 81.44 234 ALA B O 1
ATOM 5747 N N . GLU B 1 235 ? -4.758 -25.734 -6.605 1 83.69 235 GLU B N 1
ATOM 5748 C CA . GLU B 1 235 ? -5.473 -25.969 -5.355 1 83.69 235 GLU B CA 1
ATOM 5749 C C . GLU B 1 235 ? -4.754 -25.328 -4.176 1 83.69 235 GLU B C 1
ATOM 5751 O O . GLU B 1 235 ? -5.27 -25.312 -3.059 1 83.69 235 GLU B O 1
ATOM 5756 N N . SER B 1 236 ? -3.619 -24.828 -4.496 1 86.75 236 SER B N 1
ATOM 5757 C CA . SER B 1 236 ? -2.947 -24.078 -3.443 1 86.75 236 SER B CA 1
ATOM 5758 C C . SER B 1 236 ? -3.754 -22.844 -3.045 1 86.75 236 SER B C 1
ATOM 5760 O O . SER B 1 236 ? -4.648 -22.422 -3.777 1 86.75 236 SER B O 1
ATOM 5762 N N . ASP B 1 237 ? -3.531 -22.281 -1.9 1 85.12 237 ASP B N 1
ATOM 5763 C CA . ASP B 1 237 ? -4.215 -21.078 -1.47 1 85.12 237 ASP B CA 1
ATOM 5764 C C . ASP B 1 237 ? -4.059 -19.953 -2.502 1 85.12 237 ASP B C 1
ATOM 5766 O O . ASP B 1 237 ? -5.031 -19.281 -2.846 1 85.12 237 ASP B O 1
ATOM 5770 N N . GLN B 1 238 ? -2.816 -19.875 -2.99 1 88.5 238 GLN B N 1
ATOM 5771 C CA . GLN B 1 238 ? -2.541 -18.844 -3.98 1 88.5 238 GLN B CA 1
ATOM 5772 C C . GLN B 1 238 ? -3.301 -19.094 -5.277 1 88.5 238 GLN B C 1
ATOM 5774 O O . GLN B 1 238 ? -3.869 -18.172 -5.867 1 88.5 238 GLN B O 1
ATOM 5779 N N . GLY B 1 239 ? -3.262 -20.312 -5.691 1 88 239 GLY B N 1
ATOM 5780 C CA . GLY B 1 239 ? -3.975 -20.672 -6.91 1 88 239 GLY B CA 1
ATOM 5781 C C . GLY B 1 239 ? -5.473 -20.438 -6.809 1 88 239 GLY B C 1
ATOM 5782 O O . GLY B 1 239 ? -6.082 -19.859 -7.711 1 88 239 GLY B O 1
ATOM 5783 N N . ARG B 1 240 ? -6.066 -20.766 -5.707 1 88.31 240 ARG B N 1
ATOM 5784 C CA . ARG B 1 240 ? -7.5 -20.609 -5.484 1 88.31 240 ARG B CA 1
ATOM 5785 C C . ARG B 1 240 ? -7.879 -19.141 -5.402 1 88.31 240 ARG B C 1
ATOM 5787 O O . ARG B 1 240 ? -8.906 -18.719 -5.938 1 88.31 240 ARG B O 1
ATOM 5794 N N . SER B 1 241 ? -7.102 -18.453 -4.684 1 88.69 241 SER B N 1
ATOM 5795 C CA . SER B 1 241 ? -7.352 -17.031 -4.57 1 88.69 241 SER B CA 1
ATOM 5796 C C . SER B 1 241 ? -7.285 -16.344 -5.934 1 88.69 241 SER B C 1
ATOM 5798 O O . SER B 1 241 ? -8.133 -15.508 -6.254 1 88.69 241 SER B O 1
ATOM 5800 N N . PHE B 1 242 ? -6.277 -16.703 -6.691 1 91.12 242 PHE B N 1
ATOM 5801 C CA . PHE B 1 242 ? -6.121 -16.094 -8.008 1 91.12 242 PHE B CA 1
ATOM 5802 C C . PHE B 1 242 ? -7.277 -16.484 -8.922 1 91.12 242 PHE B C 1
ATOM 5804 O O . PHE B 1 242 ? -7.777 -15.656 -9.688 1 91.12 242 PHE B O 1
ATOM 5811 N N . GLN B 1 243 ? -7.672 -17.719 -8.859 1 89.25 243 GLN B N 1
ATOM 5812 C CA . GLN B 1 243 ? -8.789 -18.156 -9.688 1 89.25 243 GLN B CA 1
ATOM 5813 C C . GLN B 1 243 ? -10.07 -17.406 -9.344 1 89.25 243 GLN B C 1
ATOM 5815 O O . GLN B 1 243 ? -10.828 -17.031 -10.234 1 89.25 243 GLN B O 1
ATOM 5820 N N . ALA B 1 244 ? -10.281 -17.188 -8.07 1 88.5 244 ALA B N 1
ATOM 5821 C CA . ALA B 1 244 ? -11.445 -16.422 -7.641 1 88.5 244 ALA B CA 1
ATOM 5822 C C . ALA B 1 244 ? -11.391 -14.992 -8.18 1 88.5 244 ALA B C 1
ATOM 5824 O O . ALA B 1 244 ? -12.398 -14.461 -8.648 1 88.5 244 ALA B O 1
ATOM 5825 N N . PHE B 1 245 ? -10.25 -14.484 -8.086 1 92.44 245 PHE B N 1
ATOM 5826 C CA . PHE B 1 245 ? -10.031 -13.148 -8.625 1 92.44 245 PHE B CA 1
ATOM 5827 C C . PHE B 1 245 ? -10.273 -13.125 -10.133 1 92.44 245 PHE B C 1
ATOM 5829 O O . PHE B 1 245 ? -10.922 -12.219 -10.656 1 92.44 245 PHE B O 1
ATOM 5836 N N . PHE B 1 246 ? -9.641 -14.086 -10.773 1 90.12 246 PHE B N 1
ATOM 5837 C CA . PHE B 1 246 ? -9.75 -14.164 -12.219 1 90.12 246 PHE B CA 1
ATOM 5838 C C . PHE B 1 246 ? -11.211 -14.281 -12.648 1 90.12 246 PHE B C 1
ATOM 5840 O O . PHE B 1 246 ? -11.648 -13.594 -13.57 1 90.12 246 PHE B O 1
ATOM 5847 N N . ASP B 1 247 ? -11.961 -15.023 -11.945 1 88.5 247 ASP B N 1
ATOM 5848 C CA . ASP B 1 247 ? -13.383 -15.188 -12.219 1 88.5 247 ASP B CA 1
ATOM 5849 C C . ASP B 1 247 ? -14.141 -13.883 -11.992 1 88.5 247 ASP B C 1
ATOM 5851 O O . ASP B 1 247 ? -15.055 -13.547 -12.758 1 88.5 247 ASP B O 1
ATOM 5855 N N . HIS B 1 248 ? -13.742 -13.25 -10.984 1 87.06 248 HIS B N 1
ATOM 5856 C CA . HIS B 1 248 ? -14.344 -11.961 -10.664 1 87.06 248 HIS B CA 1
ATOM 5857 C C . HIS B 1 248 ? -14.062 -10.938 -11.758 1 87.06 248 HIS B C 1
ATOM 5859 O O . HIS B 1 248 ? -14.945 -10.172 -12.148 1 87.06 248 HIS B O 1
ATOM 5865 N N . LEU B 1 249 ? -12.883 -10.922 -12.234 1 89.5 249 LEU B N 1
ATOM 5866 C CA . LEU B 1 249 ? -12.438 -9.961 -13.242 1 89.5 249 LEU B CA 1
ATOM 5867 C C . LEU B 1 249 ? -13.102 -10.227 -14.586 1 89.5 249 LEU B C 1
ATOM 5869 O O . LEU B 1 249 ? -13.383 -9.297 -15.344 1 89.5 249 LEU B O 1
ATOM 5873 N N . LEU B 1 250 ? -13.406 -11.484 -14.883 1 87.69 250 LEU B N 1
ATOM 5874 C CA . LEU B 1 250 ? -13.93 -11.867 -16.188 1 87.69 250 LEU B CA 1
ATOM 5875 C C . LEU B 1 250 ? -15.445 -11.781 -16.219 1 87.69 250 LEU B C 1
ATOM 5877 O O . LEU B 1 250 ? -16.062 -11.844 -17.281 1 87.69 250 LEU B O 1
ATOM 5881 N N . SER B 1 251 ? -16.062 -11.555 -15.078 1 89.38 251 SER B N 1
ATOM 5882 C CA . SER B 1 251 ? -17.516 -11.43 -15.039 1 89.38 251 SER B CA 1
ATOM 5883 C C . SER B 1 251 ? -17.984 -10.227 -15.844 1 89.38 251 SER B C 1
ATOM 5885 O O . SER B 1 251 ? -17.609 -9.086 -15.555 1 89.38 251 SER B O 1
ATOM 5887 N N . PRO B 1 252 ? -18.828 -10.43 -16.859 1 89.12 252 PRO B N 1
ATOM 5888 C CA . PRO B 1 252 ? -19.266 -9.312 -17.688 1 89.12 252 PRO B CA 1
ATOM 5889 C C . PRO B 1 252 ? -20 -8.227 -16.906 1 89.12 252 PRO B C 1
ATOM 5891 O O . PRO B 1 252 ? -19.781 -7.035 -17.156 1 89.12 252 PRO B O 1
ATOM 5894 N N . GLN B 1 253 ? -20.859 -8.648 -16 1 89.5 253 GLN B N 1
ATOM 5895 C CA . GLN B 1 253 ? -21.578 -7.695 -15.18 1 89.5 253 GLN B CA 1
ATOM 5896 C C . GLN B 1 253 ? -20.625 -6.828 -14.367 1 89.5 253 GLN B C 1
ATOM 5898 O O . GLN B 1 253 ? -20.812 -5.613 -14.258 1 89.5 253 GLN B O 1
ATOM 5903 N N . ARG B 1 254 ? -19.656 -7.445 -13.859 1 87.69 254 ARG B N 1
ATOM 5904 C CA . ARG B 1 254 ? -18.688 -6.727 -13.023 1 87.69 254 ARG B CA 1
ATOM 5905 C C . ARG B 1 254 ? -17.812 -5.805 -13.867 1 87.69 254 ARG B C 1
ATOM 5907 O O . ARG B 1 254 ? -17.484 -4.699 -13.438 1 87.69 254 ARG B O 1
ATOM 5914 N N . GLN B 1 255 ? -17.484 -6.242 -15.055 1 89.94 255 GLN B N 1
ATOM 5915 C CA . GLN B 1 255 ? -16.688 -5.418 -15.961 1 89.94 255 GLN B CA 1
ATOM 5916 C C . GLN B 1 255 ? -17.469 -4.18 -16.391 1 89.94 255 GLN B C 1
ATOM 5918 O O . GLN B 1 255 ? -16.906 -3.08 -16.453 1 89.94 255 GLN B O 1
ATOM 5923 N N . GLU B 1 256 ? -18.688 -4.426 -16.688 1 91.5 256 GLU B N 1
ATOM 5924 C CA . GLU B 1 256 ? -19.531 -3.307 -17.094 1 91.5 256 GLU B CA 1
ATOM 5925 C C . GLU B 1 256 ? -19.703 -2.303 -15.961 1 91.5 256 GLU B C 1
ATOM 5927 O O . GLU B 1 256 ? -19.672 -1.091 -16.188 1 91.5 256 GLU B O 1
ATOM 5932 N N . GLU B 1 257 ? -19.906 -2.822 -14.82 1 92.31 257 GLU B N 1
ATOM 5933 C CA . GLU B 1 257 ? -20.047 -1.944 -13.664 1 92.31 257 GLU B CA 1
ATOM 5934 C C . GLU B 1 257 ? -18.766 -1.134 -13.43 1 92.31 257 GLU B C 1
ATOM 5936 O O . GLU B 1 257 ? -18.844 0.075 -13.195 1 92.31 257 GLU B O 1
ATOM 5941 N N . LEU B 1 258 ? -17.672 -1.795 -13.445 1 93.75 258 LEU B N 1
ATOM 5942 C CA . LEU B 1 258 ? -16.391 -1.137 -13.211 1 93.75 258 LEU B CA 1
ATOM 5943 C C . LEU B 1 258 ? -16.141 -0.049 -14.25 1 93.75 258 LEU B C 1
ATOM 5945 O O . LEU B 1 258 ? -15.734 1.063 -13.906 1 93.75 258 LEU B O 1
ATOM 5949 N N . ARG B 1 259 ? -16.391 -0.367 -15.492 1 91.75 259 ARG B N 1
ATOM 5950 C CA . ARG B 1 259 ? -16.203 0.603 -16.562 1 91.75 259 ARG B CA 1
ATOM 5951 C C . ARG B 1 259 ? -17.109 1.813 -16.375 1 91.75 259 ARG B C 1
ATOM 5953 O O . ARG B 1 259 ? -16.688 2.955 -16.547 1 91.75 259 ARG B O 1
ATOM 5960 N N . GLY B 1 260 ? -18.344 1.535 -16.078 1 94 260 GLY B N 1
ATOM 5961 C CA . GLY B 1 260 ? -19.297 2.613 -15.836 1 94 260 GLY B CA 1
ATOM 5962 C C . GLY B 1 260 ? -18.891 3.504 -14.672 1 94 260 GLY B C 1
ATOM 5963 O O . GLY B 1 260 ? -18.969 4.73 -14.773 1 94 260 GLY B O 1
ATOM 5964 N N . LEU B 1 261 ? -18.453 2.898 -13.602 1 95.25 261 LEU B N 1
ATOM 5965 C CA . LEU B 1 261 ? -18.031 3.641 -12.422 1 95.25 261 LEU B CA 1
ATOM 5966 C C . LEU B 1 261 ? -16.797 4.496 -12.719 1 95.25 261 LEU B C 1
ATOM 5968 O O . LEU B 1 261 ? -16.734 5.66 -12.312 1 95.25 261 LEU B O 1
ATOM 5972 N N . LEU B 1 262 ? -15.859 3.961 -13.422 1 94.69 262 LEU B N 1
ATOM 5973 C CA . LEU B 1 262 ? -14.633 4.684 -13.75 1 94.69 262 LEU B CA 1
ATOM 5974 C C . LEU B 1 262 ? -14.93 5.875 -14.656 1 94.69 262 LEU B C 1
ATOM 5976 O O . LEU B 1 262 ? -14.375 6.957 -14.469 1 94.69 262 LEU B O 1
ATOM 5980 N N . GLU B 1 263 ? -15.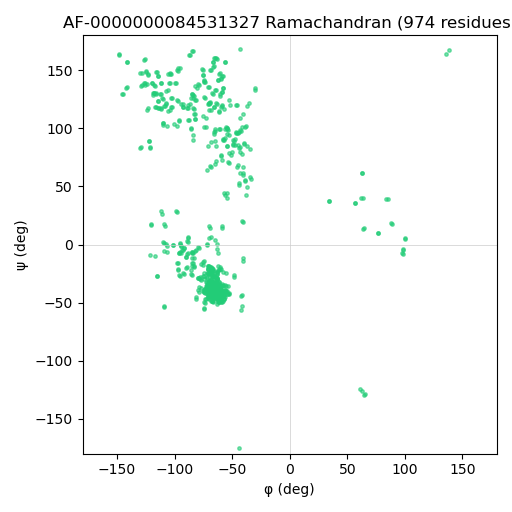82 5.68 -15.57 1 92.62 263 GLU B N 1
ATOM 5981 C CA . GLU B 1 263 ? -16.203 6.766 -16.469 1 92.62 263 GLU B CA 1
ATOM 5982 C C . GLU B 1 263 ? -16.906 7.891 -15.719 1 92.62 263 GLU B C 1
ATOM 5984 O O . GLU B 1 263 ? -16.641 9.07 -15.969 1 92.62 263 GLU B O 1
ATOM 5989 N N . GLN B 1 264 ? -17.766 7.527 -14.875 1 92.88 264 GLN B N 1
ATOM 5990 C CA . GLN B 1 264 ? -18.5 8.516 -14.086 1 92.88 264 GLN B CA 1
ATOM 5991 C C . GLN B 1 264 ? -17.547 9.336 -13.211 1 92.88 264 GLN B C 1
ATOM 5993 O O . GLN B 1 264 ? -17.672 10.555 -13.125 1 92.88 264 GLN B O 1
ATOM 5998 N N . VAL B 1 265 ? -16.609 8.68 -12.586 1 92.88 265 VAL B N 1
ATOM 5999 C CA . VAL B 1 265 ? -15.672 9.344 -11.688 1 92.88 265 VAL B CA 1
ATOM 6000 C C . VAL B 1 265 ? -14.742 10.25 -12.492 1 92.88 265 VAL B C 1
ATOM 6002 O O . VAL B 1 265 ? -14.367 11.328 -12.039 1 92.88 265 VAL B O 1
ATOM 6005 N N . HIS B 1 266 ? -14.367 9.758 -13.656 1 90 266 HIS B N 1
ATOM 6006 C CA . HIS B 1 266 ? -13.469 10.531 -14.508 1 90 266 HIS B CA 1
ATOM 6007 C C . HIS B 1 266 ? -14.117 11.844 -14.938 1 90 266 HIS B C 1
ATOM 6009 O O . HIS B 1 266 ? -13.414 12.828 -15.195 1 90 266 HIS B O 1
ATOM 6015 N N . GLN B 1 267 ? -15.391 11.898 -14.938 1 87.88 267 GLN B N 1
ATOM 6016 C CA . GLN B 1 267 ? -16.109 13.07 -15.438 1 87.88 267 GLN B CA 1
ATOM 6017 C C . GLN B 1 267 ? -16.469 14.016 -14.289 1 87.88 267 GLN B C 1
ATOM 6019 O O . GLN B 1 267 ? -17.016 15.102 -14.523 1 87.88 267 GLN B O 1
ATOM 6024 N N . LEU B 1 268 ? -16.078 13.648 -13.133 1 90.25 268 LEU B N 1
ATOM 6025 C CA . LEU B 1 268 ? -16.422 14.508 -12 1 90.25 268 LEU B CA 1
ATOM 6026 C C . LEU B 1 268 ? -15.625 15.805 -12.047 1 90.25 268 LEU B C 1
ATOM 6028 O O . LEU B 1 268 ? -14.391 15.781 -12.008 1 90.25 268 LEU B O 1
ATOM 6032 N N . PRO B 1 269 ? -16.266 16.891 -12.109 1 84 269 PRO B N 1
ATOM 6033 C CA . PRO B 1 269 ? -15.586 18.188 -12.172 1 84 269 PRO B CA 1
ATOM 6034 C C . PRO B 1 269 ? -14.805 18.516 -10.898 1 84 269 PRO B C 1
ATOM 6036 O O . PRO B 1 269 ? -13.82 19.25 -10.945 1 84 269 PRO B O 1
ATOM 6039 N N . GLN B 1 270 ? -15.297 17.938 -9.805 1 83.88 270 GLN B N 1
ATOM 6040 C CA . GLN B 1 270 ? -14.664 18.219 -8.516 1 83.88 270 GLN B CA 1
ATOM 6041 C C . GLN B 1 270 ? -13.211 17.75 -8.5 1 83.88 270 GLN B C 1
ATOM 6043 O O . GLN B 1 270 ? -12.43 18.203 -7.66 1 83.88 270 GLN B O 1
ATOM 6048 N N . LEU B 1 271 ? -12.828 16.922 -9.344 1 85.94 271 LEU B N 1
ATOM 6049 C CA . LEU B 1 271 ? -11.461 16.422 -9.391 1 85.94 271 LEU B CA 1
ATOM 6050 C C . LEU B 1 271 ? -10.578 17.328 -10.25 1 85.94 271 LEU B C 1
ATOM 6052 O O . LEU B 1 271 ? -9.352 17.234 -10.203 1 85.94 271 LEU B O 1
ATOM 6056 N N . GLY B 1 272 ? -11.125 18.438 -10.695 1 68.62 272 GLY B N 1
ATOM 6057 C CA . GLY B 1 272 ? -10.461 19.594 -11.289 1 68.62 272 GLY B CA 1
ATOM 6058 C C . GLY B 1 272 ? -9.242 19.219 -12.109 1 68.62 272 GLY B C 1
ATOM 6059 O O . GLY B 1 272 ? -8.211 19.891 -12.031 1 68.62 272 GLY B O 1
ATOM 6060 N N . GLY B 1 273 ? -9.211 18.281 -12.75 1 72.25 273 GLY B N 1
ATOM 6061 C CA . GLY B 1 273 ? -8.031 18 -13.547 1 72.25 273 GLY B CA 1
ATOM 6062 C C . GLY B 1 273 ? -7.086 17.016 -12.883 1 72.25 273 GLY B C 1
ATOM 6063 O O . GLY B 1 273 ? -6.094 16.594 -13.484 1 72.25 273 GLY B O 1
ATOM 6064 N N . ARG B 1 274 ? -7.32 16.703 -11.75 1 76.81 274 ARG B N 1
ATOM 6065 C CA . ARG B 1 274 ? -6.461 15.773 -11.023 1 76.81 274 ARG B CA 1
ATOM 6066 C C . ARG B 1 274 ? -6.754 14.328 -11.422 1 76.81 274 ARG B C 1
ATOM 6068 O O . ARG B 1 274 ? -6.043 13.406 -11.008 1 76.81 274 ARG B O 1
ATOM 6075 N N . ALA B 1 275 ? -7.703 14.219 -12.242 1 78.56 275 ALA B N 1
ATOM 6076 C CA . ALA B 1 275 ? -8.07 12.859 -12.633 1 78.56 275 ALA B CA 1
ATOM 6077 C C . ALA B 1 275 ? -7.035 12.266 -13.586 1 78.56 275 ALA B C 1
ATOM 6079 O O . ALA B 1 275 ? -6.59 12.938 -14.523 1 78.56 275 ALA B O 1
ATOM 6080 N N . ASN B 1 276 ? -6.52 11.133 -13.273 1 82.06 276 ASN B N 1
ATOM 6081 C CA . ASN B 1 276 ? -5.559 10.375 -14.07 1 82.06 276 ASN B CA 1
ATOM 6082 C C . ASN B 1 276 ? -6.254 9.562 -15.164 1 82.06 276 ASN B C 1
ATOM 6084 O O . ASN B 1 276 ? -6.906 8.555 -14.867 1 82.06 276 ASN B O 1
ATOM 6088 N N . ARG B 1 277 ? -6.137 9.938 -16.375 1 81.5 277 ARG B N 1
ATOM 6089 C CA . ARG B 1 277 ? -6.789 9.273 -17.5 1 81.5 277 ARG B CA 1
ATOM 6090 C C . ARG B 1 277 ? -6.305 7.836 -17.641 1 81.5 277 ARG B C 1
ATOM 6092 O O . ARG B 1 277 ? -7.012 6.988 -18.188 1 81.5 277 ARG B O 1
ATOM 6099 N N . ASN B 1 278 ? -5.18 7.566 -17.125 1 84.38 278 ASN B N 1
ATOM 6100 C CA . ASN B 1 278 ? -4.637 6.215 -17.203 1 84.38 278 ASN B CA 1
ATOM 6101 C C . ASN B 1 278 ? -5.469 5.23 -16.391 1 84.38 278 ASN B C 1
ATOM 6103 O O . ASN B 1 278 ? -5.414 4.02 -16.625 1 84.38 278 ASN B O 1
ATOM 6107 N N . LEU B 1 279 ? -6.227 5.738 -15.445 1 89.19 279 LEU B N 1
ATOM 6108 C CA . LEU B 1 279 ? -7.055 4.879 -14.602 1 89.19 279 LEU B CA 1
ATOM 6109 C C . LEU B 1 279 ? -8.172 4.238 -15.422 1 89.19 279 LEU B C 1
ATOM 6111 O O . LEU B 1 279 ? -8.672 3.166 -15.062 1 89.19 279 LEU B O 1
ATOM 6115 N N . LEU B 1 280 ? -8.555 4.883 -16.531 1 89.19 280 LEU B N 1
ATOM 6116 C CA . LEU B 1 280 ? -9.617 4.359 -17.375 1 89.19 280 LEU B CA 1
ATOM 6117 C C . LEU B 1 280 ? -9.148 3.113 -18.125 1 89.19 280 LEU B C 1
ATOM 6119 O O . LEU B 1 280 ? -9.961 2.268 -18.5 1 89.19 280 LEU B O 1
ATOM 6123 N N . LYS B 1 281 ? -7.848 2.928 -18.266 1 88.62 281 LYS B N 1
ATOM 6124 C CA . LYS B 1 281 ? -7.289 1.815 -19.031 1 88.62 281 LYS B CA 1
ATOM 6125 C C . LYS B 1 281 ? -6.805 0.701 -18.109 1 88.62 281 LYS B C 1
ATOM 6127 O O . LYS B 1 281 ? -6.406 -0.368 -18.562 1 88.62 281 LYS B O 1
ATOM 6132 N N . ILE B 1 282 ? -6.93 0.871 -16.859 1 89.5 282 ILE B N 1
ATOM 6133 C CA . ILE B 1 282 ? -6.289 -0.025 -15.898 1 89.5 282 ILE B CA 1
ATOM 6134 C C . ILE B 1 282 ? -7.008 -1.372 -15.891 1 89.5 282 ILE B C 1
ATOM 6136 O O . ILE B 1 282 ? -6.383 -2.416 -15.68 1 89.5 282 ILE B O 1
ATOM 6140 N N . PRO B 1 283 ? -8.359 -1.393 -16.141 1 90.5 283 PRO B N 1
ATOM 6141 C CA . PRO B 1 283 ? -9.016 -2.699 -16.203 1 90.5 283 PRO B CA 1
ATOM 6142 C C . PRO B 1 283 ? -8.484 -3.58 -17.328 1 90.5 283 PRO B C 1
ATOM 6144 O O . PRO B 1 283 ? -8.352 -4.797 -17.156 1 90.5 283 PRO B O 1
ATOM 6147 N N . PHE B 1 284 ? -8.141 -2.963 -18.359 1 88.06 284 PHE B N 1
ATOM 6148 C CA . PHE B 1 284 ? -7.57 -3.707 -19.484 1 88.06 284 PHE B CA 1
ATOM 6149 C C . PHE B 1 284 ? -6.184 -4.234 -19.125 1 88.06 284 PHE B C 1
ATOM 6151 O O . PHE B 1 284 ? -5.832 -5.359 -19.484 1 88.06 284 PHE B O 1
ATOM 6158 N N . ALA B 1 285 ? -5.449 -3.396 -18.453 1 88.25 285 ALA B N 1
ATOM 6159 C CA . ALA B 1 285 ? -4.129 -3.818 -18 1 88.25 285 ALA B CA 1
ATOM 6160 C C . ALA B 1 285 ? -4.227 -4.988 -17.031 1 88.25 285 ALA B C 1
ATOM 6162 O O . ALA B 1 285 ? -3.406 -5.906 -17.062 1 88.25 285 ALA B O 1
ATOM 6163 N N . TRP B 1 286 ? -5.258 -4.973 -16.156 1 92.06 286 TRP B N 1
ATOM 6164 C CA . TRP B 1 286 ? -5.484 -6.078 -15.234 1 92.06 286 TRP B CA 1
ATOM 6165 C C . TRP B 1 286 ? -5.793 -7.367 -15.992 1 92.06 286 TRP B C 1
ATOM 6167 O O . TRP B 1 286 ? -5.289 -8.438 -15.641 1 92.06 286 TRP B O 1
ATOM 6177 N N . LEU B 1 287 ? -6.59 -7.234 -17 1 89.94 287 LEU B N 1
ATOM 6178 C CA . LEU B 1 287 ? -6.992 -8.406 -17.766 1 89.94 287 LEU B CA 1
ATOM 6179 C C . LEU B 1 287 ? -5.797 -9.031 -18.484 1 89.94 287 LEU B C 1
ATOM 6181 O O . LEU B 1 287 ? -5.645 -10.25 -18.5 1 89.94 287 LEU B O 1
ATOM 6185 N N . GLU B 1 288 ? -4.996 -8.188 -19 1 87.88 288 GLU B N 1
ATOM 6186 C CA . GLU B 1 288 ? -3.793 -8.664 -19.672 1 87.88 288 GLU B CA 1
ATOM 6187 C C . GLU B 1 288 ? -2.852 -9.359 -18.688 1 87.88 288 GLU B C 1
ATOM 6189 O O . GLU B 1 288 ? -2.312 -10.43 -19 1 87.88 288 GLU B O 1
ATOM 6194 N N . ALA B 1 289 ? -2.656 -8.742 -17.594 1 89.38 289 ALA B N 1
ATOM 6195 C CA . ALA B 1 289 ? -1.79 -9.312 -16.578 1 89.38 289 ALA B CA 1
ATOM 6196 C C . ALA B 1 289 ? -2.371 -10.617 -16.031 1 89.38 289 ALA B C 1
ATOM 6198 O O . ALA B 1 289 ? -1.637 -11.586 -15.805 1 89.38 289 ALA B O 1
ATOM 6199 N N . ALA B 1 290 ? -3.68 -10.648 -15.859 1 91.25 290 ALA B N 1
ATOM 6200 C CA . ALA B 1 290 ? -4.355 -11.844 -15.352 1 91.25 290 ALA B CA 1
ATOM 6201 C C . ALA B 1 290 ? -4.246 -13 -16.344 1 91.25 290 ALA B C 1
ATOM 6203 O O . ALA B 1 290 ? -4.043 -14.148 -15.945 1 91.25 290 ALA B O 1
ATOM 6204 N N . GLU B 1 291 ? -4.359 -12.664 -17.562 1 88.94 291 GLU B N 1
ATOM 6205 C CA . GLU B 1 291 ? -4.234 -13.688 -18.594 1 88.94 291 GLU B CA 1
ATOM 6206 C C . GLU B 1 291 ? -2.818 -14.258 -18.641 1 88.94 291 GLU B C 1
ATOM 6208 O O . GLU B 1 291 ? -2.635 -15.461 -18.812 1 88.94 291 GLU B O 1
ATOM 6213 N N . SER B 1 292 ? -1.926 -13.406 -18.547 1 86.69 292 SER B N 1
ATOM 6214 C CA . SER B 1 292 ? -0.535 -13.844 -18.516 1 86.69 292 SER B CA 1
ATOM 6215 C C . SER B 1 292 ? -0.273 -14.758 -17.328 1 86.69 292 SER B C 1
ATOM 6217 O O . SER B 1 292 ? 0.422 -15.766 -17.453 1 86.69 292 SER B O 1
ATOM 6219 N N . THR B 1 293 ? -0.777 -14.406 -16.219 1 89.44 293 THR B N 1
ATOM 6220 C CA . THR B 1 293 ? -0.615 -15.227 -15.016 1 89.44 293 THR B CA 1
ATOM 6221 C C . THR B 1 293 ? -1.315 -16.578 -15.188 1 89.44 293 THR B C 1
ATOM 6223 O O . THR B 1 293 ? -0.789 -17.609 -14.773 1 89.44 293 THR B O 1
ATOM 6226 N N . GLN B 1 294 ? -2.492 -16.531 -15.766 1 88.88 294 GLN B N 1
ATOM 6227 C CA . GLN B 1 294 ? -3.219 -17.766 -16.016 1 88.88 294 GLN B CA 1
ATOM 6228 C C . GLN B 1 294 ? -2.43 -18.688 -16.953 1 88.88 294 GLN B C 1
ATOM 6230 O O . GLN B 1 294 ? -2.422 -19.906 -16.766 1 88.88 294 GLN B O 1
ATOM 6235 N N . ASP B 1 295 ? -1.803 -18.109 -17.906 1 87.31 295 ASP B N 1
ATOM 6236 C CA . ASP B 1 295 ? -0.952 -18.875 -18.812 1 87.31 295 ASP B CA 1
ATOM 6237 C C . ASP B 1 295 ? 0.231 -19.484 -18.078 1 87.31 295 ASP B C 1
ATOM 6239 O O . ASP B 1 295 ? 0.619 -20.625 -18.359 1 87.31 295 ASP B O 1
ATOM 6243 N N . THR B 1 296 ? 0.744 -18.75 -17.25 1 86 296 THR B N 1
ATOM 6244 C CA . THR B 1 296 ? 1.848 -19.266 -16.438 1 86 296 THR B CA 1
ATOM 6245 C C . THR B 1 296 ? 1.391 -20.438 -15.586 1 86 296 THR B C 1
ATOM 6247 O O . THR B 1 296 ? 2.1 -21.438 -15.461 1 86 296 THR B O 1
ATOM 6250 N N . VAL B 1 297 ? 0.242 -20.312 -14.953 1 86.38 297 VAL B N 1
ATOM 6251 C CA . VAL B 1 297 ? -0.302 -21.391 -14.141 1 86.38 297 VAL B CA 1
ATOM 6252 C C . VAL B 1 297 ? -0.467 -22.656 -14.992 1 86.38 297 VAL B C 1
ATOM 6254 O O . VAL B 1 297 ? -0.104 -23.75 -14.57 1 86.38 297 VAL B O 1
ATOM 6257 N N . ARG B 1 298 ? -0.968 -22.484 -16.156 1 85.19 298 ARG B N 1
ATOM 6258 C CA . ARG B 1 298 ? -1.164 -23.609 -17.078 1 85.19 298 ARG B CA 1
ATOM 6259 C C . ARG B 1 298 ? 0.167 -24.266 -17.438 1 85.19 298 ARG B C 1
ATOM 6261 O O . ARG B 1 298 ? 0.288 -25.484 -17.422 1 85.19 298 ARG B O 1
ATOM 6268 N N . GLN B 1 299 ? 1.098 -23.453 -17.719 1 85.5 299 GLN B N 1
ATOM 6269 C CA . GLN B 1 299 ? 2.42 -23.938 -18.094 1 85.5 299 GLN B CA 1
ATOM 6270 C C . GLN B 1 299 ? 3.082 -24.688 -16.938 1 85.5 299 GLN B C 1
ATOM 6272 O O . GLN B 1 299 ? 3.676 -25.75 -17.141 1 85.5 299 GLN B O 1
ATOM 6277 N N . LEU B 1 300 ? 3.012 -24.109 -15.789 1 86.62 300 LEU B N 1
ATOM 6278 C CA . LEU B 1 300 ? 3.619 -24.734 -14.617 1 86.62 300 LEU B CA 1
ATOM 6279 C C . LEU B 1 300 ? 2.941 -26.062 -14.289 1 86.62 300 LEU B C 1
ATOM 6281 O O . LEU B 1 300 ? 3.607 -27.031 -13.898 1 86.62 300 LEU B O 1
ATOM 6285 N N . THR B 1 301 ? 1.664 -26.062 -14.445 1 84.69 301 THR B N 1
ATOM 6286 C CA . THR B 1 301 ? 0.916 -27.281 -14.18 1 84.69 301 THR B CA 1
ATOM 6287 C C . THR B 1 301 ? 1.317 -28.391 -15.156 1 84.69 301 THR B C 1
ATOM 6289 O O . THR B 1 301 ? 1.524 -29.531 -14.758 1 84.69 301 THR B O 1
ATOM 6292 N N . GLU B 1 302 ? 1.461 -28.016 -16.359 1 83.25 302 GLU B N 1
ATOM 6293 C CA . GLU B 1 302 ? 1.872 -28.969 -17.391 1 83.25 302 GLU B CA 1
ATOM 6294 C C . GLU B 1 302 ? 3.299 -29.453 -17.156 1 83.25 302 GLU B C 1
ATOM 6296 O O . GLU B 1 302 ? 3.59 -30.641 -17.297 1 83.25 302 GLU B O 1
ATOM 6301 N N . GLN B 1 303 ? 4.133 -28.578 -16.844 1 83.19 303 GLN B N 1
ATOM 6302 C CA . GLN B 1 303 ? 5.527 -28.922 -16.578 1 83.19 303 GLN B CA 1
ATOM 6303 C C . GLN B 1 303 ? 5.648 -29.844 -15.367 1 83.19 303 GLN B C 1
ATOM 6305 O O . GLN B 1 303 ? 6.457 -30.766 -15.367 1 83.19 303 GLN B O 1
ATOM 6310 N N . LEU B 1 304 ? 4.934 -29.547 -14.375 1 85.38 304 LEU B N 1
ATOM 6311 C CA . LEU B 1 304 ? 4.969 -30.391 -13.188 1 85.38 304 LEU B CA 1
ATOM 6312 C C . LEU B 1 304 ? 4.449 -31.797 -13.5 1 85.38 304 LEU B C 1
ATOM 6314 O O . LEU B 1 304 ? 5.016 -32.781 -13.031 1 85.38 304 LEU B O 1
ATOM 6318 N N . ARG B 1 305 ? 3.406 -31.812 -14.242 1 82.06 305 ARG B N 1
ATOM 6319 C CA . ARG B 1 305 ? 2.861 -33.094 -14.641 1 82.06 305 ARG B CA 1
ATOM 6320 C C . ARG B 1 305 ? 3.885 -33.906 -15.438 1 82.06 305 ARG B C 1
ATOM 6322 O O . ARG B 1 305 ? 4.043 -35.125 -15.219 1 82.06 305 ARG B O 1
ATOM 6329 N N . ARG B 1 306 ? 4.523 -33.281 -16.344 1 82.62 306 ARG B N 1
ATOM 6330 C CA . ARG B 1 306 ? 5.555 -33.938 -17.141 1 82.62 306 ARG B CA 1
ATOM 6331 C C . ARG B 1 306 ? 6.703 -34.438 -16.25 1 82.62 306 ARG B C 1
ATOM 6333 O O . ARG B 1 306 ? 7.223 -35.531 -16.453 1 82.62 306 ARG B O 1
ATOM 6340 N N . PHE B 1 307 ? 7.098 -33.625 -15.445 1 83.31 307 PHE B N 1
ATOM 6341 C CA . PHE B 1 307 ? 8.172 -33.969 -14.516 1 83.31 307 PHE B CA 1
ATOM 6342 C C . PHE B 1 307 ? 7.793 -35.188 -13.68 1 83.31 307 PHE B C 1
ATOM 6344 O O . PHE B 1 307 ? 8.602 -36.094 -13.492 1 83.31 307 PHE B O 1
ATOM 6351 N N . LEU B 1 308 ? 6.605 -35.156 -13.133 1 81.25 308 LEU B N 1
ATOM 6352 C CA . LEU B 1 308 ? 6.148 -36.281 -12.289 1 81.25 308 LEU B CA 1
ATOM 6353 C C . LEU B 1 308 ? 6.023 -37.562 -13.094 1 81.25 308 LEU B C 1
ATOM 6355 O O . LEU B 1 308 ? 6.355 -38.625 -12.602 1 81.25 308 LEU B O 1
ATOM 6359 N N . ALA B 1 309 ? 5.598 -37.438 -14.312 1 77.44 309 ALA B N 1
ATOM 6360 C CA . ALA B 1 309 ? 5.512 -38.594 -15.195 1 77.44 309 ALA B CA 1
ATOM 6361 C C . ALA B 1 309 ? 6.895 -39.156 -15.492 1 77.44 309 ALA B C 1
ATOM 6363 O O . ALA B 1 309 ? 7.094 -40.375 -15.477 1 77.44 309 ALA B O 1
ATOM 6364 N N . ASP B 1 310 ? 7.805 -38.281 -15.75 1 77.94 310 ASP B N 1
ATOM 6365 C CA . ASP B 1 310 ? 9.172 -38.688 -16.047 1 77.94 310 ASP B CA 1
ATOM 6366 C C . ASP B 1 310 ? 9.844 -39.312 -14.836 1 77.94 310 ASP B C 1
ATOM 6368 O O . ASP B 1 310 ? 10.594 -40.281 -14.961 1 77.94 310 ASP B O 1
ATOM 6372 N N . HIS B 1 311 ? 9.602 -38.719 -13.781 1 74.88 311 HIS B N 1
ATOM 6373 C CA . HIS B 1 311 ? 10.148 -39.25 -12.539 1 74.88 311 HIS B CA 1
ATOM 6374 C C . HIS B 1 311 ? 9.594 -40.656 -12.242 1 74.88 311 HIS B C 1
ATOM 6376 O O . HIS B 1 311 ? 10.32 -41.531 -11.766 1 74.88 311 HIS B O 1
ATOM 6382 N N . GLY B 1 312 ? 8.359 -40.812 -12.461 1 70.94 312 GLY B N 1
ATOM 6383 C CA . GLY B 1 312 ? 7.75 -42.125 -12.305 1 70.94 312 GLY B CA 1
ATOM 6384 C C . GLY B 1 312 ? 8.32 -43.156 -13.25 1 70.94 312 GLY B C 1
ATOM 6385 O O . GLY B 1 312 ? 8.555 -44.281 -12.852 1 70.94 312 GLY B O 1
ATOM 6386 N N . ARG B 1 313 ? 8.695 -42.75 -14.406 1 68.75 313 ARG B N 1
ATOM 6387 C CA . ARG B 1 313 ? 9.266 -43.656 -15.398 1 68.75 313 ARG B CA 1
ATOM 6388 C C . ARG B 1 313 ? 10.688 -44.062 -15.031 1 68.75 313 ARG B C 1
ATOM 6390 O O . ARG B 1 313 ? 11.086 -45.219 -15.188 1 68.75 313 ARG B O 1
ATOM 6397 N N . GLU B 1 314 ? 11.375 -43.125 -14.594 1 69 314 GLU B N 1
ATOM 6398 C CA . GLU B 1 314 ? 12.758 -43.406 -14.203 1 69 314 GLU B CA 1
ATOM 6399 C C . GLU B 1 314 ? 12.812 -44.375 -13.008 1 69 314 GLU B C 1
ATOM 6401 O O . GLU B 1 314 ? 13.672 -45.25 -12.961 1 69 314 GLU B O 1
ATOM 6406 N N . GLU B 1 315 ? 11.906 -44.125 -12.203 1 66.5 315 GLU B N 1
ATOM 6407 C CA . GLU B 1 315 ? 11.852 -45.031 -11.055 1 66.5 315 GLU B CA 1
ATOM 6408 C C . GLU B 1 315 ? 11.406 -46.406 -11.461 1 66.5 315 GLU B C 1
ATOM 6410 O O . GLU B 1 315 ? 11.938 -47.406 -10.961 1 66.5 315 GLU B O 1
ATOM 6415 N N . ASP B 1 316 ? 10.461 -46.375 -12.336 1 62.56 316 ASP B N 1
ATOM 6416 C CA . ASP B 1 316 ? 10.023 -47.688 -12.859 1 62.56 316 ASP B CA 1
ATOM 6417 C C . ASP B 1 316 ? 11.172 -48.406 -13.539 1 62.56 316 ASP B C 1
ATOM 6419 O O . ASP B 1 316 ? 11.344 -49.625 -13.352 1 62.56 316 ASP B O 1
ATOM 6423 N N . ARG B 1 317 ? 11.945 -47.719 -14.195 1 65.19 317 ARG B N 1
ATOM 6424 C CA . ARG B 1 317 ? 13.094 -48.312 -14.867 1 65.19 317 ARG B CA 1
ATOM 6425 C C . ARG B 1 317 ? 14.125 -48.781 -13.859 1 65.19 317 ARG B C 1
ATOM 6427 O O . ARG B 1 317 ? 14.703 -49.875 -14.031 1 65.19 317 ARG B O 1
ATOM 6434 N N . ARG B 1 318 ? 14.242 -48.062 -12.867 1 65.12 318 ARG B N 1
ATOM 6435 C CA . ARG B 1 318 ? 15.18 -48.469 -11.82 1 65.12 318 ARG B CA 1
ATOM 6436 C C . ARG B 1 318 ? 14.703 -49.719 -11.102 1 65.12 318 ARG B C 1
ATOM 6438 O O . ARG B 1 318 ? 15.492 -50.625 -10.812 1 65.12 318 ARG B O 1
ATOM 6445 N N . VAL B 1 319 ? 13.5 -49.75 -10.852 1 63.72 319 VAL B N 1
ATOM 6446 C CA . VAL B 1 319 ? 12.922 -50.938 -10.211 1 63.72 319 VAL B CA 1
ATOM 6447 C C . VAL B 1 319 ? 13.07 -52.156 -11.125 1 63.72 319 VAL B C 1
ATOM 6449 O O . VAL B 1 319 ? 13.438 -53.219 -10.664 1 63.72 319 VAL B O 1
ATOM 6452 N N . VAL B 1 320 ? 12.844 -51.938 -12.406 1 60.25 320 VAL B N 1
ATOM 6453 C CA . VAL B 1 320 ? 12.969 -53.031 -13.359 1 60.25 320 VAL B CA 1
ATOM 6454 C C . VAL B 1 320 ? 14.43 -53.469 -13.422 1 60.25 320 VAL B C 1
ATOM 6456 O O . VAL B 1 320 ? 14.711 -54.688 -13.445 1 60.25 320 VAL B O 1
ATOM 6459 N N . ALA B 1 321 ? 15.273 -52.531 -13.352 1 64.38 321 ALA B N 1
ATOM 6460 C CA . ALA B 1 321 ? 16.688 -52.875 -13.383 1 64.38 321 ALA B CA 1
ATOM 6461 C C . ALA B 1 321 ? 17.109 -53.594 -12.117 1 64.38 321 ALA B C 1
ATOM 6463 O O . ALA B 1 321 ? 17.891 -54.562 -12.172 1 64.38 321 ALA B O 1
ATOM 6464 N N . LEU B 1 322 ? 16.562 -53.188 -11.055 1 64.81 322 LEU B N 1
ATOM 6465 C CA . LEU B 1 322 ? 16.859 -53.844 -9.789 1 64.81 322 LEU B CA 1
ATOM 6466 C C . LEU B 1 322 ? 16.281 -55.25 -9.758 1 64.81 322 LEU B C 1
ATOM 6468 O O . LEU B 1 322 ? 16.938 -56.188 -9.305 1 64.81 322 LEU B O 1
ATOM 6472 N N . VAL B 1 323 ? 15.102 -55.438 -10.258 1 61.94 323 VAL B N 1
ATOM 6473 C CA . VAL B 1 323 ? 14.469 -56.719 -10.336 1 61.94 323 VAL B CA 1
ATOM 6474 C C . VAL B 1 323 ? 15.266 -57.656 -11.258 1 61.94 323 VAL B C 1
ATOM 6476 O O . VAL B 1 323 ? 15.508 -58.812 -10.945 1 61.94 323 VAL B O 1
ATOM 6479 N N . ARG B 1 324 ? 15.766 -57.125 -12.281 1 62.75 324 ARG B N 1
ATOM 6480 C CA . ARG B 1 324 ? 16.594 -57.906 -13.211 1 62.75 324 ARG B CA 1
ATOM 6481 C C . ARG B 1 324 ? 17.906 -58.281 -12.57 1 62.75 324 ARG B C 1
ATOM 6483 O O . ARG B 1 324 ? 18.391 -59.406 -12.773 1 62.75 324 ARG B O 1
ATOM 6490 N N . SER B 1 325 ? 18.344 -57.438 -11.828 1 68.25 325 SER B N 1
ATOM 6491 C CA . SER B 1 325 ? 19.594 -57.719 -11.125 1 68.25 325 SER B CA 1
ATOM 6492 C C . SER B 1 325 ? 19.391 -58.812 -10.086 1 68.25 325 SER B C 1
ATOM 6494 O O . SER B 1 325 ? 20.219 -59.719 -9.969 1 68.25 325 SER B O 1
ATOM 6496 N N . VAL B 1 326 ? 18.328 -58.75 -9.398 1 64 326 VAL B N 1
ATOM 6497 C CA . VAL B 1 326 ? 18 -59.781 -8.406 1 64 326 VAL B CA 1
ATOM 6498 C C . VAL B 1 326 ? 17.75 -61.094 -9.109 1 64 326 VAL B C 1
ATOM 6500 O O . VAL B 1 326 ? 18.234 -62.156 -8.664 1 64 326 VAL B O 1
ATOM 6503 N N . GLN B 1 327 ? 17.062 -61 -10.18 1 62.72 327 GLN B N 1
ATOM 6504 C CA . GLN B 1 327 ? 16.75 -62.219 -10.93 1 62.72 327 GLN B CA 1
ATOM 6505 C C . GLN B 1 327 ? 18.031 -62.844 -11.492 1 62.72 327 GLN B C 1
ATOM 6507 O O . GLN B 1 327 ? 18.172 -64.062 -11.484 1 62.72 327 GLN B O 1
ATOM 6512 N N . ARG B 1 328 ? 18.906 -62.062 -11.836 1 65.19 328 ARG B N 1
ATOM 6513 C CA . ARG B 1 328 ? 20.188 -62.562 -12.32 1 65.19 328 ARG B CA 1
ATOM 6514 C C . ARG B 1 328 ? 20.984 -63.219 -11.195 1 65.19 328 ARG B C 1
ATOM 6516 O O . ARG B 1 328 ? 21.594 -64.25 -11.398 1 65.19 328 ARG B O 1
ATOM 6523 N N . HIS B 1 329 ? 20.844 -62.688 -10.055 1 68.94 329 HIS B N 1
ATOM 6524 C CA . HIS B 1 329 ? 21.547 -63.281 -8.914 1 68.94 329 HIS B CA 1
ATOM 6525 C C . HIS B 1 329 ? 20.906 -64.562 -8.484 1 68.94 329 HIS B C 1
ATOM 6527 O O . HIS B 1 329 ? 21.594 -65.562 -8.156 1 68.94 329 HIS B O 1
ATOM 6533 N N . VAL B 1 330 ? 19.641 -64.562 -8.539 1 63.38 330 VAL B N 1
ATOM 6534 C CA . VAL B 1 330 ? 18.906 -65.75 -8.172 1 63.38 330 VAL B CA 1
ATOM 6535 C C . VAL B 1 330 ? 19.188 -66.875 -9.203 1 63.38 330 VAL B C 1
ATOM 6537 O O . VAL B 1 330 ? 19.375 -68 -8.844 1 63.38 330 VAL B O 1
ATOM 6540 N N . ALA B 1 331 ? 19.234 -66.562 -10.359 1 63 331 ALA B N 1
ATOM 6541 C CA . ALA B 1 331 ? 19.516 -67.5 -11.43 1 63 331 ALA B CA 1
ATOM 6542 C C . ALA B 1 331 ? 20.938 -68.062 -11.32 1 63 331 ALA B C 1
ATOM 6544 O O . ALA B 1 331 ? 21.188 -69.25 -11.586 1 63 331 ALA B O 1
ATOM 6545 N N . ALA B 1 332 ? 21.781 -67.25 -10.844 1 65.25 332 ALA B N 1
ATOM 6546 C CA . ALA B 1 332 ? 23.172 -67.688 -10.664 1 65.25 332 ALA B CA 1
ATOM 6547 C C . ALA B 1 332 ? 23.297 -68.625 -9.484 1 65.25 332 ALA B C 1
ATOM 6549 O O . ALA B 1 332 ? 24.188 -69.5 -9.477 1 65.25 332 ALA B O 1
ATOM 6550 N N . LEU B 1 333 ? 22.422 -68.562 -8.547 1 57.81 333 LEU B N 1
ATOM 6551 C CA . LEU B 1 333 ? 22.438 -69.438 -7.379 1 57.81 333 LEU B CA 1
ATOM 6552 C C . LEU B 1 333 ? 21.719 -70.75 -7.672 1 57.81 333 LEU B C 1
ATOM 6554 O O . LEU B 1 333 ? 21.859 -71.688 -6.918 1 57.81 333 LEU B O 1
ATOM 6558 N N . ASP B 1 334 ? 20.906 -70.812 -8.586 1 57.59 334 ASP B N 1
ATOM 6559 C CA . ASP B 1 334 ? 20.141 -72 -8.898 1 57.59 334 ASP B CA 1
ATOM 6560 C C . ASP B 1 334 ? 21.078 -73.188 -9.141 1 57.59 334 ASP B C 1
ATOM 6562 O O . ASP B 1 334 ? 20.656 -74.375 -9.055 1 57.59 334 ASP B O 1
ATOM 6566 N N . GLY B 1 335 ? 22.344 -73.062 -9.539 1 52.91 335 GLY B N 1
ATOM 6567 C CA . GLY B 1 335 ? 23.219 -74.25 -9.609 1 52.91 335 GLY B CA 1
ATOM 6568 C C . GLY B 1 335 ? 23.672 -74.75 -8.25 1 52.91 335 GLY B C 1
ATOM 6569 O O . GLY B 1 335 ? 24.344 -75.75 -8.141 1 52.91 335 GLY B O 1
ATOM 6570 N N . ARG B 1 336 ? 23.766 -73.875 -7.215 1 52.25 336 ARG B N 1
ATOM 6571 C CA . ARG B 1 336 ? 24.312 -74.375 -5.957 1 52.25 336 ARG B CA 1
ATOM 6572 C C . ARG B 1 336 ? 23.219 -75.062 -5.125 1 52.25 336 ARG B C 1
ATOM 6574 O O . ARG B 1 336 ? 22.188 -74.438 -4.82 1 52.25 336 ARG B O 1
ATOM 6581 N N . SER B 1 337 ? 22.969 -76.438 -5.281 1 49.25 337 SER B N 1
ATOM 6582 C CA . SER B 1 337 ? 22.062 -77.312 -4.586 1 49.25 337 SER B CA 1
ATOM 6583 C C . SER B 1 337 ? 22.031 -77.062 -3.088 1 49.25 337 SER B C 1
ATOM 6585 O O . SER B 1 337 ? 21.047 -77.375 -2.414 1 49.25 337 SER B O 1
ATOM 6587 N N . ASP B 1 338 ? 23.266 -77.062 -2.422 1 46.97 338 ASP B N 1
ATOM 6588 C CA . ASP B 1 338 ? 23.359 -77.125 -0.968 1 46.97 338 ASP B CA 1
ATOM 6589 C C . ASP B 1 338 ? 22.875 -75.812 -0.312 1 46.97 338 ASP B C 1
ATOM 6591 O O . ASP B 1 338 ? 23.422 -75.438 0.714 1 46.97 338 ASP B O 1
ATOM 6595 N N . LEU B 1 339 ? 22.188 -75 -1.046 1 46.91 339 LEU B N 1
ATOM 6596 C CA . LEU B 1 339 ? 21.844 -73.812 -0.358 1 46.91 339 LEU B CA 1
ATOM 6597 C C . LEU B 1 339 ? 20.906 -74.062 0.808 1 46.91 339 LEU B C 1
ATOM 6599 O O . LEU B 1 339 ? 19.969 -74.875 0.684 1 46.91 339 LEU B O 1
ATOM 6603 N N . PRO B 1 340 ? 21.406 -74.125 2.125 1 48.19 340 PRO B N 1
ATOM 6604 C CA . PRO B 1 340 ? 20.531 -74.438 3.266 1 48.19 340 PRO B CA 1
ATOM 6605 C C . PRO B 1 340 ? 19.156 -73.812 3.145 1 48.19 340 PRO B C 1
ATOM 6607 O O . PRO B 1 340 ? 19.062 -72.562 3.111 1 48.19 340 PRO B O 1
ATOM 6610 N N . GLY B 1 341 ? 18.5 -73.812 2.037 1 42.91 341 GLY B N 1
ATOM 6611 C CA . GLY B 1 341 ? 17.281 -73.062 1.935 1 42.91 341 GLY B CA 1
ATOM 6612 C C . GLY B 1 341 ? 16.172 -73.562 2.828 1 42.91 341 GLY B C 1
ATOM 6613 O O . GLY B 1 341 ? 16.094 -74.75 3.109 1 42.91 341 GLY B O 1
ATOM 6614 N N . ILE B 1 342 ? 16.078 -73.062 4.082 1 40.06 342 ILE B N 1
ATOM 6615 C CA . ILE B 1 342 ? 14.875 -73.375 4.84 1 40.06 342 ILE B CA 1
ATOM 6616 C C . ILE B 1 342 ? 13.648 -73.25 3.936 1 40.06 342 ILE B C 1
ATOM 6618 O O . ILE B 1 342 ? 13.508 -72.25 3.191 1 40.06 342 ILE B O 1
ATOM 6622 N N . GLU B 1 343 ? 13.227 -74.375 3.428 1 39.56 343 GLU B N 1
ATOM 6623 C CA . GLU B 1 343 ? 11.938 -74.438 2.736 1 39.56 343 GLU B CA 1
ATOM 6624 C C . GLU B 1 343 ? 10.852 -73.688 3.547 1 39.56 343 GLU B C 1
ATOM 6626 O O . GLU B 1 343 ? 10.594 -74.062 4.699 1 39.56 343 GLU B O 1
ATOM 6631 N N . LEU B 1 344 ? 10.891 -72.438 3.664 1 37.56 344 LEU B N 1
ATOM 6632 C CA . LEU B 1 344 ? 9.734 -71.812 4.285 1 37.56 344 LEU B CA 1
ATOM 6633 C C . LEU B 1 344 ? 8.453 -72.125 3.521 1 37.56 344 LEU B C 1
ATOM 6635 O O . LEU B 1 344 ? 8.398 -72 2.299 1 37.56 344 LEU B O 1
ATOM 6639 N N . GLU B 1 345 ? 7.766 -73.188 3.873 1 36.44 345 GLU B N 1
ATOM 6640 C CA . GLU B 1 345 ? 6.406 -73.438 3.406 1 36.44 345 GLU B CA 1
ATOM 6641 C C . GLU B 1 345 ? 5.598 -72.188 3.359 1 36.44 345 GLU B C 1
ATOM 6643 O O . GLU B 1 345 ? 5.191 -71.625 4.398 1 36.44 345 GLU B O 1
ATOM 6648 N N . VAL B 1 346 ? 6.07 -71.25 2.709 1 37.53 346 VAL B N 1
ATOM 6649 C CA . VAL B 1 346 ? 5.242 -70.062 2.686 1 37.53 346 VAL B CA 1
ATOM 6650 C C . VAL B 1 346 ? 3.838 -70.375 2.191 1 37.53 346 VAL B C 1
ATOM 6652 O O . VAL B 1 346 ? 3.672 -70.875 1.077 1 37.53 346 VAL B O 1
ATOM 6655 N N . PRO B 1 347 ? 2.928 -70.812 3.039 1 34.12 347 PRO B N 1
ATOM 6656 C CA . PRO B 1 347 ? 1.552 -70.938 2.549 1 34.12 347 PRO B CA 1
ATOM 6657 C C . PRO B 1 347 ? 1.172 -69.75 1.601 1 34.12 347 PRO B C 1
ATOM 6659 O O . PRO B 1 347 ? 1.628 -68.625 1.775 1 34.12 347 PRO B O 1
ATOM 6662 N N . GLN B 1 348 ? 1.205 -70 0.342 1 35.66 348 GLN B N 1
ATOM 6663 C CA . GLN B 1 348 ? 0.68 -69.062 -0.661 1 35.66 348 GLN B CA 1
ATOM 6664 C C . GLN B 1 348 ? -0.653 -68.5 -0.216 1 35.66 348 GLN B C 1
ATOM 6666 O O . GLN B 1 348 ? -1.688 -69.125 -0.279 1 35.66 348 GLN B O 1
ATOM 6671 N N . VAL B 1 349 ? -0.754 -67.938 0.989 1 33.72 349 VAL B N 1
ATOM 6672 C CA . VAL B 1 349 ? -2.023 -67.25 1.218 1 33.72 349 VAL B CA 1
ATOM 6673 C C . VAL B 1 349 ? -2.289 -66.25 0.083 1 33.72 349 VAL B C 1
ATOM 6675 O O . VAL B 1 349 ? -1.45 -65.375 -0.218 1 33.72 349 VAL B O 1
ATOM 6678 N N . GLU B 1 350 ? -3.035 -66.625 -0.953 1 35.06 350 GLU B N 1
ATOM 6679 C CA . GLU B 1 350 ? -3.641 -65.75 -1.908 1 35.06 350 GLU B CA 1
ATOM 6680 C C . GLU B 1 350 ? -4.223 -64.5 -1.203 1 35.06 350 GLU B C 1
ATOM 6682 O O . GLU B 1 350 ? -5.258 -64.625 -0.541 1 35.06 350 GLU B O 1
ATOM 6687 N N . LEU B 1 351 ? -3.43 -63.719 -0.523 1 32.56 351 LEU B N 1
ATOM 6688 C CA . LEU B 1 351 ? -3.977 -62.531 0.075 1 32.56 351 LEU B CA 1
ATOM 6689 C C . LEU B 1 351 ? -4.715 -61.688 -0.965 1 32.56 351 LEU B C 1
ATOM 6691 O O . LEU B 1 351 ? -4.098 -61.125 -1.88 1 32.56 351 LEU B O 1
ATOM 6695 N N . ALA B 1 352 ? -5.875 -62.156 -1.432 1 32.84 352 ALA B N 1
ATOM 6696 C CA . ALA B 1 352 ? -6.84 -61.25 -2.086 1 32.84 352 ALA B CA 1
ATOM 6697 C C . ALA B 1 352 ? -7.152 -60.062 -1.214 1 32.84 352 ALA B C 1
ATOM 6699 O O . ALA B 1 352 ? -7.703 -60.188 -0.12 1 32.84 352 ALA B O 1
ATOM 6700 N N . LEU B 1 353 ? -6.27 -59.125 -1.197 1 33.34 353 LEU B N 1
ATOM 6701 C CA . LEU B 1 353 ? -6.668 -57.969 -0.415 1 33.34 353 LEU B CA 1
ATOM 6702 C C . LEU B 1 353 ? -8.031 -57.438 -0.867 1 33.34 353 LEU B C 1
ATOM 6704 O O . LEU B 1 353 ? -8.258 -57.25 -2.062 1 33.34 353 LEU B O 1
ATOM 6708 N N . PRO B 1 354 ? -9.094 -57.75 -0.214 1 34.09 354 PRO B N 1
ATOM 6709 C CA . PRO B 1 354 ? -10.438 -57.312 -0.614 1 34.09 354 PRO B CA 1
ATOM 6710 C C . PRO B 1 354 ? -10.469 -55.844 -1.081 1 34.09 354 PRO B C 1
ATOM 6712 O O . PRO B 1 354 ? -11.352 -55.469 -1.851 1 34.09 354 PRO B O 1
ATOM 6715 N N . MET B 1 355 ? -9.758 -55 -0.309 1 33.09 355 MET B N 1
ATOM 6716 C CA . MET B 1 355 ? -9.852 -53.562 -0.564 1 33.09 355 MET B CA 1
ATOM 6717 C C . MET B 1 355 ? -9.133 -53.188 -1.856 1 33.09 355 MET B C 1
ATOM 6719 O O . MET B 1 355 ? -8.891 -52.031 -2.123 1 33.09 355 MET B O 1
ATOM 6723 N N . GLU B 1 356 ? -8.547 -54.062 -2.568 1 33.47 356 GLU B N 1
ATOM 6724 C CA . GLU B 1 356 ? -8.023 -53.688 -3.873 1 33.47 356 GLU B CA 1
ATOM 6725 C C . GLU B 1 356 ? -9.125 -53.156 -4.781 1 33.47 356 GLU B C 1
ATOM 6727 O O . GLU B 1 356 ? -9.352 -53.688 -5.871 1 33.47 356 GLU B O 1
ATOM 6732 N N . ARG B 1 357 ? -10.289 -52.844 -4.184 1 29.77 357 ARG B N 1
ATOM 6733 C CA . ARG B 1 357 ? -11.242 -52.188 -5.086 1 29.77 357 ARG B CA 1
ATOM 6734 C C . ARG B 1 357 ? -10.602 -51 -5.801 1 29.77 357 ARG B C 1
ATOM 6736 O O . ARG B 1 357 ? -9.789 -50.281 -5.219 1 29.77 357 ARG B O 1
ATOM 6743 N N . ARG B 1 358 ? -10.578 -51.062 -7.09 1 31.16 358 ARG B N 1
ATOM 6744 C CA . ARG B 1 358 ? -10.141 -50 -7.98 1 31.16 358 ARG B CA 1
ATOM 6745 C C . ARG B 1 358 ? -10.648 -48.625 -7.5 1 31.16 358 ARG B C 1
ATOM 6747 O O . ARG B 1 358 ? -11.852 -48.438 -7.316 1 31.16 358 ARG B O 1
ATOM 6754 N N . LEU B 1 359 ? -10.047 -48.062 -6.523 1 30.58 359 LEU B N 1
ATOM 6755 C CA . LEU B 1 359 ? -10.43 -46.688 -6.215 1 30.58 359 LEU B CA 1
ATOM 6756 C C . LEU B 1 359 ? -10.758 -45.938 -7.488 1 30.58 359 LEU B C 1
ATOM 6758 O O . LEU B 1 359 ? -10.164 -46.188 -8.539 1 30.58 359 LEU B O 1
ATOM 6762 N N . TYR B 1 360 ? -11.969 -45.406 -7.594 1 30.56 360 TYR B N 1
ATOM 6763 C CA . TYR B 1 360 ? -12.469 -44.5 -8.602 1 30.56 360 TYR B CA 1
ATOM 6764 C C . TYR B 1 360 ? -11.414 -43.469 -8.977 1 30.56 360 TYR B C 1
ATOM 6766 O O . TYR B 1 360 ? -10.883 -42.75 -8.109 1 30.56 360 TYR B O 1
ATOM 6774 N N . MET B 1 361 ? -10.547 -43.781 -9.906 1 29.75 361 MET B N 1
ATOM 6775 C CA . MET B 1 361 ? -9.719 -42.688 -10.438 1 29.75 361 MET B CA 1
ATOM 6776 C C . MET B 1 361 ? -10.586 -41.562 -10.961 1 29.75 361 MET B C 1
ATOM 6778 O O . MET B 1 361 ? -11.477 -41.781 -11.789 1 29.75 361 MET B O 1
ATOM 6782 N N . PRO B 1 362 ? -10.742 -40.5 -10.211 1 28.73 362 PRO B N 1
ATOM 6783 C CA . PRO B 1 362 ? -11.523 -39.406 -10.797 1 28.73 362 PRO B CA 1
ATOM 6784 C C . PRO B 1 362 ? -11.109 -39.094 -12.234 1 28.73 362 PRO B C 1
ATOM 6786 O O . PRO B 1 362 ? -9.945 -39.281 -12.594 1 28.73 362 PRO B O 1
ATOM 6789 N N . VAL B 1 363 ? -11.945 -39.188 -13.219 1 28.28 363 VAL B N 1
ATOM 6790 C CA . VAL B 1 363 ? -11.867 -38.719 -14.602 1 28.28 363 VAL B CA 1
ATOM 6791 C C . VAL B 1 363 ? -11.344 -37.281 -14.625 1 28.28 363 VAL B C 1
ATOM 6793 O O . VAL B 1 363 ? -11.93 -36.406 -14.016 1 28.28 363 VAL B O 1
ATOM 6796 N N . GLU B 1 364 ? -10.078 -37.156 -14.625 1 29.16 364 GLU B N 1
ATOM 6797 C CA . GLU B 1 364 ? -9.516 -35.812 -14.867 1 29.16 364 GLU B CA 1
ATOM 6798 C C . GLU B 1 364 ? -10.211 -35.125 -16.031 1 29.16 364 GLU B C 1
ATOM 6800 O O . GLU B 1 364 ? -10.297 -35.688 -17.125 1 29.16 364 GLU B O 1
ATOM 6805 N N . ARG B 1 365 ? -11.172 -34.312 -15.773 1 29.77 365 ARG B N 1
ATOM 6806 C CA . ARG B 1 365 ? -11.781 -33.438 -16.781 1 29.77 365 ARG B CA 1
ATOM 6807 C C . ARG B 1 365 ? -10.719 -32.719 -17.594 1 29.77 365 ARG B C 1
ATOM 6809 O O . ARG B 1 365 ? -9.891 -32 -17.031 1 29.77 365 ARG B O 1
ATOM 6816 N N . VAL B 1 366 ? -10.273 -33.188 -18.625 1 28.77 366 VAL B N 1
ATOM 6817 C CA . VAL B 1 366 ? -9.445 -32.5 -19.594 1 28.77 366 VAL B CA 1
ATOM 6818 C C . VAL B 1 366 ? -10.164 -31.266 -20.094 1 28.77 366 VAL B C 1
ATOM 6820 O O . VAL B 1 366 ? -11.25 -31.359 -20.672 1 28.77 366 VAL B O 1
ATOM 6823 N N . GLU B 1 367 ? -9.953 -30.188 -19.422 1 29 367 GLU B N 1
ATOM 6824 C CA . GLU B 1 367 ? -10.391 -28.953 -20.062 1 29 367 GLU B CA 1
ATOM 6825 C C . GLU B 1 367 ? -9.672 -28.734 -21.391 1 29 367 GLU B C 1
ATOM 6827 O O . GLU B 1 367 ? -8.438 -28.812 -21.453 1 29 367 GLU B O 1
ATOM 6832 N N . LEU B 1 368 ? -10.32 -29.062 -22.469 1 26.98 368 LEU B N 1
ATOM 6833 C CA . LEU B 1 368 ? -9.906 -28.766 -23.844 1 26.98 368 LEU B CA 1
ATOM 6834 C C . LEU B 1 368 ? -9.531 -27.297 -23.984 1 26.98 368 LEU B C 1
ATOM 6836 O O . LEU B 1 368 ? -10.344 -26.406 -23.688 1 26.98 368 LEU B O 1
ATOM 6840 N N . ASP B 1 369 ? -8.352 -26.953 -23.688 1 28.22 369 ASP B N 1
ATOM 6841 C CA . ASP B 1 369 ? -7.91 -25.609 -24.062 1 28.22 369 ASP B CA 1
ATOM 6842 C C . ASP B 1 369 ? -7.988 -25.422 -25.578 1 28.22 369 ASP B C 1
ATOM 6844 O O . ASP B 1 369 ? -7.27 -26.078 -26.328 1 28.22 369 ASP B O 1
ATOM 6848 N N . SER B 1 370 ? -9.125 -25.219 -26.172 1 28.83 370 SER B N 1
ATOM 6849 C CA . SER B 1 370 ? -9.344 -24.859 -27.562 1 28.83 370 SER B CA 1
ATOM 6850 C C . SER B 1 370 ? -8.57 -23.609 -27.953 1 28.83 370 SER B C 1
ATOM 6852 O O . SER B 1 370 ? -9.094 -22.5 -27.828 1 28.83 370 SER B O 1
ATOM 6854 N N . THR B 1 371 ? -7.426 -23.422 -27.547 1 28.47 371 THR B N 1
ATOM 6855 C CA . THR B 1 371 ? -6.832 -22.25 -28.172 1 28.47 371 THR B CA 1
ATOM 6856 C C . THR B 1 371 ? -6.676 -22.453 -29.672 1 28.47 371 THR B C 1
ATOM 6858 O O . THR B 1 371 ? -5.844 -23.25 -30.109 1 28.47 371 THR B O 1
ATOM 6861 N N . ALA B 1 372 ? -7.766 -22.438 -30.453 1 27.67 372 ALA B N 1
ATOM 6862 C CA . ALA B 1 372 ? -7.656 -22.25 -31.906 1 27.67 372 ALA B CA 1
ATOM 6863 C C . ALA B 1 372 ? -6.715 -21.094 -32.219 1 27.67 372 ALA B C 1
ATOM 6865 O O . ALA B 1 372 ? -6.902 -19.969 -31.75 1 27.67 372 ALA B O 1
ATOM 6866 N N . VAL B 1 373 ? -5.566 -21.344 -32.469 1 30.03 373 VAL B N 1
ATOM 6867 C CA . VAL B 1 373 ? -4.645 -20.375 -33.062 1 30.03 373 VAL B CA 1
ATOM 6868 C C . VAL B 1 373 ? -5.215 -19.828 -34.344 1 30.03 373 VAL B C 1
ATOM 6870 O O . VAL B 1 373 ? -5.219 -20.516 -35.375 1 30.03 373 VAL B O 1
ATOM 6873 N N . GLU B 1 374 ? -6.48 -19.438 -34.5 1 29.44 374 GLU B N 1
ATOM 6874 C CA . GLU B 1 374 ? -6.711 -18.812 -35.781 1 29.44 374 GLU B CA 1
ATOM 6875 C C . GLU B 1 374 ? -5.797 -17.609 -36 1 29.44 374 GLU B C 1
ATOM 6877 O O . GLU B 1 374 ? -5.5 -16.875 -35.062 1 29.44 374 GLU B O 1
ATOM 6882 N N . ALA B 1 375 ? -4.93 -17.688 -37 1 30.66 375 ALA B N 1
ATOM 6883 C CA . ALA B 1 375 ? -4.191 -16.562 -37.531 1 30.66 375 ALA B CA 1
ATOM 6884 C C . ALA B 1 375 ? -5.078 -15.32 -37.625 1 30.66 375 ALA B C 1
ATOM 6886 O O . ALA B 1 375 ? -4.863 -14.453 -38.5 1 30.66 375 ALA B O 1
ATOM 6887 N N . PHE B 1 376 ? -6.273 -15.312 -36.812 1 27.64 376 PHE B N 1
ATOM 6888 C CA . PHE B 1 376 ? -7.102 -14.164 -37.156 1 27.64 376 PHE B CA 1
ATOM 6889 C C . PHE B 1 376 ? -6.371 -12.859 -36.875 1 27.64 376 PHE B C 1
ATOM 6891 O O . PHE B 1 376 ? -5.453 -12.828 -36.031 1 27.64 376 PHE B O 1
ATOM 6898 N N . ASP B 1 377 ? -6.492 -11.812 -37.719 1 30.67 377 ASP B N 1
ATOM 6899 C CA . ASP B 1 377 ? -6.391 -10.383 -37.5 1 30.67 377 ASP B CA 1
ATOM 6900 C C . ASP B 1 377 ? -6.832 -10.031 -36.062 1 30.67 377 ASP B C 1
ATOM 6902 O O . ASP B 1 377 ? -7.633 -10.75 -35.469 1 30.67 377 ASP B O 1
ATOM 6906 N N . ASP B 1 378 ? -6.008 -9.18 -35.375 1 31.88 378 ASP B N 1
ATOM 6907 C CA . ASP B 1 378 ? -5.883 -8.781 -33.969 1 31.88 378 ASP B CA 1
ATOM 6908 C C . ASP B 1 378 ? -7.254 -8.594 -33.344 1 31.88 378 ASP B C 1
ATOM 6910 O O . ASP B 1 378 ? -7.371 -7.977 -32.281 1 31.88 378 ASP B O 1
ATOM 6914 N N . SER B 1 379 ? -8.336 -8.578 -34.156 1 31.89 379 SER B N 1
ATOM 6915 C CA . SER B 1 379 ? -9.57 -8.242 -33.438 1 31.89 379 SER B CA 1
ATOM 6916 C C . SER B 1 379 ? -9.93 -9.328 -32.438 1 31.89 379 SER B C 1
ATOM 6918 O O . SER B 1 379 ? -9.938 -10.516 -32.75 1 31.89 379 SER B O 1
ATOM 6920 N N . GLU B 1 380 ? -9.586 -9.164 -31.234 1 32.59 380 GLU B N 1
ATOM 6921 C CA . GLU B 1 380 ? -9.883 -9.977 -30.062 1 32.59 380 GLU B CA 1
ATOM 6922 C C . GLU B 1 380 ? -11.281 -10.586 -30.156 1 32.59 380 GLU B C 1
ATOM 6924 O O . GLU B 1 380 ? -12.273 -9.93 -29.844 1 32.59 380 GLU B O 1
ATOM 6929 N N . VAL B 1 381 ? -11.555 -11.375 -31.234 1 32.56 381 VAL B N 1
ATOM 6930 C CA . VAL B 1 381 ? -12.852 -12.047 -31.328 1 32.56 381 VAL B CA 1
ATOM 6931 C C . VAL B 1 381 ? -13.078 -12.914 -30.094 1 32.56 381 VAL B C 1
ATOM 6933 O O . VAL B 1 381 ? -12.227 -13.734 -29.75 1 32.56 381 VAL B O 1
ATOM 6936 N N . ASP B 1 382 ? -13.828 -12.422 -29.172 1 32.97 382 ASP B N 1
ATOM 6937 C CA . ASP B 1 382 ? -14.398 -13.141 -28.031 1 32.97 382 ASP B CA 1
ATOM 6938 C C . ASP B 1 382 ? -14.961 -14.492 -28.453 1 32.97 382 ASP B C 1
ATOM 6940 O O . ASP B 1 382 ? -15.961 -14.555 -29.172 1 32.97 382 ASP B O 1
ATOM 6944 N N . VAL B 1 383 ? -14.266 -15.461 -28.562 1 38.22 383 VAL B N 1
ATOM 6945 C CA . VAL B 1 383 ? -14.617 -16.812 -28.953 1 38.22 383 VAL B CA 1
ATOM 6946 C C . VAL B 1 383 ? -15.836 -17.281 -28.156 1 38.22 383 VAL B C 1
ATOM 6948 O O . VAL B 1 383 ? -16.594 -18.141 -28.609 1 38.22 383 VAL B O 1
ATOM 6951 N N . SER B 1 384 ? -15.977 -16.719 -27.016 1 38.28 384 SER B N 1
ATOM 6952 C CA . SER B 1 384 ? -17.109 -17.172 -26.234 1 38.28 384 SER B CA 1
ATOM 6953 C C . SER B 1 384 ? -18.438 -16.812 -26.906 1 38.28 384 SER B C 1
ATOM 6955 O O . SER B 1 384 ? -19.422 -17.531 -26.781 1 38.28 384 SER B O 1
ATOM 6957 N N . GLU B 1 385 ? -18.469 -15.664 -27.547 1 41 385 GLU B N 1
ATOM 6958 C CA . GLU B 1 385 ? -19.625 -15.227 -28.312 1 41 385 GLU B CA 1
ATOM 6959 C C . GLU B 1 385 ? -19.828 -16.094 -29.562 1 41 385 GLU B C 1
ATOM 6961 O O . GLU B 1 385 ? -20.938 -16.156 -30.109 1 41 385 GLU B O 1
ATOM 6966 N N . LEU B 1 386 ? -18.844 -16.703 -29.953 1 40.66 386 LEU B N 1
ATOM 6967 C CA . LEU B 1 386 ? -18.938 -17.516 -31.172 1 40.66 386 LEU B CA 1
ATOM 6968 C C . LEU B 1 386 ? -19.781 -18.766 -30.938 1 40.66 386 LEU B C 1
ATOM 6970 O O . LEU B 1 386 ? -20.359 -19.297 -31.875 1 40.66 386 LEU B O 1
ATOM 6974 N N . PHE B 1 387 ? -19.953 -19.109 -29.625 1 43.28 387 PHE B N 1
ATOM 6975 C CA . PHE B 1 387 ? -20.672 -20.359 -29.391 1 43.28 387 PHE B CA 1
ATOM 6976 C C . PHE B 1 387 ? -22.062 -20.078 -28.812 1 43.28 387 PHE B C 1
ATOM 6978 O O . PHE B 1 387 ? -22.828 -21 -28.562 1 43.28 387 PHE B O 1
ATOM 6985 N N . ALA B 1 388 ? -22.422 -18.953 -28.5 1 46.69 388 ALA B N 1
ATOM 6986 C CA . ALA B 1 388 ? -23.672 -18.609 -27.828 1 46.69 388 ALA B CA 1
ATOM 6987 C C . ALA B 1 388 ? -24.875 -18.969 -28.703 1 46.69 388 ALA B C 1
ATOM 6989 O O . ALA B 1 388 ? -26 -19.094 -28.203 1 46.69 388 ALA B O 1
ATOM 6990 N N . GLY B 1 389 ? -24.625 -19.469 -29.969 1 52.47 389 GLY B N 1
ATOM 6991 C CA . GLY B 1 389 ? -25.781 -19.734 -30.812 1 52.47 389 GLY B CA 1
ATOM 6992 C C . GLY B 1 389 ? -25.859 -21.188 -31.266 1 52.47 389 GLY B C 1
ATOM 6993 O O . GLY B 1 389 ? -26.844 -21.594 -31.906 1 52.47 389 GLY B O 1
ATOM 6994 N N . VAL B 1 390 ? -24.953 -21.984 -31.078 1 55.19 390 VAL B N 1
ATOM 6995 C CA . VAL B 1 390 ? -25.016 -23.328 -31.656 1 55.19 390 VAL B CA 1
ATOM 6996 C C . VAL B 1 390 ? -25.469 -24.312 -30.578 1 55.19 390 VAL B C 1
ATOM 6998 O O . VAL B 1 390 ? -24.812 -24.484 -29.547 1 55.19 390 VAL B O 1
ATOM 7001 N N . HIS B 1 391 ? -26.719 -24.766 -30.578 1 68.5 391 HIS B N 1
ATOM 7002 C CA . HIS B 1 391 ? -27.266 -25.797 -29.719 1 68.5 391 HIS B CA 1
ATOM 7003 C C . HIS B 1 391 ? -26.797 -27.188 -30.156 1 68.5 391 HIS B C 1
ATOM 7005 O O . HIS B 1 391 ? -27.062 -27.594 -31.297 1 68.5 391 HIS B O 1
ATOM 7011 N N . VAL B 1 392 ? -25.938 -27.797 -29.328 1 74.19 392 VAL B N 1
ATOM 7012 C CA . VAL B 1 392 ? -25.5 -29.156 -29.625 1 74.19 392 VAL B CA 1
ATOM 7013 C C . VAL B 1 392 ? -26.375 -30.156 -28.875 1 74.19 392 VAL B C 1
ATOM 7015 O O . VAL B 1 392 ? -26.578 -30.047 -27.672 1 74.19 392 VAL B O 1
ATOM 7018 N N . ASP B 1 393 ? -27.031 -31.016 -29.5 1 79.31 393 ASP B N 1
ATOM 7019 C CA . ASP B 1 393 ? -27.859 -32.094 -28.938 1 79.31 393 ASP B CA 1
ATOM 7020 C C . ASP B 1 393 ? -27 -33.219 -28.359 1 79.31 393 ASP B C 1
ATOM 7022 O O . ASP B 1 393 ? -26.531 -34.094 -29.109 1 79.31 393 ASP B O 1
ATOM 7026 N N . HIS B 1 394 ? -26.844 -33.25 -27.156 1 81.12 394 HIS B N 1
ATOM 7027 C CA . HIS B 1 394 ? -26 -34.25 -26.469 1 81.12 394 HIS B CA 1
ATOM 7028 C C . HIS B 1 394 ? -26.609 -35.625 -26.562 1 81.12 394 HIS B C 1
ATOM 7030 O O . HIS B 1 394 ? -25.875 -36.625 -26.688 1 81.12 394 HIS B O 1
ATOM 7036 N N . GLU B 1 395 ? -27.875 -35.688 -26.578 1 81.69 395 GLU B N 1
ATOM 7037 C CA . GLU B 1 395 ? -28.547 -36.969 -26.641 1 81.69 395 GLU B CA 1
ATOM 7038 C C . GLU B 1 395 ? -28.281 -37.656 -27.969 1 81.69 395 GLU B C 1
ATOM 7040 O O . GLU B 1 395 ? -28.078 -38.875 -28.031 1 81.69 395 GLU B O 1
ATOM 7045 N N . ALA B 1 396 ? -28.234 -36.906 -28.953 1 84.19 396 ALA B N 1
ATOM 7046 C CA . ALA B 1 396 ? -27.938 -37.438 -30.281 1 84.19 396 ALA B CA 1
ATOM 7047 C C . ALA B 1 396 ? -26.484 -37.906 -30.375 1 84.19 396 ALA B C 1
ATOM 7049 O O . ALA B 1 396 ? -26.203 -38.938 -30.969 1 84.19 396 ALA B O 1
ATOM 7050 N N . LEU B 1 397 ? -25.641 -37.219 -29.703 1 85.12 397 LEU B N 1
ATOM 7051 C CA . LEU B 1 397 ? -24.219 -37.594 -29.703 1 85.12 397 LEU B CA 1
ATOM 7052 C C . LEU B 1 397 ? -24 -38.875 -28.922 1 85.12 397 LEU B C 1
ATOM 7054 O O . LEU B 1 397 ? -23.219 -39.75 -29.359 1 85.12 397 LEU B O 1
ATOM 7058 N N . VAL B 1 398 ? -24.719 -39 -27.906 1 84.88 398 VAL B N 1
ATOM 7059 C CA . VAL B 1 398 ? -24.641 -40.219 -27.109 1 84.88 398 VAL B CA 1
ATOM 7060 C C . VAL B 1 398 ? -25.141 -41.406 -27.922 1 84.88 398 VAL B C 1
ATOM 7062 O O . VAL B 1 398 ? -24.531 -42.469 -27.922 1 84.88 398 VAL B O 1
ATOM 7065 N N . ALA B 1 399 ? -26.172 -41.219 -28.547 1 83.38 399 ALA B N 1
ATOM 7066 C CA . ALA B 1 399 ? -26.75 -42.281 -29.375 1 83.38 399 ALA B CA 1
ATOM 7067 C C . ALA B 1 399 ? -25.797 -42.719 -30.469 1 83.38 399 ALA B C 1
ATOM 7069 O O . ALA B 1 399 ? -25.656 -43.906 -30.75 1 83.38 399 ALA B O 1
ATOM 7070 N N . GLN B 1 400 ? -25.047 -41.812 -31 1 84.19 400 GLN B N 1
ATOM 7071 C CA . GLN B 1 400 ? -24.078 -42.094 -32.031 1 84.19 400 GLN B CA 1
ATOM 7072 C C . GLN B 1 400 ? -22.891 -42.875 -31.5 1 84.19 400 GLN B C 1
ATOM 7074 O O . GLN B 1 400 ? -22.438 -43.844 -32.125 1 84.19 400 GLN B O 1
ATOM 7079 N N . VAL B 1 401 ? -22.516 -42.5 -30.375 1 86.69 401 VAL B N 1
ATOM 7080 C CA . VAL B 1 401 ? -21.391 -43.188 -29.734 1 86.69 401 VAL B CA 1
ATOM 7081 C C . VAL B 1 401 ? -21.797 -44.594 -29.328 1 86.69 401 VAL B C 1
ATOM 7083 O O . VAL B 1 401 ? -21.047 -45.562 -29.562 1 86.69 401 VAL B O 1
ATOM 7086 N N . LEU B 1 402 ? -22.938 -44.688 -28.859 1 83.88 402 LEU B N 1
ATOM 7087 C CA . LEU B 1 402 ? -23.422 -45.969 -28.422 1 83.88 402 LEU B CA 1
ATOM 7088 C C . LEU B 1 402 ? -23.625 -46.906 -29.609 1 83.88 402 LEU B C 1
ATOM 7090 O O . LEU B 1 402 ? -23.344 -48.125 -29.516 1 83.88 402 LEU B O 1
ATOM 7094 N N . GLU B 1 403 ? -24.047 -46.406 -30.641 1 85 403 GLU B N 1
ATOM 7095 C CA . GLU B 1 403 ? -24.203 -47.188 -31.859 1 85 403 GLU B CA 1
ATOM 7096 C C . GLU B 1 403 ? -22.859 -47.719 -32.344 1 85 403 GLU B C 1
ATOM 7098 O O . GLU B 1 403 ? -22.766 -48.906 -32.75 1 85 403 GLU B O 1
ATOM 7103 N N . LEU B 1 404 ? -21.844 -46.875 -32.156 1 84.44 404 LEU B N 1
ATOM 7104 C CA . LEU B 1 404 ? -20.531 -47.312 -32.625 1 84.44 404 LEU B CA 1
ATOM 7105 C C . LEU B 1 404 ? -19.875 -48.281 -31.656 1 84.44 404 LEU B C 1
ATOM 7107 O O . LEU B 1 404 ? -19.188 -49.219 -32.062 1 84.44 404 LEU B O 1
ATOM 7111 N N . ILE B 1 405 ? -20.188 -48.156 -30.484 1 83.5 405 ILE B N 1
ATOM 7112 C CA . ILE B 1 405 ? -19.656 -49.094 -29.484 1 83.5 405 ILE B CA 1
ATOM 7113 C C . ILE B 1 405 ? -20.281 -50.469 -29.688 1 83.5 405 ILE B C 1
ATOM 7115 O O . ILE B 1 405 ? -19.594 -51.469 -29.609 1 83.5 405 ILE B O 1
ATOM 7119 N N . GLN B 1 406 ? -21.469 -50.406 -29.969 1 80.81 406 GLN B N 1
ATOM 7120 C CA . GLN B 1 406 ? -22.188 -51.656 -30.156 1 80.81 406 GLN B CA 1
ATOM 7121 C C . GLN B 1 406 ? -21.766 -52.344 -31.453 1 80.81 406 GLN B C 1
ATOM 7123 O O . GLN B 1 406 ? -21.75 -53.562 -31.531 1 80.81 406 GLN B O 1
ATOM 7128 N N . ALA B 1 407 ? -21.297 -51.594 -32.344 1 79.19 407 ALA B N 1
ATOM 7129 C CA . ALA B 1 407 ? -20.875 -52.125 -33.656 1 79.19 407 ALA B CA 1
ATOM 7130 C C . ALA B 1 407 ? -19.422 -52.531 -33.625 1 79.19 407 ALA B C 1
ATOM 7132 O O . ALA B 1 407 ? -18.969 -53.281 -34.5 1 79.19 407 ALA B O 1
ATOM 7133 N N . SER B 1 408 ? -18.719 -52.031 -32.719 1 77 408 SER B N 1
ATOM 7134 C CA . SER B 1 408 ? -17.297 -52.344 -32.625 1 77 408 SER B CA 1
ATOM 7135 C C . SER B 1 408 ? -17.062 -53.656 -31.844 1 77 408 SER B C 1
ATOM 7137 O O . SER B 1 408 ? -17.688 -53.906 -30.812 1 77 408 SER B O 1
ATOM 7139 N N . PRO B 1 409 ? -16.359 -54.531 -32.312 1 76.06 409 PRO B N 1
ATOM 7140 C CA . PRO B 1 409 ? -16.047 -55.812 -31.641 1 76.06 409 PRO B CA 1
ATOM 7141 C C . PRO B 1 409 ? -15.328 -55.625 -30.312 1 76.06 409 PRO B C 1
ATOM 7143 O O . PRO B 1 409 ? -15.445 -56.469 -29.422 1 76.06 409 PRO B O 1
ATOM 7146 N N . SER B 1 410 ? -14.734 -54.531 -30.125 1 74.44 410 SER B N 1
ATOM 7147 C CA . SER B 1 410 ? -13.938 -54.281 -28.922 1 74.44 410 SER B CA 1
ATOM 7148 C C . SER B 1 410 ? -14.758 -53.562 -27.844 1 74.44 410 SER B C 1
ATOM 7150 O O . SER B 1 410 ? -14.297 -53.406 -26.719 1 74.44 410 SER B O 1
ATOM 7152 N N . GLY B 1 411 ? -15.898 -53.281 -28.109 1 75.12 411 GLY B N 1
ATOM 7153 C CA . GLY B 1 411 ? -16.766 -52.594 -27.172 1 75.12 411 GLY B CA 1
ATOM 7154 C C . GLY B 1 411 ? -16.297 -51.188 -26.844 1 75.12 411 GLY B C 1
ATOM 7155 O O . GLY B 1 411 ? -16.656 -50.625 -25.812 1 75.12 411 GLY B O 1
ATOM 7156 N N . GLN B 1 412 ? -15.422 -50.75 -27.625 1 81.88 412 GLN B N 1
ATOM 7157 C CA . GLN B 1 412 ? -14.906 -49.406 -27.438 1 81.88 412 GLN B CA 1
ATOM 7158 C C . GLN B 1 412 ? -14.93 -48.625 -28.75 1 81.88 412 GLN B C 1
ATOM 7160 O O . GLN B 1 412 ? -14.883 -49.188 -29.828 1 81.88 412 GLN B O 1
ATOM 7165 N N . ALA B 1 413 ? -15.133 -47.312 -28.641 1 85.25 413 ALA B N 1
ATOM 7166 C CA . ALA B 1 413 ? -15.07 -46.438 -29.812 1 85.25 413 ALA B CA 1
ATOM 7167 C C . ALA B 1 413 ? -14.141 -45.25 -29.562 1 85.25 413 ALA B C 1
ATOM 7169 O O . ALA B 1 413 ? -14.156 -44.656 -28.484 1 85.25 413 ALA B O 1
ATOM 7170 N N . ASN B 1 414 ? -13.359 -45 -30.562 1 84.62 414 ASN B N 1
ATOM 7171 C CA . ASN B 1 414 ? -12.469 -43.844 -30.5 1 84.62 414 ASN B CA 1
ATOM 7172 C C . ASN B 1 414 ? -13.086 -42.625 -31.188 1 84.62 414 ASN B C 1
ATOM 7174 O O . ASN B 1 414 ? -13.859 -42.75 -32.125 1 84.62 414 ASN B O 1
ATOM 7178 N N . LEU B 1 415 ? -12.711 -41.5 -30.734 1 86.38 415 LEU B N 1
ATOM 7179 C CA . LEU B 1 415 ? -13.289 -40.25 -31.219 1 86.38 415 LEU B CA 1
ATOM 7180 C C . LEU B 1 415 ? -13.039 -40.062 -32.719 1 86.38 415 LEU B C 1
ATOM 7182 O O . LEU B 1 415 ? -13.945 -39.719 -33.469 1 86.38 415 LEU B O 1
ATOM 7186 N N . PRO B 1 416 ? -11.898 -40.344 -33.188 1 81.25 416 PRO B N 1
ATOM 7187 C CA . PRO B 1 416 ? -11.703 -40.188 -34.625 1 81.25 416 PRO B CA 1
ATOM 7188 C C . PRO B 1 416 ? -12.617 -41.094 -35.438 1 81.25 416 PRO B C 1
ATOM 7190 O O . PRO B 1 416 ? -13.109 -40.719 -36.5 1 81.25 416 PRO B O 1
ATOM 7193 N N . THR B 1 417 ? -12.867 -42.219 -34.844 1 83.81 417 THR B N 1
ATOM 7194 C CA . THR B 1 417 ? -13.766 -43.156 -35.5 1 83.81 417 THR B CA 1
ATOM 7195 C C . THR B 1 417 ? -15.203 -42.625 -35.5 1 83.81 417 THR B C 1
ATOM 7197 O O . THR B 1 417 ? -15.938 -42.781 -36.469 1 83.81 417 THR B O 1
ATOM 7200 N N . VAL B 1 418 ? -15.531 -42 -34.438 1 86.06 418 VAL B N 1
ATOM 7201 C CA . VAL B 1 418 ? -16.875 -41.469 -34.312 1 86.06 418 VAL B CA 1
ATOM 7202 C C . VAL B 1 418 ? -17.062 -40.312 -35.312 1 86.06 418 VAL B C 1
ATOM 7204 O O . VAL B 1 418 ? -18.078 -40.25 -36 1 86.06 418 VAL B O 1
ATOM 7207 N N . VAL B 1 419 ? -16.078 -39.562 -35.469 1 85.19 419 VAL B N 1
ATOM 7208 C CA . VAL B 1 419 ? -16.156 -38.375 -36.312 1 85.19 419 VAL B CA 1
ATOM 7209 C C . VAL B 1 419 ? -16.078 -38.781 -37.781 1 85.19 419 VAL B C 1
ATOM 7211 O O . VAL B 1 419 ? -16.656 -38.125 -38.656 1 85.19 419 VAL B O 1
ATOM 7214 N N . GLU B 1 420 ? -15.414 -39.781 -38 1 82.62 420 GLU B N 1
ATOM 7215 C CA . GLU B 1 420 ? -15.344 -40.312 -39.344 1 82.62 420 GLU B CA 1
ATOM 7216 C C . GLU B 1 420 ? -16.703 -40.844 -39.812 1 82.62 420 GLU B C 1
ATOM 7218 O O . GLU B 1 420 ? -17.094 -40.625 -40.969 1 82.62 420 GLU B O 1
ATOM 7223 N N . LYS B 1 421 ? -17.312 -41.469 -38.906 1 84.69 421 LYS B N 1
ATOM 7224 C CA . LYS B 1 421 ? -18.625 -42.031 -39.219 1 84.69 421 LYS B CA 1
ATOM 7225 C C . LYS B 1 421 ? -19.703 -40.969 -39.188 1 84.69 421 LYS B C 1
ATOM 7227 O O . LYS B 1 421 ? -20.609 -40.938 -40 1 84.69 421 LYS B O 1
ATOM 7232 N N . TYR B 1 422 ? -19.578 -40.125 -38.219 1 84.75 422 TYR B N 1
ATOM 7233 C CA . TYR B 1 422 ? -20.5 -39 -38.031 1 84.75 422 TYR B CA 1
ATOM 7234 C C . TYR B 1 422 ? -19.75 -37.688 -38.031 1 84.75 422 TYR B C 1
ATOM 7236 O O . TYR B 1 422 ? -19.281 -37.219 -37 1 84.75 422 TYR B O 1
ATOM 7244 N N . PRO B 1 423 ? -19.562 -37.094 -39.156 1 84 423 PRO B N 1
ATOM 7245 C CA . PRO B 1 423 ? -18.812 -35.844 -39.25 1 84 423 PRO B CA 1
ATOM 7246 C C . PRO B 1 423 ? -19.438 -34.719 -38.438 1 84 423 PRO B C 1
ATOM 7248 O O . PRO B 1 423 ? -20.672 -34.656 -38.312 1 84 423 PRO B O 1
ATOM 7251 N N . LEU B 1 424 ? -18.625 -33.875 -37.938 1 82.5 424 LEU B N 1
ATOM 7252 C CA . LEU B 1 424 ? -19.047 -32.75 -37.094 1 82.5 424 LEU B CA 1
ATOM 7253 C C . LEU B 1 424 ? -19.781 -31.719 -37.938 1 82.5 424 LEU B C 1
ATOM 7255 O O . LEU B 1 424 ? -19.219 -31.125 -38.844 1 82.5 424 LEU B O 1
ATOM 7259 N N . THR B 1 425 ? -20.984 -31.562 -37.625 1 80.62 425 THR B N 1
ATOM 7260 C CA . THR B 1 425 ? -21.812 -30.625 -38.344 1 80.62 425 THR B CA 1
ATOM 7261 C C . THR B 1 425 ? -21.797 -29.25 -37.688 1 80.62 425 THR B C 1
ATOM 7263 O O . THR B 1 425 ? -22.016 -28.219 -38.344 1 80.62 425 THR B O 1
ATOM 7266 N N . LEU B 1 426 ? -21.531 -29.328 -36.438 1 78.12 426 LEU B N 1
ATOM 7267 C CA . LEU B 1 426 ? -21.547 -28.062 -35.719 1 78.12 426 LEU B CA 1
ATOM 7268 C C . LEU B 1 426 ? -20.141 -27.641 -35.312 1 78.12 426 LEU B C 1
ATOM 7270 O O . LEU B 1 426 ? -19.953 -26.812 -34.406 1 78.12 426 LEU B O 1
ATOM 7274 N N . GLY B 1 427 ? -19.203 -28.297 -36 1 75.94 427 GLY B N 1
ATOM 7275 C CA . GLY B 1 427 ? -17.797 -27.938 -35.875 1 75.94 427 GLY B CA 1
ATOM 7276 C C . GLY B 1 427 ? -17.25 -28.172 -34.469 1 75.94 427 GLY B C 1
ATOM 7277 O O . GLY B 1 427 ? -17.516 -29.203 -33.844 1 75.94 427 GLY B O 1
ATOM 7278 N N . LEU B 1 428 ? -16.609 -27.094 -33.969 1 75.69 428 LEU B N 1
ATOM 7279 C CA . LEU B 1 428 ? -15.891 -27.188 -32.688 1 75.69 428 LEU B CA 1
ATOM 7280 C C . LEU B 1 428 ? -16.844 -27.359 -31.516 1 75.69 428 LEU B C 1
ATOM 7282 O O . LEU B 1 428 ? -16.547 -28.094 -30.578 1 75.69 428 LEU B O 1
ATOM 7286 N N . ALA B 1 429 ? -17.938 -26.797 -31.641 1 76.88 429 ALA B N 1
ATOM 7287 C CA . ALA B 1 429 ? -18.922 -26.906 -30.562 1 76.88 429 ALA B CA 1
ATOM 7288 C C . ALA B 1 429 ? -19.328 -28.375 -30.359 1 76.88 429 ALA B C 1
ATOM 7290 O O . ALA B 1 429 ? -19.438 -28.828 -29.219 1 76.88 429 ALA B O 1
ATOM 7291 N N . GLU B 1 430 ? -19.453 -29.078 -31.375 1 80.38 430 GLU B N 1
ATOM 7292 C CA . GLU B 1 430 ? -19.812 -30.484 -31.344 1 80.38 430 GLU B CA 1
ATOM 7293 C C . GLU B 1 430 ? -18.641 -31.344 -30.844 1 80.38 430 GLU B C 1
ATOM 7295 O O . GLU B 1 430 ? -18.828 -32.281 -30.047 1 80.38 430 GLU B O 1
ATOM 7300 N N . LEU B 1 431 ? -17.516 -30.922 -31.219 1 80.38 431 LEU B N 1
ATOM 7301 C CA . LEU B 1 431 ? -16.328 -31.641 -30.766 1 80.38 431 LEU B CA 1
ATOM 7302 C C . LEU B 1 431 ? -16.172 -31.516 -29.25 1 80.38 431 LEU B C 1
ATOM 7304 O O . LEU B 1 431 ? -15.906 -32.5 -28.562 1 80.38 431 LEU B O 1
ATOM 7308 N N . LEU B 1 432 ? -16.406 -30.375 -28.828 1 79.62 432 LEU B N 1
ATOM 7309 C CA . LEU B 1 432 ? -16.297 -30.141 -27.391 1 79.62 432 LEU B CA 1
ATOM 7310 C C . LEU B 1 432 ? -17.391 -30.875 -26.625 1 79.62 432 LEU B C 1
ATOM 7312 O O . LEU B 1 432 ? -17.156 -31.359 -25.531 1 79.62 432 LEU B O 1
ATOM 7316 N N . ALA B 1 433 ? -18.469 -31 -27.219 1 79.75 433 ALA B N 1
ATOM 7317 C CA . ALA B 1 433 ? -19.594 -31.703 -26.609 1 79.75 433 ALA B CA 1
ATOM 7318 C C . ALA B 1 433 ? -19.266 -33.188 -26.422 1 79.75 433 ALA B C 1
ATOM 7320 O O . ALA B 1 433 ? -19.672 -33.781 -25.422 1 79.75 433 ALA B O 1
ATOM 7321 N N . TYR B 1 434 ? -18.516 -33.781 -27.266 1 81.88 434 TYR B N 1
ATOM 7322 C CA . TYR B 1 434 ? -18.125 -35.188 -27.156 1 81.88 434 TYR B CA 1
ATOM 7323 C C . TYR B 1 434 ? -17.297 -35.438 -25.891 1 81.88 434 TYR B C 1
ATOM 7325 O O . TYR B 1 434 ? -17.406 -36.469 -25.266 1 81.88 434 TYR B O 1
ATOM 7333 N N . PHE B 1 435 ? -16.609 -34.375 -25.516 1 76.06 435 PHE B N 1
ATOM 7334 C CA . PHE B 1 435 ? -15.727 -34.5 -24.359 1 76.06 435 PHE B CA 1
ATOM 7335 C C . PHE B 1 435 ? -16.516 -34.344 -23.062 1 76.06 435 PHE B C 1
ATOM 7337 O O . PHE B 1 435 ? -16.016 -34.625 -21.984 1 76.06 435 PHE B O 1
ATOM 7344 N N . GLN B 1 436 ? -17.75 -34.031 -23.297 1 74.31 436 GLN B N 1
ATOM 7345 C CA . GLN B 1 436 ? -18.578 -33.719 -22.141 1 74.31 436 GLN B CA 1
ATOM 7346 C C . GLN B 1 436 ? -19.766 -34.656 -22.047 1 74.31 436 GLN B C 1
ATOM 7348 O O . GLN B 1 436 ? -20.719 -34.406 -21.328 1 74.31 436 GLN B O 1
ATOM 7353 N N . LEU B 1 437 ? -19.688 -35.625 -22.672 1 77.19 437 LEU B N 1
ATOM 7354 C CA . LEU B 1 437 ? -20.797 -36.562 -22.656 1 77.19 437 LEU B CA 1
ATOM 7355 C C . LEU B 1 437 ? -20.906 -37.25 -21.297 1 77.19 437 LEU B C 1
ATOM 7357 O O . LEU B 1 437 ? -19.891 -37.719 -20.766 1 77.19 437 LEU B O 1
ATOM 7361 N N . ASP B 1 438 ? -22.047 -37.094 -20.688 1 72.06 438 ASP B N 1
ATOM 7362 C CA . ASP B 1 438 ? -22.344 -37.719 -19.391 1 72.06 438 ASP B CA 1
ATOM 7363 C C . ASP B 1 438 ? -23.562 -38.625 -19.469 1 72.06 438 ASP B C 1
ATOM 7365 O O . ASP B 1 438 ? -24.703 -38.156 -19.469 1 72.06 438 ASP B O 1
ATOM 7369 N N . GLN B 1 439 ? -23.297 -39.812 -19.891 1 71.38 439 GLN B N 1
ATOM 7370 C CA . GLN B 1 439 ? -24.359 -40.781 -19.906 1 71.38 439 GLN B CA 1
ATOM 7371 C C . GLN B 1 439 ? -24.047 -41.969 -18.969 1 71.38 439 GLN B C 1
ATOM 7373 O O . GLN B 1 439 ? -22.906 -42.438 -18.906 1 71.38 439 GLN B O 1
ATOM 7378 N N . VAL B 1 440 ? -25.094 -42.312 -18.281 1 73.81 440 VAL B N 1
ATOM 7379 C CA . VAL B 1 440 ? -24.984 -43.438 -17.359 1 73.81 440 VAL B CA 1
ATOM 7380 C C . VAL B 1 440 ? -24.562 -44.688 -18.125 1 73.81 440 VAL B C 1
ATOM 7382 O O . VAL B 1 440 ? -25.172 -45.031 -19.141 1 73.81 440 VAL B O 1
ATOM 7385 N N . GLY B 1 441 ? -23.469 -45.312 -17.828 1 71.44 441 GLY B N 1
ATOM 7386 C CA . GLY B 1 441 ? -22.984 -46.531 -18.453 1 71.44 441 GLY B CA 1
ATOM 7387 C C . GLY B 1 441 ? -21.953 -46.281 -19.516 1 71.44 441 GLY B C 1
ATOM 7388 O O . GLY B 1 441 ? -21.375 -47.219 -20.078 1 71.44 441 GLY B O 1
ATOM 7389 N N . LEU B 1 442 ? -21.688 -45 -19.797 1 78.06 442 LEU B N 1
ATOM 7390 C CA . LEU B 1 442 ? -20.672 -44.625 -20.781 1 78.06 442 LEU B CA 1
ATOM 7391 C C . LEU B 1 442 ? -19.516 -43.906 -20.109 1 78.06 442 LEU B C 1
ATOM 7393 O O . LEU B 1 442 ? -19.703 -42.875 -19.469 1 78.06 442 LEU B O 1
ATOM 7397 N N . ASP B 1 443 ? -18.422 -44.562 -20.25 1 77.94 443 ASP B N 1
ATOM 7398 C CA . ASP B 1 443 ? -17.203 -43.938 -19.719 1 77.94 443 ASP B CA 1
ATOM 7399 C C . ASP B 1 443 ? -16.344 -43.375 -20.844 1 77.94 443 ASP B C 1
ATOM 7401 O O . ASP B 1 443 ? -16.188 -44 -21.891 1 77.94 443 ASP B O 1
ATOM 7405 N N . ILE B 1 444 ? -15.82 -42.25 -20.625 1 78.06 444 ILE B N 1
ATOM 7406 C CA . ILE B 1 444 ? -14.891 -41.594 -21.547 1 78.06 444 ILE B CA 1
ATOM 7407 C C . ILE B 1 444 ? -13.469 -41.688 -21 1 78.06 444 ILE B C 1
ATOM 7409 O O . ILE B 1 444 ? -13.188 -41.219 -19.891 1 78.06 444 ILE B O 1
ATOM 7413 N N . VAL B 1 445 ? -12.68 -42.375 -21.688 1 75.56 445 VAL B N 1
ATOM 7414 C CA . VAL B 1 445 ? -11.273 -42.531 -21.344 1 75.56 445 VAL B CA 1
ATOM 7415 C C . VAL B 1 445 ? -10.414 -41.625 -22.234 1 75.56 445 VAL B C 1
ATOM 7417 O O . VAL B 1 445 ? -10.438 -41.75 -23.453 1 75.56 445 VAL B O 1
ATOM 7420 N N . ILE B 1 446 ? -9.758 -40.75 -21.656 1 70.44 446 ILE B N 1
ATOM 7421 C CA . ILE B 1 446 ? -8.906 -39.812 -22.375 1 70.44 446 ILE B CA 1
ATOM 7422 C C . ILE B 1 446 ? -7.438 -40.156 -22.156 1 70.44 446 ILE B C 1
ATOM 7424 O O . ILE B 1 446 ? -6.98 -40.25 -21.016 1 70.44 446 ILE B O 1
ATOM 7428 N N . ASP B 1 447 ? -6.684 -40.406 -23.109 1 66.81 447 ASP B N 1
ATOM 7429 C CA . ASP B 1 447 ? -5.246 -40.688 -23.109 1 66.81 447 ASP B CA 1
ATOM 7430 C C . ASP B 1 447 ? -4.488 -39.5 -23.75 1 66.81 447 ASP B C 1
ATOM 7432 O O . ASP B 1 447 ? -4.461 -39.375 -24.984 1 66.81 447 ASP B O 1
ATOM 7436 N N . PRO B 1 448 ? -3.936 -38.75 -22.984 1 63.06 448 PRO B N 1
ATOM 7437 C CA . PRO B 1 448 ? -3.264 -37.562 -23.531 1 63.06 448 PRO B CA 1
ATOM 7438 C C . PRO B 1 448 ? -1.942 -37.906 -24.219 1 63.06 448 PRO B C 1
ATOM 7440 O O . PRO B 1 448 ? -1.406 -37.094 -24.969 1 63.06 448 PRO B O 1
ATOM 7443 N N . SER B 1 449 ? -1.485 -38.938 -24.031 1 66.5 449 SER B N 1
ATOM 7444 C CA . SER B 1 449 ? -0.198 -39.344 -24.594 1 66.5 449 SER B CA 1
ATOM 7445 C C . SER B 1 449 ? -0.302 -39.531 -26.109 1 66.5 449 SER B C 1
ATOM 7447 O O . SER B 1 449 ? 0.701 -39.469 -26.812 1 66.5 449 SER B O 1
ATOM 7449 N N . HIS B 1 450 ? -1.467 -39.688 -26.516 1 68.94 450 HIS B N 1
ATOM 7450 C CA . HIS B 1 450 ? -1.69 -39.875 -27.938 1 68.94 450 HIS B CA 1
ATOM 7451 C C . HIS B 1 450 ? -2.668 -38.844 -28.484 1 68.94 450 HIS B C 1
ATOM 7453 O O . HIS B 1 450 ? -3.723 -38.594 -27.875 1 68.94 450 HIS B O 1
ATOM 7459 N N . THR B 1 451 ? -2.156 -38.094 -29.297 1 73.44 451 THR B N 1
ATOM 7460 C CA . THR B 1 451 ? -3.002 -37.062 -29.891 1 73.44 451 THR B CA 1
ATOM 7461 C C . THR B 1 451 ? -3.396 -37.438 -31.312 1 73.44 451 THR B C 1
ATOM 7463 O O . THR B 1 451 ? -2.68 -38.188 -31.984 1 73.44 451 THR B O 1
ATOM 7466 N N . HIS B 1 452 ? -4.656 -36.969 -31.625 1 74.44 452 HIS B N 1
ATOM 7467 C CA . HIS B 1 452 ? -5.152 -37.156 -32.969 1 74.44 452 HIS B CA 1
ATOM 7468 C C . HIS B 1 452 ? -5.598 -35.812 -33.594 1 74.44 452 HIS B C 1
ATOM 7470 O O . HIS B 1 452 ? -6.145 -34.969 -32.875 1 74.44 452 HIS B O 1
ATOM 7476 N N . ASP B 1 453 ? -5.211 -35.719 -34.781 1 74.19 453 ASP B N 1
ATOM 7477 C CA . ASP B 1 453 ? -5.676 -34.531 -35.531 1 74.19 453 ASP B CA 1
ATOM 7478 C C . ASP B 1 453 ? -7.039 -34.812 -36.156 1 74.19 453 ASP B C 1
ATOM 7480 O O . ASP B 1 453 ? -7.215 -35.781 -36.906 1 74.19 453 ASP B O 1
ATOM 7484 N N . LEU B 1 454 ? -7.945 -34.031 -35.781 1 75.44 454 LEU B N 1
ATOM 7485 C CA . LEU B 1 454 ? -9.281 -34.125 -36.344 1 75.44 454 LEU B CA 1
ATOM 7486 C C . LEU B 1 454 ? -9.578 -32.938 -37.25 1 75.44 454 LEU B C 1
ATOM 7488 O O . LEU B 1 454 ? -9.43 -31.797 -36.875 1 75.44 454 LEU B O 1
ATOM 7492 N N . VAL B 1 455 ? -9.82 -33.25 -38.469 1 72.81 455 VAL B N 1
ATOM 7493 C CA . VAL B 1 455 ? -10.188 -32.219 -39.469 1 72.81 455 VAL B CA 1
ATOM 7494 C C . VAL B 1 455 ? -11.711 -32.094 -39.531 1 72.81 455 VAL B C 1
ATOM 7496 O O . VAL B 1 455 ? -12.422 -33.094 -39.656 1 72.81 455 VAL B O 1
ATOM 7499 N N . TYR B 1 456 ? -12.156 -30.891 -39.188 1 73.19 456 TYR B N 1
ATOM 7500 C CA . TYR B 1 456 ? -13.602 -30.719 -39.25 1 73.19 456 TYR B CA 1
ATOM 7501 C C . TYR B 1 456 ? -13.953 -29.5 -40.125 1 73.19 456 TYR B C 1
ATOM 7503 O O . TYR B 1 456 ? -13.133 -28.609 -40.312 1 73.19 456 TYR B O 1
ATOM 7511 N N . GLU B 1 457 ? -15.156 -29.516 -40.562 1 72.19 457 GLU B N 1
ATOM 7512 C CA . GLU B 1 457 ? -15.656 -28.438 -41.406 1 72.19 457 GLU B CA 1
ATOM 7513 C C . GLU B 1 457 ? -16.109 -27.25 -40.562 1 72.19 457 GLU B C 1
ATOM 7515 O O . GLU B 1 457 ? -16.734 -27.438 -39.531 1 72.19 457 GLU B O 1
ATOM 7520 N N . ARG B 1 458 ? -15.766 -26.125 -40.969 1 66.75 458 ARG B N 1
ATOM 7521 C CA . ARG B 1 458 ? -16.188 -24.891 -40.312 1 66.75 458 ARG B CA 1
ATOM 7522 C C . ARG B 1 458 ? -17.656 -24.609 -40.531 1 66.75 458 ARG B C 1
ATOM 7524 O O . ARG B 1 458 ? -18.188 -24.891 -41.625 1 66.75 458 ARG B O 1
ATOM 7531 N N . VAL B 1 459 ? -18.328 -24.25 -39.562 1 64.12 459 VAL B N 1
ATOM 7532 C CA . VAL B 1 459 ? -19.766 -24.031 -39.688 1 64.12 459 VAL B CA 1
ATOM 7533 C C . VAL B 1 459 ? -20.031 -22.75 -40.469 1 64.12 459 VAL B C 1
ATOM 7535 O O . VAL B 1 459 ? -20.938 -22.688 -41.281 1 64.12 459 VAL B O 1
ATOM 7538 N N . HIS B 1 460 ? -19.5 -21.641 -40.312 1 58.66 460 HIS B N 1
ATOM 7539 C CA . HIS B 1 460 ? -19.891 -20.359 -40.906 1 58.66 460 HIS B CA 1
ATOM 7540 C C . HIS B 1 460 ? -18.875 -19.891 -41.938 1 58.66 460 HIS B C 1
ATOM 7542 O O . HIS B 1 460 ? -19.031 -18.828 -42.531 1 58.66 460 HIS B O 1
ATOM 7548 N N . SER B 1 461 ? -17.891 -20.547 -42.25 1 62.88 461 SER B N 1
ATOM 7549 C CA . SER B 1 461 ? -16.906 -20.203 -43.25 1 62.88 461 SER B CA 1
ATOM 7550 C C . SER B 1 461 ? -16.438 -21.438 -44.031 1 62.88 461 SER B C 1
ATOM 7552 O O . SER B 1 461 ? -16.344 -22.516 -43.438 1 62.88 461 SER B O 1
ATOM 7554 N N . PRO B 1 462 ? -16.359 -21.344 -45.281 1 67.38 462 PRO B N 1
ATOM 7555 C CA . PRO B 1 462 ? -15.82 -22.453 -46.062 1 67.38 462 PRO B CA 1
ATOM 7556 C C . PRO B 1 462 ? -14.383 -22.797 -45.688 1 67.38 462 PRO B C 1
ATOM 7558 O O . PRO B 1 462 ? -13.602 -21.922 -45.312 1 67.38 462 PRO B O 1
ATOM 7561 N N . GLY B 1 463 ? -14.023 -24.047 -45.406 1 67 463 GLY B N 1
ATOM 7562 C CA . GLY B 1 463 ? -12.688 -24.531 -45.062 1 67 463 GLY B CA 1
ATOM 7563 C C . GLY B 1 463 ? -12.68 -25.5 -43.906 1 67 463 GLY B C 1
ATOM 7564 O O . GLY B 1 463 ? -13.727 -25.812 -43.344 1 67 463 GLY B O 1
ATOM 7565 N N . HIS B 1 464 ? -11.617 -26.172 -43.781 1 68.44 464 HIS B N 1
ATOM 7566 C CA . HIS B 1 464 ? -11.453 -27.156 -42.719 1 68.44 464 HIS B CA 1
ATOM 7567 C C . HIS B 1 464 ? -10.539 -26.656 -41.625 1 68.44 464 HIS B C 1
ATOM 7569 O O . HIS B 1 464 ? -9.648 -25.844 -41.875 1 68.44 464 HIS B O 1
ATOM 7575 N N . SER B 1 465 ? -11.062 -26.875 -40.5 1 71.19 465 SER B N 1
ATOM 7576 C CA . SER B 1 465 ? -10.195 -26.641 -39.344 1 71.19 465 SER B CA 1
ATOM 7577 C C . SER B 1 465 ? -9.695 -27.953 -38.75 1 71.19 465 SER B C 1
ATOM 7579 O O . SER B 1 465 ? -10.336 -29 -38.906 1 71.19 465 SER B O 1
ATOM 7581 N N . MET B 1 466 ? -8.523 -27.938 -38.25 1 68.81 466 MET B N 1
ATOM 7582 C CA . MET B 1 466 ? -7.93 -29.109 -37.625 1 68.81 466 MET B CA 1
ATOM 7583 C C . MET B 1 466 ? -7.77 -28.906 -36.125 1 68.81 466 MET B C 1
ATOM 7585 O O . MET B 1 466 ? -7.344 -27.828 -35.688 1 68.81 466 MET B O 1
ATOM 7589 N N . ALA B 1 467 ? -8.227 -29.828 -35.406 1 73.62 467 ALA B N 1
ATOM 7590 C CA . ALA B 1 467 ? -8.031 -29.844 -33.938 1 73.62 467 ALA B CA 1
ATOM 7591 C C . ALA B 1 467 ? -7.191 -31.031 -33.5 1 73.62 467 ALA B C 1
ATOM 7593 O O . ALA B 1 467 ? -7.422 -32.156 -33.969 1 73.62 467 ALA B O 1
ATOM 7594 N N . THR B 1 468 ? -6.227 -30.75 -32.75 1 74.56 468 THR B N 1
ATOM 7595 C CA . THR B 1 468 ? -5.469 -31.828 -32.125 1 74.56 468 THR B CA 1
ATOM 7596 C C . THR B 1 468 ? -6.086 -32.219 -30.797 1 74.56 468 THR B C 1
ATOM 7598 O O . THR B 1 468 ? -6.168 -31.406 -29.875 1 74.56 468 THR B O 1
ATOM 7601 N N . VAL B 1 469 ? -6.508 -33.406 -30.766 1 75.88 469 VAL B N 1
ATOM 7602 C CA . VAL B 1 469 ? -7.227 -33.875 -29.578 1 75.88 469 VAL B CA 1
ATOM 7603 C C . VAL B 1 469 ? -6.535 -35.094 -29 1 75.88 469 VAL B C 1
ATOM 7605 O O . VAL B 1 469 ? -5.957 -35.906 -29.75 1 75.88 469 VAL B O 1
ATOM 7608 N N . PRO B 1 470 ? -6.582 -35.219 -27.734 1 73.88 470 PRO B N 1
ATOM 7609 C CA . PRO B 1 470 ? -6.086 -36.469 -27.156 1 73.88 470 PRO B CA 1
ATOM 7610 C C . PRO B 1 470 ? -6.93 -37.688 -27.547 1 73.88 470 PRO B C 1
ATOM 7612 O O . PRO B 1 470 ? -8.062 -37.531 -28 1 73.88 470 PRO B O 1
ATOM 7615 N N . GLN B 1 471 ? -6.344 -38.719 -27.406 1 76.5 471 GLN B N 1
ATOM 7616 C CA . GLN B 1 471 ? -7.086 -39.938 -27.703 1 76.5 471 GLN B CA 1
ATOM 7617 C C . GLN B 1 471 ? -8.234 -40.156 -26.719 1 76.5 471 GLN B C 1
ATOM 7619 O O . GLN B 1 471 ? -8.023 -40.188 -25.5 1 76.5 471 GLN B O 1
ATOM 7624 N N . VAL B 1 472 ? -9.398 -40.156 -27.297 1 81.69 472 VAL B N 1
ATOM 7625 C CA . VAL B 1 472 ? -10.609 -40.344 -26.5 1 81.69 472 VAL B CA 1
ATOM 7626 C C . VAL B 1 472 ? -11.266 -41.656 -26.891 1 81.69 472 VAL B C 1
ATOM 7628 O O . VAL B 1 472 ? -11.523 -41.906 -28.078 1 81.69 472 VAL B O 1
ATOM 7631 N N . THR B 1 473 ? -11.469 -42.531 -25.859 1 81.25 473 THR B N 1
ATOM 7632 C CA . THR B 1 473 ? -12.141 -43.812 -26.062 1 81.25 473 THR B CA 1
ATOM 7633 C C . THR B 1 473 ? -13.422 -43.875 -25.234 1 81.25 473 THR B C 1
ATOM 7635 O O . THR B 1 473 ? -13.43 -43.5 -24.062 1 81.25 473 THR B O 1
ATOM 7638 N N . PHE B 1 474 ? -14.383 -44.219 -25.828 1 86.12 474 PHE B N 1
ATOM 7639 C CA . PHE B 1 474 ? -15.672 -44.406 -25.188 1 86.12 474 PHE B CA 1
ATOM 7640 C C . PHE B 1 474 ? -15.883 -45.906 -24.875 1 86.12 474 PHE B C 1
ATOM 7642 O O . PHE B 1 474 ? -15.703 -46.75 -25.75 1 86.12 474 PHE B O 1
ATOM 7649 N N . VAL B 1 475 ? -16.156 -46.188 -23.578 1 80.5 475 VAL B N 1
ATOM 7650 C CA . VAL B 1 475 ? -16.297 -47.562 -23.156 1 80.5 475 VAL B CA 1
ATOM 7651 C C . VAL B 1 475 ? -17.641 -47.75 -22.422 1 80.5 475 VAL B C 1
ATOM 7653 O O . VAL B 1 475 ? -18.078 -46.844 -21.703 1 80.5 475 VAL B O 1
ATOM 7656 N N . LEU B 1 476 ? -18.281 -48.781 -22.656 1 75.69 476 LEU B N 1
ATOM 7657 C CA . LEU B 1 476 ? -19.5 -49.156 -21.938 1 75.69 476 LEU B CA 1
ATOM 7658 C C . LEU B 1 476 ? -19.172 -49.844 -20.625 1 75.69 476 LEU B C 1
ATOM 7660 O O . LEU B 1 476 ? -18.375 -50.781 -20.594 1 75.69 476 LEU B O 1
ATOM 7664 N N . ASN B 1 477 ? -19.453 -49.25 -19.422 1 66.56 477 ASN B N 1
ATOM 7665 C CA . ASN B 1 477 ? -19.281 -49.906 -18.125 1 66.56 477 ASN B CA 1
ATOM 7666 C C . ASN B 1 477 ? -20.516 -50.719 -17.75 1 66.56 477 ASN B C 1
ATOM 7668 O O . ASN B 1 477 ? -21.625 -50.188 -17.672 1 66.56 477 ASN B O 1
ATOM 7672 N N . GLU B 1 478 ? -20.594 -51.844 -17.891 1 52.5 478 GLU B N 1
ATOM 7673 C CA . GLU B 1 478 ? -21.672 -52.75 -17.531 1 52.5 478 GLU B CA 1
ATOM 7674 C C . GLU B 1 478 ? -21.891 -52.781 -16.031 1 52.5 478 GLU B C 1
ATOM 7676 O O . GLU B 1 478 ? -22.688 -53.594 -15.531 1 52.5 478 GLU B O 1
ATOM 7681 N N . GLY B 1 479 ? -21.266 -52.125 -15.094 1 43.03 479 GLY B N 1
ATOM 7682 C CA . GLY B 1 479 ? -21.453 -52.531 -13.719 1 43.03 479 GLY B CA 1
ATOM 7683 C C . GLY B 1 479 ? -22.891 -52.438 -13.258 1 43.03 479 GLY B C 1
ATOM 7684 O O . GLY B 1 479 ? -23.234 -52.875 -12.156 1 43.03 479 GLY B O 1
ATOM 7685 N N . GLY B 1 480 ? -23.641 -51.438 -13.477 1 38.31 480 GLY B N 1
ATOM 7686 C CA . GLY B 1 480 ? -24.734 -51.281 -12.523 1 38.31 480 GLY B CA 1
ATOM 7687 C C . GLY B 1 480 ? -25.797 -52.344 -12.664 1 38.31 480 GLY B C 1
ATOM 7688 O O . GLY B 1 480 ? -26.938 -52.156 -12.234 1 38.31 480 GLY B O 1
ATOM 7689 N N . VAL B 1 481 ? -25.594 -53.312 -13.5 1 33.75 481 VAL B N 1
ATOM 7690 C CA . VAL B 1 481 ? -26.812 -54.125 -13.523 1 33.75 481 VAL B CA 1
ATOM 7691 C C . VAL B 1 481 ? -26.969 -54.844 -12.188 1 33.75 481 VAL B C 1
ATOM 7693 O O . VAL B 1 481 ? -26.094 -55.594 -11.766 1 33.75 481 VAL B O 1
ATOM 7696 N N . THR B 1 482 ? -27.656 -54.156 -11.203 1 31.77 482 THR B N 1
ATOM 7697 C CA . THR B 1 482 ? -28.234 -54.875 -10.086 1 31.77 482 THR B CA 1
ATOM 7698 C C . THR B 1 482 ? -28.922 -56.156 -10.57 1 31.77 482 THR B C 1
ATOM 7700 O O . THR B 1 482 ? -29.641 -56.125 -11.57 1 31.77 482 THR B O 1
ATOM 7703 N N . ALA B 1 483 ? -28.312 -57.406 -10.25 1 31.38 483 ALA B N 1
ATOM 7704 C CA . ALA B 1 483 ? -28.875 -58.75 -10.281 1 31.38 483 ALA B CA 1
ATOM 7705 C C . ALA B 1 483 ? -30.312 -58.75 -9.742 1 31.38 483 ALA B C 1
ATOM 7707 O O . ALA B 1 483 ? -30.531 -58.531 -8.547 1 31.38 483 ALA B O 1
ATOM 7708 N N . GLY B 1 484 ? -31.281 -58.156 -10.367 1 27.44 484 GLY B N 1
ATOM 7709 C CA . GLY B 1 484 ? -32.656 -58.406 -9.977 1 27.44 484 GLY B CA 1
ATOM 7710 C C . GLY B 1 484 ? -32.938 -59.875 -9.719 1 27.44 484 GLY B C 1
ATOM 7711 O O . GLY B 1 484 ? -32.156 -60.75 -10.086 1 27.44 484 GLY B O 1
ATOM 7712 N N . GLU B 1 485 ? -34.125 -60.25 -9.102 1 30.09 485 GLU B N 1
ATOM 7713 C CA . GLU B 1 485 ? -34.906 -61.312 -8.516 1 30.09 485 GLU B CA 1
ATOM 7714 C C . GLU B 1 485 ? -35.156 -62.438 -9.531 1 30.09 485 GLU B C 1
ATOM 7716 O O . GLU B 1 485 ? -35.812 -62.219 -10.555 1 30.09 485 GLU B O 1
ATOM 7721 N N . VAL B 1 486 ? -34.188 -63.281 -9.922 1 26.36 486 VAL B N 1
ATOM 7722 C CA . VAL B 1 486 ? -34.594 -64.562 -10.555 1 26.36 486 VAL B CA 1
ATOM 7723 C C . VAL B 1 486 ? -35.625 -65.25 -9.695 1 26.36 486 VAL B C 1
ATOM 7725 O O . VAL B 1 486 ? -35.344 -65.625 -8.547 1 26.36 486 VAL B O 1
ATOM 7728 N N . GLU B 1 487 ? -36.938 -64.812 -9.773 1 24.86 487 GLU B N 1
ATOM 7729 C CA . GLU B 1 487 ? -38.125 -65.562 -9.383 1 24.86 487 GLU B CA 1
ATOM 7730 C C . GLU B 1 487 ? -38.031 -67 -9.883 1 24.86 487 GLU B C 1
ATOM 7732 O O . GLU B 1 487 ? -37.781 -67.25 -11.07 1 24.86 487 GLU B O 1
ATOM 7737 N N . GLN B 1 488 ? -37.594 -67.938 -9.016 1 24.83 488 GLN B N 1
ATOM 7738 C CA . GLN B 1 488 ? -37.875 -69.375 -9.055 1 24.83 488 GLN B CA 1
ATOM 7739 C C . GLN B 1 488 ? -39.312 -69.625 -9.445 1 24.83 488 GLN B C 1
ATOM 7741 O O . GLN B 1 488 ? -40.25 -69.25 -8.711 1 24.83 488 GLN B O 1
ATOM 7746 N N . ALA B 1 489 ? -39.469 -69.688 -10.758 1 23.12 489 ALA B N 1
ATOM 7747 C CA . ALA B 1 489 ? -40.531 -70.562 -11.266 1 23.12 489 ALA B CA 1
ATOM 7748 C C . ALA B 1 489 ? -40.125 -72 -11.211 1 23.12 489 ALA B C 1
ATOM 7750 O O . ALA B 1 489 ? -38.969 -72.312 -11.531 1 23.12 489 ALA B O 1
#

Foldseek 3Di:
DDPVVVVVCCLPLLNCLVVDPCNCLCLVLQVCACQVVVDFFAWPVVSQVSSQVVQVVVCVVPVCPDVDRSVVVVVVCCVSPQKPWDAPPPHPTITIHGALSVVVNNVVVVPPDDDPDAADVVVVVVVVVVVVCVVLVPDPDVVVNVVVVVVVVVVVVVVVVCVVVVDDDDQDLNNLVNVLVVLVVVLSVLLSVLNVLLVVLVVVLVVLLVCLVPDDDVVSLVSLVVVLLDLCSCPPPSNVVLVVVLVQLPDPVNVVVVLVVLVVSQPDCSCVPVDDPVSNCSSVSSNVSSVVSVVSSVVSSVVSNVSSVVSNVVSVVVVVVVVVVVVVVVVVCVPPPPPVPPPPPPVPPPPPVVPPPPPPSPPPLPPPPPPPPPPDDPPPPPVVVVCPPDDDDLVVLVVLQCVVLVVDPVSKDKPLRSCVVPPDQAPPVNVVSNSVRDDDQKDKDFDQVDWDWDWHADNPDGDIDIDIGTIIMIHGHPPPPDPDDPPDD/DDPVVVVVCCLPLLNVLVVDPCNCLCLVLQCCVCQVVVDFFAWPVVSQVSSQVVQVVVCVVPVCPDPDRSVVVVVVCCVSPQKPWDAPPPHPTITIHGALSVVVNNVVVVVPDDDPDAADVVVVVVVVVVVVCVVLVPDPDVVVNVVVVVVVVVVVVVVVVCVVVVDDDDQDLNNLVNVLVVLVVVLSVLLSVLNVLLVVLVVVLVVLLVCLVPDDDVVSLVSLVVVLLDLCSCPPPSNVVLVVVLVQLPDPVNVVVVLVVLVVSQPDCSCVPVDDPVSNCSSVSSNVSSVVSVVSSVVSSVVSNVSSVVVNVVSVVVVVVVVVVVVVVVVVCVPVVPPVPPPPPPVPPVPPVVPPPPPPSPPPLPPPPPPPPPPDDPPPPPVVVVPPPDDDDLVVLVVLLCVVLVVDPVSKDKPLRSCVVPPDQAPPVNVVSNSVRDDDQKDKDFDQVDWDWDWHAHNPDGDIDIDIGTIIMIHGHPPPPDPPDPPDD

Organism: Streptomyces rubellomurinus (strain ATCC 31215) (NCBI:txid359131)

Sequence (978 aa):
MEFDDVTGLLDHPAWRLLRAENAPLVLGFCGTVFVDENVRGVPENVLVSRLDDQLYDLNERGMGSFPRPAAAYLTEWTNSGWLRKYYPPDEDEAHFDATSALEKAVAWVRGLPARSFIGTESRLSTIVALLRQMTFGTETDPQARIDKLRRERDRIDEQIAQLLAGEVDLLSPVALLDRYQQVENTAVELLRDFREVEANLRELDRRLRQDVATAEGSKGELLASFLMDREMIAESDQGRSFQAFFDHLLSPQRQEELRGLLEQVHQLPQLGGRANRNLLKIPFAWLEAAESTQDTVRQLTEQLRRFLADHGREEDRRVVALVRSVQRHVAALDGRSDLPGIELEVPQVELALPMERRLYMPVERVELDSTAVEAFDDSEVDVSELFAGVHVDHEALVAQVLELIQASPSGQANLPTVVEKYPLTLGLAELLAYFQLDQVGLDIVIDPSHTHDLVYERVHSPGHSMATVPQVTFVLNEGGVTAGEVEQAMEFDDVTGLLDHPAWRLLRAENAPLVLGFCGTVFVDENVRGVPENVLVSRLDDQLYDLNERGMGSFPRPAAAYLTEWTNSGWLRKYYPPDEDEAHFDATSALEKAVAWVRGLPARSFIGTESRLSTIVALLRQMTFGTETDPQARIDKLRRERDRIDEQIAQLLAGEVDLLSPVALLDRYQQVENTAVELLRDFREVEANLRELDRRLRQDVATAEGSKGELLASFLMDREMIAESDQGRSFQAFFDHLLSPQRQEELRGLLEQVHQLPQLGGRANRNLLKIPFAWLEAAESTQDTVRQLTEQLRRFLADHGREEDRRVVALVRSVQRHVAALDGRSDLPGIELEVPQVELALPMERRLYMPVERVELDSTAVEAFDDSEVDVSELFAGVHVDHEALVAQVLELIQASPSGQANLPTVVEKYPLTLGLAELLAYFQLDQVGLDIVIDPSHTHDLVYERVHSPGHSMATVPQVTFVLNEGGVTAGEVEQA

InterPro domains:
  IPR021804 Protein of unknown function DUF3375 [PF11855] (11-474)

Solvent-accessible surface area (backbone atoms only — not comparable to full-atom values): 55155 Å² total; per-residue (Å²): 95,48,47,66,61,43,53,66,44,53,73,36,42,31,51,41,40,70,55,37,90,60,29,35,56,53,44,14,53,50,31,31,49,39,57,73,64,55,50,70,61,43,44,47,70,59,52,36,52,52,43,40,54,51,45,50,55,50,27,71,72,57,76,50,78,61,79,68,57,42,63,56,51,52,50,50,38,33,74,53,47,37,31,43,75,43,64,53,90,97,42,92,57,44,21,37,32,70,29,50,34,38,51,53,40,39,54,51,61,70,58,62,64,82,63,89,64,71,56,58,42,52,56,53,52,49,40,52,51,47,41,50,48,50,54,58,28,64,55,81,52,65,66,62,50,44,52,52,49,48,53,51,42,50,51,49,50,50,52,47,51,37,46,74,72,65,53,78,82,65,57,48,66,53,57,46,51,23,38,50,50,50,38,53,52,51,54,55,50,54,57,53,44,44,47,42,48,48,50,44,52,51,49,50,52,52,50,54,50,47,51,36,69,64,35,62,75,71,52,14,50,50,46,34,54,54,45,66,75,36,61,55,64,56,67,29,65,49,33,42,38,47,49,53,28,50,53,53,63,66,32,63,70,53,44,52,48,52,52,52,42,48,52,54,57,65,64,42,66,83,47,70,76,69,62,62,72,66,63,73,51,42,62,58,53,44,51,52,47,49,49,52,42,51,50,48,51,52,50,51,53,51,51,49,49,50,49,42,52,50,51,50,48,52,48,50,49,47,50,50,50,50,51,49,50,51,50,51,51,52,59,64,46,69,74,58,77,82,56,84,61,75,78,67,77,65,74,79,69,78,75,70,63,78,80,72,55,78,70,81,70,76,77,76,78,74,75,77,76,75,73,74,78,64,88,63,69,84,68,81,71,61,62,69,67,71,51,76,73,68,85,72,63,61,67,60,52,48,52,52,50,50,53,44,19,71,68,30,92,78,43,42,34,42,49,70,58,49,38,69,76,49,63,50,74,58,16,67,63,41,55,54,46,66,78,58,64,84,45,95,47,51,41,80,45,74,41,73,89,41,70,40,76,43,75,34,43,45,68,91,46,94,56,72,44,75,44,80,36,51,37,37,34,37,35,69,52,75,72,77,68,70,83,68,81,80,72,86,122,95,48,45,67,61,44,52,67,45,52,74,35,42,32,50,42,40,70,54,38,88,60,30,35,56,50,45,15,52,50,31,31,48,41,58,71,64,55,51,71,61,43,44,48,70,59,52,35,51,54,42,40,54,52,44,49,56,50,28,70,71,57,76,51,79,61,78,69,58,43,64,57,50,52,51,50,38,34,75,54,47,37,32,42,77,45,64,52,88,97,42,93,57,45,22,36,31,71,28,50,34,37,50,52,42,40,53,51,62,70,59,61,64,81,62,89,63,72,58,58,42,51,56,53,51,48,40,53,51,46,42,50,48,47,55,58,28,64,54,81,52,65,65,62,51,44,51,52,48,48,52,52,44,50,52,49,52,51,51,47,51,37,44,75,72,66,53,78,83,64,58,48,65,52,56,45,50,23,37,51,50,49,37,55,53,52,52,55,50,54,58,54,44,46,48,42,48,46,50,44,52,51,49,49,52,52,49,54,49,47,51,36,69,64,34,63,77,70,53,15,52,50,46,33,53,52,46,66,76,36,61,56,65,55,68,28,65,50,31,43,37,47,50,51,27,51,52,53,64,66,32,63,71,52,43,51,49,50,52,51,41,47,52,54,57,64,64,41,66,83,47,69,76,68,62,62,72,66,64,73,51,43,65,59,53,44,51,52,47,50,48,52,41,50,49,47,52,52,49,52,52,51,50,51,47,52,50,41,52,49,51,51,48,52,48,49,49,48,50,51,50,49,51,50,51,51,49,53,52,51,60,64,44,67,74,56,78,82,57,84,61,77,77,68,79,64,74,78,69,78,75,70,63,79,78,71,56,79,67,81,69,76,76,76,76,74,76,78,78,76,73,72,78,62,89,64,69,86,67,80,70,61,62,70,68,70,52,77,75,69,85,73,64,62,68,60,52,50,52,53,49,50,52,44,19,71,70,31,93,78,41,41,34,41,50,70,58,48,37,70,75,50,63,50,74,59,18,67,63,41,56,54,46,65,78,59,63,83,46,93,48,51,42,78,44,74,40,73,89,40,69,40,78,42,77,34,41,46,69,91,45,94,55,73,43,74,42,80,36,52,37,37,35,38,34,69,52,74,72,76,69,72,83,70,84,79,74,85,121